Protein AF-0000000068838327 (afdb_homodimer)

pLDDT: mean 74.8, std 19.79, range [16.09, 97.12]

Radius of gyration: 32.47 Å; Cα contacts (8 Å, |Δi|>4): 2222; chains: 2; bounding box: 82×101×79 Å

Sequence (1040 aa):
MAGDKCTFDATAGEPFEFGATFDVSASNKQTWVAQAVILKQYNEALNDDGEVIGWQENVVYADPEMKIVFYPTTGTAEEPFEAVHDCGAGVIEQDRETCQDVAEGSTITIPPTTGAGATQPLCYNIKFATTKLTSVFHLVTTNVDSVAIFAEHDPTEFERGGIGGIHYLMDVDTSAMGDDAALVALGAASPIEPVFQDGVDNAPEKEKPWGLAIGTSFLVNACTLIGVIFLAPAIKKVADKNPTTMFALANAFAAGALLAAAFYLMLYEATHLITDPVDTAKSETDADGEKTWSVESKEAGRSAWWGTMILLGFISANILETLVQAAVSKTSMGSKTPDEEDVKPEVAPTTASLTTKVRVLCGILLGDFMHNLVDGIFIGAAFVGCNETVGWTIVAATIYHELAQEVSDYLVLTDPMQGNLKPFTALGLNFISGLSVVLGAIIVVGADPGDNANGRLLAFGGGVYVQIAATECFGRVNNTVKTMEMRVGTILAFAFGATAIGLVLLDHEHCVPDGGGHAHMAGDKCTFDATAGEPFEFGATFDVSASNKQTWVAQAVILKQYNEALNDDGEVIGWQENVVYADPEMKIVFYPTTGTAEEPFEAVHDCGAGVIEQDRETCQDVAEGSTITIPPTTGAGATQPLCYNIKFATTKLTSVFHLVTTNVDSVAIFAEHDPTEFERGGIGGIHYLMDVDTSAMGDDAALVALGAASPIEPVFQDGVDNAPEKEKPWGLAIGTSFLVNACTLIGVIFLAPAIKKVADKNPTTMFALANAFAAGALLAAAFYLMLYEATHLITDPVDTAKSETDADGEKTWSVESKEAGRSAWWGTMILLGFISANILETLVQAAVSKTSMGSKTPDEEDVKPEVAPTTASLTTKVRVLCGILLGDFMHNLVDGIFIGAAFVGCNETVGWTIVAATIYHELAQEVSDYLVLTDPMQGNLKPFTALGLNFISGLSVVLGAIIVVGADPGDNANGRLLAFGGGVYVQIAATECFGRVNNTVKTMEMRVGTILAFAFGATAIGLVLLDHEHCVPDGGGHAH

Structure (mmCIF, N/CA/C/O backbone):
data_AF-0000000068838327-model_v1
#
loop_
_entity.id
_entity.type
_entity.pdbx_description
1 polymer 'Uncharacterized protein'
#
loop_
_atom_site.group_PDB
_atom_site.id
_atom_site.type_symbol
_atom_site.label_atom_id
_atom_site.label_alt_id
_atom_site.label_comp_id
_atom_site.label_asym_id
_atom_site.label_entity_id
_atom_site.label_seq_id
_atom_site.pdbx_PDB_ins_code
_atom_site.Cartn_x
_atom_site.Cartn_y
_atom_site.Cartn_z
_atom_site.occupancy
_atom_site.B_iso_or_equiv
_atom_site.auth_seq_id
_atom_site.auth_comp_id
_atom_site.auth_asym_id
_atom_site.auth_atom_id
_atom_site.pdbx_PDB_model_num
ATOM 1 N N . MET A 1 1 ? -24.812 -36.062 -27.688 1 35.66 1 MET A N 1
ATOM 2 C CA . MET A 1 1 ? -25.547 -34.812 -27.469 1 35.66 1 MET A CA 1
ATOM 3 C C . MET A 1 1 ? -26.562 -34.969 -26.344 1 35.66 1 MET A C 1
ATOM 5 O O . MET A 1 1 ? -27.094 -36.062 -26.125 1 35.66 1 MET A O 1
ATOM 9 N N . ALA A 1 2 ? -26.453 -34.094 -25.297 1 44.38 2 ALA A N 1
ATOM 10 C CA . ALA A 1 2 ? -27.312 -34.312 -24.125 1 44.38 2 ALA A CA 1
ATOM 11 C C . ALA A 1 2 ? -28.75 -34.594 -24.547 1 44.38 2 ALA A C 1
ATOM 13 O O . ALA A 1 2 ? -29.234 -34.062 -25.547 1 44.38 2 ALA A O 1
ATOM 14 N N . GLY A 1 3 ? -29.266 -35.562 -24.328 1 46.97 3 GLY A N 1
ATOM 15 C CA . GLY A 1 3 ? -30.703 -35.75 -24.438 1 46.97 3 GLY A CA 1
ATOM 16 C C . GLY A 1 3 ? -31.5 -34.562 -23.906 1 46.97 3 GLY A C 1
ATOM 17 O O . GLY A 1 3 ? -31.141 -33.969 -22.891 1 46.97 3 GLY A O 1
ATOM 18 N N . ASP A 1 4 ? -32.156 -33.656 -24.75 1 55.84 4 ASP A N 1
ATOM 19 C CA . ASP A 1 4 ? -32.938 -32.406 -24.688 1 55.84 4 ASP A CA 1
ATOM 20 C C . ASP A 1 4 ? -34.031 -32.5 -23.609 1 55.84 4 ASP A C 1
ATOM 22 O O . ASP A 1 4 ? -35.156 -32.906 -23.875 1 55.84 4 ASP A O 1
ATOM 26 N N . LYS A 1 5 ? -33.781 -32.906 -22.5 1 64.88 5 LYS A N 1
ATOM 27 C CA . LYS A 1 5 ? -34.906 -32.75 -21.594 1 64.88 5 LYS A CA 1
ATOM 28 C C . LYS A 1 5 ? -35.125 -31.297 -21.188 1 64.88 5 LYS A C 1
ATOM 30 O O . LYS A 1 5 ? -34.375 -30.766 -20.359 1 64.88 5 LYS A O 1
ATOM 35 N N . CYS A 1 6 ? -35.969 -30.547 -21.812 1 75.12 6 CYS A N 1
ATOM 36 C CA . CYS A 1 6 ? -36.281 -29.141 -21.562 1 75.12 6 CYS A CA 1
ATOM 37 C C . CYS A 1 6 ? -37.312 -29 -20.453 1 75.12 6 CYS A C 1
ATOM 39 O O . CYS A 1 6 ? -38.156 -28.094 -20.484 1 75.12 6 CYS A O 1
ATOM 41 N N . THR A 1 7 ? -37.469 -30.156 -19.609 1 78.69 7 THR A N 1
ATOM 42 C CA . THR A 1 7 ? -38.281 -30.047 -18.406 1 78.69 7 THR A CA 1
ATOM 43 C C . THR A 1 7 ? -37.5 -30.453 -17.172 1 78.69 7 THR A C 1
ATOM 45 O O . THR A 1 7 ? -36.5 -31.203 -17.266 1 78.69 7 THR A O 1
ATOM 48 N N . PHE A 1 8 ? -37.719 -29.812 -16.031 1 80.88 8 PHE A N 1
ATOM 49 C CA . PHE A 1 8 ? -37.062 -30.172 -14.766 1 80.88 8 PHE A CA 1
ATOM 50 C C . PHE A 1 8 ? -38.094 -30.281 -13.648 1 80.88 8 PHE A C 1
ATOM 52 O O . PHE A 1 8 ? -39.25 -29.875 -13.812 1 80.88 8 PHE A O 1
ATOM 59 N N . ASP A 1 9 ? -37.875 -31.125 -12.656 1 75.5 9 ASP A N 1
ATOM 60 C CA . ASP A 1 9 ? -38.719 -31.234 -11.492 1 75.5 9 ASP A CA 1
ATOM 61 C C . ASP A 1 9 ? -38.625 -29.984 -10.609 1 75.5 9 ASP A C 1
ATOM 63 O O . ASP A 1 9 ? -37.719 -29.875 -9.781 1 75.5 9 ASP A O 1
ATOM 67 N N . ALA A 1 10 ? -39.562 -29.141 -10.773 1 75.38 10 ALA A N 1
ATOM 68 C CA . ALA A 1 10 ? -39.562 -27.859 -10.07 1 75.38 10 ALA A CA 1
ATOM 69 C C . ALA A 1 10 ? -39.812 -28.047 -8.578 1 75.38 10 ALA A C 1
ATOM 71 O O . ALA A 1 10 ? -39.469 -27.172 -7.77 1 75.38 10 ALA A O 1
ATOM 72 N N . THR A 1 11 ? -40.438 -29.219 -8.156 1 70.5 11 THR A N 1
ATOM 73 C CA . THR A 1 11 ? -40.719 -29.469 -6.746 1 70.5 11 THR A CA 1
ATOM 74 C C . THR A 1 11 ? -39.438 -29.703 -5.957 1 70.5 11 THR A C 1
ATOM 76 O O . THR A 1 11 ? -39.406 -29.5 -4.742 1 70.5 11 THR A O 1
ATOM 79 N N . ALA A 1 12 ? -38.438 -30.141 -6.59 1 65.81 12 ALA A N 1
ATOM 80 C CA . ALA A 1 12 ? -37.188 -30.469 -5.918 1 65.81 12 ALA A CA 1
ATOM 81 C C . ALA A 1 12 ? -36.281 -29.25 -5.84 1 65.81 12 ALA A C 1
ATOM 83 O O . ALA A 1 12 ? -35.188 -29.312 -5.273 1 65.81 12 ALA A O 1
ATOM 84 N N . GLY A 1 13 ? -36.75 -28.156 -6.273 1 76 13 GLY A N 1
ATOM 85 C CA . GLY A 1 13 ? -35.906 -26.969 -6.289 1 76 13 GLY A CA 1
ATOM 86 C C . GLY A 1 13 ? -35.125 -26.797 -7.578 1 76 13 GLY A C 1
ATOM 87 O O . GLY A 1 13 ? -35.188 -27.672 -8.445 1 76 13 GLY A O 1
ATOM 88 N N . GLU A 1 14 ? -34.469 -25.703 -7.691 1 80.31 14 GLU A N 1
ATOM 89 C CA . GLU A 1 14 ? -33.656 -25.453 -8.867 1 80.31 14 GLU A CA 1
ATOM 90 C C . GLU A 1 14 ? -32.406 -26.328 -8.867 1 80.31 14 GLU A C 1
ATOM 92 O O . GLU A 1 14 ? -31.688 -26.406 -7.859 1 80.31 14 GLU A O 1
ATOM 97 N N . PRO A 1 15 ? -32.156 -27.016 -9.906 1 82.38 15 PRO A N 1
ATOM 98 C CA . PRO A 1 15 ? -31.031 -27.938 -9.922 1 82.38 15 PRO A CA 1
ATOM 99 C C . PRO A 1 15 ? -29.703 -27.234 -10.141 1 82.38 15 PRO A C 1
ATOM 101 O O . PRO A 1 15 ? -28.641 -27.875 -10.141 1 82.38 15 PRO A O 1
ATOM 104 N N . PHE A 1 16 ? -29.734 -25.906 -10.391 1 87 16 PHE A N 1
ATOM 105 C CA . PHE A 1 16 ? -28.484 -25.156 -10.586 1 87 16 PHE A CA 1
ATOM 106 C C . PHE A 1 16 ? -28.344 -24.062 -9.531 1 87 16 PHE A C 1
ATOM 108 O O . PHE A 1 16 ? -29.344 -23.609 -8.961 1 87 16 PHE A O 1
ATOM 115 N N . GLU A 1 17 ? -27.031 -23.766 -9.266 1 80.69 17 GLU A N 1
ATOM 116 C CA . GLU A 1 17 ? -26.75 -22.703 -8.289 1 80.69 17 GLU A CA 1
ATOM 117 C C . GLU A 1 17 ? -26.578 -21.359 -8.977 1 80.69 17 GLU A C 1
ATOM 119 O O . GLU A 1 17 ? -26.641 -20.312 -8.328 1 80.69 17 GLU A O 1
ATOM 124 N N . PHE A 1 18 ? -26.375 -21.422 -10.273 1 86.5 18 PHE A N 1
ATOM 125 C CA . PHE A 1 18 ? -26.109 -20.188 -11 1 86.5 18 PHE A CA 1
ATOM 126 C C . PHE A 1 18 ? -26.781 -20.203 -12.375 1 86.5 18 PHE A C 1
ATOM 128 O O . PHE A 1 18 ? -26.625 -21.188 -13.117 1 86.5 18 PHE A O 1
ATOM 135 N N . GLY A 1 19 ? -27.594 -19.281 -12.664 1 87.69 19 GLY A N 1
ATOM 136 C CA . GLY A 1 19 ? -28.203 -19.047 -13.969 1 87.69 19 GLY A CA 1
ATOM 137 C C . GLY A 1 19 ? -28.172 -17.578 -14.383 1 87.69 19 GLY A C 1
ATOM 138 O O . GLY A 1 19 ? -28.688 -16.719 -13.664 1 87.69 19 GLY A O 1
ATOM 139 N N . ALA A 1 20 ? -27.484 -17.297 -15.453 1 87.75 20 ALA A N 1
ATOM 140 C CA . ALA A 1 20 ? -27.359 -15.914 -15.883 1 87.75 2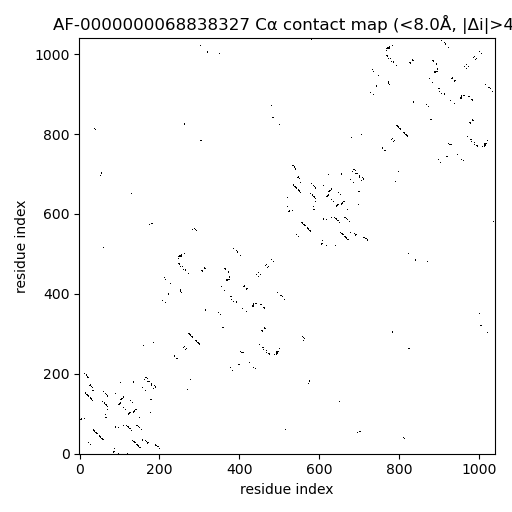0 ALA A CA 1
ATOM 141 C C . ALA A 1 20 ? -27.188 -15.82 -17.406 1 87.75 20 ALA A C 1
ATOM 143 O O . ALA A 1 20 ? -26.812 -16.797 -18.047 1 87.75 20 ALA A O 1
ATOM 144 N N . THR A 1 21 ? -27.578 -14.656 -17.891 1 88.19 21 THR A N 1
ATOM 145 C CA . THR A 1 21 ? -27.344 -14.367 -19.297 1 88.19 21 THR A CA 1
ATOM 146 C C . THR A 1 21 ? -26.219 -13.352 -19.469 1 88.19 21 THR A C 1
ATOM 148 O O . THR A 1 21 ? -26.156 -12.375 -18.719 1 88.19 21 THR A O 1
ATOM 151 N N . PHE A 1 22 ? -25.375 -13.617 -20.391 1 87.44 22 PHE A N 1
ATOM 152 C CA . PHE A 1 22 ? -24.219 -12.758 -20.656 1 87.44 22 PHE A CA 1
ATOM 153 C C . PHE A 1 22 ? -24.266 -12.211 -22.078 1 87.44 22 PHE A C 1
ATOM 155 O O . PHE A 1 22 ? -24.609 -12.938 -23.016 1 87.44 22 PHE A O 1
ATOM 162 N N . ASP A 1 23 ? -24.016 -10.914 -22.172 1 84.31 23 ASP A N 1
ATOM 163 C CA . ASP A 1 23 ? -23.797 -10.312 -23.469 1 84.31 23 ASP A CA 1
ATOM 164 C C . ASP A 1 23 ? -22.391 -10.617 -24 1 84.31 23 ASP A C 1
ATOM 166 O O . ASP A 1 23 ? -21.406 -10.164 -23.422 1 84.31 23 ASP A O 1
ATOM 170 N N . VAL A 1 24 ? -22.328 -11.406 -25.031 1 85.44 24 VAL A N 1
ATOM 171 C CA . VAL A 1 24 ? -21.016 -11.781 -25.547 1 85.44 24 VAL A CA 1
ATOM 172 C C . VAL A 1 24 ? -20.828 -11.219 -26.953 1 85.44 24 VAL A C 1
ATOM 174 O O . VAL A 1 24 ? -20.016 -11.719 -27.734 1 85.44 24 VAL A O 1
ATOM 177 N N . SER A 1 25 ? -21.578 -10.203 -27.266 1 78.94 25 SER A N 1
ATOM 178 C CA . SER A 1 25 ? -21.562 -9.656 -28.609 1 78.94 25 SER A CA 1
ATOM 179 C C . SER A 1 25 ? -20.328 -8.797 -28.859 1 78.94 25 SER A C 1
ATOM 181 O O . SER A 1 25 ? -19.953 -8.539 -30.016 1 78.94 25 SER A O 1
ATOM 183 N N . ALA A 1 26 ? -19.812 -8.32 -27.766 1 73.88 26 ALA A N 1
ATOM 184 C CA . ALA A 1 26 ? -18.703 -7.383 -27.891 1 73.88 26 ALA A CA 1
ATOM 185 C C . ALA A 1 26 ? -17.484 -8.062 -28.516 1 73.88 26 ALA A C 1
ATOM 187 O O . ALA A 1 26 ? -16.703 -7.422 -29.219 1 73.88 26 ALA A O 1
ATOM 188 N N . SER A 1 27 ? -17.375 -9.328 -28.297 1 73.75 27 SER A N 1
ATOM 189 C CA . SER A 1 27 ? -16.266 -10.109 -28.859 1 73.75 27 SER A CA 1
ATOM 190 C C . SER A 1 27 ? -16.734 -11.508 -29.266 1 73.75 27 SER A C 1
ATOM 192 O O . SER A 1 27 ? -17.859 -11.898 -28.969 1 73.75 27 SER A O 1
ATOM 194 N N . ASN A 1 28 ? -15.922 -12.117 -30.094 1 77.06 28 ASN A N 1
ATOM 195 C CA . ASN A 1 28 ? -16.281 -13.469 -30.516 1 77.06 28 ASN A CA 1
ATOM 196 C C . ASN A 1 28 ? -15.555 -14.531 -29.703 1 77.06 28 ASN A C 1
ATOM 198 O O . ASN A 1 28 ? -15.609 -15.719 -30.031 1 77.06 28 ASN A O 1
ATOM 202 N N . LYS A 1 29 ? -14.922 -14.117 -28.656 1 78.88 29 LYS A N 1
ATOM 203 C CA . LYS A 1 29 ? -14.156 -15.047 -27.828 1 78.88 29 LYS A CA 1
ATOM 204 C C . LYS A 1 29 ? -14.188 -14.633 -26.359 1 78.88 29 LYS A C 1
ATOM 206 O O . LYS A 1 29 ? -14.008 -13.453 -26.031 1 78.88 29 LYS A O 1
ATOM 211 N N . GLN A 1 30 ? -14.617 -15.57 -25.516 1 81.25 30 GLN A N 1
ATOM 212 C CA . GLN A 1 30 ? -14.586 -15.398 -24.062 1 81.25 30 GLN A CA 1
ATOM 213 C C . GLN A 1 30 ? -13.828 -16.547 -23.391 1 81.25 30 GLN A C 1
ATOM 215 O O . GLN A 1 30 ? -13.484 -17.531 -24.047 1 81.25 30 GLN A O 1
ATOM 220 N N . THR A 1 31 ? -13.453 -16.328 -22.141 1 79.69 31 THR A N 1
ATOM 221 C CA . THR A 1 31 ? -12.797 -17.359 -21.344 1 79.69 31 THR A CA 1
ATOM 222 C C . THR A 1 31 ? -13.516 -17.547 -20.016 1 79.69 31 THR A C 1
ATOM 224 O O . THR A 1 31 ? -13.789 -16.562 -19.312 1 79.69 31 THR A O 1
ATOM 227 N N . TRP A 1 32 ? -13.953 -18.75 -19.797 1 84.5 32 TRP A N 1
ATOM 228 C CA . TRP A 1 32 ? -14.422 -19.109 -18.469 1 84.5 32 TRP A CA 1
ATOM 229 C C . TRP A 1 32 ? -13.258 -19.469 -17.547 1 84.5 32 TRP A C 1
ATOM 231 O O . TRP A 1 32 ? -12.383 -20.25 -17.922 1 84.5 32 TRP A O 1
ATOM 241 N N . VAL A 1 33 ? -13.305 -18.828 -16.469 1 78.31 33 VAL A N 1
ATOM 242 C CA . VAL A 1 33 ? -12.156 -18.953 -15.586 1 78.31 33 VAL A CA 1
ATOM 243 C C . VAL A 1 33 ? -12.609 -19.5 -14.227 1 78.31 33 VAL A C 1
ATOM 245 O O . VAL A 1 33 ? -13.672 -19.109 -13.727 1 78.31 33 VAL A O 1
ATOM 248 N N . ALA A 1 34 ? -11.875 -20.453 -13.766 1 77.06 34 ALA A N 1
ATOM 249 C CA . ALA A 1 34 ? -12.023 -20.906 -12.391 1 77.06 34 ALA A CA 1
ATOM 250 C C . ALA A 1 34 ? -10.695 -20.859 -11.648 1 77.06 34 ALA A C 1
ATOM 252 O O . ALA A 1 34 ? -9.664 -21.281 -12.18 1 77.06 34 ALA A O 1
ATOM 253 N N . GLN A 1 35 ? -10.812 -20.25 -10.633 1 64.88 35 GLN A N 1
ATOM 254 C CA . GLN A 1 35 ? -9.594 -20.156 -9.828 1 64.88 35 GLN A CA 1
ATOM 255 C C . GLN A 1 35 ? -9.688 -21.016 -8.578 1 64.88 35 GLN A C 1
ATOM 257 O O . GLN A 1 35 ? -10.766 -21.156 -7.988 1 64.88 35 GLN A O 1
ATOM 262 N N . ALA A 1 36 ? -8.641 -21.609 -8.461 1 60.22 36 ALA A N 1
ATOM 263 C CA . ALA A 1 36 ? -8.508 -22.422 -7.254 1 60.22 36 ALA A CA 1
ATOM 264 C C . ALA A 1 36 ? -7.957 -21.594 -6.094 1 60.22 36 ALA A C 1
ATOM 266 O O . ALA A 1 36 ? -7.504 -20.469 -6.285 1 60.22 36 ALA A O 1
ATOM 267 N N . VAL A 1 37 ? -8.508 -21.938 -5.094 1 48.97 37 VAL A N 1
ATOM 268 C CA . VAL A 1 37 ? -7.848 -21.391 -3.91 1 48.97 37 VAL A CA 1
ATOM 269 C C . VAL A 1 37 ? -6.758 -22.359 -3.441 1 48.97 37 VAL A C 1
ATOM 271 O O . VAL A 1 37 ? -6.871 -23.578 -3.627 1 48.97 37 VAL A O 1
ATOM 274 N N . ILE A 1 38 ? -5.785 -21.844 -3.344 1 41.28 38 ILE A N 1
ATOM 275 C CA . ILE A 1 38 ? -4.77 -22.703 -2.74 1 41.28 38 ILE A CA 1
ATOM 276 C C . ILE A 1 38 ? -5.113 -22.953 -1.274 1 41.28 38 ILE A C 1
ATOM 278 O O . ILE A 1 38 ? -5.18 -22.016 -0.474 1 41.28 38 ILE A O 1
ATOM 282 N N . LEU A 1 39 ? -5.969 -24.219 -1.2 1 39.66 39 LEU A N 1
ATOM 283 C CA . LEU A 1 39 ? -6.312 -24.609 0.165 1 39.66 39 LEU A CA 1
ATOM 284 C C . LEU A 1 39 ? -5.254 -25.531 0.753 1 39.66 39 LEU A C 1
ATOM 286 O O . LEU A 1 39 ? -4.766 -26.438 0.07 1 39.66 39 LEU A O 1
ATOM 290 N N . LYS A 1 40 ? -4.637 -25.281 1.668 1 38.25 40 LYS A N 1
ATOM 291 C CA . LYS A 1 40 ? -3.85 -26.25 2.43 1 38.25 40 LYS A CA 1
ATOM 292 C C . LYS A 1 40 ? -4.75 -27.266 3.125 1 38.25 40 LYS A C 1
ATOM 294 O O . LYS A 1 40 ? -5.578 -26.906 3.963 1 38.25 40 LYS A O 1
ATOM 299 N N . GLN A 1 41 ? -5.141 -28.516 2.473 1 36.5 41 GLN A N 1
ATOM 300 C CA . GLN A 1 41 ? -6.055 -29.531 2.988 1 36.5 41 GLN A CA 1
ATOM 301 C C . GLN A 1 41 ? -5.289 -30.719 3.551 1 36.5 41 GLN A C 1
ATOM 303 O O . GLN A 1 41 ? -4.289 -31.156 2.977 1 36.5 41 GLN A O 1
ATOM 308 N N . TYR A 1 42 ? -5.703 -31.156 4.766 1 39.25 42 TYR A N 1
ATOM 309 C CA . TYR A 1 42 ? -5.16 -32.375 5.344 1 39.25 42 TYR A CA 1
ATOM 310 C C . TYR A 1 42 ? -5.82 -33.625 4.734 1 39.25 42 TYR A C 1
ATOM 312 O O . TYR A 1 42 ? -7.047 -33.75 4.754 1 39.25 42 TYR A O 1
ATOM 320 N N . ASN A 1 43 ? -5.273 -34.469 3.984 1 39.72 43 ASN A N 1
ATOM 321 C CA . ASN A 1 43 ? -5.715 -35.719 3.373 1 39.72 43 ASN A CA 1
ATOM 322 C C . ASN A 1 43 ? -5.367 -36.906 4.246 1 39.72 43 ASN A C 1
ATOM 324 O O . ASN A 1 43 ? -4.195 -37.281 4.375 1 39.72 43 ASN A O 1
ATOM 328 N N . GLU A 1 44 ? -6.398 -37.406 4.816 1 42.75 44 GLU A N 1
ATOM 329 C CA . GLU A 1 44 ? -6.266 -38.594 5.668 1 42.75 44 GLU A CA 1
ATOM 330 C C . GLU A 1 44 ? -6.059 -39.844 4.836 1 42.75 44 GLU A C 1
ATOM 332 O O . GLU A 1 44 ? -5.832 -40.938 5.383 1 42.75 44 GLU A O 1
ATOM 337 N N . ALA A 1 45 ? -6.25 -39.844 3.693 1 49.12 45 ALA A N 1
ATOM 338 C CA . ALA A 1 45 ? -6.086 -41.062 2.883 1 49.12 45 ALA A CA 1
ATOM 339 C C . ALA A 1 45 ? -4.637 -41.531 2.902 1 49.12 45 ALA A C 1
ATOM 341 O O . ALA A 1 45 ? -3.721 -40.75 3.164 1 49.12 45 ALA A O 1
ATOM 342 N N . LEU A 1 46 ? -4.527 -42.812 2.854 1 46.22 46 LEU A N 1
ATOM 343 C CA . LEU A 1 46 ? -3.23 -43.469 2.91 1 46.22 46 LEU A CA 1
ATOM 344 C C . LEU A 1 46 ? -2.545 -43.438 1.547 1 46.22 46 LEU A C 1
ATOM 346 O O . LEU A 1 46 ? -3.197 -43.625 0.516 1 46.22 46 LEU A O 1
ATOM 350 N N . ASN A 1 47 ? -1.497 -42.844 1.562 1 44.28 47 ASN A N 1
ATOM 351 C CA . ASN A 1 47 ? -0.723 -43 0.335 1 44.28 47 ASN A CA 1
ATOM 352 C C . ASN A 1 47 ? -0.329 -44.438 0.095 1 44.28 47 ASN A C 1
ATOM 354 O O . ASN A 1 47 ? -0.725 -45.312 0.854 1 44.28 47 ASN A O 1
ATOM 358 N N . ASP A 1 48 ? 0.189 -44.719 -1.013 1 50.78 48 ASP A N 1
ATOM 359 C CA . ASP A 1 48 ? 0.487 -46.094 -1.354 1 50.78 48 ASP A CA 1
ATOM 360 C C . ASP A 1 48 ? 1.301 -46.781 -0.251 1 50.78 48 ASP A C 1
ATOM 362 O O . ASP A 1 48 ? 1.295 -48 -0.129 1 50.78 48 ASP A O 1
ATOM 366 N N . ASP A 1 49 ? 1.808 -45.969 0.576 1 53 49 ASP A N 1
ATOM 367 C CA . ASP A 1 49 ? 2.623 -46.531 1.646 1 53 49 ASP A CA 1
ATOM 368 C C . ASP A 1 49 ? 1.823 -46.656 2.943 1 53 49 ASP A C 1
ATOM 370 O O . ASP A 1 49 ? 2.361 -47.062 3.975 1 53 49 ASP A O 1
ATOM 374 N N . GLY A 1 50 ? 0.611 -46.375 2.916 1 48.81 50 GLY A N 1
ATOM 375 C CA . GLY A 1 50 ? -0.276 -46.562 4.055 1 48.81 50 GLY A CA 1
ATOM 376 C C . GLY A 1 50 ? -0.198 -45.406 5.055 1 48.81 50 GLY A C 1
ATOM 377 O O . GLY A 1 50 ? -0.666 -45.531 6.188 1 48.81 50 GLY A O 1
ATOM 378 N N . GLU A 1 51 ? 0.515 -44.5 4.812 1 50.03 51 GLU A N 1
ATOM 379 C CA . GLU A 1 51 ? 0.595 -43.344 5.719 1 50.03 51 GLU A CA 1
ATOM 380 C C . GLU A 1 51 ? -0.403 -42.25 5.328 1 50.03 51 GLU A C 1
ATOM 382 O O . GLU A 1 51 ? -0.735 -42.125 4.148 1 50.03 51 GLU A O 1
ATOM 387 N N . VAL A 1 52 ? -0.88 -41.656 6.254 1 46.16 52 VAL A N 1
ATOM 388 C CA . VAL A 1 52 ? -1.87 -40.594 6.027 1 46.16 52 VAL A CA 1
ATOM 389 C C . VAL A 1 52 ? -1.253 -39.469 5.195 1 46.16 52 VAL A C 1
ATOM 391 O O . VAL A 1 52 ? -0.157 -39 5.504 1 46.16 52 VAL A O 1
ATOM 394 N N . ILE A 1 53 ? -1.608 -39.031 4.031 1 50.16 53 ILE A N 1
ATOM 395 C CA . ILE A 1 53 ? -1.169 -38.031 3.037 1 50.16 53 ILE A CA 1
ATOM 396 C C . ILE A 1 53 ? -0.906 -36.688 3.715 1 50.16 53 ILE A C 1
ATOM 398 O O . ILE A 1 53 ? 0.077 -36.031 3.404 1 50.16 53 ILE A O 1
ATOM 402 N N . GLY A 1 54 ? -1.525 -36.375 4.777 1 41.78 54 GLY A N 1
ATOM 403 C CA . GLY A 1 54 ? -1.396 -35.219 5.641 1 41.78 54 GLY A CA 1
ATOM 404 C C . GLY A 1 54 ? -1.768 -33.938 4.949 1 41.78 54 GLY A C 1
ATOM 405 O O . GLY A 1 54 ? -2.584 -33.906 4.027 1 41.78 54 GLY A O 1
ATOM 406 N N . TRP A 1 55 ? -1.047 -32.719 5.441 1 38 55 TRP A N 1
ATOM 407 C CA . TRP A 1 55 ? -1.432 -31.391 4.965 1 38 55 TRP A CA 1
ATOM 408 C C . TRP A 1 55 ? -0.946 -31.156 3.539 1 38 55 TRP A C 1
ATOM 410 O O . TRP A 1 55 ? 0.233 -31.359 3.238 1 38 55 TRP A O 1
ATOM 420 N N . GLN A 1 56 ? -1.749 -31.078 2.582 1 39.38 56 GLN A N 1
ATOM 421 C CA . GLN A 1 56 ? -1.532 -30.875 1.152 1 39.38 56 GLN A CA 1
ATOM 422 C C . GLN A 1 56 ? -2.094 -29.547 0.686 1 39.38 56 GLN A C 1
ATOM 424 O O . GLN A 1 56 ? -3.146 -29.109 1.156 1 39.38 56 GLN A O 1
ATOM 429 N N . GLU A 1 57 ? -1.185 -28.578 0.182 1 38.84 57 GLU A N 1
ATOM 430 C CA . GLU A 1 57 ? -1.794 -27.453 -0.532 1 38.84 57 GLU A CA 1
ATOM 431 C C . GLU A 1 57 ? -2.465 -27.922 -1.821 1 38.84 57 GLU A C 1
ATOM 433 O O . GLU A 1 57 ? -1.819 -28.531 -2.674 1 38.84 57 GLU A O 1
ATOM 438 N N . ASN A 1 58 ? -3.586 -27.969 -1.707 1 42.28 58 ASN A N 1
ATOM 439 C CA . ASN A 1 58 ? -4.402 -28.438 -2.824 1 42.28 58 ASN A CA 1
ATOM 440 C C . ASN A 1 58 ? -5.07 -27.281 -3.555 1 42.28 58 ASN A C 1
ATOM 442 O O . ASN A 1 58 ? -5.535 -26.328 -2.924 1 42.28 58 ASN A O 1
ATOM 446 N N . VAL A 1 59 ? -4.512 -27.141 -4.723 1 46.56 59 VAL A N 1
ATOM 447 C CA . VAL A 1 59 ? -5.387 -26.328 -5.57 1 46.56 59 VAL A CA 1
ATOM 448 C C . VAL A 1 59 ? -6.809 -26.875 -5.512 1 46.56 59 VAL A C 1
ATOM 450 O O . VAL A 1 59 ? -7.066 -28 -5.938 1 46.56 59 VAL A O 1
ATOM 453 N N . VAL A 1 60 ? -7.383 -26.266 -4.664 1 53.19 60 VAL A N 1
ATOM 454 C CA . VAL A 1 60 ? -8.734 -26.781 -4.457 1 53.19 60 VAL A CA 1
ATOM 455 C C . VAL A 1 60 ? -9.75 -25.844 -5.09 1 53.19 60 VAL A C 1
ATOM 457 O O . VAL A 1 60 ? -9.773 -24.641 -4.793 1 53.19 60 VAL A O 1
ATOM 460 N N . TYR A 1 61 ? -10.148 -26.453 -5.988 1 63.91 61 TYR A N 1
ATOM 461 C CA . TYR A 1 61 ? -11.352 -25.812 -6.488 1 63.91 61 TYR A CA 1
ATOM 462 C C . TYR A 1 61 ? -12.547 -26.109 -5.59 1 63.91 61 TYR A C 1
ATOM 464 O O . TYR A 1 61 ? -12.562 -27.141 -4.898 1 63.91 61 TYR A O 1
ATOM 472 N N . ALA A 1 62 ? -13.391 -25.266 -5.359 1 63.19 62 ALA A N 1
ATOM 473 C CA . ALA A 1 62 ? -14.625 -25.547 -4.621 1 63.19 62 ALA A CA 1
ATOM 474 C C . ALA A 1 62 ? -15.188 -26.906 -4.98 1 63.19 62 ALA A C 1
ATOM 476 O O . ALA A 1 62 ? -15.734 -27.609 -4.125 1 63.19 62 ALA A O 1
ATOM 477 N N . ASP A 1 63 ? -15.016 -27.344 -6.117 1 71.62 63 ASP A N 1
ATOM 478 C CA . ASP A 1 63 ? -15.328 -28.641 -6.711 1 71.62 63 ASP A CA 1
ATOM 479 C C . ASP A 1 63 ? -14.406 -28.953 -7.891 1 71.62 63 ASP A C 1
ATOM 481 O O . ASP A 1 63 ? -14.07 -28.047 -8.672 1 71.62 63 ASP A O 1
ATOM 485 N N . PRO A 1 64 ? -13.977 -30.234 -7.902 1 75.56 64 PRO A N 1
ATOM 486 C CA . PRO A 1 64 ? -13.055 -30.547 -8.992 1 75.56 64 PRO A CA 1
ATOM 487 C C . PRO A 1 64 ? -13.688 -30.391 -10.367 1 75.56 64 PRO A C 1
ATOM 489 O O . PRO A 1 64 ? -12.977 -30.312 -11.375 1 75.56 64 PRO A O 1
ATOM 492 N N . GLU A 1 65 ? -14.875 -30.594 -10.398 1 83.75 65 GLU A N 1
ATOM 493 C CA . GLU A 1 65 ? -15.602 -30.422 -11.656 1 83.75 65 GLU A CA 1
ATOM 494 C C . GLU A 1 65 ? -16.906 -29.688 -11.445 1 83.75 65 GLU A C 1
ATOM 496 O O . GLU A 1 65 ? -17.391 -29.562 -10.312 1 83.75 65 GLU A O 1
ATOM 501 N N . MET A 1 66 ? -17.391 -29.094 -12.477 1 88.81 66 MET A N 1
ATOM 502 C CA . MET A 1 66 ? -18.672 -28.391 -12.438 1 88.81 66 MET A CA 1
ATOM 503 C C . MET A 1 66 ? -19.453 -28.625 -13.727 1 88.81 66 MET A C 1
ATOM 505 O O . MET A 1 66 ? -18.906 -28.5 -14.828 1 88.81 66 MET A O 1
ATOM 509 N N . LYS A 1 67 ? -20.719 -29.078 -13.477 1 90.69 67 LYS A N 1
ATOM 510 C CA . LYS A 1 67 ? -21.625 -29.141 -14.609 1 90.69 67 LYS A CA 1
ATOM 511 C C . LYS A 1 67 ? -22.047 -27.734 -15.039 1 90.69 67 LYS A C 1
ATOM 513 O O . LYS A 1 67 ? -22.406 -26.906 -14.203 1 90.69 67 LYS A O 1
ATOM 518 N N . ILE A 1 68 ? -21.875 -27.484 -16.359 1 93.5 68 ILE A N 1
ATOM 519 C CA . ILE A 1 68 ? -22.203 -26.172 -16.875 1 93.5 68 ILE A CA 1
ATOM 520 C C . ILE A 1 68 ? -22.938 -26.297 -18.203 1 93.5 68 ILE A C 1
ATOM 522 O O . ILE A 1 68 ? -22.609 -27.172 -19.016 1 93.5 68 ILE A O 1
ATOM 526 N N . VAL A 1 69 ? -23.969 -25.5 -18.391 1 92.69 69 VAL A N 1
ATOM 527 C CA . VAL A 1 69 ? -24.766 -25.484 -19.609 1 92.69 69 VAL A CA 1
ATOM 528 C C . VAL A 1 69 ? -24.688 -24.109 -20.281 1 92.69 69 VAL A C 1
ATOM 530 O O . VAL A 1 69 ? -24.875 -23.094 -19.609 1 92.69 69 VAL A O 1
ATOM 533 N N . PHE A 1 70 ? -24.328 -24.141 -21.547 1 91.81 70 PHE A N 1
ATOM 534 C CA . PHE A 1 70 ? -24.359 -22.922 -22.359 1 91.81 70 PHE A CA 1
ATOM 535 C C . PHE A 1 70 ? -25.531 -22.969 -23.328 1 91.81 70 PHE A C 1
ATOM 537 O O . PHE A 1 70 ? -25.703 -23.938 -24.062 1 91.81 70 PHE A O 1
ATOM 544 N N . TYR A 1 71 ? -26.312 -21.938 -23.281 1 89.94 71 TYR A N 1
ATOM 545 C CA . TYR A 1 71 ? -27.484 -21.844 -24.156 1 89.94 71 TYR A CA 1
ATOM 546 C C . TYR A 1 71 ? -27.5 -20.516 -24.906 1 89.94 71 TYR A C 1
ATOM 548 O O . TYR A 1 71 ? -27.719 -19.453 -24.297 1 89.94 71 TYR A O 1
ATOM 556 N N . PRO A 1 72 ? -27.25 -20.562 -26.234 1 88.62 72 PRO A N 1
ATOM 557 C CA . PRO A 1 72 ? -27.328 -19.312 -26.984 1 88.62 72 PRO A CA 1
ATOM 558 C C . PRO A 1 72 ? -28.719 -18.688 -26.969 1 88.62 72 PRO A C 1
ATOM 560 O O . PRO A 1 72 ? -29.719 -19.406 -27.062 1 88.62 72 PRO A O 1
ATOM 563 N N . THR A 1 73 ? -28.781 -17.438 -26.641 1 84.88 73 THR A N 1
ATOM 564 C CA . THR A 1 73 ? -30.062 -16.719 -26.594 1 84.88 73 THR A CA 1
ATOM 565 C C . THR A 1 73 ? -30 -15.469 -27.469 1 84.88 73 THR A C 1
ATOM 567 O O . THR A 1 73 ? -28.938 -15.078 -27.953 1 84.88 73 THR A O 1
ATOM 570 N N . THR A 1 74 ? -31.297 -15.062 -27.766 1 76.12 74 THR A N 1
ATOM 571 C CA . THR A 1 74 ? -31.406 -13.82 -28.516 1 76.12 74 THR A CA 1
ATOM 572 C C . THR A 1 74 ? -31.797 -12.672 -27.594 1 76.12 74 THR A C 1
ATOM 574 O O . THR A 1 74 ? -32.875 -12.695 -26.969 1 76.12 74 THR A O 1
ATOM 577 N N . GLY A 1 75 ? -30.844 -11.82 -27.141 1 69.88 75 GLY A N 1
ATOM 578 C CA . GLY A 1 75 ? -31.125 -10.625 -26.359 1 69.88 75 GLY A CA 1
ATOM 579 C C . GLY A 1 75 ? -30.578 -10.688 -24.953 1 69.88 75 GLY A C 1
ATOM 580 O O . GLY A 1 75 ? -30.094 -11.727 -24.516 1 69.88 75 GLY A O 1
ATOM 581 N N . THR A 1 76 ? -30.469 -9.633 -24.25 1 65.31 76 THR A N 1
ATOM 582 C CA . THR A 1 76 ? -29.812 -9.531 -22.953 1 65.31 76 THR A CA 1
ATOM 583 C C . THR A 1 76 ? -30.844 -9.258 -21.859 1 65.31 76 THR A C 1
ATOM 585 O O . THR A 1 76 ? -30.484 -9.023 -20.703 1 65.31 76 THR A O 1
ATOM 588 N N . ALA A 1 77 ? -32.156 -9.406 -22.203 1 63.03 77 ALA A N 1
ATOM 589 C CA . ALA A 1 77 ? -33.188 -9.109 -21.203 1 63.03 77 ALA A CA 1
ATOM 590 C C . ALA A 1 77 ? -33.594 -10.367 -20.453 1 63.03 77 ALA A C 1
ATOM 592 O O . ALA A 1 77 ? -33.062 -11.453 -20.703 1 63.03 77 ALA A O 1
ATOM 593 N N . GLU A 1 78 ? -34.438 -10.289 -19.469 1 74.62 78 GLU A N 1
ATOM 594 C CA . GLU A 1 78 ? -34.969 -11.367 -18.641 1 74.62 78 GLU A CA 1
ATOM 595 C C . GLU A 1 78 ? -35.719 -12.383 -19.484 1 74.62 78 GLU A C 1
ATOM 597 O O . GLU A 1 78 ? -35.656 -13.586 -19.234 1 74.62 78 GLU A O 1
ATOM 602 N N . GLU A 1 79 ? -36.344 -11.93 -20.531 1 78.5 79 GLU A N 1
ATOM 603 C CA . GLU A 1 79 ? -37.219 -12.766 -21.328 1 78.5 79 GLU A CA 1
ATOM 604 C C . GLU A 1 79 ? -36.469 -13.883 -22.031 1 78.5 79 GLU A C 1
ATOM 606 O O . GLU A 1 79 ? -36.875 -15.047 -21.984 1 78.5 79 GLU A O 1
ATOM 611 N N . PRO A 1 80 ? -35.344 -13.555 -22.625 1 79.81 80 PRO A N 1
ATOM 612 C CA . PRO A 1 80 ? -34.656 -14.648 -23.281 1 79.81 80 PRO A CA 1
ATOM 613 C C . PRO A 1 80 ? -34.156 -15.719 -22.312 1 79.81 80 PRO A C 1
ATOM 615 O O . PRO A 1 80 ? -34.125 -16.906 -22.641 1 79.81 80 PRO A O 1
ATOM 618 N N . PHE A 1 81 ? -33.844 -15.375 -21.125 1 85.75 81 PHE A N 1
ATOM 619 C CA . PHE A 1 81 ? -33.406 -16.344 -20.125 1 85.75 81 PHE A CA 1
ATOM 620 C C . PHE A 1 81 ? -34.562 -17.25 -19.719 1 85.75 81 PHE A C 1
ATOM 622 O O . PHE A 1 81 ? -34.406 -18.469 -19.609 1 85.75 81 PHE A O 1
ATOM 629 N N . GLU A 1 82 ? -35.75 -16.609 -19.453 1 84.44 82 GLU A N 1
ATOM 630 C CA . GLU A 1 82 ? -36.906 -17.375 -19.047 1 84.44 82 GLU A CA 1
ATOM 631 C C . GLU A 1 82 ? -37.312 -18.391 -20.125 1 84.44 82 GLU A C 1
ATOM 633 O O . GLU A 1 82 ? -37.75 -19.484 -19.797 1 84.44 82 GLU A O 1
ATOM 638 N N . ALA A 1 83 ? -37.062 -18.016 -21.344 1 83.69 83 ALA A N 1
ATOM 639 C CA . ALA A 1 83 ? -37.438 -18.891 -22.453 1 83.69 83 ALA A CA 1
ATOM 640 C C . ALA A 1 83 ? -36.594 -20.156 -22.453 1 83.69 83 ALA A C 1
ATOM 642 O O . ALA A 1 83 ? -37.062 -21.219 -22.906 1 83.69 83 ALA A O 1
ATOM 643 N N . VAL A 1 84 ? -35.406 -20.078 -21.906 1 87.31 84 VAL A N 1
ATOM 644 C CA . VAL A 1 84 ? -34.531 -21.25 -21.969 1 87.31 84 VAL A CA 1
ATOM 645 C C . VAL A 1 84 ? -34.344 -21.812 -20.562 1 87.31 84 VAL A C 1
ATOM 647 O O . VAL A 1 84 ? -33.594 -22.781 -20.375 1 87.31 84 VAL A O 1
ATOM 650 N N . HIS A 1 85 ? -34.938 -21.234 -19.609 1 87.38 85 HIS A N 1
ATOM 651 C CA . HIS A 1 85 ? -34.75 -21.578 -18.203 1 87.38 85 HIS A CA 1
ATOM 652 C C . HIS A 1 85 ? -35.062 -23.047 -17.969 1 87.38 85 HIS A C 1
ATOM 654 O O . HIS A 1 85 ? -34.219 -23.781 -17.391 1 87.38 85 HIS A O 1
ATOM 660 N N . ASP A 1 86 ? -36.219 -23.469 -18.344 1 85.25 86 ASP A N 1
ATOM 661 C CA . ASP A 1 86 ? -36.656 -24.828 -18.047 1 85.25 86 ASP A CA 1
ATOM 662 C C . ASP A 1 86 ? -35.75 -25.844 -18.734 1 85.25 86 ASP A C 1
ATOM 664 O O . ASP A 1 86 ? -35.438 -26.906 -18.172 1 85.25 86 ASP A O 1
ATOM 668 N N . CYS A 1 87 ? -35.375 -25.531 -19.922 1 86.38 87 CYS A N 1
ATOM 669 C CA . CYS A 1 87 ? -34.5 -26.422 -20.625 1 86.38 87 CYS A CA 1
ATOM 670 C C . CYS A 1 87 ? -33.125 -26.484 -19.969 1 86.38 87 CYS A C 1
ATOM 672 O O . CYS A 1 87 ? -32.531 -27.547 -19.797 1 86.38 87 CYS A O 1
ATOM 674 N N . GLY A 1 88 ? -32.594 -25.312 -19.656 1 88.88 88 GLY A N 1
ATOM 675 C CA . GLY A 1 88 ? -31.328 -25.281 -18.938 1 88.88 88 GLY A CA 1
ATOM 676 C C . GLY A 1 88 ? -31.359 -26.047 -17.625 1 88.88 88 GLY A C 1
ATOM 677 O O . GLY A 1 88 ? -30.469 -26.828 -17.344 1 88.88 88 GLY A O 1
ATOM 678 N N . ALA A 1 89 ? -32.375 -25.844 -16.859 1 87.81 89 ALA A N 1
ATOM 679 C CA . ALA A 1 89 ? -32.562 -26.531 -15.594 1 87.81 89 ALA A CA 1
ATOM 680 C C . ALA A 1 89 ? -32.688 -28.031 -15.805 1 87.81 89 ALA A C 1
ATOM 682 O O . ALA A 1 89 ? -32.094 -28.828 -15.047 1 87.81 89 ALA A O 1
ATOM 683 N N . GLY A 1 90 ? -33.5 -28.359 -16.75 1 87.44 90 GLY A N 1
ATOM 684 C CA . GLY A 1 90 ? -33.688 -29.766 -17.031 1 87.44 90 GLY A CA 1
ATOM 685 C C . GLY A 1 90 ? -32.375 -30.484 -17.359 1 87.44 90 GLY A C 1
ATOM 686 O O . GLY A 1 90 ? -32.156 -31.609 -16.891 1 87.44 90 GLY A O 1
ATOM 687 N N . VAL A 1 91 ? -31.516 -29.859 -18.125 1 88.88 91 VAL A N 1
ATOM 688 C CA . VAL A 1 91 ? -30.25 -30.469 -18.531 1 88.88 91 VAL A CA 1
ATOM 689 C C . VAL A 1 91 ? -29.328 -30.609 -17.312 1 88.88 91 VAL A C 1
ATOM 691 O O . VAL A 1 91 ? -28.688 -31.641 -17.141 1 88.88 91 VAL A O 1
ATOM 694 N N . ILE A 1 92 ? -29.312 -29.625 -16.453 1 89.31 92 ILE A N 1
ATOM 695 C CA . ILE A 1 92 ? -28.469 -29.672 -15.258 1 89.31 92 ILE A CA 1
ATOM 696 C C . ILE A 1 92 ? -28.969 -30.781 -14.336 1 89.31 92 ILE A C 1
ATOM 698 O O . ILE A 1 92 ? -28.172 -31.438 -13.656 1 89.31 92 ILE A O 1
ATOM 702 N N . GLU A 1 93 ? -30.266 -31.016 -14.281 1 87.31 93 GLU A N 1
ATOM 703 C CA . GLU A 1 93 ? -30.875 -32 -13.414 1 87.31 93 GLU A CA 1
ATOM 704 C C . GLU A 1 93 ? -30.516 -33.438 -13.859 1 87.31 93 GLU A C 1
ATOM 706 O O . GLU A 1 93 ? -30.5 -34.344 -13.039 1 87.31 93 GLU A O 1
ATOM 711 N N . GLN A 1 94 ? -30.234 -33.625 -15.055 1 86.06 94 GLN A N 1
ATOM 712 C CA . GLN A 1 94 ? -29.906 -34.938 -15.578 1 86.06 94 GLN A CA 1
ATOM 713 C C . GLN A 1 94 ? -28.578 -35.438 -15.039 1 86.06 94 GLN A C 1
ATOM 715 O O . GLN A 1 94 ? -27.812 -34.656 -14.43 1 86.06 94 GLN A O 1
ATOM 720 N N . ASP A 1 95 ? -28.391 -36.719 -15.219 1 84.06 95 ASP A N 1
ATOM 721 C CA . ASP A 1 95 ? -27.156 -37.344 -14.75 1 84.06 95 ASP A CA 1
ATOM 722 C C . ASP A 1 95 ? -25.938 -36.75 -15.445 1 84.06 95 ASP A C 1
ATOM 724 O O . ASP A 1 95 ? -26.016 -36.344 -16.609 1 84.06 95 ASP A O 1
ATOM 728 N N . ARG A 1 96 ? -24.797 -36.625 -14.781 1 86.94 96 ARG A N 1
ATOM 729 C CA . ARG A 1 96 ? -23.562 -36.031 -15.273 1 86.94 96 ARG A CA 1
ATOM 730 C C . ARG A 1 96 ? -23.078 -36.719 -16.547 1 86.94 96 ARG A C 1
ATOM 732 O O . ARG A 1 96 ? -22.438 -36.094 -17.391 1 86.94 96 ARG A O 1
ATOM 739 N N . GLU A 1 97 ? -23.5 -37.969 -16.688 1 85.06 97 GLU A N 1
ATOM 740 C CA . GLU A 1 97 ? -23.031 -38.75 -17.812 1 85.06 97 GLU A CA 1
ATOM 741 C C . GLU A 1 97 ? -23.641 -38.281 -19.125 1 85.06 97 GLU A C 1
ATOM 743 O O . GLU A 1 97 ? -23.125 -38.562 -20.203 1 85.06 97 GLU A O 1
ATOM 748 N N . THR A 1 98 ? -24.672 -37.5 -19.062 1 85.5 98 THR A N 1
ATOM 749 C CA . THR A 1 98 ? -25.328 -37 -20.266 1 85.5 98 THR A CA 1
ATOM 750 C C . THR A 1 98 ? -24.562 -35.812 -20.859 1 85.5 98 THR A C 1
ATOM 752 O O . THR A 1 98 ? -24.797 -35.438 -22 1 85.5 98 THR A O 1
ATOM 755 N N . CYS A 1 99 ? -23.672 -35.25 -20.094 1 89.5 99 CYS A N 1
ATOM 756 C CA . CYS A 1 99 ? -22.906 -34.094 -20.547 1 89.5 99 CYS A CA 1
ATOM 757 C C . CYS A 1 99 ? -21.516 -34.5 -21.016 1 89.5 99 CYS A C 1
ATOM 759 O O . CYS A 1 99 ? -21 -35.531 -20.594 1 89.5 99 CYS A O 1
ATOM 761 N N . GLN A 1 100 ? -20.922 -33.75 -21.875 1 91.19 100 GLN A N 1
ATOM 762 C CA . GLN A 1 100 ? -19.578 -34.031 -22.375 1 91.19 100 GLN A CA 1
ATOM 763 C C . GLN A 1 100 ? -18.516 -33.562 -21.375 1 91.19 100 GLN A C 1
ATOM 765 O O . GLN A 1 100 ? -18.625 -32.469 -20.828 1 91.19 100 GLN A O 1
ATOM 770 N N . ASP A 1 101 ? -17.594 -34.406 -21.141 1 91.69 101 ASP A N 1
ATOM 771 C CA . ASP A 1 101 ? -16.453 -34.031 -20.312 1 91.69 101 ASP A CA 1
ATOM 772 C C . ASP A 1 101 ? -15.492 -33.125 -21.078 1 91.69 101 ASP A C 1
ATOM 774 O O . ASP A 1 101 ? -15.125 -33.406 -22.219 1 91.69 101 ASP A O 1
ATOM 778 N N . VAL A 1 102 ? -15.203 -32 -20.5 1 89.5 102 VAL A N 1
ATOM 779 C CA . VAL A 1 102 ? -14.234 -31.078 -21.078 1 89.5 102 VAL A CA 1
ATOM 780 C C . VAL A 1 102 ? -13.117 -30.797 -20.078 1 89.5 102 VAL A C 1
ATOM 782 O O . VAL A 1 102 ? -13.383 -30.469 -18.922 1 89.5 102 VAL A O 1
ATOM 785 N N . ALA A 1 103 ? -11.914 -30.953 -20.531 1 84.81 103 ALA A N 1
ATOM 786 C CA . ALA A 1 103 ? -10.766 -30.719 -19.672 1 84.81 103 ALA A CA 1
ATOM 787 C C . ALA A 1 103 ? -10.305 -29.266 -19.75 1 84.81 103 ALA A C 1
ATOM 789 O O . ALA A 1 103 ? -10.664 -28.547 -20.688 1 84.81 103 ALA A O 1
ATOM 790 N N . GLU A 1 104 ? -9.664 -28.891 -18.797 1 80.06 104 GLU A N 1
ATOM 791 C CA . GLU A 1 104 ? -9.047 -27.578 -18.766 1 80.06 104 GLU A CA 1
ATOM 792 C C . GLU A 1 104 ? -8.305 -27.281 -20.062 1 80.06 104 GLU A C 1
ATOM 794 O O . GLU A 1 104 ? -7.645 -28.156 -20.625 1 80.06 104 GLU A O 1
ATOM 799 N N . GLY A 1 105 ? -8.43 -26.047 -20.531 1 73.69 105 GLY A N 1
ATOM 800 C CA . GLY A 1 105 ? -7.758 -25.625 -21.75 1 73.69 105 GLY A CA 1
ATOM 801 C C . GLY A 1 105 ? -8.578 -25.891 -23 1 73.69 105 GLY A C 1
ATOM 802 O O . GLY A 1 105 ? -8.211 -25.438 -24.094 1 73.69 105 GLY A O 1
ATOM 803 N N . SER A 1 106 ? -9.625 -26.562 -22.891 1 79.19 106 SER A N 1
ATOM 804 C CA . SER A 1 106 ? -10.438 -26.922 -24.047 1 79.19 106 SER A CA 1
ATOM 805 C C . SER A 1 106 ? -11.172 -25.703 -24.609 1 79.19 106 SER A C 1
ATOM 807 O O . SER A 1 106 ? -11.336 -24.703 -23.906 1 79.19 106 SER A O 1
ATOM 809 N N . THR A 1 107 ? -11.492 -25.844 -25.906 1 81.38 107 THR A N 1
ATOM 810 C CA . THR A 1 107 ? -12.297 -24.828 -26.578 1 81.38 107 THR A CA 1
ATOM 811 C C . THR A 1 107 ? -13.734 -25.297 -26.75 1 81.38 107 THR A C 1
ATOM 813 O O . THR A 1 107 ? -13.969 -26.406 -27.25 1 81.38 107 THR A O 1
ATOM 816 N N . ILE A 1 108 ? -14.594 -24.516 -26.234 1 84.69 108 ILE A N 1
ATOM 817 C CA . ILE A 1 108 ? -16.016 -24.766 -26.391 1 84.69 108 ILE A CA 1
ATOM 818 C C . ILE A 1 108 ? -16.609 -23.812 -27.422 1 84.69 108 ILE A C 1
ATOM 820 O O . ILE A 1 108 ? -16.516 -22.594 -27.266 1 84.69 108 ILE A O 1
ATOM 824 N N . THR A 1 109 ? -17.125 -24.344 -28.453 1 86.5 109 THR A N 1
ATOM 825 C CA . THR A 1 109 ? -17.75 -23.516 -29.484 1 86.5 109 THR A CA 1
ATOM 826 C C . THR A 1 109 ? -19.266 -23.406 -29.25 1 86.5 109 THR A C 1
ATOM 828 O O . THR A 1 109 ? -19.969 -24.422 -29.25 1 86.5 109 THR A O 1
ATOM 831 N N . ILE A 1 110 ? -19.719 -22.234 -29.062 1 87.69 110 ILE A N 1
ATOM 832 C CA . ILE A 1 110 ? -21.156 -21.969 -28.906 1 87.69 110 ILE A CA 1
ATOM 833 C C . ILE A 1 110 ? -21.766 -21.656 -30.266 1 87.69 110 ILE A C 1
ATOM 835 O O . ILE A 1 110 ? -21.281 -20.781 -31 1 87.69 110 ILE A O 1
ATOM 839 N N . PRO A 1 111 ? -22.75 -22.391 -30.656 1 85.56 111 PRO A N 1
ATOM 840 C CA . PRO A 1 111 ? -23.375 -22.141 -31.953 1 85.56 111 PRO A CA 1
ATOM 841 C C . PRO A 1 111 ? -24.031 -20.766 -32.031 1 85.56 111 PRO A C 1
ATOM 843 O O . PRO A 1 111 ? -24.453 -20.219 -31.031 1 85.56 111 PRO A O 1
ATOM 846 N N . PRO A 1 112 ? -24.141 -20.25 -33.312 1 83.44 112 PRO A N 1
ATOM 847 C CA . PRO A 1 112 ? -24.766 -18.953 -33.5 1 83.44 112 PRO A CA 1
ATOM 848 C C . PRO A 1 112 ? -26.234 -18.922 -33.062 1 83.44 112 PRO A C 1
ATOM 850 O O . PRO A 1 112 ? -26.906 -19.953 -33.156 1 83.44 112 PRO A O 1
ATOM 853 N N . THR A 1 113 ? -26.688 -17.734 -32.594 1 75.38 113 THR A N 1
ATOM 854 C CA . THR A 1 113 ? -28.031 -17.562 -32.094 1 75.38 113 THR A CA 1
ATOM 855 C C . THR A 1 113 ? -29.062 -17.734 -33.219 1 75.38 113 THR A C 1
ATOM 857 O O . THR A 1 113 ? -30.234 -18.016 -32.969 1 75.38 113 THR A O 1
ATOM 860 N N . THR A 1 114 ? -28.641 -17.406 -34.531 1 70.5 114 THR A N 1
ATOM 861 C CA . THR A 1 114 ? -29.562 -17.562 -35.656 1 70.5 114 THR A CA 1
ATOM 862 C C . THR A 1 114 ? -29.25 -18.844 -36.406 1 70.5 114 THR A C 1
ATOM 864 O O . THR A 1 114 ? -28.094 -19.25 -36.531 1 70.5 114 THR A O 1
ATOM 867 N N . GLY A 1 115 ? -30.328 -19.844 -36.656 1 58.44 115 GLY A N 1
ATOM 868 C CA . GLY A 1 115 ? -30.203 -21.047 -37.438 1 58.44 115 GLY A CA 1
ATOM 869 C C . GLY A 1 115 ? -30.531 -22.312 -36.656 1 58.44 115 GLY A C 1
ATOM 870 O O . GLY A 1 115 ? -31 -22.234 -35.5 1 58.44 115 GLY A O 1
ATOM 871 N N . ALA A 1 116 ? -30.188 -23.484 -37.25 1 51.59 116 ALA A N 1
ATOM 872 C CA . ALA A 1 116 ? -30.594 -24.781 -36.719 1 51.59 116 ALA A CA 1
ATOM 873 C C . ALA A 1 116 ? -29.984 -25.047 -35.344 1 51.59 116 ALA A C 1
ATOM 875 O O . ALA A 1 116 ? -30.609 -25.688 -34.5 1 51.59 116 ALA A O 1
ATOM 876 N N . GLY A 1 117 ? -28.844 -24.719 -35 1 51.22 117 GLY A N 1
ATOM 877 C CA . GLY A 1 117 ? -28.125 -25.047 -33.781 1 51.22 117 GLY A CA 1
ATOM 878 C C . GLY A 1 117 ? -28.406 -24.094 -32.656 1 51.22 117 GLY A C 1
ATOM 879 O O . GLY A 1 117 ? -27.969 -24.328 -31.516 1 51.22 117 GLY A O 1
ATOM 880 N N . ALA A 1 118 ? -29.141 -23.094 -32.844 1 56.06 118 ALA A N 1
ATOM 881 C CA . ALA A 1 118 ? -29.406 -22 -31.922 1 56.06 118 ALA A CA 1
ATOM 882 C C . ALA A 1 118 ? -30.203 -22.484 -30.719 1 56.06 118 ALA A C 1
ATOM 884 O O . ALA A 1 118 ? -30.141 -21.875 -29.641 1 56.06 118 ALA A O 1
ATOM 885 N N . THR A 1 119 ? -30.953 -23.609 -30.906 1 63.22 119 THR A N 1
ATOM 886 C CA . THR A 1 119 ? -31.969 -23.922 -29.906 1 63.22 119 THR A CA 1
ATOM 887 C C . THR A 1 119 ? -31.547 -25.109 -29.047 1 63.22 119 THR A C 1
ATOM 889 O O . THR A 1 119 ? -32.375 -25.781 -28.453 1 63.22 119 THR A O 1
ATOM 892 N N . GLN A 1 120 ? -30.188 -25.406 -29.047 1 74.12 120 GLN A N 1
ATOM 893 C CA . GLN A 1 120 ? -29.844 -26.547 -28.219 1 74.12 120 GLN A CA 1
ATOM 894 C C . GLN A 1 120 ? -28.859 -26.156 -27.109 1 74.12 120 GLN A C 1
ATOM 896 O O . GLN A 1 120 ? -27.891 -25.453 -27.359 1 74.12 120 GLN A O 1
ATOM 901 N N . PRO A 1 121 ? -29.25 -26.594 -25.859 1 85.19 121 PRO A N 1
ATOM 902 C CA . PRO A 1 121 ? -28.297 -26.391 -24.766 1 85.19 121 PRO A CA 1
ATOM 903 C C . PRO A 1 121 ? -27.047 -27.25 -24.906 1 85.19 121 PRO A C 1
ATOM 905 O O . PRO A 1 121 ? -27.109 -28.375 -25.375 1 85.19 121 PRO A O 1
ATOM 908 N N . LEU A 1 122 ? -25.891 -26.656 -24.734 1 89.12 122 LEU A N 1
ATOM 909 C CA . LEU A 1 122 ? -24.625 -27.375 -24.672 1 89.12 122 LEU A CA 1
ATOM 910 C C . LEU A 1 122 ? -24.25 -27.672 -23.219 1 89.12 122 LEU A C 1
ATOM 912 O O . LEU A 1 122 ? -24.078 -26.766 -22.406 1 89.12 122 LEU A O 1
ATOM 916 N N . CYS A 1 123 ? -24.219 -28.938 -22.922 1 91.38 123 CYS A N 1
ATOM 917 C CA . CYS A 1 123 ? -23.922 -29.359 -21.547 1 91.38 123 CYS A CA 1
ATOM 918 C C . CYS A 1 123 ? -22.516 -29.938 -21.453 1 91.38 123 CYS A C 1
ATOM 920 O O . CYS A 1 123 ? -22.141 -30.797 -22.25 1 91.38 123 CYS A O 1
ATOM 922 N N . TYR A 1 124 ? -21.75 -29.453 -20.516 1 93.25 124 TYR A N 1
ATOM 923 C CA . TYR A 1 124 ? -20.375 -29.906 -20.297 1 93.25 124 TYR A CA 1
ATOM 924 C C . TYR A 1 124 ? -20.125 -30.188 -18.828 1 93.25 124 TYR A C 1
ATOM 926 O O . TYR A 1 124 ? -20.672 -29.5 -17.953 1 93.25 124 TYR A O 1
ATOM 934 N N . ASN A 1 125 ? -19.391 -31.219 -18.547 1 92.5 125 ASN A N 1
ATOM 935 C CA . ASN A 1 125 ? -18.672 -31.359 -17.281 1 92.5 125 ASN A CA 1
ATOM 936 C C . ASN A 1 125 ? -17.266 -30.781 -17.359 1 92.5 125 ASN A C 1
ATOM 938 O O . ASN A 1 125 ? -16.344 -31.422 -17.875 1 92.5 125 ASN A O 1
ATOM 942 N N . ILE A 1 126 ? -17.172 -29.531 -16.891 1 90.38 126 ILE A N 1
ATOM 943 C CA . ILE A 1 126 ? -15.844 -28.922 -16.953 1 90.38 126 ILE A CA 1
ATOM 944 C C . ILE A 1 126 ? -14.992 -29.438 -15.797 1 90.38 126 ILE A C 1
ATOM 946 O O . ILE A 1 126 ? -15.383 -29.344 -14.633 1 90.38 126 ILE A O 1
ATOM 950 N N . LYS A 1 127 ? -13.922 -30 -16.219 1 86.19 127 LYS A N 1
ATOM 951 C CA . LYS A 1 127 ? -12.969 -30.547 -15.25 1 86.19 127 LYS A CA 1
ATOM 952 C C . LYS A 1 127 ? -11.805 -29.578 -15.031 1 86.19 127 LYS A C 1
ATOM 954 O O . LYS A 1 127 ? -11.078 -29.25 -15.969 1 86.19 127 LYS A O 1
ATOM 959 N N . PHE A 1 128 ? -11.805 -29.125 -13.844 1 80 128 PHE A N 1
ATOM 960 C CA . PHE A 1 128 ? -10.734 -28.188 -13.484 1 80 128 PHE A CA 1
ATOM 961 C C . PHE A 1 128 ? -9.414 -28.922 -13.312 1 80 128 PHE A C 1
ATOM 963 O O . PHE A 1 128 ? -9.391 -30.094 -12.906 1 80 128 PHE A O 1
ATOM 970 N N . ALA A 1 129 ? -8.445 -28.203 -13.812 1 69.19 129 ALA A N 1
ATOM 971 C CA . ALA A 1 129 ? -7.105 -28.75 -13.594 1 69.19 129 ALA A CA 1
ATOM 972 C C . ALA A 1 129 ? -6.656 -28.547 -12.148 1 69.19 129 ALA A C 1
ATOM 974 O O . ALA A 1 129 ? -6.242 -27.453 -11.773 1 69.19 129 ALA A O 1
ATOM 975 N N . THR A 1 130 ? -6.805 -29.578 -11.398 1 60.91 130 THR A N 1
ATOM 976 C CA . THR A 1 130 ? -6.504 -29.484 -9.977 1 60.91 130 THR A CA 1
ATOM 977 C C . THR A 1 130 ? -5.016 -29.234 -9.758 1 60.91 130 THR A C 1
ATOM 979 O O . THR A 1 130 ? -4.578 -29.016 -8.625 1 60.91 130 THR A O 1
ATOM 982 N N . THR A 1 131 ? -4.336 -29.188 -10.906 1 53 131 THR A N 1
ATOM 983 C CA . THR A 1 131 ? -2.908 -28.891 -10.812 1 53 131 THR A CA 1
ATOM 984 C C . THR A 1 131 ? -2.645 -27.422 -11.109 1 53 131 THR A C 1
ATOM 986 O O . THR A 1 131 ? -1.513 -26.938 -10.977 1 53 131 THR A O 1
ATOM 989 N N . LYS A 1 132 ? -3.67 -26.734 -11.578 1 59 132 LYS A N 1
ATOM 990 C CA . LYS A 1 132 ? -3.557 -25.312 -11.922 1 59 132 LYS A CA 1
ATOM 991 C C . LYS A 1 132 ? -4.379 -24.453 -10.977 1 59 132 LYS A C 1
ATOM 993 O O . LYS A 1 132 ? -5.465 -24.844 -10.547 1 59 132 LYS A O 1
ATOM 998 N N . LEU A 1 133 ? -3.783 -23.25 -10.695 1 57.25 133 LEU A N 1
ATOM 999 C CA . LEU A 1 133 ? -4.535 -22.297 -9.875 1 57.25 133 LEU A CA 1
ATOM 1000 C C . LEU A 1 133 ? -5.715 -21.734 -10.648 1 57.25 133 LEU A C 1
ATOM 1002 O O . LEU A 1 133 ? -6.691 -21.266 -10.047 1 57.25 133 LEU A O 1
ATOM 1006 N N . THR A 1 134 ? -5.398 -21.688 -11.852 1 64.31 134 THR A N 1
ATOM 1007 C CA . THR A 1 134 ? -6.438 -21.125 -12.719 1 64.31 134 THR A CA 1
ATOM 1008 C C . THR A 1 134 ? -6.73 -22.078 -13.875 1 64.31 134 THR A C 1
ATOM 1010 O O . THR A 1 134 ? -5.816 -22.5 -14.578 1 64.31 134 THR A O 1
ATOM 1013 N N . SER A 1 135 ? -7.93 -22.547 -13.891 1 73.38 135 SER A N 1
ATOM 1014 C CA . SER A 1 135 ? -8.406 -23.312 -15.039 1 73.38 135 SER A CA 1
ATOM 1015 C C . SER A 1 135 ? -9.148 -22.406 -16.031 1 73.38 135 SER A C 1
ATOM 1017 O O . SER A 1 135 ? -9.938 -21.547 -15.617 1 73.38 135 SER A O 1
ATOM 1019 N N . VAL A 1 136 ? -8.742 -22.594 -17.25 1 74.56 136 VAL A N 1
ATOM 1020 C CA . VAL A 1 136 ? -9.367 -21.75 -18.266 1 74.56 136 VAL A CA 1
ATOM 1021 C C . VAL A 1 136 ? -10.055 -22.625 -19.312 1 74.56 136 VAL A C 1
ATOM 1023 O O . VAL A 1 136 ? -9.562 -23.688 -19.656 1 74.56 136 VAL A O 1
ATOM 1026 N N . PHE A 1 137 ? -11.203 -22.25 -19.75 1 81.06 137 PHE A N 1
ATOM 1027 C CA . PHE A 1 137 ? -11.953 -22.828 -20.859 1 81.06 137 PHE A CA 1
ATOM 1028 C C . PHE A 1 137 ? -12.289 -21.75 -21.891 1 81.06 137 PHE A C 1
ATOM 1030 O O . PHE A 1 137 ? -12.914 -20.734 -21.562 1 81.06 137 PHE A O 1
ATOM 1037 N N . HIS A 1 138 ? -11.922 -22.047 -23.078 1 79 138 HIS A N 1
ATOM 1038 C CA . HIS A 1 138 ? -12.117 -21.062 -24.125 1 79 138 HIS A CA 1
ATOM 1039 C C . HIS A 1 138 ? -13.492 -21.203 -24.766 1 79 138 HIS A C 1
ATOM 1041 O O . HIS A 1 138 ? -13.906 -22.297 -25.125 1 79 138 HIS A O 1
ATOM 1047 N N . LEU A 1 139 ? -14.117 -20.031 -24.844 1 83.69 139 LEU A N 1
ATOM 1048 C CA . LEU A 1 139 ? -15.43 -20 -25.484 1 83.69 139 LEU A CA 1
ATOM 1049 C C . LEU A 1 139 ? -15.375 -19.25 -26.797 1 83.69 139 LEU A C 1
ATOM 1051 O O . LEU A 1 139 ? -14.93 -18.094 -26.859 1 83.69 139 LEU A O 1
ATOM 1055 N N . VAL A 1 140 ? -15.711 -19.906 -27.844 1 83.56 140 VAL A N 1
ATOM 1056 C CA . VAL A 1 140 ? -15.852 -19.266 -29.156 1 83.56 140 VAL A CA 1
ATOM 1057 C C . VAL A 1 140 ? -17.312 -18.906 -29.406 1 83.56 140 VAL A C 1
ATOM 1059 O O . VAL A 1 140 ? -18.172 -19.781 -29.469 1 83.56 140 VAL A O 1
ATOM 1062 N N . THR A 1 141 ? -17.594 -17.609 -29.516 1 86.12 141 THR A N 1
ATOM 1063 C CA . THR A 1 141 ? -18.953 -17.125 -29.625 1 86.12 141 THR A CA 1
ATOM 1064 C C . THR A 1 141 ? -19.156 -16.344 -30.922 1 86.12 141 THR A C 1
ATOM 1066 O O . THR A 1 141 ? -19.734 -15.258 -30.906 1 86.12 141 THR A O 1
ATOM 1069 N N . THR A 1 142 ? -18.719 -16.922 -32 1 82.88 142 THR A N 1
ATOM 1070 C CA . THR A 1 142 ? -18.906 -16.25 -33.281 1 82.88 142 THR A CA 1
ATOM 1071 C C . THR A 1 142 ? -20.375 -16.172 -33.656 1 82.88 142 THR A C 1
ATOM 1073 O O . THR A 1 142 ? -21.062 -17.188 -33.719 1 82.88 142 THR A O 1
ATOM 1076 N N . ASN A 1 143 ? -20.969 -15 -33.906 1 82.5 143 ASN A N 1
ATOM 1077 C CA . ASN A 1 143 ? -22.359 -14.703 -34.281 1 82.5 143 ASN A CA 1
ATOM 1078 C C . ASN A 1 143 ? -23.328 -15.086 -33.156 1 82.5 143 ASN A C 1
ATOM 1080 O O . ASN A 1 143 ? -24.406 -15.586 -33.438 1 82.5 143 ASN A O 1
ATOM 1084 N N . VAL A 1 144 ? -22.797 -15.016 -31.906 1 86.75 144 VAL A N 1
ATOM 1085 C CA . VAL A 1 144 ? -23.641 -15.219 -30.734 1 86.75 144 VAL A CA 1
ATOM 1086 C C . VAL A 1 144 ? -23.906 -13.883 -30.047 1 86.75 144 VAL A C 1
ATOM 1088 O O . VAL A 1 144 ? -22.969 -13.141 -29.734 1 86.75 144 VAL A O 1
ATOM 1091 N N . ASP A 1 145 ? -25.172 -13.508 -29.891 1 84 145 ASP A N 1
ATOM 1092 C CA . ASP A 1 145 ? -25.531 -12.242 -29.25 1 84 145 ASP A CA 1
ATOM 1093 C C . ASP A 1 145 ? -25.375 -12.344 -27.734 1 84 145 ASP A C 1
ATOM 1095 O O . ASP A 1 145 ? -24.719 -11.508 -27.109 1 84 145 ASP A O 1
ATOM 1099 N N . SER A 1 146 ? -26.078 -13.305 -27.219 1 87.94 146 SER A N 1
ATOM 1100 C CA . SER A 1 146 ? -26.047 -13.562 -25.781 1 87.94 146 SER A CA 1
ATOM 1101 C C . SER A 1 146 ? -26.078 -15.062 -25.484 1 87.94 146 SER A C 1
ATOM 1103 O O . SER A 1 146 ? -26.484 -15.859 -26.344 1 87.94 146 SER A O 1
ATOM 1105 N N . VAL A 1 147 ? -25.547 -15.398 -24.312 1 90.19 147 VAL A N 1
ATOM 1106 C CA . VAL A 1 147 ? -25.516 -16.781 -23.875 1 90.19 147 VAL A CA 1
ATOM 1107 C C . VAL A 1 147 ? -26.031 -16.891 -22.453 1 90.19 147 VAL A C 1
ATOM 1109 O O . VAL A 1 147 ? -25.641 -16.125 -21.578 1 90.19 147 VAL A O 1
ATOM 1112 N N . ALA A 1 148 ? -27.047 -17.719 -22.312 1 89.81 148 ALA A N 1
ATOM 1113 C CA . ALA A 1 148 ? -27.438 -18.094 -20.953 1 89.81 148 ALA A CA 1
ATOM 1114 C C . ALA A 1 148 ? -26.547 -19.203 -20.406 1 89.81 148 ALA A C 1
ATOM 1116 O O . ALA A 1 148 ? -26.281 -20.203 -21.094 1 89.81 148 ALA A O 1
ATOM 1117 N N . ILE A 1 149 ? -26.016 -19.016 -19.25 1 91.12 149 ILE A N 1
ATOM 1118 C CA . ILE A 1 149 ? -25.156 -19.984 -18.594 1 91.12 149 ILE A CA 1
ATOM 1119 C C . ILE A 1 149 ? -25.812 -20.5 -17.312 1 91.12 149 ILE A C 1
ATOM 1121 O O . ILE A 1 149 ? -26.281 -19.703 -16.484 1 91.12 149 ILE A O 1
ATOM 1125 N N . PHE A 1 150 ? -26 -21.828 -17.266 1 89.44 150 PHE A N 1
ATOM 1126 C CA . PHE A 1 150 ? -26.422 -22.516 -16.047 1 89.44 150 PHE A CA 1
ATOM 1127 C C . PHE A 1 150 ? -25.297 -23.344 -15.469 1 89.44 150 PHE A C 1
ATOM 1129 O O . PHE A 1 150 ? -24.672 -24.156 -16.172 1 89.44 150 PHE A O 1
ATOM 1136 N N . ALA A 1 151 ? -24.984 -23.094 -14.25 1 90.88 151 ALA A N 1
ATOM 1137 C CA . ALA A 1 151 ? -23.875 -23.812 -13.625 1 90.88 151 ALA A CA 1
ATOM 1138 C C . ALA A 1 151 ? -24.328 -24.5 -12.328 1 90.88 151 ALA A C 1
ATOM 1140 O O . ALA A 1 151 ? -25.141 -23.938 -11.586 1 90.88 151 ALA A O 1
ATOM 1141 N N . GLU A 1 152 ? -23.75 -25.703 -12.156 1 86.94 152 GLU A N 1
ATOM 1142 C CA . GLU A 1 152 ? -24.016 -26.484 -10.953 1 86.94 152 GLU A CA 1
ATOM 1143 C C . GLU A 1 152 ? -23.609 -25.719 -9.695 1 86.94 152 GLU A C 1
ATOM 1145 O O . GLU A 1 152 ? -24.297 -25.797 -8.68 1 86.94 152 GLU A O 1
ATOM 1150 N N . HIS A 1 153 ? -22.484 -25.016 -9.766 1 82.69 153 HIS A N 1
ATOM 1151 C CA . HIS A 1 153 ? -21.984 -24.203 -8.664 1 82.69 153 HIS A CA 1
ATOM 1152 C C . HIS A 1 153 ? -21.938 -22.734 -9.055 1 82.69 153 HIS A C 1
ATOM 1154 O O . HIS A 1 153 ? -21.812 -22.406 -10.242 1 82.69 153 HIS A O 1
ATOM 1160 N N . ASP A 1 154 ? -22.078 -21.906 -8.086 1 79.62 154 ASP A N 1
ATOM 1161 C CA . ASP A 1 154 ? -21.844 -20.484 -8.312 1 79.62 154 ASP A CA 1
ATOM 1162 C C . ASP A 1 154 ? -20.391 -20.234 -8.734 1 79.62 154 ASP A C 1
ATOM 1164 O O . ASP A 1 154 ? -19.453 -20.547 -7.992 1 79.62 154 ASP A O 1
ATOM 1168 N N . PRO A 1 155 ? -20.25 -19.641 -9.883 1 81.94 155 PRO A N 1
ATOM 1169 C CA . PRO A 1 155 ? -18.875 -19.453 -10.375 1 81.94 155 PRO A CA 1
ATOM 1170 C C . PRO A 1 155 ? -18.031 -18.578 -9.461 1 81.94 155 PRO A C 1
ATOM 1172 O O . PRO A 1 155 ? -16.797 -18.641 -9.492 1 81.94 155 PRO A O 1
ATOM 1175 N N . THR A 1 156 ? -18.641 -17.75 -8.672 1 71.69 156 THR A N 1
ATOM 1176 C CA . THR A 1 156 ? -17.875 -16.891 -7.785 1 71.69 156 THR A CA 1
ATOM 1177 C C . THR A 1 156 ? -17.141 -17.703 -6.727 1 71.69 156 THR A C 1
ATOM 1179 O O . THR A 1 156 ? -16.188 -17.219 -6.117 1 71.69 156 THR A O 1
ATOM 1182 N N . GLU A 1 157 ? -17.609 -18.938 -6.566 1 69.31 157 GLU A N 1
ATOM 1183 C CA . GLU A 1 157 ? -16.922 -19.828 -5.648 1 69.31 157 GLU A CA 1
ATOM 1184 C C . GLU A 1 157 ? -15.523 -20.172 -6.156 1 69.31 157 GLU A C 1
ATOM 1186 O O . GLU A 1 157 ? -14.672 -20.625 -5.387 1 69.31 157 GLU A O 1
ATOM 1191 N N . PHE A 1 158 ? -15.43 -20 -7.395 1 72.88 158 PHE A N 1
ATOM 1192 C CA . PHE A 1 158 ? -14.148 -20.344 -8.008 1 72.88 158 PHE A CA 1
ATOM 1193 C C . PHE A 1 158 ? -13.359 -19.078 -8.328 1 72.88 158 PHE A C 1
ATOM 1195 O O . PHE A 1 158 ? -12.531 -19.078 -9.242 1 72.88 158 PHE A O 1
ATOM 1202 N N . GLU A 1 159 ? -13.742 -18.047 -7.777 1 65.62 159 GLU A N 1
ATOM 1203 C CA . GLU A 1 159 ? -12.984 -16.797 -7.895 1 65.62 159 GLU A CA 1
ATOM 1204 C C . GLU A 1 159 ? -12.164 -16.531 -6.641 1 65.62 159 GLU A C 1
ATOM 1206 O O . GLU A 1 159 ? -12.656 -16.672 -5.523 1 65.62 159 GLU A O 1
ATOM 1211 N N . ARG A 1 160 ? -10.883 -16.359 -6.914 1 52.84 160 ARG A N 1
ATOM 1212 C CA . ARG A 1 160 ? -10.047 -15.961 -5.785 1 52.84 160 ARG A CA 1
ATOM 1213 C C . ARG A 1 160 ? -10.32 -14.523 -5.375 1 52.84 160 ARG A C 1
ATOM 1215 O O . ARG A 1 160 ? -10.578 -13.664 -6.223 1 52.84 160 ARG A O 1
ATOM 1222 N N . GLY A 1 161 ? -10.633 -14.422 -4.047 1 43.28 161 GLY A N 1
ATOM 1223 C CA . GLY A 1 161 ? -10.766 -13.062 -3.549 1 43.28 161 GLY A CA 1
ATOM 1224 C C . GLY A 1 161 ? -9.445 -12.32 -3.484 1 43.28 161 GLY A C 1
ATOM 1225 O O . GLY A 1 161 ? -8.383 -12.93 -3.543 1 43.28 161 GLY A O 1
ATOM 1226 N N . GLY A 1 162 ? -9.469 -10.992 -3.535 1 36 162 GLY A N 1
ATOM 1227 C CA . GLY A 1 162 ? -8.32 -10.125 -3.316 1 36 162 GLY A CA 1
ATOM 1228 C C . GLY A 1 162 ? -7.508 -9.883 -4.574 1 36 162 GLY A C 1
ATOM 1229 O O . GLY A 1 162 ? -8.039 -9.945 -5.684 1 36 162 GLY A O 1
ATOM 1230 N N . ILE A 1 163 ? -6.219 -9.695 -4.336 1 34.16 163 ILE A N 1
ATOM 1231 C CA . ILE A 1 163 ? -5.246 -9.422 -5.387 1 34.16 163 ILE A CA 1
ATOM 1232 C C . ILE A 1 163 ? -4.98 -10.695 -6.191 1 34.16 163 ILE A C 1
ATOM 1234 O O . ILE A 1 163 ? -4.629 -11.727 -5.625 1 34.16 163 ILE A O 1
ATOM 1238 N N . GLY A 1 164 ? -5.539 -10.727 -7.574 1 40.38 164 GLY A N 1
ATOM 1239 C CA . GLY A 1 164 ? -5.324 -11.852 -8.469 1 40.38 164 GLY A CA 1
ATOM 1240 C C . GLY A 1 164 ? -6.602 -12.602 -8.805 1 40.38 164 GLY A C 1
ATOM 1241 O O . GLY A 1 164 ? -6.566 -13.609 -9.508 1 40.38 164 GLY A O 1
ATOM 1242 N N . GLY A 1 165 ? -7.594 -12.133 -8.141 1 47.81 165 GLY A N 1
ATOM 1243 C CA . GLY A 1 165 ? -8.859 -12.75 -8.492 1 47.81 165 GLY A CA 1
ATOM 1244 C C . GLY A 1 165 ? -9.297 -12.445 -9.914 1 47.81 165 GLY A C 1
ATOM 1245 O O . GLY A 1 165 ? -9.125 -11.32 -10.398 1 47.81 165 GLY A O 1
ATOM 1246 N N . ILE A 1 166 ? -9.625 -13.5 -10.578 1 57.78 166 ILE A N 1
ATOM 1247 C CA . ILE A 1 166 ? -10.117 -13.367 -11.953 1 57.78 166 ILE A CA 1
ATOM 1248 C C . ILE A 1 166 ? -11.594 -13.758 -12.008 1 57.78 166 ILE A C 1
ATOM 1250 O O . ILE A 1 166 ? -12 -14.781 -11.461 1 57.78 166 ILE A O 1
ATOM 1254 N N . HIS A 1 167 ? -12.32 -12.844 -12.648 1 68.62 167 HIS A N 1
ATOM 1255 C CA . HIS A 1 167 ? -13.742 -13.109 -12.828 1 68.62 167 HIS A CA 1
ATOM 1256 C C . HIS A 1 167 ? -13.977 -14.352 -13.672 1 68.62 167 HIS A C 1
ATOM 1258 O O . HIS A 1 167 ? -13.148 -14.695 -14.523 1 68.62 167 HIS A O 1
ATOM 1264 N N . TYR A 1 168 ? -15.047 -15.016 -13.422 1 78.94 168 TYR A N 1
ATOM 1265 C CA . TYR A 1 168 ? -15.297 -16.328 -14 1 78.94 168 TYR A CA 1
ATOM 1266 C C . TYR A 1 168 ? -15.523 -16.234 -15.5 1 78.94 168 TYR A C 1
ATOM 1268 O O . TYR A 1 168 ? -15.375 -17.234 -16.219 1 78.94 168 TYR A O 1
ATOM 1276 N N . LEU A 1 169 ? -15.977 -15.133 -15.984 1 82.75 169 LEU A N 1
ATOM 1277 C CA . LEU A 1 169 ? -16.125 -14.945 -17.422 1 82.75 169 LEU A CA 1
ATOM 1278 C C . LEU A 1 169 ? -15.391 -13.695 -17.891 1 82.75 169 LEU A C 1
ATOM 1280 O O . LEU A 1 169 ? -15.695 -12.586 -17.438 1 82.75 169 LEU A O 1
ATOM 1284 N N . MET A 1 170 ? -14.477 -13.914 -18.734 1 73.38 170 MET A N 1
ATOM 1285 C CA . MET A 1 170 ? -13.625 -12.82 -19.203 1 73.38 170 MET A CA 1
ATOM 1286 C C . MET A 1 170 ? -13.719 -12.68 -20.719 1 73.38 170 MET A C 1
ATOM 1288 O O . MET A 1 170 ? -13.812 -13.672 -21.438 1 73.38 170 MET A O 1
ATOM 1292 N N . ASP A 1 171 ? -13.914 -11.406 -21.109 1 67.56 171 ASP A N 1
ATOM 1293 C CA . ASP A 1 171 ? -13.867 -11.109 -22.531 1 67.56 171 ASP A CA 1
ATOM 1294 C C . ASP A 1 171 ? -12.43 -11.062 -23.047 1 67.56 171 ASP A C 1
ATOM 1296 O O . ASP A 1 171 ? -11.719 -10.086 -22.812 1 67.56 171 ASP A O 1
ATOM 1300 N N . VAL A 1 172 ? -12.055 -12.203 -23.391 1 55.91 172 VAL A N 1
ATOM 1301 C CA . VAL A 1 172 ? -10.664 -12.281 -23.844 1 55.91 172 VAL A CA 1
ATOM 1302 C C . VAL A 1 172 ? -10.617 -12.664 -25.328 1 55.91 172 VAL A C 1
ATOM 1304 O O . VAL A 1 172 ? -11.391 -13.516 -25.781 1 55.91 172 VAL A O 1
ATOM 1307 N N . ASP A 1 173 ? -10.258 -11.961 -26.156 1 47.12 173 ASP A N 1
ATOM 1308 C CA . ASP A 1 173 ? -10.023 -12.43 -27.516 1 47.12 173 ASP A CA 1
ATOM 1309 C C . ASP A 1 173 ? -8.938 -13.508 -27.547 1 47.12 173 ASP A C 1
ATOM 1311 O O . ASP A 1 173 ? -7.746 -13.195 -27.406 1 47.12 173 ASP A O 1
ATOM 1315 N N . THR A 1 174 ? -9.398 -14.727 -27.297 1 44.03 174 THR A N 1
ATOM 1316 C CA . THR A 1 174 ? -8.477 -15.852 -27.188 1 44.03 174 THR A CA 1
ATOM 1317 C C . THR A 1 174 ? -8.305 -16.547 -28.547 1 44.03 174 THR A C 1
ATOM 1319 O O . THR A 1 174 ? -7.863 -17.688 -28.609 1 44.03 174 THR A O 1
ATOM 1322 N N . SER A 1 175 ? -8.984 -16.125 -29.562 1 42.59 175 SER A N 1
ATOM 1323 C CA . SER A 1 175 ? -9.039 -16.859 -30.828 1 42.59 175 SER A CA 1
ATOM 1324 C C . SER A 1 175 ? -7.75 -17.641 -31.078 1 42.59 175 SER A C 1
ATOM 1326 O O . SER A 1 175 ? -7.773 -18.719 -31.672 1 42.59 175 SER A O 1
ATOM 1328 N N . ALA A 1 176 ? -6.789 -17.062 -31.109 1 37.38 176 ALA A N 1
ATOM 1329 C CA . ALA A 1 176 ? -5.523 -17.656 -31.531 1 37.38 176 ALA A CA 1
ATOM 1330 C C . ALA A 1 176 ? -4.695 -18.109 -30.344 1 37.38 176 ALA A C 1
ATOM 1332 O O . ALA A 1 176 ? -3.529 -18.484 -30.484 1 37.38 176 ALA A O 1
ATOM 1333 N N . MET A 1 177 ? -5.445 -18.125 -29.141 1 39.5 177 MET A N 1
ATOM 1334 C CA . MET A 1 177 ? -4.539 -18.297 -28 1 39.5 177 MET A CA 1
ATOM 1335 C C . MET A 1 177 ? -4.621 -19.703 -27.453 1 39.5 177 MET A C 1
ATOM 1337 O O . MET A 1 177 ? -5.68 -20.344 -27.484 1 39.5 177 MET A O 1
ATOM 1341 N N . GLY A 1 178 ? -3.779 -20.484 -27.375 1 39.34 178 GLY A N 1
ATOM 1342 C CA . GLY A 1 178 ? -3.723 -21.766 -26.688 1 39.34 178 GLY A CA 1
ATOM 1343 C C . GLY A 1 178 ? -4.023 -21.656 -25.203 1 39.34 178 GLY A C 1
ATOM 1344 O O . GLY A 1 178 ? -4.191 -20.562 -24.672 1 39.34 178 GLY A O 1
ATOM 1345 N N . ASP A 1 179 ? -4.246 -22.703 -24.422 1 39.47 179 ASP A N 1
ATOM 1346 C CA . ASP A 1 179 ? -4.695 -22.891 -23.031 1 39.47 179 ASP A CA 1
ATOM 1347 C C . ASP A 1 179 ? -4.016 -21.891 -22.109 1 39.47 179 ASP A C 1
ATOM 1349 O O . ASP A 1 179 ? -4.664 -21.297 -21.234 1 39.47 179 ASP A O 1
ATOM 1353 N N . ASP A 1 180 ? -2.752 -21.844 -22.266 1 35.38 180 ASP A N 1
ATOM 1354 C CA . ASP A 1 180 ? -1.825 -21.141 -21.391 1 35.38 180 ASP A CA 1
ATOM 1355 C C . ASP A 1 180 ? -2.029 -19.625 -21.484 1 35.38 180 ASP A C 1
ATOM 1357 O O . ASP A 1 180 ? -2 -18.938 -20.469 1 35.38 180 ASP A O 1
ATOM 1361 N N . ALA A 1 181 ? -2.418 -19.188 -22.672 1 38.28 181 ALA A N 1
ATOM 1362 C CA . ALA A 1 181 ? -2.641 -17.797 -23.031 1 38.28 181 ALA A CA 1
ATOM 1363 C C . ALA A 1 181 ? -3.924 -17.266 -22.391 1 38.28 181 ALA A C 1
ATOM 1365 O O . ALA A 1 181 ? -4 -16.094 -22.016 1 38.28 181 ALA A O 1
ATOM 1366 N N . ALA A 1 182 ? -4.793 -18.016 -22.219 1 40.69 182 ALA A N 1
ATOM 1367 C CA . ALA A 1 182 ? -6.086 -17.594 -21.688 1 40.69 182 ALA A CA 1
ATOM 1368 C C . ALA A 1 182 ? -5.953 -17.094 -20.25 1 40.69 182 ALA A C 1
ATOM 1370 O O . ALA A 1 182 ? -6.574 -16.109 -19.859 1 40.69 182 ALA A O 1
ATOM 1371 N N . LEU A 1 183 ? -5.09 -17.766 -19.484 1 42.25 183 LEU A N 1
ATOM 1372 C CA . LEU A 1 183 ? -4.965 -17.438 -18.062 1 42.25 183 LEU A CA 1
ATOM 1373 C C . LEU A 1 183 ? -4.336 -16.062 -17.875 1 42.25 183 LEU A C 1
ATOM 1375 O O . LEU A 1 183 ? -4.77 -15.297 -17.016 1 42.25 183 LEU A O 1
ATOM 1379 N N . VAL A 1 184 ? -3.285 -15.812 -18.656 1 38.56 184 VAL A N 1
ATOM 1380 C CA . VAL A 1 184 ? -2.664 -14.492 -18.703 1 38.56 184 VAL A CA 1
ATOM 1381 C C . VAL A 1 184 ? -3.703 -13.445 -19.094 1 38.56 184 VAL A C 1
ATOM 1383 O O . VAL A 1 184 ? -3.752 -12.359 -18.516 1 38.56 184 VAL A O 1
ATOM 1386 N N . ALA A 1 185 ? -4.492 -13.875 -20.109 1 40.16 185 ALA A N 1
ATOM 1387 C CA . ALA A 1 185 ? -5.52 -12.992 -20.656 1 40.16 185 ALA A CA 1
ATOM 1388 C C . ALA A 1 185 ? -6.574 -12.664 -19.609 1 40.16 185 ALA A C 1
ATOM 1390 O O . ALA A 1 185 ? -7.238 -11.625 -19.688 1 40.16 185 ALA A O 1
ATOM 1391 N N . LEU A 1 186 ? -6.43 -13.492 -18.781 1 46.09 186 LEU A N 1
ATOM 1392 C CA . LEU A 1 186 ? -7.469 -13.281 -17.781 1 46.09 186 LEU A CA 1
ATOM 1393 C C . LEU A 1 186 ? -7.176 -12.039 -16.938 1 46.09 186 LEU A C 1
ATOM 1395 O O . LEU A 1 186 ? -8.102 -11.367 -16.484 1 46.09 186 LEU A O 1
ATOM 1399 N N . GLY A 1 187 ? -5.828 -11.758 -16.828 1 42.12 187 GLY A N 1
ATOM 1400 C CA . GLY A 1 187 ? -5.523 -10.516 -16.141 1 42.12 187 GLY A CA 1
ATOM 1401 C C . GLY A 1 187 ? -5.918 -9.281 -16.938 1 42.12 187 GLY A C 1
ATOM 1402 O O . GLY A 1 187 ? -6.164 -8.219 -16.375 1 42.12 187 GLY A O 1
ATOM 1403 N N . ALA A 1 188 ? -5.871 -9.398 -18.312 1 39.59 188 ALA A N 1
ATOM 1404 C CA . ALA A 1 188 ? -6.188 -8.289 -19.203 1 39.59 188 ALA A CA 1
ATOM 1405 C C . ALA A 1 188 ? -7.645 -8.344 -19.656 1 39.59 188 ALA A C 1
ATOM 1407 O O . ALA A 1 188 ? -8.117 -7.461 -20.375 1 39.59 188 ALA A O 1
ATOM 1408 N N . ALA A 1 189 ? -8.281 -9.242 -19.312 1 49.41 189 ALA A N 1
ATOM 1409 C CA . ALA A 1 189 ? -9.656 -9.445 -19.781 1 49.41 189 ALA A CA 1
ATOM 1410 C C . ALA A 1 189 ? -10.641 -8.664 -18.922 1 49.41 189 ALA A C 1
ATOM 1412 O O . ALA A 1 189 ? -10.344 -8.328 -17.766 1 49.41 189 ALA A O 1
ATOM 1413 N N . SER A 1 190 ? -11.43 -8.062 -19.719 1 57.84 190 SER A N 1
ATOM 1414 C CA . SER A 1 190 ? -12.508 -7.398 -18.984 1 57.84 190 SER A CA 1
ATOM 1415 C C . SER A 1 190 ? -13.547 -8.406 -18.5 1 57.84 190 SER A C 1
ATOM 1417 O O . SER A 1 190 ? -13.953 -9.297 -19.25 1 57.84 190 SER A O 1
ATOM 1419 N N . PRO A 1 191 ? -13.68 -8.258 -17.266 1 64.75 191 PRO A N 1
ATOM 1420 C CA . PRO A 1 191 ? -14.734 -9.148 -16.781 1 64.75 191 PRO A CA 1
ATOM 1421 C C . PRO A 1 191 ? -16.078 -8.883 -17.438 1 64.75 191 PRO A C 1
ATOM 1423 O O . PRO A 1 191 ? -16.406 -7.73 -17.75 1 64.75 191 PRO A O 1
ATOM 1426 N N . ILE A 1 192 ? -16.75 -9.906 -17.859 1 76.69 192 ILE A N 1
ATOM 1427 C CA . ILE A 1 192 ? -18.125 -9.789 -18.359 1 76.69 192 ILE A CA 1
ATOM 1428 C C . ILE A 1 192 ? -19.109 -10.047 -17.219 1 76.69 192 ILE A C 1
ATOM 1430 O O . ILE A 1 192 ? -19.125 -11.133 -16.641 1 76.69 192 ILE A O 1
ATOM 1434 N N . GLU A 1 193 ? -19.812 -8.984 -16.984 1 75.12 193 GLU A N 1
ATOM 1435 C CA . GLU A 1 193 ? -20.875 -9.133 -15.992 1 75.12 193 GLU A CA 1
ATOM 1436 C C . GLU A 1 193 ? -22.156 -9.664 -16.625 1 75.12 193 GLU A C 1
ATOM 1438 O O . GLU A 1 193 ? -22.453 -9.375 -17.781 1 75.12 193 GLU A O 1
ATOM 1443 N N . PRO A 1 194 ? -22.906 -10.484 -15.844 1 78.75 194 PRO A N 1
ATOM 1444 C CA . PRO A 1 194 ? -24.188 -10.93 -16.406 1 78.75 194 PRO A CA 1
ATOM 1445 C C . PRO A 1 194 ? -25.172 -9.781 -16.625 1 78.75 194 PRO A C 1
ATOM 1447 O O . PRO A 1 194 ? -25.219 -8.836 -15.836 1 78.75 194 PRO A O 1
ATOM 1450 N N . VAL A 1 195 ? -25.875 -9.859 -17.766 1 76.69 195 VAL A N 1
ATOM 1451 C CA . VAL A 1 195 ? -26.906 -8.875 -18.062 1 76.69 195 VAL A CA 1
ATOM 1452 C C . VAL A 1 195 ? -28.188 -9.211 -17.281 1 76.69 195 VAL A C 1
ATOM 1454 O O . VAL A 1 195 ? -28.984 -8.328 -16.984 1 76.69 195 VAL A O 1
ATOM 1457 N N . PHE A 1 196 ? -28.438 -10.547 -17.109 1 75.25 196 PHE A N 1
ATOM 1458 C CA . PHE A 1 196 ? -29.5 -11.078 -16.266 1 75.25 196 PHE A CA 1
ATOM 1459 C C . PHE A 1 196 ? -29.016 -12.273 -15.461 1 75.25 196 PHE A C 1
ATOM 1461 O O . PHE A 1 196 ? -28.281 -13.117 -15.977 1 75.25 196 PHE A O 1
ATOM 1468 N N . GLN A 1 197 ? -29.141 -12.367 -14.258 1 74.75 197 GLN A N 1
ATOM 1469 C CA . GLN A 1 197 ? -28.812 -13.516 -13.422 1 74.75 197 GLN A CA 1
ATOM 1470 C C . GLN A 1 197 ? -30.047 -14.039 -12.695 1 74.75 197 GLN A C 1
ATOM 1472 O O . GLN A 1 197 ? -30.797 -13.258 -12.109 1 74.75 197 GLN A O 1
ATOM 1477 N N . ASP A 1 198 ? -30.453 -15.422 -13.141 1 62.78 198 ASP A N 1
ATOM 1478 C CA . ASP A 1 198 ? -31.578 -16.047 -12.469 1 62.78 198 ASP A CA 1
ATOM 1479 C C . ASP A 1 198 ? -31.312 -16.188 -10.969 1 62.78 198 ASP A C 1
ATOM 1481 O O . ASP A 1 198 ? -30.219 -16.578 -10.562 1 62.78 198 ASP A O 1
ATOM 1485 N N . GLY A 1 199 ? -31.656 -15.57 -10.242 1 49.28 199 GLY A N 1
ATOM 1486 C CA . GLY A 1 199 ? -31.578 -15.711 -8.797 1 49.28 199 GLY A CA 1
ATOM 1487 C C . GLY A 1 199 ? -31.656 -17.156 -8.328 1 49.28 199 GLY A C 1
ATOM 1488 O O . GLY A 1 199 ? -32.625 -17.844 -8.625 1 49.28 199 GLY A O 1
ATOM 1489 N N . VAL A 1 200 ? -30.766 -18.188 -8.828 1 38.91 200 VAL A N 1
ATOM 1490 C CA . VAL A 1 200 ? -31.062 -19.406 -8.094 1 38.91 200 VAL A CA 1
ATOM 1491 C C . VAL A 1 200 ? -31.953 -19.094 -6.891 1 38.91 200 VAL A C 1
ATOM 1493 O O . VAL A 1 200 ? -31.531 -18.375 -5.977 1 38.91 200 VAL A O 1
ATOM 1496 N N . ASP A 1 201 ? -33.062 -19.188 -6.977 1 31.58 201 ASP A N 1
ATOM 1497 C CA . ASP A 1 201 ? -34.156 -19.219 -5.996 1 31.58 201 ASP A CA 1
ATOM 1498 C C . ASP A 1 201 ? -33.812 -20.156 -4.844 1 31.58 201 ASP A C 1
ATOM 1500 O O . ASP A 1 201 ? -34.219 -19.922 -3.707 1 31.58 201 ASP A O 1
ATOM 1504 N N . ASN A 1 202 ? -33.688 -21.609 -5.172 1 31.03 202 ASN A N 1
ATOM 1505 C CA . ASN A 1 202 ? -33.844 -22.516 -4.035 1 31.03 202 ASN A CA 1
ATOM 1506 C C . ASN A 1 202 ? -32.719 -22.391 -3.041 1 31.03 202 ASN A C 1
ATOM 1508 O O . ASN A 1 202 ? -32.562 -23.219 -2.146 1 31.03 202 ASN A O 1
ATOM 1512 N N . ALA A 1 203 ? -31.438 -22.375 -3.418 1 31.64 203 ALA A N 1
ATOM 1513 C CA . ALA A 1 203 ? -30.953 -22.078 -2.076 1 31.64 203 ALA A CA 1
ATOM 1514 C C . ALA A 1 203 ? -31.688 -20.875 -1.485 1 31.64 203 ALA A C 1
ATOM 1516 O O . ALA A 1 203 ? -32 -19.906 -2.195 1 31.64 203 ALA A O 1
ATOM 1517 N N . PRO A 1 204 ? -32.562 -20.938 -0.608 1 30.2 204 PRO A N 1
ATOM 1518 C CA . PRO A 1 204 ? -33.344 -19.812 -0.1 1 30.2 204 PRO A CA 1
ATOM 1519 C C . PRO A 1 204 ? -32.688 -18.453 -0.414 1 30.2 204 PRO A C 1
ATOM 1521 O O . PRO A 1 204 ? -31.469 -18.344 -0.434 1 30.2 204 PRO A O 1
ATOM 1524 N N . GLU A 1 205 ? -33.062 -17.625 -1.59 1 34.97 205 GLU A N 1
ATOM 1525 C CA . GLU A 1 205 ? -32.75 -16.203 -1.622 1 34.97 205 GLU A CA 1
ATOM 1526 C C . GLU A 1 205 ? -32.031 -15.766 -0.339 1 34.97 205 GLU A C 1
ATOM 1528 O O . GLU A 1 205 ? -32.688 -15.641 0.709 1 34.97 205 GLU A O 1
ATOM 1533 N N . LYS A 1 206 ? -31.125 -16.344 -0.108 1 39.66 206 LYS A N 1
ATOM 1534 C CA . LYS A 1 206 ? -30.672 -15.828 1.179 1 39.66 206 LYS A CA 1
ATOM 1535 C C . LYS A 1 206 ? -30.984 -14.344 1.309 1 39.66 206 LYS A C 1
ATOM 1537 O O . LYS A 1 206 ? -30.625 -13.547 0.437 1 39.66 206 LYS A O 1
ATOM 1542 N N . GLU A 1 207 ? -32.281 -13.938 1.531 1 57.5 207 GLU A N 1
ATOM 1543 C CA . GLU A 1 207 ? -32.688 -12.57 1.844 1 57.5 207 GLU A CA 1
ATOM 1544 C C . GLU A 1 207 ? -31.484 -11.688 2.146 1 57.5 207 GLU A C 1
ATOM 1546 O O . GLU A 1 207 ? -30.656 -12.016 2.996 1 57.5 207 GLU A O 1
ATOM 1551 N N . LYS A 1 208 ? -31.125 -10.898 0.845 1 73.38 208 LYS A N 1
ATOM 1552 C CA . LYS A 1 208 ? -30.094 -9.938 1.207 1 73.38 208 LYS A CA 1
ATOM 1553 C C . LYS A 1 208 ? -30.25 -9.469 2.65 1 73.38 208 LYS A C 1
ATOM 1555 O O . LYS A 1 208 ? -31.375 -9.219 3.104 1 73.38 208 LYS A O 1
ATOM 1560 N N . PRO A 1 209 ? -29.156 -9.688 3.08 1 84.38 209 PRO A N 1
ATOM 1561 C CA . PRO A 1 209 ? -29.25 -9.336 4.5 1 84.38 209 PRO A CA 1
ATOM 1562 C C . PRO A 1 209 ? -29.438 -7.832 4.727 1 84.38 209 PRO A C 1
ATOM 1564 O O . PRO A 1 209 ? -28.656 -7.223 5.465 1 84.38 209 PRO A O 1
ATOM 1567 N N . TRP A 1 210 ? -30.438 -7.285 4.027 1 90 210 TRP A N 1
ATOM 1568 C CA . TRP A 1 210 ? -30.703 -5.855 4.152 1 90 210 TRP A CA 1
ATOM 1569 C C . TRP A 1 210 ? -30.828 -5.453 5.617 1 90 210 TRP A C 1
ATOM 1571 O O . TRP A 1 210 ? -30.188 -4.496 6.062 1 90 210 TRP A O 1
ATOM 1581 N N . GLY A 1 211 ? -31.641 -6.176 6.234 1 91.81 211 GLY A N 1
ATOM 1582 C CA . GLY A 1 211 ? -31.875 -5.852 7.633 1 91.81 211 GLY A CA 1
ATOM 1583 C C . GLY A 1 211 ? -30.625 -5.934 8.484 1 91.81 211 GLY A C 1
ATOM 1584 O O . GLY A 1 211 ? -30.359 -5.035 9.289 1 91.81 211 GLY A O 1
ATOM 1585 N N . LEU A 1 212 ? -29.938 -6.977 8.289 1 91.75 212 LEU A N 1
ATOM 1586 C CA . LEU A 1 212 ? -28.734 -7.168 9.086 1 91.75 212 LEU A CA 1
ATOM 1587 C C . LEU A 1 212 ? -27.672 -6.121 8.727 1 91.75 212 LEU A C 1
ATOM 1589 O O . LEU A 1 212 ? -27.062 -5.527 9.617 1 91.75 212 LEU A O 1
ATOM 1593 N N . ALA A 1 213 ? -27.5 -5.902 7.496 1 92.25 213 ALA A N 1
ATOM 1594 C CA . ALA A 1 213 ? -26.484 -4.949 7.047 1 92.25 213 ALA A CA 1
ATOM 1595 C C . ALA A 1 213 ? -26.828 -3.533 7.504 1 92.25 213 ALA A C 1
ATOM 1597 O O . ALA A 1 213 ? -25.984 -2.832 8.062 1 92.25 213 ALA A O 1
ATOM 1598 N N . ILE A 1 214 ? -28.016 -3.15 7.309 1 94.69 214 ILE A N 1
ATOM 1599 C CA . ILE A 1 214 ? -28.453 -1.81 7.68 1 94.69 214 ILE A CA 1
ATOM 1600 C C . ILE A 1 214 ? -28.5 -1.683 9.195 1 94.69 214 ILE A C 1
ATOM 1602 O O . ILE A 1 214 ? -28.016 -0.703 9.766 1 94.69 214 ILE A O 1
ATOM 1606 N N . GLY A 1 215 ? -29.047 -2.67 9.773 1 95.88 215 GLY A N 1
ATOM 1607 C CA . GLY A 1 215 ? -29.188 -2.645 11.219 1 95.88 215 GLY A CA 1
ATOM 1608 C C . GLY A 1 215 ? -27.859 -2.582 11.953 1 95.88 215 GLY A C 1
ATOM 1609 O O . GLY A 1 215 ? -27.703 -1.802 12.891 1 95.88 215 GLY A O 1
ATOM 1610 N N . THR A 1 216 ? -26.969 -3.342 11.547 1 95.25 216 THR A N 1
ATOM 1611 C CA . THR A 1 216 ? -25.672 -3.367 12.227 1 95.25 216 THR A CA 1
ATOM 1612 C C . THR A 1 216 ? -24.875 -2.109 11.914 1 95.25 216 THR A C 1
ATOM 1614 O O . THR A 1 216 ? -24.125 -1.622 12.758 1 95.25 216 THR A O 1
ATOM 1617 N N . SER A 1 217 ? -25 -1.605 10.742 1 95.44 217 SER A N 1
ATOM 1618 C CA . SER A 1 217 ? -24.344 -0.339 10.422 1 95.44 217 SER A CA 1
ATOM 1619 C C . SER A 1 217 ? -24.891 0.794 11.289 1 95.44 217 SER A C 1
ATOM 1621 O O . SER A 1 217 ? -24.125 1.645 11.758 1 95.44 217 SER A O 1
ATOM 1623 N N . PHE A 1 218 ? -26.141 0.735 11.422 1 95.88 218 PHE A N 1
ATOM 1624 C CA . PHE A 1 218 ? -26.734 1.725 12.305 1 95.88 218 PHE A CA 1
ATOM 1625 C C . PHE A 1 218 ? -26.266 1.518 13.742 1 95.88 218 PHE A C 1
ATOM 1627 O O . PHE A 1 218 ? -26.031 2.486 14.477 1 95.88 218 PHE A O 1
ATOM 1634 N N . LEU A 1 219 ? -26.156 0.292 14.141 1 95.19 219 LEU A N 1
ATOM 1635 C CA . LEU A 1 219 ? -25.656 -0.041 15.469 1 95.19 219 LEU A CA 1
ATOM 1636 C C . LEU A 1 219 ? -24.25 0.53 15.672 1 95.19 219 LEU A C 1
ATOM 1638 O O . LEU A 1 219 ? -23.953 1.064 16.734 1 95.19 219 LEU A O 1
ATOM 1642 N N . VAL A 1 220 ? -23.469 0.401 14.719 1 94.06 220 VAL A N 1
ATOM 1643 C CA . VAL A 1 220 ? -22.109 0.929 14.797 1 94.06 220 VAL A CA 1
ATOM 1644 C C . VAL A 1 220 ? -22.141 2.434 15.047 1 94.06 220 VAL A C 1
ATOM 1646 O O . VAL A 1 220 ? -21.469 2.939 15.953 1 94.06 220 VAL A O 1
ATOM 1649 N N . ASN A 1 221 ? -22.906 3.123 14.25 1 94.75 221 ASN A N 1
ATOM 1650 C CA . ASN A 1 221 ? -23.016 4.57 14.383 1 94.75 221 ASN A CA 1
ATOM 1651 C C . ASN A 1 221 ? -23.609 4.977 15.727 1 94.75 221 ASN A C 1
ATOM 1653 O O . ASN A 1 221 ? -23.141 5.918 16.359 1 94.75 221 ASN A O 1
ATOM 1657 N N . ALA A 1 222 ? -24.594 4.238 16.141 1 94.06 222 ALA A N 1
ATOM 1658 C CA . ALA A 1 222 ? -25.266 4.531 17.391 1 94.06 222 ALA A CA 1
ATOM 1659 C C . ALA A 1 222 ? -24.344 4.273 18.594 1 94.06 222 ALA A C 1
ATOM 1661 O O . ALA A 1 222 ? -24.281 5.082 19.516 1 94.06 222 ALA A O 1
ATOM 1662 N N . CYS A 1 223 ? -23.672 3.199 18.578 1 90.06 223 CYS A N 1
ATOM 1663 C CA . CYS A 1 223 ? -22.781 2.846 19.672 1 90.06 223 CYS A CA 1
ATOM 1664 C C . CYS A 1 223 ? -21.656 3.873 19.812 1 90.06 223 CYS A C 1
ATOM 1666 O O . CYS A 1 223 ? -21.281 4.234 20.938 1 90.06 223 CYS A O 1
ATOM 1668 N N . THR A 1 224 ? -21.219 4.293 18.734 1 89.31 224 THR A N 1
ATOM 1669 C CA . THR A 1 224 ? -20.109 5.242 18.766 1 89.31 224 THR A CA 1
ATOM 1670 C C . THR A 1 224 ? -20.594 6.613 19.25 1 89.31 224 THR A C 1
ATOM 1672 O O . THR A 1 224 ? -19.891 7.297 20 1 89.31 224 THR A O 1
ATOM 1675 N N . LEU A 1 225 ? -21.781 6.941 18.797 1 90.12 225 LEU A N 1
ATOM 1676 C CA . LEU A 1 225 ? -22.375 8.172 19.297 1 90.12 225 LEU A CA 1
ATOM 1677 C C . LEU A 1 225 ? -22.547 8.109 20.812 1 90.12 225 LEU A C 1
ATOM 1679 O O . LEU A 1 225 ? -22.172 9.047 21.516 1 90.12 225 LEU A O 1
ATOM 1683 N N . ILE A 1 226 ? -23.031 7.047 21.297 1 89.56 226 ILE A N 1
ATOM 1684 C CA . ILE A 1 226 ? -23.266 6.859 22.719 1 89.56 226 ILE A CA 1
ATOM 1685 C C . ILE A 1 226 ? -21.938 6.914 23.469 1 89.56 226 ILE A C 1
ATOM 1687 O O . ILE A 1 226 ? -21.844 7.527 24.547 1 89.56 226 ILE A O 1
ATOM 1691 N N . GLY A 1 227 ? -20.969 6.297 22.969 1 87.56 227 GLY A N 1
ATOM 1692 C CA . GLY A 1 227 ? -19.641 6.332 23.578 1 87.56 227 GLY A CA 1
ATOM 1693 C C . GLY A 1 227 ? -19.094 7.738 23.719 1 87.56 227 GLY A C 1
ATOM 1694 O O . GLY A 1 227 ? -18.578 8.102 24.781 1 87.56 227 GLY A O 1
ATOM 1695 N N . VAL A 1 228 ? -19.281 8.516 22.703 1 89.81 228 VAL A N 1
ATOM 1696 C CA . VAL A 1 228 ? -18.766 9.875 22.734 1 89.81 228 VAL A CA 1
ATOM 1697 C C . VAL A 1 228 ? -19.578 10.719 23.703 1 89.81 228 VAL A C 1
ATOM 1699 O O . VAL A 1 228 ? -19.031 11.555 24.422 1 89.81 228 VAL A O 1
ATOM 1702 N N . ILE A 1 229 ? -20.938 10.438 23.766 1 90.31 229 ILE A N 1
ATOM 1703 C CA . ILE A 1 229 ? -21.812 11.156 24.688 1 90.31 229 ILE A CA 1
ATOM 1704 C C . ILE A 1 229 ? -21.375 10.875 26.125 1 90.31 229 ILE A C 1
ATOM 1706 O O . ILE A 1 229 ? -21.375 11.773 26.969 1 90.31 229 ILE A O 1
ATOM 1710 N N . PHE A 1 230 ? -20.969 9.711 26.359 1 89.31 230 PHE A N 1
ATOM 1711 C CA . PHE A 1 230 ? -20.578 9.312 27.703 1 89.31 230 PHE A CA 1
ATOM 1712 C C . PHE A 1 230 ? -19.234 9.945 28.078 1 89.31 230 PHE A C 1
ATOM 1714 O O . PHE A 1 230 ? -19 10.258 29.25 1 89.31 230 PHE A O 1
ATOM 1721 N N . LEU A 1 231 ? -18.406 10.164 27.156 1 88.25 231 LEU A N 1
ATOM 1722 C CA . LEU A 1 231 ? -17.062 10.664 27.438 1 88.25 231 LEU A CA 1
ATOM 1723 C C . LEU A 1 231 ? -17.031 12.195 27.422 1 88.25 231 LEU A C 1
ATOM 1725 O O . LEU A 1 231 ? -16.141 12.805 28.016 1 88.25 231 LEU A O 1
ATOM 1729 N N . ALA A 1 232 ? -18 12.812 26.797 1 87.5 232 ALA A N 1
ATOM 1730 C CA . ALA A 1 232 ? -18.016 14.25 26.547 1 87.5 232 ALA A CA 1
ATOM 1731 C C . ALA A 1 232 ? -18 15.039 27.844 1 87.5 232 ALA A C 1
ATOM 1733 O O . ALA A 1 232 ? -17.234 16 27.984 1 87.5 232 ALA A O 1
ATOM 1734 N N . PRO A 1 233 ? -18.766 14.586 28.891 1 85.06 233 PRO A N 1
ATOM 1735 C CA . PRO A 1 233 ? -18.734 15.352 30.141 1 85.06 233 PRO A CA 1
ATOM 1736 C C . PRO A 1 233 ? -17.359 15.289 30.812 1 85.06 233 PRO A C 1
ATOM 1738 O O . PRO A 1 233 ? -16.906 16.297 31.375 1 85.06 233 PRO A O 1
ATOM 1741 N N . ALA A 1 234 ? -16.75 14.18 30.75 1 83.88 234 ALA A N 1
ATOM 1742 C CA . ALA A 1 234 ? -15.422 14.039 31.328 1 83.88 234 ALA A CA 1
ATOM 1743 C C . ALA A 1 234 ? -14.398 14.898 30.594 1 83.88 234 ALA A C 1
ATOM 1745 O O . ALA A 1 234 ? -13.539 15.516 31.203 1 83.88 234 ALA A O 1
ATOM 1746 N N . ILE A 1 235 ? -14.469 14.945 29.328 1 85.38 235 ILE A N 1
ATOM 1747 C CA . ILE A 1 235 ? -13.578 15.742 28.5 1 85.38 235 ILE A CA 1
ATOM 1748 C C . ILE A 1 235 ? -13.781 17.219 28.797 1 85.38 235 ILE A C 1
ATOM 1750 O O . ILE A 1 235 ? -12.812 17.969 28.938 1 85.38 235 ILE A O 1
ATOM 1754 N N . LYS A 1 236 ? -15.016 17.609 28.969 1 82.75 236 LYS A N 1
ATOM 1755 C CA . LYS A 1 236 ? -15.336 19 29.266 1 82.75 236 LYS A CA 1
ATOM 1756 C C . LYS A 1 236 ? -14.789 19.391 30.625 1 82.75 236 LYS A C 1
ATOM 1758 O O . LYS A 1 236 ? -14.258 20.5 30.797 1 82.75 236 LYS A O 1
ATOM 1763 N N . LYS A 1 237 ? -14.906 18.547 31.562 1 85.62 237 LYS A N 1
ATOM 1764 C CA . LYS A 1 237 ? -14.414 18.828 32.906 1 85.62 237 LYS A CA 1
ATOM 1765 C C . LYS A 1 237 ? -12.906 19.062 32.906 1 85.62 237 LYS A C 1
ATOM 1767 O O . LYS A 1 237 ? -12.422 19.984 33.594 1 85.62 237 LYS A O 1
ATOM 1772 N N . VAL A 1 238 ? -12.195 18.266 32.188 1 84.56 238 VAL A N 1
ATOM 1773 C CA . VAL A 1 238 ? -10.742 18.391 32.125 1 84.56 238 VAL A CA 1
ATOM 1774 C C . VAL A 1 238 ? -10.367 19.625 31.328 1 84.56 238 VAL A C 1
ATOM 1776 O O . VAL A 1 238 ? -9.422 20.344 31.672 1 84.56 238 VAL A O 1
ATOM 1779 N N . ALA A 1 239 ? -11.07 19.906 30.297 1 85.25 239 ALA A N 1
ATOM 1780 C CA . ALA A 1 239 ? -10.828 21.062 29.422 1 85.25 239 ALA A CA 1
ATOM 1781 C C . ALA A 1 239 ? -11.047 22.375 30.172 1 85.25 239 ALA A C 1
ATOM 1783 O O . ALA A 1 239 ? -10.352 23.359 29.922 1 85.25 239 ALA A O 1
ATOM 1784 N N . ASP A 1 240 ? -12.023 22.422 31.094 1 84.81 240 ASP A N 1
ATOM 1785 C CA . ASP A 1 240 ? -12.328 23.625 31.859 1 84.81 240 ASP A CA 1
ATOM 1786 C C . ASP A 1 240 ? -11.203 23.953 32.844 1 84.81 240 ASP A C 1
ATOM 1788 O O . ASP A 1 240 ? -10.922 25.109 33.094 1 84.81 240 ASP A O 1
ATOM 1792 N N . LYS A 1 241 ? -10.523 23 33.281 1 86.06 241 LYS A N 1
ATOM 1793 C CA . LYS A 1 241 ? -9.477 23.203 34.281 1 86.06 241 LYS A CA 1
ATOM 1794 C C . LYS A 1 241 ? -8.164 23.625 33.625 1 86.06 241 LYS A C 1
ATOM 1796 O O . LYS A 1 241 ? -7.477 24.516 34.125 1 86.06 241 LYS A O 1
ATOM 1801 N N . ASN A 1 242 ? -7.805 22.984 32.594 1 88.06 242 ASN A N 1
ATOM 1802 C CA . ASN A 1 242 ? -6.574 23.281 31.859 1 88.06 242 ASN A CA 1
ATOM 1803 C C . ASN A 1 242 ? -6.781 23.188 30.344 1 88.06 242 ASN A C 1
ATOM 1805 O O . ASN A 1 242 ? -6.316 22.25 29.703 1 88.06 242 ASN A O 1
ATOM 1809 N N . PRO A 1 243 ? -7.383 24.234 29.812 1 85.81 243 PRO A N 1
ATOM 1810 C CA . PRO A 1 243 ? -7.801 24.172 28.406 1 85.81 243 PRO A CA 1
ATOM 1811 C C . PRO A 1 243 ? -6.621 24.016 27.453 1 85.81 243 PRO A C 1
ATOM 1813 O O . PRO A 1 243 ? -6.684 23.203 26.531 1 85.81 243 PRO A O 1
ATOM 1816 N N . THR A 1 244 ? -5.527 24.734 27.703 1 85.25 244 THR A N 1
ATOM 1817 C CA . THR A 1 244 ? -4.398 24.703 26.766 1 85.25 244 THR A CA 1
ATOM 1818 C C . THR A 1 244 ? -3.768 23.312 26.734 1 85.25 244 THR A C 1
ATOM 1820 O O . THR A 1 244 ? -3.525 22.75 25.672 1 85.25 244 THR A O 1
ATOM 1823 N N . THR A 1 245 ? -3.578 22.781 27.938 1 87.69 245 THR A N 1
ATOM 1824 C CA . THR A 1 245 ? -2.975 21.453 28.031 1 87.69 245 THR A CA 1
ATOM 1825 C C . THR A 1 245 ? -3.918 20.391 27.484 1 87.69 245 THR A C 1
ATOM 1827 O O . THR A 1 245 ? -3.486 19.469 26.766 1 87.69 245 THR A O 1
ATOM 1830 N N . MET A 1 246 ? -5.133 20.531 27.797 1 88.56 246 MET A N 1
ATOM 1831 C CA . MET A 1 246 ? -6.121 19.547 27.375 1 88.56 246 MET A CA 1
ATOM 1832 C C . MET A 1 246 ? -6.238 19.516 25.859 1 88.56 246 MET A C 1
ATOM 1834 O O . MET A 1 246 ? -6.246 18.438 25.25 1 88.56 246 MET A O 1
ATOM 1838 N N . PHE A 1 247 ? -6.25 20.641 25.266 1 88.12 247 PHE A N 1
ATOM 1839 C CA . PHE A 1 247 ? -6.457 20.672 23.828 1 88.12 247 PHE A CA 1
ATOM 1840 C C . PHE A 1 247 ? -5.184 20.281 23.094 1 88.12 247 PHE A C 1
ATOM 1842 O O . PHE A 1 247 ? -5.242 19.688 22.016 1 88.12 247 PHE A O 1
ATOM 1849 N N . ALA A 1 248 ? -4.055 20.547 23.672 1 90.5 248 ALA A N 1
ATOM 1850 C CA . ALA A 1 248 ? -2.811 20.047 23.078 1 90.5 248 ALA A CA 1
ATOM 1851 C C . ALA A 1 248 ? -2.77 18.531 23.094 1 90.5 248 ALA A C 1
ATOM 1853 O O . ALA A 1 248 ? -2.422 17.906 22.078 1 90.5 248 ALA A O 1
ATOM 1854 N N . LEU A 1 249 ? -3.164 17.969 24.203 1 92.38 249 LEU A N 1
ATOM 1855 C CA . LEU A 1 249 ? -3.182 16.516 24.328 1 92.38 249 LEU A CA 1
ATOM 1856 C C . LEU A 1 249 ? -4.262 15.906 23.453 1 92.38 249 LEU A C 1
ATOM 1858 O O . LEU A 1 249 ? -4.047 14.859 22.844 1 92.38 249 LEU A O 1
ATOM 1862 N N . ALA A 1 250 ? -5.348 16.594 23.438 1 90.38 250 ALA A N 1
ATOM 1863 C CA . ALA A 1 250 ? -6.461 16.125 22.625 1 90.38 250 ALA A CA 1
ATOM 1864 C C . ALA A 1 250 ? -6.078 16.094 21.141 1 90.38 250 ALA A C 1
ATOM 1866 O O . ALA A 1 250 ? -6.371 15.133 20.438 1 90.38 250 ALA A O 1
ATOM 1867 N N . ASN A 1 251 ? -5.465 17.141 20.719 1 91.94 251 ASN A N 1
ATOM 1868 C CA . ASN A 1 251 ? -5.043 17.219 19.312 1 91.94 251 ASN A CA 1
ATOM 1869 C C . ASN A 1 251 ? -3.961 16.203 19 1 91.94 251 ASN A C 1
ATOM 1871 O O . ASN A 1 251 ? -3.922 15.648 17.891 1 91.94 251 ASN A O 1
ATOM 1875 N N . ALA A 1 252 ? -3.109 15.953 19.922 1 95.38 252 ALA A N 1
ATOM 1876 C CA . ALA A 1 252 ? -2.08 14.93 19.734 1 95.38 252 ALA A CA 1
ATOM 1877 C C . ALA A 1 252 ? -2.697 13.539 19.641 1 95.38 252 ALA A C 1
ATOM 1879 O O . ALA A 1 252 ? -2.316 12.742 18.781 1 95.38 252 ALA A O 1
ATOM 1880 N N . PHE A 1 253 ? -3.578 13.305 20.547 1 94.69 253 PHE A N 1
ATOM 1881 C CA . PHE A 1 253 ? -4.301 12.039 20.516 1 94.69 253 PHE A CA 1
ATOM 1882 C C . PHE A 1 253 ? -5.035 11.875 19.188 1 94.69 253 PHE A C 1
ATOM 1884 O O . PHE A 1 253 ? -4.977 10.812 18.562 1 94.69 253 PHE A O 1
ATOM 1891 N N . ALA A 1 254 ? -5.746 12.906 18.797 1 91.5 254 ALA A N 1
ATOM 1892 C CA . ALA A 1 254 ? -6.504 12.883 17.562 1 91.5 254 ALA A CA 1
ATOM 1893 C C . ALA A 1 254 ? -5.582 12.641 16.359 1 91.5 254 ALA A C 1
ATOM 1895 O O . ALA A 1 254 ? -5.91 11.867 15.461 1 91.5 254 ALA A O 1
ATOM 1896 N N . ALA A 1 255 ? -4.484 13.312 16.312 1 95 255 ALA A N 1
ATOM 1897 C CA . ALA A 1 255 ? -3.525 13.141 15.234 1 95 255 ALA A CA 1
ATOM 1898 C C . ALA A 1 255 ? -3.051 11.688 15.148 1 95 255 ALA A C 1
ATOM 1900 O O . ALA A 1 255 ? -3.002 11.109 14.062 1 95 255 ALA A O 1
ATOM 1901 N N . GLY A 1 256 ? -2.707 11.133 16.297 1 96.06 256 GLY A N 1
ATOM 1902 C CA . GLY A 1 256 ? -2.283 9.742 16.328 1 96.06 256 GLY A CA 1
ATOM 1903 C C . GLY A 1 256 ? -3.352 8.781 15.852 1 96.06 256 GLY A C 1
ATOM 1904 O O . GLY A 1 256 ? -3.076 7.898 15.039 1 96.06 256 GLY A O 1
ATOM 1905 N N . ALA A 1 257 ? -4.504 9.008 16.328 1 92.44 257 ALA A N 1
ATOM 1906 C CA . ALA A 1 257 ? -5.613 8.117 15.992 1 92.44 257 ALA A CA 1
ATOM 1907 C C . ALA A 1 257 ? -5.969 8.234 14.516 1 92.44 257 ALA A C 1
ATOM 1909 O O . ALA A 1 257 ? -6.156 7.223 13.828 1 92.44 257 ALA A O 1
ATOM 1910 N N . LEU A 1 258 ? -6.047 9.43 14.031 1 90.69 258 LEU A N 1
ATOM 1911 C CA . LEU A 1 258 ? -6.465 9.656 12.648 1 90.69 258 LEU A CA 1
ATOM 1912 C C . LEU A 1 258 ? -5.395 9.18 11.68 1 90.69 258 LEU A C 1
ATOM 1914 O O . LEU A 1 258 ? -5.715 8.625 10.625 1 90.69 258 LEU A O 1
ATOM 1918 N N . LEU A 1 259 ? -4.152 9.438 11.992 1 95.94 259 LEU A N 1
ATOM 1919 C CA . LEU A 1 259 ? -3.086 8.922 11.133 1 95.94 259 LEU A CA 1
ATOM 1920 C C . LEU A 1 259 ? -3.066 7.398 11.141 1 95.94 259 LEU A C 1
ATOM 1922 O O . LEU A 1 259 ? -2.826 6.773 10.102 1 95.94 259 LEU A O 1
ATOM 1926 N N . ALA A 1 260 ? -3.26 6.867 12.312 1 94.69 260 ALA A N 1
ATOM 1927 C CA . ALA A 1 260 ? -3.33 5.41 12.391 1 94.69 260 ALA A CA 1
ATOM 1928 C C . ALA A 1 260 ? -4.484 4.871 11.555 1 94.69 260 ALA A C 1
ATOM 1930 O O . ALA A 1 260 ? -4.336 3.867 10.852 1 94.69 260 ALA A O 1
ATOM 1931 N N . ALA A 1 261 ? -5.594 5.484 11.648 1 89.12 261 ALA A N 1
ATOM 1932 C CA . ALA A 1 261 ? -6.727 5.082 10.82 1 89.12 261 ALA A CA 1
ATOM 1933 C C . ALA A 1 261 ? -6.387 5.184 9.336 1 89.12 261 ALA A C 1
ATOM 1935 O O . ALA A 1 261 ? -6.727 4.297 8.555 1 89.12 261 ALA A O 1
ATOM 1936 N N . ALA A 1 262 ? -5.73 6.234 8.977 1 93.19 262 ALA A N 1
ATOM 1937 C CA . ALA A 1 262 ? -5.355 6.449 7.586 1 93.19 262 ALA A CA 1
ATOM 1938 C C . ALA A 1 262 ? -4.395 5.363 7.105 1 93.19 262 ALA A C 1
ATOM 1940 O O . ALA A 1 262 ? -4.605 4.758 6.051 1 93.19 262 ALA A O 1
ATOM 1941 N N . PHE A 1 263 ? -3.406 5.066 7.895 1 95 263 PHE A N 1
ATOM 1942 C CA . PHE A 1 263 ? -2.324 4.227 7.395 1 95 263 PHE A CA 1
ATOM 1943 C C . PHE A 1 263 ? -2.609 2.754 7.668 1 95 263 PHE A C 1
ATOM 1945 O O . PHE A 1 263 ? -2.281 1.891 6.852 1 95 263 PHE A O 1
ATOM 1952 N N . TYR A 1 264 ? -3.215 2.436 8.828 1 91.06 264 TYR A N 1
ATOM 1953 C CA . TYR A 1 264 ? -3.463 1.035 9.156 1 91.06 264 TYR A CA 1
ATOM 1954 C C . TYR A 1 264 ? -4.695 0.514 8.422 1 91.06 264 TYR A C 1
ATOM 1956 O O . TYR A 1 264 ? -4.711 -0.628 7.957 1 91.06 264 TYR A O 1
ATOM 1964 N N . LEU A 1 265 ? -5.645 1.339 8.312 1 86 265 LEU A N 1
ATOM 1965 C CA . LEU A 1 265 ? -6.949 0.797 7.945 1 86 265 LEU A CA 1
ATOM 1966 C C . LEU A 1 265 ? -7.348 1.242 6.543 1 86 265 LEU A C 1
ATOM 1968 O O . LEU A 1 265 ? -8.008 0.497 5.816 1 86 265 LEU A O 1
ATOM 1972 N N . MET A 1 266 ? -6.926 2.416 6.125 1 90.31 266 MET A N 1
ATOM 1973 C CA . MET A 1 266 ? -7.465 2.945 4.875 1 90.31 266 MET A CA 1
ATOM 1974 C C . MET A 1 266 ? -6.461 2.791 3.738 1 90.31 266 MET A C 1
ATOM 1976 O O . MET A 1 266 ? -6.711 2.066 2.773 1 90.31 266 MET A O 1
ATOM 1980 N N . LEU A 1 267 ? -5.305 3.338 3.918 1 93.5 267 LEU A N 1
ATOM 1981 C CA . LEU A 1 267 ? -4.375 3.459 2.801 1 93.5 267 LEU A CA 1
ATOM 1982 C C . LEU A 1 267 ? -3.742 2.111 2.473 1 93.5 267 LEU A C 1
ATOM 1984 O O . LEU A 1 267 ? -3.504 1.8 1.304 1 93.5 267 LEU A O 1
ATOM 1988 N N . TYR A 1 268 ? -3.418 1.355 3.465 1 91.12 268 TYR A N 1
ATOM 1989 C CA . TYR A 1 268 ? -2.887 0.023 3.199 1 91.12 268 TYR A CA 1
ATOM 1990 C C . TYR A 1 268 ? -3.896 -0.825 2.436 1 91.12 268 TYR A C 1
ATOM 1992 O O . TYR A 1 268 ? -3.551 -1.464 1.438 1 91.12 268 TYR A O 1
ATOM 2000 N N . GLU A 1 269 ? -5.105 -0.819 2.891 1 84.69 269 GLU A N 1
ATOM 2001 C CA . GLU A 1 269 ? -6.172 -1.571 2.232 1 84.69 269 GLU A CA 1
ATOM 2002 C C . GLU A 1 269 ? -6.402 -1.07 0.811 1 84.69 269 GLU A C 1
ATOM 2004 O O . GLU A 1 269 ? -6.676 -1.861 -0.095 1 84.69 269 GLU A O 1
ATOM 2009 N N . ALA A 1 270 ? -6.309 0.173 0.613 1 89.5 270 ALA A N 1
ATOM 2010 C CA . ALA A 1 270 ? -6.527 0.774 -0.7 1 89.5 270 ALA A CA 1
ATOM 2011 C C . ALA A 1 270 ? -5.531 0.231 -1.723 1 89.5 270 ALA A C 1
ATOM 2013 O O . ALA A 1 270 ? -5.863 0.083 -2.9 1 89.5 270 ALA A O 1
ATOM 2014 N N . THR A 1 271 ? -4.293 -0.04 -1.285 1 87.94 271 THR A N 1
ATOM 2015 C CA . THR A 1 271 ? -3.299 -0.568 -2.211 1 87.94 271 THR A CA 1
ATOM 2016 C C . THR A 1 271 ? -3.73 -1.929 -2.75 1 87.94 271 THR A C 1
ATOM 2018 O O . THR A 1 271 ? -3.381 -2.297 -3.873 1 87.94 271 THR A O 1
ATOM 2021 N N . HIS A 1 272 ? -4.473 -2.615 -1.997 1 77.62 272 HIS A N 1
ATOM 2022 C CA . HIS A 1 272 ? -4.898 -3.955 -2.383 1 77.62 272 HIS A CA 1
ATOM 2023 C C . HIS A 1 272 ? -6.172 -3.91 -3.221 1 77.62 272 HIS A C 1
ATOM 2025 O O . HIS A 1 272 ? -6.434 -4.816 -4.016 1 77.62 272 HIS A O 1
ATOM 2031 N N . LEU A 1 273 ? -6.93 -2.883 -2.986 1 75.94 273 LEU A N 1
ATOM 2032 C CA . LEU A 1 273 ? -8.203 -2.781 -3.686 1 75.94 273 LEU A CA 1
ATOM 2033 C C . LEU A 1 273 ? -8.023 -2.174 -5.07 1 75.94 273 LEU A C 1
ATOM 2035 O O . LEU A 1 273 ? -8.742 -2.518 -6.008 1 75.94 273 LEU A O 1
ATOM 2039 N N . ILE A 1 274 ? -7.02 -1.31 -5.215 1 80.06 274 ILE A N 1
ATOM 2040 C CA . ILE A 1 274 ? -6.75 -0.701 -6.516 1 80.06 274 ILE A CA 1
ATOM 2041 C C . ILE A 1 274 ? -5.906 -1.648 -7.363 1 80.06 274 ILE A C 1
ATOM 2043 O O . ILE A 1 274 ? -4.691 -1.752 -7.164 1 80.06 274 ILE A O 1
ATOM 2047 N N . THR A 1 275 ? -6.578 -2.221 -8.273 1 64.31 275 THR A N 1
ATOM 2048 C CA . THR A 1 275 ? -5.895 -3.244 -9.055 1 64.31 275 THR A CA 1
ATOM 2049 C C . THR A 1 275 ? -5.816 -2.842 -10.531 1 64.31 275 THR A C 1
ATOM 2051 O O . THR A 1 275 ? -5.188 -3.531 -11.336 1 64.31 275 THR A O 1
ATOM 2054 N N . ASP A 1 276 ? -6.488 -1.738 -10.906 1 61 276 ASP A N 1
ATOM 2055 C CA . ASP A 1 276 ? -6.426 -1.242 -12.281 1 61 276 ASP A CA 1
ATOM 2056 C C . ASP A 1 276 ? -5.441 -0.083 -12.398 1 61 276 ASP A C 1
ATOM 2058 O O . ASP A 1 276 ? -5.352 0.759 -11.5 1 61 276 ASP A O 1
ATOM 2062 N N . PRO A 1 277 ? -4.621 0.07 -13.469 1 58.94 277 PRO A N 1
ATOM 2063 C CA . PRO A 1 277 ? -4.605 -0.832 -14.625 1 58.94 277 PRO A CA 1
ATOM 2064 C C . PRO A 1 277 ? -3.926 -2.166 -14.328 1 58.94 277 PRO A C 1
ATOM 2066 O O . PRO A 1 277 ? -3.07 -2.24 -13.438 1 58.94 277 PRO A O 1
ATOM 2069 N N . VAL A 1 278 ? -4.34 -3.027 -15.016 1 46.28 278 VAL A N 1
ATOM 2070 C CA . VAL A 1 278 ? -3.82 -4.379 -14.82 1 46.28 278 VAL A CA 1
ATOM 2071 C C . VAL A 1 278 ? -2.588 -4.59 -15.695 1 46.28 278 VAL A C 1
ATOM 2073 O O . VAL A 1 278 ? -2.447 -3.955 -16.75 1 46.28 278 VAL A O 1
ATOM 2076 N N . ASP A 1 279 ? -1.598 -5.238 -15.141 1 44.94 279 ASP A N 1
ATOM 2077 C CA . ASP A 1 279 ? -0.403 -5.562 -15.922 1 44.94 279 ASP A CA 1
ATOM 2078 C C . ASP A 1 279 ? -0.773 -6.16 -17.266 1 44.94 279 ASP A C 1
ATOM 2080 O O . ASP A 1 279 ? -1.783 -6.855 -17.391 1 44.94 279 ASP A O 1
ATOM 2084 N N . THR A 1 280 ? -0.034 -5.594 -18.344 1 41.78 280 THR A N 1
ATOM 2085 C CA . THR A 1 280 ? -0.346 -6.035 -19.703 1 41.78 280 THR A CA 1
ATOM 2086 C C . THR A 1 280 ? 0.794 -6.875 -20.266 1 41.78 280 THR A C 1
ATOM 2088 O O . THR A 1 280 ? 1.961 -6.648 -19.938 1 41.78 280 THR A O 1
ATOM 2091 N N . ALA A 1 281 ? 0.561 -7.82 -21.031 1 38.47 281 ALA A N 1
ATOM 2092 C CA . ALA A 1 281 ? 1.556 -8.609 -21.75 1 38.47 281 ALA A CA 1
ATOM 2093 C C . ALA A 1 281 ? 1.977 -7.906 -23.047 1 38.47 281 ALA A C 1
ATOM 2095 O O . ALA A 1 281 ? 1.145 -7.32 -23.734 1 38.47 281 ALA A O 1
ATOM 2096 N N . LYS A 1 282 ? 3.324 -7.586 -23.234 1 45.69 282 LYS A N 1
ATOM 2097 C CA . LYS A 1 282 ? 3.881 -6.996 -24.453 1 45.69 282 LYS A CA 1
ATOM 2098 C C . LYS A 1 282 ? 4.684 -8.023 -25.25 1 45.69 282 LYS A C 1
ATOM 2100 O O . LYS A 1 282 ? 5.414 -8.828 -24.672 1 45.69 282 LYS A O 1
ATOM 2105 N N . SER A 1 283 ? 4.438 -8.242 -26.531 1 45.28 283 SER A N 1
ATOM 2106 C CA . SER A 1 283 ? 5.203 -9.141 -27.391 1 45.28 283 SER A CA 1
ATOM 2107 C C . SER A 1 283 ? 6.09 -8.352 -28.344 1 45.28 283 SER A C 1
ATOM 2109 O O . SER A 1 283 ? 5.699 -7.289 -28.828 1 45.28 283 SER A O 1
ATOM 2111 N N . GLU A 1 284 ? 7.387 -8.562 -28.312 1 50.09 284 GLU A N 1
ATOM 2112 C CA . GLU A 1 284 ? 8.305 -8 -29.297 1 50.09 284 GLU A CA 1
ATOM 2113 C C . GLU A 1 284 ? 8.828 -9.078 -30.25 1 50.09 284 GLU A C 1
ATOM 2115 O O . GLU A 1 284 ? 9.086 -10.211 -29.828 1 50.09 284 GLU A O 1
ATOM 2120 N N . THR A 1 285 ? 8.625 -8.961 -31.438 1 50.25 285 THR A N 1
ATOM 2121 C CA . THR A 1 285 ? 9.117 -9.883 -32.438 1 50.25 285 THR A CA 1
ATOM 2122 C C . THR A 1 285 ? 10.484 -9.453 -32.969 1 50.25 285 THR A C 1
ATOM 2124 O O . THR A 1 285 ? 10.672 -8.297 -33.344 1 50.25 285 THR A O 1
ATOM 2127 N N . ASP A 1 286 ? 11.469 -10.227 -32.688 1 46.91 286 ASP A N 1
ATOM 2128 C CA . ASP A 1 286 ? 12.789 -9.875 -33.219 1 46.91 286 ASP A CA 1
ATOM 2129 C C . ASP A 1 286 ? 12.875 -10.086 -34.719 1 46.91 286 ASP A C 1
ATOM 2131 O O . ASP A 1 286 ? 11.875 -10.422 -35.344 1 46.91 286 ASP A O 1
ATOM 2135 N N . ALA A 1 287 ? 14.039 -9.633 -35.375 1 58.78 287 ALA A N 1
ATOM 2136 C CA . ALA A 1 287 ? 14.273 -9.672 -36.812 1 58.78 287 ALA A CA 1
ATOM 2137 C C . ALA A 1 287 ? 14.062 -11.078 -37.375 1 58.78 287 ALA A C 1
ATOM 2139 O O . ALA A 1 287 ? 13.664 -11.234 -38.531 1 58.78 287 ALA A O 1
ATOM 2140 N N . ASP A 1 288 ? 14.312 -12.055 -36.594 1 54.12 288 ASP A N 1
ATOM 2141 C CA . ASP A 1 288 ? 14.234 -13.445 -37.031 1 54.12 288 ASP A CA 1
ATOM 2142 C C . ASP A 1 288 ? 12.836 -14.016 -36.844 1 54.12 288 ASP A C 1
ATOM 2144 O O . ASP A 1 288 ? 12.586 -15.188 -37.125 1 54.12 288 ASP A O 1
ATOM 2148 N N . GLY A 1 289 ? 11.898 -13.133 -36.406 1 46.62 289 GLY A N 1
ATOM 2149 C CA . GLY A 1 289 ? 10.492 -13.5 -36.25 1 46.62 289 GLY A CA 1
ATOM 2150 C C . GLY A 1 289 ? 10.172 -14.133 -34.938 1 46.62 289 GLY A C 1
ATOM 2151 O O . GLY A 1 289 ? 9.062 -14.633 -34.719 1 46.62 289 GLY A O 1
ATOM 2152 N N . GLU A 1 290 ? 11.258 -14.336 -34.094 1 44.91 290 GLU A N 1
ATOM 2153 C CA . GLU A 1 290 ? 11.031 -14.938 -32.781 1 44.91 290 GLU A CA 1
ATOM 2154 C C . GLU A 1 290 ? 10.344 -13.953 -31.828 1 44.91 290 GLU A C 1
ATOM 2156 O O . GLU A 1 290 ? 10.758 -12.797 -31.719 1 44.91 290 GLU A O 1
ATOM 2161 N N . LYS A 1 291 ? 9.141 -14.211 -31.391 1 39.28 291 LYS A N 1
ATOM 2162 C CA . LYS A 1 291 ? 8.375 -13.352 -30.5 1 39.28 291 LYS A CA 1
ATOM 2163 C C . LYS A 1 291 ? 8.797 -13.562 -29.047 1 39.28 291 LYS A C 1
ATOM 2165 O O . LYS A 1 291 ? 8.914 -14.703 -28.594 1 39.28 291 LYS A O 1
ATOM 2170 N N . THR A 1 292 ? 9.328 -12.617 -28.344 1 43.91 292 THR A N 1
ATOM 2171 C CA . THR A 1 292 ? 9.625 -12.594 -26.922 1 43.91 292 THR A CA 1
ATOM 2172 C C . THR A 1 292 ? 8.547 -11.836 -26.156 1 43.91 292 THR A C 1
ATOM 2174 O O . THR A 1 292 ? 8.008 -10.844 -26.641 1 43.91 292 THR A O 1
ATOM 2177 N N . TRP A 1 293 ? 7.859 -12.508 -25.25 1 35.16 293 TRP A N 1
ATOM 2178 C CA . TRP A 1 293 ? 6.797 -11.906 -24.438 1 35.16 293 TRP A CA 1
ATOM 2179 C C . TRP A 1 293 ? 7.348 -11.352 -23.141 1 35.16 293 TRP A C 1
ATOM 2181 O O . TRP A 1 293 ? 8.266 -11.93 -22.547 1 35.16 293 TRP A O 1
ATOM 2191 N N . SER A 1 294 ? 7.051 -10.102 -22.891 1 43.16 294 SER A N 1
ATOM 2192 C CA . SER A 1 294 ? 7.391 -9.492 -21.609 1 43.16 294 SER A CA 1
ATOM 2193 C C . SER A 1 294 ? 6.16 -8.898 -20.938 1 43.16 294 SER A C 1
ATOM 2195 O O . SER A 1 294 ? 5.137 -8.672 -21.578 1 43.16 294 SER A O 1
ATOM 2197 N N . VAL A 1 295 ? 6 -9.078 -19.594 1 36.94 295 VAL A N 1
ATOM 2198 C CA . VAL A 1 295 ? 4.945 -8.422 -18.812 1 36.94 295 VAL A CA 1
ATOM 2199 C C . VAL A 1 295 ? 5.312 -6.957 -18.578 1 36.94 295 VAL A C 1
ATOM 2201 O O . VAL A 1 295 ? 6.402 -6.652 -18.094 1 36.94 295 VAL A O 1
ATOM 2204 N N . GLU A 1 296 ? 4.438 -6.207 -19.172 1 48.84 296 GLU A N 1
ATOM 2205 C CA . GLU A 1 296 ? 4.578 -4.797 -18.828 1 48.84 296 GLU A CA 1
ATOM 2206 C C . GLU A 1 296 ? 3.818 -4.457 -17.547 1 48.84 296 GLU A C 1
ATOM 2208 O O . GLU A 1 296 ? 2.584 -4.469 -17.531 1 48.84 296 GLU A O 1
ATOM 2213 N N . SER A 1 297 ? 4.562 -4.465 -16.5 1 52.31 297 SER A N 1
ATOM 2214 C CA . SER A 1 297 ? 3.947 -4.102 -15.219 1 52.31 297 SER A CA 1
ATOM 2215 C C . SER A 1 297 ? 3.336 -2.705 -15.281 1 52.31 297 SER A C 1
ATOM 2217 O O . SER A 1 297 ? 3.955 -1.772 -15.789 1 52.31 297 SER A O 1
ATOM 2219 N N . LYS A 1 298 ? 1.989 -2.777 -14.875 1 60.53 298 LYS A N 1
ATOM 2220 C CA . LYS A 1 298 ? 1.327 -1.479 -14.797 1 60.53 298 LYS A CA 1
ATOM 2221 C C . LYS A 1 298 ? 1.248 -0.989 -13.352 1 60.53 298 LYS A C 1
ATOM 2223 O O . LYS A 1 298 ? 0.289 -0.314 -12.977 1 60.53 298 LYS A O 1
ATOM 2228 N N . GLU A 1 299 ? 2.182 -1.514 -12.57 1 68.56 299 GLU A N 1
ATOM 2229 C CA . GLU A 1 299 ? 2.268 -1.101 -11.172 1 68.56 299 GLU A CA 1
ATOM 2230 C C . GLU A 1 299 ? 2.34 0.418 -11.047 1 68.56 299 GLU A C 1
ATOM 2232 O O . GLU A 1 299 ? 1.782 0.998 -10.109 1 68.56 299 GLU A O 1
ATOM 2237 N N . ALA A 1 300 ? 3.012 0.976 -12.039 1 75.25 300 ALA A N 1
ATOM 2238 C CA . ALA A 1 300 ? 3.133 2.432 -12.031 1 75.25 300 ALA A CA 1
ATOM 2239 C C . ALA A 1 300 ? 1.761 3.096 -12.117 1 75.25 300 ALA A C 1
ATOM 2241 O O . ALA A 1 300 ? 1.52 4.125 -11.477 1 75.25 300 ALA A O 1
ATOM 2242 N N . GLY A 1 301 ? 0.874 2.48 -12.906 1 80.94 301 GLY A N 1
ATOM 2243 C CA . GLY A 1 301 ? -0.479 3.002 -13.016 1 80.94 301 GLY A CA 1
ATOM 2244 C C . GLY A 1 301 ? -1.273 2.873 -11.727 1 80.94 301 GLY A C 1
ATOM 2245 O O . GLY A 1 301 ? -2.004 3.791 -11.352 1 80.94 301 GLY A O 1
ATOM 2246 N N . ARG A 1 302 ? -1.139 1.814 -11.07 1 81.25 302 ARG A N 1
ATOM 2247 C CA . ARG A 1 302 ? -1.827 1.579 -9.805 1 81.25 302 ARG A CA 1
ATOM 2248 C C . ARG A 1 302 ? -1.306 2.512 -8.719 1 81.25 302 ARG A C 1
ATOM 2250 O O . ARG A 1 302 ? -2.09 3.086 -7.957 1 81.25 302 ARG A O 1
ATOM 2257 N N . SER A 1 303 ? 0.008 2.617 -8.711 1 86.44 303 SER A N 1
ATOM 2258 C CA . SER A 1 303 ? 0.609 3.553 -7.762 1 86.44 303 SER A CA 1
ATOM 2259 C C . SER A 1 303 ? 0.157 4.984 -8.039 1 86.44 303 SER A C 1
ATOM 2261 O O . SER A 1 303 ? -0.041 5.766 -7.105 1 86.44 303 SER A O 1
ATOM 2263 N N . ALA A 1 304 ? 0.003 5.289 -9.305 1 89.25 304 ALA A N 1
ATOM 2264 C CA . ALA A 1 304 ? -0.45 6.625 -9.688 1 89.25 304 ALA A CA 1
ATOM 2265 C C . ALA A 1 304 ? -1.869 6.887 -9.188 1 89.25 304 ALA A C 1
ATOM 2267 O O . ALA A 1 304 ? -2.158 7.961 -8.656 1 89.25 304 ALA A O 1
ATOM 2268 N N . TRP A 1 305 ? -2.723 5.91 -9.422 1 90.44 305 TRP A N 1
ATOM 2269 C CA . TRP A 1 305 ? -4.094 6.059 -8.938 1 90.44 305 TRP A CA 1
ATOM 2270 C C . TRP A 1 305 ? -4.121 6.207 -7.422 1 90.44 305 TRP A C 1
ATOM 2272 O O . TRP A 1 305 ? -4.805 7.09 -6.895 1 90.44 305 TRP A O 1
ATOM 2282 N N . TRP A 1 306 ? -3.43 5.34 -6.75 1 93.31 306 TRP A N 1
ATOM 2283 C CA . TRP A 1 306 ? -3.375 5.328 -5.293 1 93.31 306 TRP A CA 1
ATOM 2284 C C . TRP A 1 306 ? -2.871 6.66 -4.754 1 93.31 306 TRP A C 1
ATOM 2286 O O . TRP A 1 306 ? -3.545 7.305 -3.947 1 93.31 306 TRP A O 1
ATOM 2296 N N . GLY A 1 307 ? -1.718 7.102 -5.262 1 95.06 307 GLY A N 1
ATOM 2297 C CA . GLY A 1 307 ? -1.108 8.336 -4.793 1 95.06 307 GLY A CA 1
ATOM 2298 C C . GLY A 1 307 ? -1.904 9.57 -5.168 1 95.06 307 GLY A C 1
ATOM 2299 O O . GLY A 1 307 ? -2.043 10.492 -4.363 1 95.06 307 GLY A O 1
ATOM 2300 N N . THR A 1 308 ? -2.441 9.609 -6.355 1 95.44 308 THR A N 1
ATOM 2301 C CA . THR A 1 308 ? -3.189 10.773 -6.82 1 95.44 308 THR A CA 1
ATOM 2302 C C . THR A 1 308 ? -4.449 10.977 -5.984 1 95.44 308 THR A C 1
ATOM 2304 O O . THR A 1 308 ? -4.797 12.102 -5.637 1 95.44 308 THR A O 1
ATOM 2307 N N . MET A 1 309 ? -5.133 9.898 -5.688 1 94.75 309 MET A N 1
ATOM 2308 C CA . MET A 1 309 ? -6.34 10.008 -4.875 1 94.75 309 MET A CA 1
ATOM 2309 C C . MET A 1 309 ? -6.008 10.516 -3.475 1 94.75 309 MET A C 1
ATOM 2311 O O . MET A 1 309 ? -6.77 11.289 -2.895 1 94.75 309 MET A O 1
ATOM 2315 N N . ILE A 1 310 ? -4.895 10.086 -2.92 1 96.25 310 ILE A N 1
ATOM 2316 C CA . ILE A 1 310 ? -4.453 10.547 -1.608 1 96.25 310 ILE A CA 1
ATOM 2317 C C . ILE A 1 310 ? -4.168 12.047 -1.66 1 96.25 310 ILE A C 1
ATOM 2319 O O . ILE A 1 310 ? -4.617 12.797 -0.793 1 96.25 310 ILE A O 1
ATOM 2323 N N . LEU A 1 311 ? -3.436 12.453 -2.697 1 97.12 311 LEU A N 1
ATOM 2324 C CA . LEU A 1 311 ? -3.066 13.859 -2.83 1 97.12 311 LEU A CA 1
ATOM 2325 C C . LEU A 1 311 ? -4.301 14.727 -3.074 1 97.12 311 LEU A C 1
ATOM 2327 O O . LEU A 1 311 ? -4.387 15.844 -2.57 1 97.12 311 LEU A O 1
ATOM 2331 N N . LEU A 1 312 ? -5.207 14.188 -3.842 1 96.12 312 LEU A N 1
ATOM 2332 C CA . LEU A 1 312 ? -6.465 14.898 -4.051 1 96.12 312 LEU A CA 1
ATOM 2333 C C . LEU A 1 312 ? -7.238 15.039 -2.74 1 96.12 312 LEU A C 1
ATOM 2335 O O . LEU A 1 312 ? -7.828 16.078 -2.469 1 96.12 312 LEU A O 1
ATOM 2339 N N . GLY A 1 313 ? -7.332 13.977 -1.968 1 94.44 313 GLY A N 1
ATOM 2340 C CA . GLY A 1 313 ? -7.941 14.055 -0.649 1 94.44 313 GLY A CA 1
ATOM 2341 C C . GLY A 1 313 ? -7.266 15.055 0.267 1 94.44 313 GLY A C 1
ATOM 2342 O O . GLY A 1 313 ? -7.938 15.836 0.946 1 94.44 313 GLY A O 1
ATOM 2343 N N . PHE A 1 314 ? -6.012 15.086 0.234 1 95.56 314 PHE A N 1
ATOM 2344 C CA . PHE A 1 314 ? -5.223 15.969 1.086 1 95.56 314 PHE A CA 1
ATOM 2345 C C . PHE A 1 314 ? -5.539 17.422 0.792 1 95.56 314 PHE A C 1
ATOM 2347 O O . PHE A 1 314 ? -5.695 18.234 1.714 1 95.56 314 PHE A O 1
ATOM 2354 N N . ILE A 1 315 ? -5.605 17.766 -0.454 1 95.12 315 ILE A N 1
ATOM 2355 C CA . ILE A 1 315 ? -5.719 19.172 -0.819 1 95.12 315 ILE A CA 1
ATOM 2356 C C . ILE A 1 315 ? -7.195 19.562 -0.908 1 95.12 315 ILE A C 1
ATOM 2358 O O . ILE A 1 315 ? -7.52 20.75 -1.059 1 95.12 315 ILE A O 1
ATOM 2362 N N . SER A 1 316 ? -8.133 18.688 -0.765 1 92.56 316 SER A N 1
ATOM 2363 C CA . SER A 1 316 ? -9.555 18.922 -0.966 1 92.56 316 SER A CA 1
ATOM 2364 C C . SER A 1 316 ? -10.086 19.969 0.022 1 92.56 316 SER A C 1
ATOM 2366 O O . SER A 1 316 ? -10.945 20.781 -0.325 1 92.56 316 SER A O 1
ATOM 2368 N N . ALA A 1 317 ? -9.641 19.875 1.263 1 83.62 317 ALA A N 1
ATOM 2369 C CA . ALA A 1 317 ? -10.094 20.844 2.252 1 83.62 317 ALA A CA 1
ATOM 2370 C C . ALA A 1 317 ? -9.734 22.266 1.823 1 83.62 317 ALA A C 1
ATOM 2372 O O . ALA A 1 317 ? -10.523 23.203 2 1 83.62 317 ALA A O 1
ATOM 2373 N N . ASN A 1 318 ? -8.57 22.422 1.292 1 88.19 318 ASN A N 1
ATOM 2374 C CA . ASN A 1 318 ? -8.141 23.734 0.827 1 88.19 318 ASN A CA 1
ATOM 2375 C C . ASN A 1 318 ? -8.922 24.172 -0.41 1 88.19 318 ASN A C 1
ATOM 2377 O O . ASN A 1 318 ? -9.172 25.375 -0.597 1 88.19 318 ASN A O 1
ATOM 2381 N N . ILE A 1 319 ? -9.195 23.281 -1.238 1 90.75 319 ILE A N 1
ATOM 2382 C CA . ILE A 1 319 ? -10.008 23.578 -2.41 1 90.75 319 ILE A CA 1
ATOM 2383 C C . ILE A 1 319 ? -11.398 24.031 -1.967 1 90.75 319 ILE A C 1
ATOM 2385 O O . ILE A 1 319 ? -11.922 25.016 -2.475 1 90.75 319 ILE A O 1
ATOM 2389 N N . LEU A 1 320 ? -11.977 23.391 -1.02 1 84.06 320 LEU A N 1
ATOM 2390 C CA . LEU A 1 320 ? -13.297 23.734 -0.51 1 84.06 320 LEU A CA 1
ATOM 2391 C C . LEU A 1 320 ? -13.273 25.109 0.157 1 84.06 320 LEU A C 1
ATOM 2393 O O . LEU A 1 320 ? -14.203 25.891 -0.002 1 84.06 320 LEU A O 1
ATOM 2397 N N . GLU A 1 321 ? -12.242 25.297 0.942 1 83.56 321 GLU A N 1
ATOM 2398 C CA . GLU A 1 321 ? -12.062 26.625 1.549 1 83.56 321 GLU A CA 1
ATOM 2399 C C . GLU A 1 321 ? -12.031 27.719 0.489 1 83.56 321 GLU A C 1
ATOM 2401 O O . GLU A 1 321 ? -12.641 28.766 0.667 1 83.56 321 GLU A O 1
ATOM 2406 N N . THR A 1 322 ? -11.352 27.469 -0.539 1 86.56 322 THR A N 1
ATOM 2407 C CA . THR A 1 322 ? -11.234 28.422 -1.627 1 86.56 322 THR A CA 1
ATOM 2408 C C . THR A 1 322 ? -12.578 28.641 -2.309 1 86.56 322 THR A C 1
ATOM 2410 O O . THR A 1 322 ? -12.938 29.781 -2.639 1 86.56 322 THR A O 1
ATOM 2413 N N . LEU A 1 323 ? -13.312 27.672 -2.473 1 85.5 323 LEU A N 1
ATOM 2414 C CA . LEU A 1 323 ? -14.625 27.766 -3.107 1 85.5 323 LEU A CA 1
ATOM 2415 C C . LEU A 1 323 ? -15.609 28.531 -2.221 1 85.5 323 LEU A C 1
ATOM 2417 O O . LEU A 1 323 ? -16.406 29.328 -2.711 1 85.5 323 LEU A O 1
ATOM 2421 N N . VAL A 1 324 ? -15.578 28.266 -0.956 1 80.75 324 VAL A N 1
ATOM 2422 C CA . VAL A 1 324 ? -16.453 28.953 -0.009 1 80.75 324 VAL A CA 1
ATOM 2423 C C . VAL A 1 324 ? -16.109 30.438 0.051 1 80.75 324 VAL A C 1
ATOM 2425 O O . VAL A 1 324 ? -17 31.281 0.089 1 80.75 324 VAL A O 1
ATOM 2428 N N . GLN A 1 325 ? -14.828 30.656 0.084 1 80.25 325 GLN A N 1
ATOM 2429 C CA . GLN A 1 325 ? -14.398 32.062 0.1 1 80.25 325 GLN A CA 1
ATOM 2430 C C . GLN A 1 325 ? -14.836 32.781 -1.167 1 80.25 325 GLN A C 1
ATOM 2432 O O . GLN A 1 325 ? -15.227 33.938 -1.114 1 80.25 325 GLN A O 1
ATOM 2437 N N . ALA A 1 326 ? -14.742 32.125 -2.254 1 82.69 326 ALA A N 1
ATOM 2438 C CA . ALA A 1 326 ? -15.172 32.719 -3.521 1 82.69 326 ALA A CA 1
ATOM 2439 C C . ALA A 1 326 ? -16.672 32.969 -3.521 1 82.69 326 ALA A C 1
ATOM 2441 O O . ALA A 1 326 ? -17.141 33.969 -4.082 1 82.69 326 ALA A O 1
ATOM 2442 N N . ALA A 1 327 ? -17.391 32.188 -2.924 1 79.44 327 ALA A N 1
ATOM 2443 C CA . ALA A 1 327 ? -18.844 32.281 -2.881 1 79.44 327 ALA A CA 1
ATOM 2444 C C . ALA A 1 327 ? -19.281 33.406 -1.921 1 79.44 327 ALA A C 1
ATOM 2446 O O . ALA A 1 327 ? -20.25 34.125 -2.189 1 79.44 327 ALA A O 1
ATOM 2447 N N . VAL A 1 328 ? -18.594 33.438 -0.771 1 73.12 328 VAL A N 1
ATOM 2448 C CA . VAL A 1 328 ? -18.938 34.469 0.231 1 73.12 328 VAL A CA 1
ATOM 2449 C C . VAL A 1 328 ? -18.531 35.844 -0.268 1 73.12 328 VAL A C 1
ATOM 2451 O O . VAL A 1 328 ? -19.25 36.812 -0.034 1 73.12 328 VAL A O 1
ATOM 2454 N N . SER A 1 329 ? -17.328 35.875 -0.79 1 67.12 329 SER A N 1
ATOM 2455 C CA . SER A 1 329 ? -16.875 37.156 -1.314 1 67.12 329 SER A CA 1
ATOM 2456 C C . SER A 1 329 ? -17.828 37.688 -2.395 1 67.12 329 SER A C 1
ATOM 2458 O O . SER A 1 329 ? -18.047 38.875 -2.51 1 67.12 329 SER A O 1
ATOM 2460 N N . LYS A 1 330 ? -18.344 36.875 -3.172 1 61.09 330 LYS A N 1
ATOM 2461 C CA . LYS A 1 330 ? -19.297 37.281 -4.211 1 61.09 330 LYS A CA 1
ATOM 2462 C C . LYS A 1 330 ? -20.578 37.812 -3.6 1 61.09 330 LYS A C 1
ATOM 2464 O O . LYS A 1 330 ? -21.188 38.75 -4.129 1 61.09 330 LYS A O 1
ATOM 2469 N N . THR A 1 331 ? -20.875 37.219 -2.559 1 56.66 331 THR A N 1
ATOM 2470 C CA . THR A 1 331 ? -22.125 37.688 -1.938 1 56.66 331 THR A CA 1
ATOM 2471 C C . THR A 1 331 ? -21.922 39 -1.222 1 56.66 331 THR A C 1
ATOM 2473 O O . THR A 1 331 ? -22.812 39.844 -1.191 1 56.66 331 THR A O 1
ATOM 2476 N N . SER A 1 332 ? -20.734 39.125 -0.584 1 52.41 332 SER A N 1
ATOM 2477 C CA . SER A 1 332 ? -20.484 40.406 0.111 1 52.41 332 SER A CA 1
ATOM 2478 C C . SER A 1 332 ? -20.312 41.562 -0.874 1 52.41 332 SER A C 1
ATOM 2480 O O . SER A 1 332 ? -20.719 42.688 -0.589 1 52.41 332 SER A O 1
ATOM 2482 N N . MET A 1 333 ? -19.719 41.344 -1.966 1 48.91 333 MET A N 1
ATOM 2483 C CA . MET A 1 333 ? -19.578 42.438 -2.939 1 48.91 333 MET A CA 1
ATOM 2484 C C . MET A 1 333 ? -20.938 42.844 -3.484 1 48.91 333 MET A C 1
ATOM 2486 O O . MET A 1 333 ? -21.109 44 -3.893 1 48.91 333 MET A O 1
ATOM 2490 N N . GLY A 1 334 ? -21.891 41.938 -3.506 1 46.47 334 GLY A N 1
ATOM 2491 C CA . GLY A 1 334 ? -23.172 42.344 -4.047 1 46.47 334 GLY A CA 1
ATOM 2492 C C . GLY A 1 334 ? -23.953 43.25 -3.105 1 46.47 334 GLY A C 1
ATOM 2493 O O . GLY A 1 334 ? -24.922 43.906 -3.512 1 46.47 334 GLY A O 1
ATOM 2494 N N . SER A 1 335 ? -23.812 43.031 -1.831 1 42.91 335 SER A N 1
ATOM 2495 C CA . SER A 1 335 ? -24.719 43.812 -0.996 1 42.91 335 SER A CA 1
ATOM 2496 C C . SER A 1 335 ? -24.094 45.156 -0.63 1 42.91 335 SER A C 1
ATOM 2498 O O . SER A 1 335 ? -23.719 45.375 0.523 1 42.91 335 SER A O 1
ATOM 2500 N N . LYS A 1 336 ? -23.297 45.781 -1.408 1 42.59 336 LYS A N 1
ATOM 2501 C CA . LYS A 1 336 ? -22.938 47.156 -1.087 1 42.59 336 LYS A CA 1
ATOM 2502 C C . LYS A 1 336 ? -24.172 48.062 -1.148 1 42.59 336 LYS A C 1
ATOM 2504 O O . LYS A 1 336 ? -24.547 48.531 -2.225 1 42.59 336 LYS A O 1
ATOM 2509 N N . THR A 1 337 ? -25.219 47.781 -0.396 1 39.06 337 THR A N 1
ATOM 2510 C CA . THR A 1 337 ? -26.047 49 -0.294 1 39.06 337 THR A CA 1
ATOM 2511 C C . THR A 1 337 ? -25.266 50.125 0.359 1 39.06 337 THR A C 1
ATOM 2513 O O . THR A 1 337 ? -24.562 49.906 1.344 1 39.06 337 THR A O 1
ATOM 2516 N N . PRO A 1 338 ? -25.141 51.406 -0.243 1 39.34 338 PRO A N 1
ATOM 2517 C CA . PRO A 1 338 ? -24.406 52.625 0.084 1 39.34 338 PRO A CA 1
ATOM 2518 C C . PRO A 1 338 ? -24.578 53.031 1.541 1 39.34 338 PRO A C 1
ATOM 2520 O O . PRO A 1 338 ? -23.781 53.812 2.064 1 39.34 338 PRO A O 1
ATOM 2523 N N . ASP A 1 339 ? -25.859 53.062 2.059 1 36.28 339 ASP A N 1
ATOM 2524 C CA . ASP A 1 339 ? -26.172 54.125 3.031 1 36.28 339 ASP A CA 1
ATOM 2525 C C . ASP A 1 339 ? -25.484 53.844 4.363 1 36.28 339 ASP A C 1
ATOM 2527 O O . ASP A 1 339 ? -25.391 54.75 5.215 1 36.28 339 ASP A O 1
ATOM 2531 N N . GLU A 1 340 ? -25.844 52.75 5.105 1 35.59 340 GLU A N 1
ATOM 2532 C CA . GLU A 1 340 ? -25.906 52.875 6.559 1 35.59 340 GLU A CA 1
ATOM 2533 C C . GLU A 1 340 ? -24.516 53 7.176 1 35.59 340 GLU A C 1
ATOM 2535 O O . GLU A 1 340 ? -23.578 52.375 6.699 1 35.59 340 GLU A O 1
ATOM 2540 N N . GLU A 1 341 ? -24.266 53.969 8.203 1 35.31 341 GLU A N 1
ATOM 2541 C CA . GLU A 1 341 ? -23.297 54.656 9.078 1 35.31 341 GLU A CA 1
ATOM 2542 C C . GLU A 1 341 ? -22.312 53.656 9.68 1 35.31 341 GLU A C 1
ATOM 2544 O O . GLU A 1 341 ? -22.562 52.438 9.672 1 35.31 341 GLU A O 1
ATOM 2549 N N . ASP A 1 342 ? -21.578 54.156 10.82 1 35.38 342 ASP A N 1
ATOM 2550 C CA . ASP A 1 342 ? -20.375 54.094 11.641 1 35.38 342 ASP A CA 1
ATOM 2551 C C . ASP A 1 342 ? -20.391 52.812 12.508 1 35.38 342 ASP A C 1
ATOM 2553 O O . ASP A 1 342 ? -19.812 52.812 13.602 1 35.38 342 ASP A O 1
ATOM 2557 N N . VAL A 1 343 ? -21.516 52.062 12.57 1 35.78 343 VAL A N 1
ATOM 2558 C CA . VAL A 1 343 ? -21.406 51.188 13.734 1 35.78 343 VAL A CA 1
ATOM 2559 C C . VAL A 1 343 ? -20.078 50.438 13.695 1 35.78 343 VAL A C 1
ATOM 2561 O O . VAL A 1 343 ? -19.625 50.031 12.625 1 35.78 343 VAL A O 1
ATOM 2564 N N . LYS A 1 344 ? -19.344 50.594 14.789 1 40 344 LYS A N 1
ATOM 2565 C CA . LYS A 1 344 ? -18.078 49.969 15.188 1 40 344 LYS A CA 1
ATOM 2566 C C . LYS A 1 344 ? -18 48.531 14.742 1 40 344 LYS A C 1
ATOM 2568 O O . LYS A 1 344 ? -18.906 47.75 15.031 1 40 344 LYS A O 1
ATOM 2573 N N . PRO A 1 345 ? -17.344 48.281 13.688 1 35.38 345 PRO A N 1
ATOM 2574 C CA . PRO A 1 345 ? -17.219 46.906 13.188 1 35.38 345 PRO A CA 1
ATOM 2575 C C . PRO A 1 345 ? -17.031 45.875 14.297 1 35.38 345 PRO A C 1
ATOM 2577 O O . PRO A 1 345 ? -16.062 45.969 15.055 1 35.38 345 PRO A O 1
ATOM 2580 N N . GLU A 1 346 ? -18.047 45.656 15.156 1 34.09 346 GLU A N 1
ATOM 2581 C CA . GLU A 1 346 ? -17.891 44.469 16 1 34.09 346 GLU A CA 1
ATOM 2582 C C . GLU A 1 346 ? -16.938 43.469 15.359 1 34.09 346 GLU A C 1
ATOM 2584 O O . GLU A 1 346 ? -16.922 43.312 14.141 1 34.09 346 GLU A O 1
ATOM 2589 N N . VAL A 1 347 ? -15.875 43.094 16.125 1 36.09 347 VAL A N 1
ATOM 2590 C CA . VAL A 1 347 ? -14.812 42.125 15.781 1 36.09 347 VAL A CA 1
ATOM 2591 C C . VAL A 1 347 ? -15.391 40.969 14.977 1 36.09 347 VAL A C 1
ATOM 2593 O O . VAL A 1 347 ? -16.078 40.125 15.523 1 36.09 347 VAL A O 1
ATOM 2596 N N . ALA A 1 348 ? -16.078 41.094 13.961 1 37.31 348 ALA A N 1
ATOM 2597 C CA . ALA A 1 348 ? -16.469 40.062 13.016 1 37.31 348 ALA A CA 1
ATOM 2598 C C . ALA A 1 348 ? -15.422 38.938 12.984 1 37.31 348 ALA A C 1
ATOM 2600 O O . ALA A 1 348 ? -14.219 39.219 12.977 1 37.31 348 ALA A O 1
ATOM 2601 N N . PRO A 1 349 ? -15.711 37.781 13.617 1 44.22 349 PRO A N 1
ATOM 2602 C CA . PRO A 1 349 ? -14.719 36.719 13.414 1 44.22 349 PRO A CA 1
ATOM 2603 C C . PRO A 1 349 ? -13.977 36.844 12.086 1 44.22 349 PRO A C 1
ATOM 2605 O O . PRO A 1 349 ? -14.602 37.062 11.047 1 44.22 349 PRO A O 1
ATOM 2608 N N . THR A 1 350 ? -12.812 37.438 12.07 1 48.44 350 THR A N 1
ATOM 2609 C CA . THR A 1 350 ? -11.992 37.719 10.891 1 48.44 350 THR A CA 1
ATOM 2610 C C . THR A 1 350 ? -12.164 36.625 9.852 1 48.44 350 THR A C 1
ATOM 2612 O O . THR A 1 350 ? -12.375 35.438 10.203 1 48.44 350 THR A O 1
ATOM 2615 N N . THR A 1 351 ? -12.625 36.969 8.617 1 50.44 351 THR A N 1
ATOM 2616 C CA . THR A 1 351 ? -12.742 36.156 7.426 1 50.44 351 THR A CA 1
ATOM 2617 C C . THR A 1 351 ? -11.758 34.969 7.469 1 50.44 351 THR A C 1
ATOM 2619 O O . THR A 1 351 ? -12.07 33.875 7.031 1 50.44 351 THR A O 1
ATOM 2622 N N . ALA A 1 352 ? -10.555 35.25 8.094 1 53.97 352 ALA A N 1
ATOM 2623 C CA . ALA A 1 352 ? -9.523 34.219 8.148 1 53.97 352 ALA A CA 1
ATOM 2624 C C . ALA A 1 352 ? -9.914 33.125 9.117 1 53.97 352 ALA A C 1
ATOM 2626 O O . ALA A 1 352 ? -9.703 31.938 8.828 1 53.97 352 ALA A O 1
ATOM 2627 N N . SER A 1 353 ? -10.594 33.594 10.211 1 61.88 353 SER A N 1
ATOM 2628 C CA . SER A 1 353 ? -11 32.625 11.219 1 61.88 353 SER A CA 1
ATOM 2629 C C . SER A 1 353 ? -12.133 31.75 10.703 1 61.88 353 SER A C 1
ATOM 2631 O O . SER A 1 353 ? -12.125 30.531 10.922 1 61.88 353 SER A O 1
ATOM 2633 N N . LEU A 1 354 ? -12.977 32.344 9.883 1 68.25 354 LEU A N 1
ATOM 2634 C CA . LEU A 1 354 ? -14.102 31.594 9.336 1 68.25 354 LEU A CA 1
ATOM 2635 C C . LEU A 1 354 ? -13.625 30.562 8.312 1 68.25 354 LEU A C 1
ATOM 2637 O O . LEU A 1 354 ? -14.109 29.438 8.289 1 68.25 354 LEU A O 1
ATOM 2641 N N . THR A 1 355 ? -12.672 31 7.621 1 70.5 355 THR A N 1
ATOM 2642 C CA . THR A 1 355 ? -12.195 30.141 6.551 1 70.5 355 THR A CA 1
ATOM 2643 C C . THR A 1 355 ? -11.445 28.938 7.125 1 70.5 355 THR A C 1
ATOM 2645 O O . THR A 1 355 ? -11.578 27.812 6.625 1 70.5 355 THR A O 1
ATOM 2648 N N . THR A 1 356 ? -10.688 29.172 8.18 1 74.25 356 THR A N 1
ATOM 2649 C CA . THR A 1 356 ? -10 28.078 8.836 1 74.25 356 THR A CA 1
ATOM 2650 C C . THR A 1 356 ? -11 27.078 9.438 1 74.25 356 THR A C 1
ATOM 2652 O O . THR A 1 356 ? -10.812 25.875 9.336 1 74.25 356 THR A O 1
ATOM 2655 N N . LYS A 1 357 ? -12.062 27.688 9.969 1 82.12 357 LYS A N 1
ATOM 2656 C CA . LYS A 1 357 ? -13.102 26.859 10.578 1 82.12 357 LYS A CA 1
ATOM 2657 C C . LYS A 1 357 ? -13.773 25.969 9.539 1 82.12 357 LYS A C 1
ATOM 2659 O O . LYS A 1 357 ? -13.992 24.781 9.781 1 82.12 357 LYS A O 1
ATOM 2664 N N . VAL A 1 358 ? -14.047 26.516 8.438 1 81.88 358 VAL A N 1
ATOM 2665 C CA . VAL A 1 358 ? -14.703 25.766 7.367 1 81.88 358 VAL A CA 1
ATOM 2666 C C . VAL A 1 358 ? -13.789 24.656 6.863 1 81.88 358 VAL A C 1
ATOM 2668 O O . VAL A 1 358 ? -14.25 23.547 6.59 1 81.88 358 VAL A O 1
ATOM 2671 N N . ARG A 1 359 ? -12.523 24.938 6.738 1 81.75 359 ARG A N 1
ATOM 2672 C CA . ARG A 1 359 ? -11.555 23.969 6.262 1 81.75 359 ARG A CA 1
ATOM 2673 C C . ARG A 1 359 ? -11.492 22.766 7.195 1 81.75 359 ARG A C 1
ATOM 2675 O O . ARG A 1 359 ? -11.547 21.609 6.742 1 81.75 359 ARG A O 1
ATOM 2682 N N . VAL A 1 360 ? -11.414 23.078 8.438 1 84.31 360 VAL A N 1
ATOM 2683 C CA . VAL A 1 360 ? -11.289 22.016 9.43 1 84.31 360 VAL A CA 1
ATOM 2684 C C . VAL A 1 360 ? -12.586 21.219 9.508 1 84.31 360 VAL A C 1
ATOM 2686 O O . VAL A 1 360 ? -12.57 19.984 9.516 1 84.31 360 VAL A O 1
ATOM 2689 N N . LEU A 1 361 ? -13.719 21.922 9.578 1 88 361 LEU A N 1
ATOM 2690 C CA . LEU A 1 361 ? -15.023 21.266 9.695 1 88 361 LEU A CA 1
ATOM 2691 C C . LEU A 1 361 ? -15.305 20.391 8.477 1 88 361 LEU A C 1
ATOM 2693 O O . LEU A 1 361 ? -15.648 19.219 8.617 1 88 361 LEU A O 1
ATOM 2697 N N . CYS A 1 362 ? -15.102 20.938 7.328 1 84.88 362 CYS A N 1
ATOM 2698 C CA . CYS A 1 362 ? -15.359 20.188 6.109 1 84.88 362 CYS A CA 1
ATOM 2699 C C . CYS A 1 362 ? -14.391 19.016 5.969 1 84.88 362 CYS A C 1
ATOM 2701 O O . CYS A 1 362 ? -14.773 17.938 5.535 1 84.88 362 CYS A O 1
ATOM 2703 N N . GLY A 1 363 ? -13.172 19.312 6.32 1 84.19 363 GLY A N 1
ATOM 2704 C CA . GLY A 1 363 ? -12.18 18.25 6.23 1 84.19 363 GLY A CA 1
ATOM 2705 C C . GLY A 1 363 ? -12.508 17.047 7.09 1 84.19 363 GLY A C 1
ATOM 2706 O O . GLY A 1 363 ? -12.539 15.922 6.602 1 84.19 363 GLY A O 1
ATOM 2707 N N . ILE A 1 364 ? -12.805 17.328 8.336 1 87.38 364 ILE A N 1
ATOM 2708 C CA . ILE A 1 364 ? -13.078 16.266 9.281 1 87.38 364 ILE A CA 1
ATOM 2709 C C . ILE A 1 364 ? -14.336 15.5 8.859 1 87.38 364 ILE A C 1
ATOM 2711 O O . ILE A 1 364 ? -14.359 14.273 8.859 1 87.38 364 ILE A O 1
ATOM 2715 N N . LEU A 1 365 ? -15.344 16.266 8.492 1 89.56 365 LEU A N 1
ATOM 2716 C CA . LEU A 1 365 ? -16.625 15.648 8.164 1 89.56 365 LEU A CA 1
ATOM 2717 C C . LEU A 1 365 ? -16.531 14.875 6.855 1 89.56 365 LEU A C 1
ATOM 2719 O O . LEU A 1 365 ? -17.125 13.805 6.719 1 89.56 365 LEU A O 1
ATOM 2723 N N . LEU A 1 366 ? -15.805 15.406 5.926 1 87.56 366 LEU A N 1
ATOM 2724 C CA . LEU A 1 366 ? -15.609 14.719 4.656 1 87.56 366 LEU A CA 1
ATOM 2725 C C . LEU A 1 366 ? -14.797 13.438 4.852 1 87.56 366 LEU A C 1
ATOM 2727 O O . LEU A 1 366 ? -15.148 12.391 4.312 1 87.56 366 LEU A O 1
ATOM 2731 N N . GLY A 1 367 ? -13.656 13.594 5.531 1 84.56 367 GLY A N 1
ATOM 2732 C CA . GLY A 1 367 ? -12.859 12.414 5.824 1 84.56 367 GLY A CA 1
ATOM 2733 C C . GLY A 1 367 ? -13.641 11.328 6.547 1 84.56 367 GLY A C 1
ATOM 2734 O O . GLY A 1 367 ? -13.57 10.156 6.184 1 84.56 367 GLY A O 1
ATOM 2735 N N . ASP A 1 368 ? -14.383 11.758 7.531 1 89.25 368 ASP A N 1
ATOM 2736 C CA . ASP A 1 368 ? -15.203 10.844 8.312 1 89.25 368 ASP A CA 1
ATOM 2737 C C . ASP A 1 368 ? -16.281 10.188 7.449 1 89.25 368 ASP A C 1
ATOM 2739 O O . ASP A 1 368 ? -16.547 8.992 7.578 1 89.25 368 ASP A O 1
ATOM 2743 N N . PHE A 1 369 ? -16.938 10.977 6.621 1 90.44 369 PHE A N 1
ATOM 2744 C CA . PHE A 1 369 ? -17.953 10.461 5.719 1 90.44 369 PHE A CA 1
ATOM 2745 C C . PHE A 1 369 ? -17.391 9.352 4.84 1 90.44 369 PHE A C 1
ATOM 2747 O O . PHE A 1 369 ? -18 8.289 4.711 1 90.44 369 PHE A O 1
ATOM 2754 N N . MET A 1 370 ? -16.312 9.602 4.223 1 85.88 370 MET A N 1
ATOM 2755 C CA . MET A 1 370 ? -15.719 8.625 3.307 1 85.88 370 MET A CA 1
ATOM 2756 C C . MET A 1 370 ? -15.32 7.355 4.043 1 85.88 370 MET A C 1
ATOM 2758 O O . MET A 1 370 ? -15.562 6.25 3.555 1 85.88 370 MET A O 1
ATOM 2762 N N . HIS A 1 371 ? -14.727 7.523 5.164 1 86.19 371 HIS A N 1
ATOM 2763 C CA . HIS A 1 371 ? -14.281 6.387 5.961 1 86.19 371 HIS A CA 1
ATOM 2764 C C . HIS A 1 371 ? -15.453 5.504 6.375 1 86.19 371 HIS A C 1
ATOM 2766 O O . HIS A 1 371 ? -15.406 4.285 6.195 1 86.19 371 HIS A O 1
ATOM 2772 N N . ASN A 1 372 ? -16.469 6.172 6.902 1 91.56 372 ASN A N 1
ATOM 2773 C CA . ASN A 1 372 ? -17.641 5.434 7.355 1 91.56 372 ASN A CA 1
ATOM 2774 C C . ASN A 1 372 ? -18.391 4.805 6.184 1 91.56 372 ASN A C 1
ATOM 2776 O O . ASN A 1 372 ? -18.969 3.727 6.32 1 91.56 372 ASN A O 1
ATOM 2780 N N . LEU A 1 373 ? -18.406 5.473 5.082 1 91.12 373 LEU A N 1
ATOM 2781 C CA . LEU A 1 373 ? -19.031 4.918 3.889 1 91.12 373 LEU A CA 1
ATOM 2782 C C . LEU A 1 373 ? -18.406 3.57 3.525 1 91.12 373 LEU A C 1
ATOM 2784 O O . LEU A 1 373 ? -19.125 2.598 3.289 1 91.12 373 LEU A O 1
ATOM 2788 N N . VAL A 1 374 ? -17.125 3.525 3.514 1 86 374 VAL A N 1
ATOM 2789 C CA . VAL A 1 374 ? -16.422 2.312 3.107 1 86 374 VAL A CA 1
ATOM 2790 C C . VAL A 1 374 ? -16.547 1.25 4.195 1 86 374 VAL A C 1
ATOM 2792 O O . VAL A 1 374 ? -16.656 0.057 3.898 1 86 374 VAL A O 1
ATOM 2795 N N . ASP A 1 375 ? -16.547 1.682 5.492 1 90.31 375 ASP A N 1
ATOM 2796 C CA . ASP A 1 375 ? -16.828 0.734 6.566 1 90.31 375 ASP A CA 1
ATOM 2797 C C . ASP A 1 375 ? -18.156 0.033 6.336 1 90.31 375 ASP A C 1
ATOM 2799 O O . ASP A 1 375 ? -18.281 -1.18 6.527 1 90.31 375 ASP A O 1
ATOM 2803 N N . GLY A 1 376 ? -19.156 0.792 5.953 1 92.06 376 GLY A N 1
ATOM 2804 C CA . GLY A 1 376 ? -20.469 0.223 5.652 1 92.06 376 GLY A CA 1
ATOM 2805 C C . GLY A 1 376 ? -20.438 -0.784 4.52 1 92.06 376 GLY A C 1
ATOM 2806 O O . GLY A 1 376 ? -21.109 -1.815 4.578 1 92.06 376 GLY A O 1
ATOM 2807 N N . ILE A 1 377 ? -19.734 -0.44 3.539 1 86.81 377 ILE A N 1
ATOM 2808 C CA . ILE A 1 377 ? -19.578 -1.344 2.404 1 86.81 377 ILE A CA 1
ATOM 2809 C C . ILE A 1 377 ? -18.953 -2.654 2.875 1 86.81 377 ILE A C 1
ATOM 2811 O O . ILE A 1 377 ? -19.422 -3.738 2.518 1 86.81 377 ILE A O 1
ATOM 2815 N N . PHE A 1 378 ? -17.969 -2.625 3.76 1 84.69 378 PHE A N 1
ATOM 2816 C CA . PHE A 1 378 ? -17.297 -3.82 4.246 1 84.69 378 PHE A CA 1
ATOM 2817 C C . PHE A 1 378 ? -18.219 -4.648 5.133 1 84.69 378 PHE A C 1
ATOM 2819 O O . PHE A 1 378 ? -18.188 -5.879 5.082 1 84.69 378 PHE A O 1
ATOM 2826 N N . ILE A 1 379 ? -18.938 -3.955 5.961 1 87.56 379 ILE A N 1
ATOM 2827 C CA . ILE A 1 379 ? -19.906 -4.645 6.809 1 87.56 379 ILE A CA 1
ATOM 2828 C C . ILE A 1 379 ? -20.938 -5.363 5.938 1 87.56 379 ILE A C 1
ATOM 2830 O O . ILE A 1 379 ? -21.172 -6.559 6.117 1 87.56 379 ILE A O 1
ATOM 2834 N N . GLY A 1 380 ? -21.516 -4.66 5.027 1 87.81 380 GLY A N 1
ATOM 2835 C CA . GLY A 1 380 ? -22.469 -5.266 4.117 1 87.81 380 GLY A CA 1
ATOM 2836 C C . GLY A 1 380 ? -21.891 -6.41 3.309 1 87.81 380 GLY A C 1
ATOM 2837 O O . GLY A 1 380 ? -22.516 -7.453 3.152 1 87.81 380 GLY A O 1
ATOM 2838 N N . ALA A 1 381 ? -20.719 -6.195 2.824 1 79.94 381 ALA A N 1
ATOM 2839 C CA . ALA A 1 381 ? -20.047 -7.219 2.029 1 79.94 381 ALA A CA 1
ATOM 2840 C C . ALA A 1 381 ? -19.812 -8.484 2.848 1 79.94 381 ALA A C 1
ATOM 2842 O O . ALA A 1 381 ? -19.906 -9.594 2.324 1 79.94 381 ALA A O 1
ATOM 2843 N N . ALA A 1 382 ? -19.438 -8.258 4.078 1 79.12 382 ALA A N 1
ATOM 2844 C CA . ALA A 1 382 ? -19.203 -9.398 4.957 1 79.12 382 ALA A CA 1
ATOM 2845 C C . ALA A 1 382 ? -20.469 -10.219 5.145 1 79.12 382 ALA A C 1
ATOM 2847 O O . ALA A 1 382 ? -20.438 -11.453 5.113 1 79.12 382 ALA A O 1
ATOM 2848 N N . PHE A 1 383 ? -21.625 -9.586 5.289 1 81 383 PHE A N 1
ATOM 2849 C CA . PHE A 1 383 ? -22.891 -10.289 5.492 1 81 383 PHE A CA 1
ATOM 2850 C C . PHE A 1 383 ? -23.375 -10.914 4.191 1 81 383 PHE A C 1
ATOM 2852 O O . PHE A 1 383 ? -24.031 -11.961 4.207 1 81 383 PHE A O 1
ATOM 2859 N N . VAL A 1 384 ? -23.047 -10.266 3.174 1 74.06 384 VAL A N 1
ATOM 2860 C CA . VAL A 1 384 ? -23.484 -10.766 1.874 1 74.06 384 VAL A CA 1
ATOM 2861 C C . VAL A 1 384 ? -22.578 -11.93 1.451 1 74.06 384 VAL A C 1
ATOM 2863 O O . VAL A 1 384 ? -23.078 -12.945 0.95 1 74.06 384 VAL A O 1
ATOM 2866 N N . GLY A 1 385 ? -21.328 -11.719 1.626 1 63.28 385 GLY A N 1
ATOM 2867 C CA . GLY A 1 385 ? -20.391 -12.609 0.969 1 63.28 385 GLY A CA 1
ATOM 2868 C C . GLY A 1 385 ? -19.734 -13.594 1.92 1 63.28 385 GLY A C 1
ATOM 2869 O O . GLY A 1 385 ? -19.156 -14.594 1.486 1 63.28 385 GLY A O 1
ATOM 2870 N N . CYS A 1 386 ? -19.672 -13.375 3.107 1 66.94 386 CYS A N 1
ATOM 2871 C CA . CYS A 1 386 ? -19.016 -14.266 4.062 1 66.94 386 CYS A CA 1
ATOM 2872 C C . CYS A 1 386 ? -20.047 -15 4.918 1 66.94 386 CYS A C 1
ATOM 2874 O O . CYS A 1 386 ? -20.812 -15.82 4.41 1 66.94 386 CYS A O 1
ATOM 2876 N N . ASN A 1 387 ? -20.141 -14.898 6.094 1 64.75 387 ASN A N 1
ATOM 2877 C CA . ASN A 1 387 ? -21.141 -15.43 7.012 1 64.75 387 ASN A CA 1
ATOM 2878 C C . ASN A 1 387 ? -21.438 -14.453 8.156 1 64.75 387 ASN A C 1
ATOM 2880 O O . ASN A 1 387 ? -20.781 -13.414 8.266 1 64.75 387 ASN A O 1
ATOM 2884 N N . GLU A 1 388 ? -22.422 -14.742 8.828 1 79.44 388 GLU A N 1
ATOM 2885 C CA . GLU A 1 388 ? -22.875 -13.828 9.875 1 79.44 388 GLU A CA 1
ATOM 2886 C C . GLU A 1 388 ? -21.812 -13.656 10.953 1 79.44 388 GLU A C 1
ATOM 2888 O O . GLU A 1 388 ? -21.672 -12.57 11.531 1 79.44 388 GLU A O 1
ATOM 2893 N N . THR A 1 389 ? -21.078 -14.703 11.188 1 76.62 389 THR A N 1
ATOM 2894 C CA . THR A 1 389 ? -20.047 -14.625 12.203 1 76.62 389 THR A CA 1
ATOM 2895 C C . THR A 1 389 ? -18.969 -13.609 11.805 1 76.62 389 THR A C 1
ATOM 2897 O O . THR A 1 389 ? -18.562 -12.781 12.617 1 76.62 389 THR A O 1
ATOM 2900 N N . VAL A 1 390 ? -18.609 -13.703 10.531 1 73.88 390 VAL A N 1
ATOM 2901 C CA . VAL A 1 390 ? -17.625 -12.758 10.023 1 73.88 390 VAL A CA 1
ATOM 2902 C C . VAL A 1 390 ? -18.203 -11.344 10.031 1 73.88 390 VAL A C 1
ATOM 2904 O O . VAL A 1 390 ? -17.516 -10.391 10.406 1 73.88 390 VAL A O 1
ATOM 2907 N N . GLY A 1 391 ? -19.422 -11.227 9.656 1 82.75 391 GLY A N 1
ATOM 2908 C CA . GLY A 1 391 ? -20.094 -9.945 9.703 1 82.75 391 GLY A CA 1
ATOM 2909 C C . GLY A 1 391 ? -20.062 -9.305 11.07 1 82.75 391 GLY A C 1
ATOM 2910 O O . GLY A 1 391 ? -19.672 -8.141 11.211 1 82.75 391 GLY A O 1
ATOM 2911 N N . TRP A 1 392 ? -20.375 -10.078 12.062 1 87.94 392 TRP A N 1
ATOM 2912 C CA . TRP A 1 392 ? -20.422 -9.555 13.422 1 87.94 392 TRP A CA 1
ATOM 2913 C C . TRP A 1 392 ? -19.016 -9.242 13.922 1 87.94 392 TRP A C 1
ATOM 2915 O O . TRP A 1 392 ? -18.812 -8.305 14.695 1 87.94 392 TRP A O 1
ATOM 2925 N N . THR A 1 393 ? -18.078 -10.016 13.508 1 81.81 393 THR A N 1
ATOM 2926 C CA . THR A 1 393 ? -16.703 -9.727 13.891 1 81.81 393 THR A CA 1
ATOM 2927 C C . THR A 1 393 ? -16.25 -8.383 13.312 1 81.81 393 THR A C 1
ATOM 2929 O O . THR A 1 393 ? -15.594 -7.598 14 1 81.81 393 THR A O 1
ATOM 2932 N N . ILE A 1 394 ? -16.656 -8.164 12.102 1 84.75 394 ILE A N 1
ATOM 2933 C CA . ILE A 1 394 ? -16.328 -6.898 11.461 1 84.75 394 ILE A CA 1
ATOM 2934 C C . ILE A 1 394 ? -17.062 -5.754 12.148 1 84.75 394 ILE A C 1
ATOM 2936 O O . ILE A 1 394 ? -16.5 -4.68 12.352 1 84.75 394 ILE A O 1
ATOM 2940 N N . VAL A 1 395 ? -18.266 -5.984 12.516 1 90.88 395 VAL A N 1
ATOM 2941 C CA . VAL A 1 395 ? -19.047 -4.984 13.227 1 90.88 395 VAL A CA 1
ATOM 2942 C C . VAL A 1 395 ? -18.359 -4.629 14.547 1 90.88 395 VAL A C 1
ATOM 2944 O O . VAL A 1 395 ? -18.203 -3.449 14.867 1 90.88 395 VAL A O 1
ATOM 2947 N N . ALA A 1 396 ? -17.906 -5.598 15.242 1 88.75 396 ALA A N 1
ATOM 2948 C CA . ALA A 1 396 ? -17.25 -5.371 16.531 1 88.75 396 ALA A CA 1
ATOM 2949 C C . ALA A 1 396 ? -15.945 -4.594 16.344 1 88.75 396 ALA A C 1
ATOM 2951 O O . ALA A 1 396 ? -15.664 -3.66 17.094 1 88.75 396 ALA A O 1
ATOM 2952 N N . ALA A 1 397 ? -15.211 -5.035 15.414 1 86.19 397 ALA A N 1
ATOM 2953 C CA . ALA A 1 397 ? -13.961 -4.344 15.125 1 86.19 397 ALA A CA 1
ATOM 2954 C C . ALA A 1 397 ? -14.219 -2.898 14.711 1 86.19 397 ALA A C 1
ATOM 2956 O O . ALA A 1 397 ? -13.469 -1.994 15.086 1 86.19 397 ALA A O 1
ATOM 2957 N N . THR A 1 398 ? -15.258 -2.666 13.945 1 89.81 398 THR A N 1
ATOM 2958 C CA . THR A 1 398 ? -15.609 -1.335 13.461 1 89.81 398 THR A CA 1
ATOM 2959 C C . THR A 1 398 ? -16.062 -0.44 14.617 1 89.81 398 THR A C 1
ATOM 2961 O O . THR A 1 398 ? -15.672 0.729 14.688 1 89.81 398 THR A O 1
ATOM 2964 N N . ILE A 1 399 ? -16.875 -1.038 15.477 1 91.31 399 ILE A N 1
ATOM 2965 C CA . ILE A 1 399 ? -17.297 -0.263 16.641 1 91.31 399 ILE A CA 1
ATOM 2966 C C . ILE A 1 399 ? -16.078 0.192 17.422 1 91.31 399 ILE A C 1
ATOM 2968 O O . ILE A 1 399 ? -16 1.343 17.859 1 91.31 399 ILE A O 1
ATOM 2972 N N . TYR A 1 400 ? -15.172 -0.64 17.531 1 88.88 400 TYR A N 1
ATOM 2973 C CA . TYR A 1 400 ? -13.984 -0.357 18.328 1 88.88 400 TYR A CA 1
ATOM 2974 C C . TYR A 1 400 ? -13.195 0.805 17.734 1 88.88 400 TYR A C 1
ATOM 2976 O O . TYR A 1 400 ? -12.938 1.8 18.422 1 88.88 400 TYR A O 1
ATOM 2984 N N . HIS A 1 401 ? -12.82 0.749 16.484 1 86.44 401 HIS A N 1
ATOM 2985 C CA . HIS A 1 401 ? -11.961 1.8 15.953 1 86.44 401 HIS A CA 1
ATOM 2986 C C . HIS A 1 401 ? -12.758 3.068 15.664 1 86.44 401 HIS A C 1
ATOM 2988 O O . HIS A 1 401 ? -12.211 4.172 15.688 1 86.44 401 HIS A O 1
ATOM 2994 N N . GLU A 1 402 ? -14.008 2.916 15.461 1 90.19 402 GLU A N 1
ATOM 2995 C CA . GLU A 1 402 ? -14.852 4.09 15.25 1 90.19 402 GLU A CA 1
ATOM 2996 C C . GLU A 1 402 ? -14.992 4.91 16.531 1 90.19 402 GLU A C 1
ATOM 2998 O O . GLU A 1 402 ? -15.102 6.137 16.469 1 90.19 402 GLU A O 1
ATOM 3003 N N . LEU A 1 403 ? -15.07 4.23 17.625 1 89.62 403 LEU A N 1
ATOM 3004 C CA . LEU A 1 403 ? -15.141 4.965 18.875 1 89.62 403 LEU A CA 1
ATOM 3005 C C . LEU A 1 403 ? -13.945 5.898 19.031 1 89.62 403 LEU A C 1
ATOM 3007 O O . LEU A 1 403 ? -14.102 7.078 19.344 1 89.62 403 LEU A O 1
ATOM 3011 N N . ALA A 1 404 ? -12.766 5.336 18.844 1 86.19 404 ALA A N 1
ATOM 3012 C CA . ALA A 1 404 ? -11.547 6.137 18.953 1 86.19 404 ALA A CA 1
ATOM 3013 C C . ALA A 1 404 ? -11.539 7.266 17.938 1 86.19 404 ALA A C 1
ATOM 3015 O O . ALA A 1 404 ? -11.156 8.398 18.25 1 86.19 404 ALA A O 1
ATOM 3016 N N . GLN A 1 405 ? -11.969 7.016 16.766 1 89.31 405 GLN A N 1
ATOM 3017 C CA . GLN A 1 405 ? -12 7.996 15.688 1 89.31 405 GLN A CA 1
ATOM 3018 C C . GLN A 1 405 ? -13.016 9.094 15.969 1 89.31 405 GLN A C 1
ATOM 3020 O O . GLN A 1 405 ? -12.727 10.281 15.805 1 89.31 405 GLN A O 1
ATOM 3025 N N . GLU A 1 406 ? -14.18 8.727 16.406 1 91.19 406 GLU A N 1
ATOM 3026 C CA . GLU A 1 406 ? -15.234 9.711 16.641 1 91.19 406 GLU A CA 1
ATOM 3027 C C . GLU A 1 406 ? -14.898 10.586 17.844 1 91.19 406 GLU A C 1
ATOM 3029 O O . GLU A 1 406 ? -15.266 11.758 17.891 1 91.19 406 GLU A O 1
ATOM 3034 N N . VAL A 1 407 ? -14.273 9.977 18.797 1 89.88 407 VAL A N 1
ATOM 3035 C CA . VAL A 1 407 ? -13.781 10.789 19.906 1 89.88 407 VAL A CA 1
ATOM 3036 C C . VAL A 1 407 ? -12.797 11.836 19.375 1 89.88 407 VAL A C 1
ATOM 3038 O O . VAL A 1 407 ? -12.859 13 19.766 1 89.88 407 VAL A O 1
ATOM 3041 N N . SER A 1 408 ? -11.922 11.391 18.547 1 90.12 408 SER A N 1
ATOM 3042 C CA . SER A 1 408 ? -10.945 12.297 17.953 1 90.12 408 SER A CA 1
ATOM 3043 C C . SER A 1 408 ? -11.641 13.414 17.172 1 90.12 408 SER A C 1
ATOM 3045 O O . SER A 1 408 ? -11.273 14.578 17.297 1 90.12 408 SER A O 1
ATOM 3047 N N . ASP A 1 409 ? -12.617 13.055 16.375 1 91.44 409 ASP A N 1
ATOM 3048 C CA . ASP A 1 409 ? -13.383 14.047 15.617 1 91.44 409 ASP A CA 1
ATOM 3049 C C . ASP A 1 409 ? -14.062 15.047 16.547 1 91.44 409 ASP A C 1
ATOM 3051 O O . ASP A 1 409 ? -14.023 16.25 16.297 1 91.44 409 ASP A O 1
ATOM 3055 N N . TYR A 1 410 ? -14.641 14.539 17.594 1 90.88 410 TYR A N 1
ATOM 3056 C CA . TYR A 1 410 ? -15.344 15.383 18.562 1 90.88 410 TYR A CA 1
ATOM 3057 C C . TYR A 1 410 ? -14.398 16.391 19.188 1 90.88 410 TYR A C 1
ATOM 3059 O O . TYR A 1 410 ? -14.758 17.562 19.359 1 90.88 410 TYR A O 1
ATOM 3067 N N . LEU A 1 411 ? -13.25 15.875 19.547 1 89.44 411 LEU A N 1
ATOM 3068 C CA . LEU A 1 411 ? -12.258 16.734 20.172 1 89.44 411 LEU A CA 1
ATOM 3069 C C . LEU A 1 411 ? -11.844 17.859 19.234 1 89.44 411 LEU A C 1
ATOM 3071 O O . LEU A 1 411 ? -11.703 19.016 19.672 1 89.44 411 LEU A O 1
ATOM 3075 N N . VAL A 1 412 ? -11.688 17.578 17.969 1 88.94 412 VAL A N 1
ATOM 3076 C CA . VAL A 1 412 ? -11.258 18.578 16.984 1 88.94 412 VAL A CA 1
ATOM 3077 C C . VAL A 1 412 ? -12.406 19.531 16.672 1 88.94 412 VAL A C 1
ATOM 3079 O O . VAL A 1 412 ? -12.203 20.734 16.562 1 88.94 412 VAL A O 1
ATOM 3082 N N . LEU A 1 413 ? -13.609 19 16.594 1 91.12 413 LEU A N 1
ATOM 3083 C CA . LEU A 1 413 ? -14.789 19.797 16.266 1 91.12 413 LEU A CA 1
ATOM 3084 C C . LEU A 1 413 ? -15.117 20.781 17.375 1 91.12 413 LEU A C 1
ATOM 3086 O O . LEU A 1 413 ? -15.625 21.875 17.109 1 91.12 413 LEU A O 1
ATOM 3090 N N . THR A 1 414 ? -14.789 20.453 18.641 1 90.38 414 THR A N 1
ATOM 3091 C CA . THR A 1 414 ? -15.172 21.297 19.766 1 90.38 414 THR A CA 1
ATOM 3092 C C . THR A 1 414 ? -14.008 22.188 20.188 1 90.38 414 THR A C 1
ATOM 3094 O O . THR A 1 414 ? -14.172 23.078 21.047 1 90.38 414 THR A O 1
ATOM 3097 N N . ASP A 1 415 ? -12.82 21.922 19.656 1 88.62 415 ASP A N 1
ATOM 3098 C CA . ASP A 1 415 ? -11.664 22.766 19.984 1 88.62 415 ASP A CA 1
ATOM 3099 C C . ASP A 1 415 ? -11.914 24.203 19.562 1 88.62 415 ASP A C 1
ATOM 3101 O O . ASP A 1 415 ? -12.148 24.484 18.391 1 88.62 415 ASP A O 1
ATOM 3105 N N . PRO A 1 416 ? -11.797 25.125 20.5 1 84.69 416 PRO A N 1
ATOM 3106 C CA . PRO A 1 416 ? -12.086 26.531 20.219 1 84.69 416 PRO A CA 1
ATOM 3107 C C . PRO A 1 416 ? -11.156 27.125 19.156 1 84.69 416 PRO A C 1
ATOM 3109 O O . PRO A 1 416 ? -11.516 28.094 18.484 1 84.69 416 PRO A O 1
ATOM 3112 N N . MET A 1 417 ? -10.039 26.547 18.953 1 80.62 417 MET A N 1
ATOM 3113 C CA . MET A 1 417 ? -9.07 27.078 17.984 1 80.62 417 MET A CA 1
ATOM 3114 C C . MET A 1 417 ? -9.195 26.359 16.641 1 80.62 417 MET A C 1
ATOM 3116 O O . MET A 1 417 ? -8.484 26.703 15.695 1 80.62 417 MET A O 1
ATOM 3120 N N . GLN A 1 418 ? -10.094 25.422 16.5 1 87.19 418 GLN A N 1
ATOM 3121 C CA . GLN A 1 418 ? -10.312 24.672 15.273 1 87.19 418 GLN A CA 1
ATOM 3122 C C . GLN A 1 418 ? -11.773 24.734 14.836 1 87.19 418 GLN A C 1
ATOM 3124 O O . GLN A 1 418 ? -12.242 25.781 14.383 1 87.19 418 GLN A O 1
ATOM 3129 N N . GLY A 1 419 ? -12.555 23.75 15.172 1 85.88 419 GLY A N 1
ATOM 3130 C CA . GLY A 1 419 ? -13.953 23.766 14.766 1 85.88 419 GLY A CA 1
ATOM 3131 C C . GLY A 1 419 ? -14.805 24.719 15.586 1 85.88 419 GLY A C 1
ATOM 3132 O O . GLY A 1 419 ? -15.734 25.344 15.062 1 85.88 419 GLY A O 1
ATOM 3133 N N . ASN A 1 420 ? -14.555 24.781 16.891 1 88.81 420 ASN A N 1
ATOM 3134 C CA . ASN A 1 420 ? -15.219 25.672 17.844 1 88.81 420 ASN A CA 1
ATOM 3135 C C . ASN A 1 420 ? -16.734 25.453 17.844 1 88.81 420 ASN A C 1
ATOM 3137 O O . ASN A 1 420 ? -17.5 26.422 17.875 1 88.81 420 ASN A O 1
ATOM 3141 N N . LEU A 1 421 ? -17.219 24.25 17.734 1 91.06 421 LEU A N 1
ATOM 3142 C CA . LEU A 1 421 ? -18.625 23.922 17.781 1 91.06 421 LEU A CA 1
ATOM 3143 C C . LEU A 1 421 ? -19.078 23.609 19.219 1 91.06 421 LEU A C 1
ATOM 3145 O O . LEU A 1 421 ? -18.281 23.141 20.031 1 91.06 421 LEU A O 1
ATOM 3149 N N . LYS A 1 422 ? -20.312 23.922 19.422 1 91.56 422 LYS A N 1
ATOM 3150 C CA . LYS A 1 422 ? -20.922 23.453 20.656 1 91.56 422 LYS A CA 1
ATOM 3151 C C . LYS A 1 422 ? -21 21.938 20.688 1 91.56 422 LYS A C 1
ATOM 3153 O O . LYS A 1 422 ? -21.125 21.297 19.656 1 91.56 422 LYS A O 1
ATOM 3158 N N . PRO A 1 423 ? -20.891 21.344 21.875 1 90.94 423 PRO A N 1
ATOM 3159 C CA . PRO A 1 423 ? -20.859 19.891 22.016 1 90.94 423 PRO A CA 1
ATOM 3160 C C . PRO A 1 423 ? -22.016 19.203 21.297 1 90.94 423 PRO A C 1
ATOM 3162 O O . PRO A 1 423 ? -21.812 18.219 20.578 1 90.94 423 PRO A O 1
ATOM 3165 N N . PHE A 1 424 ? -23.25 19.75 21.391 1 92.12 424 PHE A N 1
ATOM 3166 C CA . PHE A 1 424 ? -24.406 19.109 20.781 1 92.12 424 PHE A CA 1
ATOM 3167 C C . PHE A 1 424 ? -24.344 19.172 19.266 1 92.12 424 PHE A C 1
ATOM 3169 O O . PHE A 1 424 ? -24.734 18.234 18.578 1 92.12 424 PHE A O 1
ATOM 3176 N N . THR A 1 425 ? -23.906 20.234 18.781 1 93.06 425 THR A N 1
ATOM 3177 C CA . THR A 1 425 ? -23.781 20.391 17.344 1 93.06 425 THR A CA 1
ATOM 3178 C C . THR A 1 425 ? -22.688 19.484 16.797 1 93.06 425 THR A C 1
ATOM 3180 O O . THR A 1 425 ? -22.844 18.875 15.727 1 93.06 425 THR A O 1
ATOM 3183 N N . ALA A 1 426 ? -21.562 19.438 17.531 1 93.25 426 ALA A N 1
ATOM 3184 C CA . ALA A 1 426 ? -20.469 18.578 17.141 1 93.25 426 ALA A CA 1
ATOM 3185 C C . ALA A 1 426 ? -20.906 17.109 17.078 1 93.25 426 ALA A C 1
ATOM 3187 O O . ALA A 1 426 ? -20.594 16.391 16.125 1 93.25 426 ALA A O 1
ATOM 3188 N N . LEU A 1 427 ? -21.656 16.734 18.078 1 92.81 427 LEU A N 1
ATOM 3189 C CA . LEU A 1 427 ? -22.156 15.367 18.156 1 92.81 427 LEU A CA 1
ATOM 3190 C C . LEU A 1 427 ? -23.125 15.086 17.016 1 92.81 427 LEU A C 1
ATOM 3192 O O . LEU A 1 427 ? -23.078 14.008 16.406 1 92.81 427 LEU A O 1
ATOM 3196 N N . GLY A 1 428 ? -24.016 16 16.781 1 93.31 428 GLY A N 1
ATOM 3197 C CA . GLY A 1 428 ? -24.969 15.828 15.703 1 93.31 428 GLY A CA 1
ATOM 3198 C C . GLY A 1 428 ? -24.328 15.703 14.336 1 93.31 428 GLY A C 1
ATOM 3199 O O . GLY A 1 428 ? -24.688 14.82 13.547 1 93.31 428 GLY A O 1
ATOM 3200 N N . LEU A 1 429 ? -23.406 16.578 13.992 1 92.69 429 LEU A N 1
ATOM 3201 C CA . LEU A 1 429 ? -22.719 16.547 12.703 1 92.69 429 LEU A CA 1
ATOM 3202 C C . LEU A 1 429 ? -21.891 15.281 12.555 1 92.69 429 LEU A C 1
ATOM 3204 O O . LEU A 1 429 ? -21.828 14.695 11.469 1 92.69 429 LEU A O 1
ATOM 3208 N N . ASN A 1 430 ? -21.203 14.984 13.641 1 92.19 430 ASN A N 1
ATOM 3209 C CA . ASN A 1 430 ? -20.438 13.742 13.648 1 92.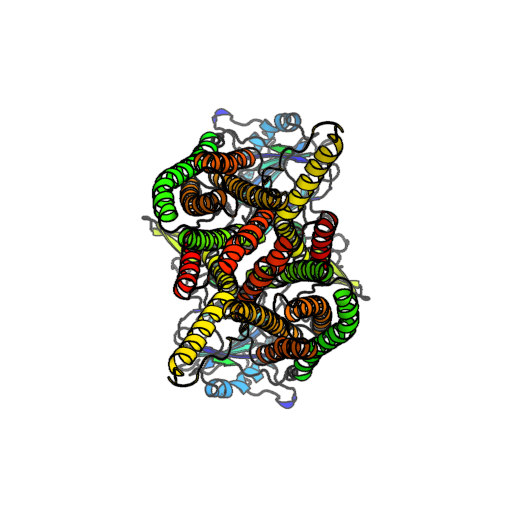19 430 ASN A CA 1
ATOM 3210 C C . ASN A 1 430 ? -21.344 12.539 13.383 1 92.19 430 ASN A C 1
ATOM 3212 O O . ASN A 1 430 ? -20.953 11.609 12.672 1 92.19 430 ASN A O 1
ATOM 3216 N N . PHE A 1 431 ? -22.516 12.586 14.047 1 92.75 431 PHE A N 1
ATOM 3217 C CA . PHE A 1 431 ? -23.484 11.508 13.852 1 92.75 431 PHE A CA 1
ATOM 3218 C C . PHE A 1 431 ? -23.953 11.461 12.398 1 92.75 431 PHE A C 1
ATOM 3220 O O . PHE A 1 431 ? -24.078 10.383 11.812 1 92.75 431 PHE A O 1
ATOM 3227 N N . ILE A 1 432 ? -24.234 12.555 11.805 1 93.44 432 ILE A N 1
ATOM 3228 C CA . ILE A 1 432 ? -24.719 12.641 10.43 1 93.44 432 ILE A CA 1
ATOM 3229 C C . ILE A 1 432 ? -23.641 12.141 9.469 1 93.44 432 ILE A C 1
ATOM 3231 O O . ILE A 1 432 ? -23.922 11.391 8.539 1 93.44 432 ILE A O 1
ATOM 3235 N N . SER A 1 433 ? -22.438 12.633 9.664 1 92.94 433 SER A N 1
ATOM 3236 C CA . SER A 1 433 ? -21.344 12.148 8.82 1 92.94 433 SER A CA 1
ATOM 3237 C C . SER A 1 433 ? -21.172 10.641 8.961 1 92.94 433 SER A C 1
ATOM 3239 O O . SER A 1 433 ? -20.906 9.945 7.973 1 92.94 433 SER A O 1
ATOM 3241 N N . GLY A 1 434 ? -21.312 10.148 10.203 1 94 434 GLY A N 1
ATOM 3242 C CA . GLY A 1 434 ? -21.172 8.727 10.492 1 94 434 GLY A CA 1
ATOM 3243 C C . GLY A 1 434 ? -22.266 7.879 9.883 1 94 434 GLY A C 1
ATOM 3244 O O . GLY A 1 434 ? -22.109 6.672 9.703 1 94 434 GLY A O 1
ATOM 3245 N N . LEU A 1 435 ? -23.359 8.508 9.484 1 94.69 435 LEU A N 1
ATOM 3246 C CA . LEU A 1 435 ? -24.484 7.785 8.898 1 94.69 435 LEU A CA 1
ATOM 3247 C C . LEU A 1 435 ? -24.109 7.25 7.516 1 94.69 435 LEU A C 1
ATOM 3249 O O . LEU A 1 435 ? -24.812 6.402 6.969 1 94.69 435 LEU A O 1
ATOM 3253 N N . SER A 1 436 ? -23.047 7.707 7.047 1 94.69 436 SER A N 1
ATOM 3254 C CA . SER A 1 436 ? -22.609 7.207 5.746 1 94.69 436 SER A CA 1
ATOM 3255 C C . SER A 1 436 ? -22.312 5.715 5.805 1 94.69 436 SER A C 1
ATOM 3257 O O . SER A 1 436 ? -22.281 5.039 4.77 1 94.69 436 SER A O 1
ATOM 3259 N N . VAL A 1 437 ? -22.047 5.195 7.004 1 94.88 437 VAL A N 1
ATOM 3260 C CA . VAL A 1 437 ? -21.828 3.764 7.18 1 94.88 437 VAL A CA 1
ATOM 3261 C C . VAL A 1 437 ? -23.062 2.99 6.723 1 94.88 437 VAL A C 1
ATOM 3263 O O . VAL A 1 437 ? -22.953 1.926 6.109 1 94.88 437 VAL A O 1
ATOM 3266 N N . VAL A 1 438 ? -24.234 3.547 6.996 1 95.94 438 VAL A N 1
ATOM 3267 C CA . VAL A 1 438 ? -25.484 2.93 6.566 1 95.94 438 VAL A CA 1
ATOM 3268 C C . VAL A 1 438 ? -25.609 3.021 5.047 1 95.94 438 VAL A C 1
ATOM 3270 O O . VAL A 1 438 ? -26 2.057 4.391 1 95.94 438 VAL A O 1
ATOM 3273 N N . LEU A 1 439 ? -25.312 4.16 4.535 1 94.38 439 LEU A N 1
ATOM 3274 C CA . LEU A 1 439 ? -25.328 4.355 3.088 1 94.38 439 LEU A CA 1
ATOM 3275 C C . LEU A 1 439 ? -24.422 3.35 2.387 1 94.38 439 LEU A C 1
ATOM 3277 O O . LEU A 1 439 ? -24.797 2.779 1.359 1 94.38 439 LEU A O 1
ATOM 3281 N N . GLY A 1 440 ? -23.25 3.182 2.904 1 93.06 440 GLY A N 1
ATOM 3282 C CA . GLY A 1 440 ? -22.328 2.207 2.34 1 93.06 440 GLY A CA 1
ATOM 3283 C C . GLY A 1 440 ? -22.891 0.797 2.328 1 93.06 440 GLY A C 1
ATOM 3284 O O . GLY A 1 440 ? -22.766 0.078 1.336 1 93.06 440 GLY A O 1
ATOM 3285 N N . ALA A 1 441 ? -23.484 0.42 3.447 1 93.25 441 ALA A N 1
ATOM 3286 C CA . ALA A 1 441 ? -24.094 -0.897 3.541 1 93.25 441 ALA A CA 1
ATOM 3287 C C . ALA A 1 441 ? -25.203 -1.061 2.494 1 93.25 441 ALA A C 1
ATOM 3289 O O . ALA A 1 441 ? -25.297 -2.107 1.849 1 93.25 441 ALA A O 1
ATOM 3290 N N . ILE A 1 442 ? -25.969 -0.036 2.33 1 93.12 442 ILE A N 1
ATOM 3291 C CA . ILE A 1 442 ? -27.047 -0.056 1.352 1 93.12 442 ILE A CA 1
ATOM 3292 C C . ILE A 1 442 ? -26.469 -0.225 -0.052 1 93.12 442 ILE A C 1
ATOM 3294 O O . ILE A 1 442 ? -26.969 -1.021 -0.847 1 93.12 442 ILE A O 1
ATOM 3298 N N . ILE A 1 443 ? -25.484 0.469 -0.325 1 89.62 443 ILE A N 1
ATOM 3299 C CA . ILE A 1 443 ? -24.875 0.472 -1.653 1 89.62 443 ILE A CA 1
ATOM 3300 C C . ILE A 1 443 ? -24.359 -0.924 -1.986 1 89.62 443 ILE A C 1
ATOM 3302 O O . ILE A 1 443 ? -24.656 -1.471 -3.049 1 89.62 443 ILE A O 1
ATOM 3306 N N . VAL A 1 444 ? -23.641 -1.502 -1.071 1 84.56 444 VAL A N 1
ATOM 3307 C CA . VAL A 1 444 ? -22.953 -2.756 -1.39 1 84.56 444 VAL A CA 1
ATOM 3308 C C . VAL A 1 444 ? -23.984 -3.893 -1.44 1 84.56 444 VAL A C 1
ATOM 3310 O O . VAL A 1 444 ? -23.828 -4.836 -2.219 1 84.56 444 VAL A O 1
ATOM 3313 N N . VAL A 1 445 ? -24.953 -3.838 -0.572 1 84.5 445 VAL A N 1
ATOM 3314 C CA . VAL A 1 445 ? -26 -4.863 -0.6 1 84.5 445 VAL A CA 1
ATOM 3315 C C . VAL A 1 445 ? -26.812 -4.738 -1.887 1 84.5 445 VAL A C 1
ATOM 3317 O O . VAL A 1 445 ? -27.234 -5.746 -2.457 1 84.5 445 VAL A O 1
ATOM 3320 N N . GLY A 1 446 ? -27 -3.467 -2.242 1 84.69 446 GLY A N 1
ATOM 3321 C CA . GLY A 1 446 ? -27.688 -3.244 -3.506 1 84.69 446 GLY A CA 1
ATOM 3322 C C . GLY A 1 446 ? -26.844 -3.619 -4.711 1 84.69 446 GLY A C 1
ATOM 3323 O O . GLY A 1 446 ? -27.281 -4.391 -5.566 1 84.69 446 GLY A O 1
ATOM 3324 N N . ALA A 1 447 ? -25.688 -2.855 -4.91 1 76.94 447 ALA A N 1
ATOM 3325 C CA . ALA A 1 447 ? -24.734 -3.104 -5.996 1 76.94 447 ALA A CA 1
ATOM 3326 C C . ALA A 1 447 ? -23.312 -2.816 -5.559 1 76.94 447 ALA A C 1
ATOM 3328 O O . ALA A 1 447 ? -22.969 -1.678 -5.23 1 76.94 447 ALA A O 1
ATOM 3329 N N . ASP A 1 448 ? -22.469 -3.748 -5.617 1 68.56 448 ASP A N 1
ATOM 3330 C CA . ASP A 1 448 ? -21.078 -3.588 -5.195 1 68.56 448 ASP A CA 1
ATOM 3331 C C . ASP A 1 448 ? -20.312 -2.695 -6.168 1 68.56 448 ASP A C 1
ATOM 3333 O O . ASP A 1 448 ? -20.141 -3.051 -7.332 1 68.56 448 ASP A O 1
ATOM 3337 N N . PRO A 1 449 ? -19.953 -1.498 -5.766 1 71.06 449 PRO A N 1
ATOM 3338 C CA . PRO A 1 449 ? -19.219 -0.583 -6.641 1 71.06 449 PRO A CA 1
ATOM 3339 C C . PRO A 1 449 ? -17.906 -1.179 -7.152 1 71.06 449 PRO A C 1
ATOM 3341 O O . PRO A 1 449 ? -17.312 -0.656 -8.102 1 71.06 449 PRO A O 1
ATOM 3344 N N . GLY A 1 450 ? -17.453 -2.215 -6.566 1 73.25 450 GLY A N 1
ATOM 3345 C CA . GLY A 1 450 ? -16.203 -2.85 -6.984 1 73.25 450 GLY A CA 1
ATOM 3346 C C . GLY A 1 450 ? -15.016 -2.424 -6.152 1 73.25 450 GLY A C 1
ATOM 3347 O O . GLY A 1 450 ? -15.031 -1.362 -5.523 1 73.25 450 GLY A O 1
ATOM 3348 N N . ASP A 1 451 ? -14.016 -3.16 -6.195 1 72.19 451 ASP A N 1
ATOM 3349 C CA . ASP A 1 451 ? -12.828 -2.98 -5.367 1 72.19 451 ASP A CA 1
ATOM 3350 C C . ASP A 1 451 ? -12.086 -1.7 -5.742 1 72.19 451 ASP A C 1
ATOM 3352 O O . ASP A 1 451 ? -11.641 -0.958 -4.863 1 72.19 451 ASP A O 1
ATOM 3356 N N . ASN A 1 452 ? -12.016 -1.418 -7.039 1 79.56 452 ASN A N 1
ATOM 3357 C CA . ASN A 1 452 ? -11.289 -0.234 -7.48 1 79.56 452 ASN A CA 1
ATOM 3358 C C . ASN A 1 452 ? -11.93 1.048 -6.957 1 79.56 452 ASN A C 1
ATOM 3360 O O . ASN A 1 452 ? -11.234 1.929 -6.445 1 79.56 452 ASN A O 1
ATOM 3364 N N . ALA A 1 453 ? -13.219 1.074 -7.066 1 85 453 ALA A N 1
ATOM 3365 C CA . ALA A 1 453 ? -13.93 2.252 -6.578 1 85 453 ALA A CA 1
ATOM 3366 C C . ALA A 1 453 ? -13.773 2.402 -5.066 1 85 453 ALA A C 1
ATOM 3368 O O . ALA A 1 453 ? -13.516 3.5 -4.57 1 85 453 ALA A O 1
ATOM 3369 N N . ASN A 1 454 ? -13.898 1.296 -4.359 1 82.56 454 ASN A N 1
ATOM 3370 C CA . ASN A 1 454 ? -13.742 1.312 -2.91 1 82.56 454 ASN A CA 1
ATOM 3371 C C . ASN A 1 454 ? -12.336 1.729 -2.498 1 82.56 454 ASN A C 1
ATOM 3373 O O . ASN A 1 454 ? -12.164 2.498 -1.552 1 82.56 454 ASN A O 1
ATOM 3377 N N . GLY A 1 455 ? -11.352 1.161 -3.264 1 88.75 455 GLY A N 1
ATOM 3378 C CA . GLY A 1 455 ? -9.969 1.521 -2.998 1 88.75 455 GLY A CA 1
ATOM 3379 C C . GLY A 1 455 ? -9.688 2.994 -3.219 1 88.75 455 GLY A C 1
ATOM 3380 O O . GLY A 1 455 ? -9 3.627 -2.412 1 88.75 455 GLY A O 1
ATOM 3381 N N . ARG A 1 456 ? -10.242 3.572 -4.238 1 90.62 456 ARG A N 1
ATOM 3382 C CA . ARG A 1 456 ? -10.039 4.984 -4.555 1 90.62 456 ARG A CA 1
ATOM 3383 C C . ARG A 1 456 ? -10.695 5.875 -3.51 1 90.62 456 ARG A C 1
ATOM 3385 O O . ARG A 1 456 ? -10.148 6.918 -3.143 1 90.62 456 ARG A O 1
ATOM 3392 N N . LEU A 1 457 ? -11.859 5.438 -3.035 1 88 457 LEU A N 1
ATOM 3393 C CA . LEU A 1 457 ? -12.547 6.191 -1.993 1 88 457 LEU A CA 1
ATOM 3394 C C . LEU A 1 457 ? -11.758 6.164 -0.689 1 88 457 LEU A C 1
ATOM 3396 O O . LEU A 1 457 ? -11.656 7.176 0.003 1 88 457 LEU A O 1
ATOM 3400 N N . LEU A 1 458 ? -11.203 4.98 -0.368 1 89.25 458 LEU A N 1
ATOM 3401 C CA . LEU A 1 458 ? -10.375 4.844 0.825 1 89.25 458 LEU A CA 1
ATOM 3402 C C . LEU A 1 458 ? -9.117 5.711 0.717 1 89.25 458 LEU A C 1
ATOM 3404 O O . LEU A 1 458 ? -8.742 6.383 1.677 1 89.25 458 LEU A O 1
ATOM 3408 N N . ALA A 1 459 ? -8.508 5.656 -0.496 1 94 459 ALA A N 1
ATOM 3409 C CA . ALA A 1 459 ? -7.305 6.461 -0.715 1 94 459 ALA A CA 1
ATOM 3410 C C . ALA A 1 459 ? -7.609 7.949 -0.571 1 94 459 ALA A C 1
ATOM 3412 O O . ALA A 1 459 ? -6.875 8.672 0.106 1 94 459 ALA A O 1
ATOM 3413 N N . PHE A 1 460 ? -8.711 8.398 -1.13 1 93.31 460 PHE A N 1
ATOM 3414 C CA . PHE A 1 460 ? -9.133 9.797 -1.018 1 93.31 460 PHE A CA 1
ATOM 3415 C C . PHE A 1 460 ? -9.391 10.164 0.437 1 93.31 460 PHE A C 1
ATOM 3417 O O . PHE A 1 460 ? -8.875 11.172 0.928 1 93.31 460 PHE A O 1
ATOM 3424 N N . GLY A 1 461 ? -10.18 9.32 1.088 1 89.75 461 GLY A N 1
ATOM 3425 C CA . GLY A 1 461 ? -10.469 9.562 2.492 1 89.75 461 GLY A CA 1
ATOM 3426 C C . GLY A 1 461 ? -9.219 9.578 3.361 1 89.75 461 GLY A C 1
ATOM 3427 O O . GLY A 1 461 ? -9.109 10.391 4.281 1 89.75 461 GLY A O 1
ATOM 3428 N N . GLY A 1 462 ? -8.281 8.609 3.123 1 93.19 462 GLY A N 1
ATOM 3429 C CA . GLY A 1 462 ? -7.016 8.594 3.834 1 93.19 462 GLY A CA 1
ATOM 3430 C C . GLY A 1 462 ? -6.223 9.875 3.672 1 93.19 462 GLY A C 1
ATOM 3431 O O . GLY A 1 462 ? -5.602 10.352 4.621 1 93.19 462 GLY A O 1
ATOM 3432 N N . GLY A 1 463 ? -6.234 10.461 2.453 1 95.31 463 GLY A N 1
ATOM 3433 C CA . GLY A 1 463 ? -5.586 11.734 2.211 1 95.31 463 GLY A CA 1
ATOM 3434 C C . GLY A 1 463 ? -6.18 12.867 3.029 1 95.31 463 GLY A C 1
ATOM 3435 O O . GLY A 1 463 ? -5.449 13.727 3.531 1 95.31 463 GLY A O 1
ATOM 3436 N N . VAL A 1 464 ? -7.473 12.875 3.17 1 90.94 464 VAL A N 1
ATOM 3437 C CA . VAL A 1 464 ? -8.156 13.883 3.977 1 90.94 464 VAL A CA 1
ATOM 3438 C C . VAL A 1 464 ? -7.711 13.766 5.434 1 90.94 464 VAL A C 1
ATOM 3440 O O . VAL A 1 464 ? -7.406 14.773 6.078 1 90.94 464 VAL A O 1
ATOM 3443 N N . TYR A 1 465 ? -7.664 12.531 5.91 1 90.69 465 TYR A N 1
ATOM 3444 C CA . TYR A 1 465 ? -7.27 12.305 7.293 1 90.69 465 TYR A CA 1
ATOM 3445 C C . TYR A 1 465 ? -5.82 12.719 7.523 1 90.69 465 TYR A C 1
ATOM 3447 O O . TYR A 1 465 ? -5.477 13.227 8.594 1 90.69 465 TYR A O 1
ATOM 3455 N N . VAL A 1 466 ? -4.992 12.484 6.527 1 95.06 466 VAL A N 1
ATOM 3456 C CA . VAL A 1 466 ? -3.604 12.914 6.652 1 95.06 466 VAL A CA 1
ATOM 3457 C C . VAL A 1 466 ? -3.539 14.43 6.785 1 95.06 466 VAL A C 1
ATOM 3459 O O . VAL A 1 466 ? -2.795 14.961 7.617 1 95.06 466 VAL A O 1
ATOM 3462 N N . GLN A 1 467 ? -4.316 15.094 5.973 1 93.44 467 GLN A N 1
ATOM 3463 C CA . GLN A 1 467 ? -4.34 16.547 6.023 1 93.44 467 GLN A CA 1
ATOM 3464 C C . GLN A 1 467 ? -4.809 17.047 7.387 1 93.44 467 GLN A C 1
ATOM 3466 O O . GLN A 1 467 ? -4.188 17.922 7.98 1 93.44 467 GLN A O 1
ATOM 3471 N N . ILE A 1 468 ? -5.863 16.531 7.871 1 87.62 468 ILE A N 1
ATOM 3472 C CA . ILE A 1 468 ? -6.445 16.984 9.125 1 87.62 468 ILE A CA 1
ATOM 3473 C C . ILE A 1 468 ? -5.516 16.641 10.289 1 87.62 468 ILE A C 1
ATOM 3475 O O . ILE A 1 468 ? -5.254 17.469 11.156 1 87.62 468 ILE A O 1
ATOM 3479 N N . ALA A 1 469 ? -5.055 15.422 10.32 1 93.44 469 ALA A N 1
ATOM 3480 C CA . ALA A 1 469 ? -4.238 14.938 11.43 1 93.44 469 ALA A CA 1
ATOM 3481 C C . ALA A 1 469 ? -2.877 15.625 11.453 1 93.44 469 ALA A C 1
ATOM 3483 O O . ALA A 1 469 ? -2.43 16.094 12.508 1 93.44 469 ALA A O 1
ATOM 3484 N N . ALA A 1 470 ? -2.232 15.68 10.305 1 94.81 470 ALA A N 1
ATOM 3485 C CA . ALA A 1 470 ? -0.857 16.172 10.25 1 94.81 470 ALA A CA 1
ATOM 3486 C C . ALA A 1 470 ? -0.815 17.688 10.219 1 94.81 470 ALA A C 1
ATOM 3488 O O . ALA A 1 470 ? -0.009 18.312 10.906 1 94.81 470 ALA A O 1
ATOM 3489 N N . THR A 1 471 ? -1.654 18.297 9.398 1 92.12 471 THR A N 1
ATOM 3490 C CA . THR A 1 471 ? -1.565 19.734 9.195 1 92.12 471 THR A CA 1
ATOM 3491 C C . THR A 1 471 ? -2.338 20.484 10.273 1 92.12 471 THR A C 1
ATOM 3493 O O . THR A 1 471 ? -1.807 21.406 10.906 1 92.12 471 THR A O 1
ATOM 3496 N N . GLU A 1 472 ? -3.523 20.094 10.5 1 87.38 472 GLU A N 1
ATOM 3497 C CA . GLU A 1 472 ? -4.375 20.875 11.398 1 87.38 472 GLU A CA 1
ATOM 3498 C C . GLU A 1 472 ? -4.129 20.5 12.852 1 87.38 472 GLU A C 1
ATOM 3500 O O . GLU A 1 472 ? -3.822 21.359 13.68 1 87.38 472 GLU A O 1
ATOM 3505 N N . CYS A 1 473 ? -4.246 19.172 13.172 1 90.06 473 CYS A N 1
ATOM 3506 C CA . CYS A 1 473 ? -4.121 18.734 14.562 1 90.06 473 CYS A CA 1
ATOM 3507 C C . CYS A 1 473 ? -2.678 18.859 15.039 1 90.06 473 CYS A C 1
ATOM 3509 O O . CYS A 1 473 ? -2.404 19.547 16.031 1 90.06 473 CYS A O 1
ATOM 3511 N N . PHE A 1 474 ? -1.812 18.25 14.305 1 92 474 PHE A N 1
ATOM 3512 C CA . PHE A 1 474 ? -0.442 18.203 14.797 1 92 474 PHE A CA 1
ATOM 3513 C C . PHE A 1 474 ? 0.232 19.562 14.633 1 92 474 PHE A C 1
ATOM 3515 O O . PHE A 1 474 ? 1.143 19.906 15.391 1 92 474 PHE A O 1
ATOM 3522 N N . GLY A 1 475 ? -0.137 20.359 13.609 1 88.19 475 GLY A N 1
ATOM 3523 C CA . GLY A 1 475 ? 0.307 21.75 13.531 1 88.19 475 GLY A CA 1
ATOM 3524 C C . GLY A 1 475 ? -0.007 22.547 14.781 1 88.19 475 GLY A C 1
ATOM 3525 O O . GLY A 1 475 ? 0.827 23.328 15.258 1 88.19 475 GLY A O 1
ATOM 3526 N N . ARG A 1 476 ? -1.147 22.328 15.297 1 85.56 476 ARG A N 1
ATOM 3527 C CA . ARG A 1 476 ? -1.562 23 16.516 1 85.56 476 ARG A CA 1
ATOM 3528 C C . ARG A 1 476 ? -0.723 22.547 17.719 1 85.56 476 ARG A C 1
ATOM 3530 O O . ARG A 1 476 ? -0.377 23.359 18.578 1 85.56 476 ARG A O 1
ATOM 3537 N N . VAL A 1 477 ? -0.489 21.266 17.75 1 90.69 477 VAL A N 1
ATOM 3538 C CA . VAL A 1 477 ? 0.355 20.734 18.812 1 90.69 477 VAL A CA 1
ATOM 3539 C C . VAL A 1 477 ? 1.715 21.422 18.797 1 90.69 477 VAL A C 1
ATOM 3541 O O . VAL A 1 477 ? 2.191 21.906 19.828 1 90.69 477 VAL A O 1
ATOM 3544 N N . ASN A 1 478 ? 2.293 21.562 17.625 1 87.38 478 ASN A N 1
ATOM 3545 C CA . ASN A 1 478 ? 3.621 22.156 17.484 1 87.38 478 ASN A CA 1
ATOM 3546 C C . ASN A 1 478 ? 3.625 23.625 17.875 1 87.38 478 ASN A C 1
ATOM 3548 O O . ASN A 1 478 ? 4.621 24.141 18.391 1 87.38 478 ASN A O 1
ATOM 3552 N N . ASN A 1 479 ? 2.539 24.281 17.688 1 83.38 479 ASN A N 1
ATOM 3553 C CA . ASN A 1 479 ? 2.445 25.703 17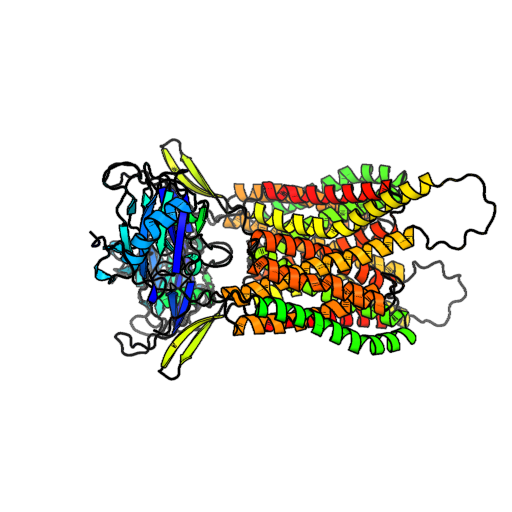.984 1 83.38 479 ASN A CA 1
ATOM 3554 C C . ASN A 1 479 ? 2.125 25.953 19.453 1 83.38 479 ASN A C 1
ATOM 3556 O O . ASN A 1 479 ? 2.391 27.047 19.969 1 83.38 479 ASN A O 1
ATOM 3560 N N . THR A 1 480 ? 1.562 24.969 20.125 1 83.12 480 THR A N 1
ATOM 3561 C CA . THR A 1 480 ? 1.07 25.172 21.484 1 83.12 480 THR A CA 1
ATOM 3562 C C . THR A 1 480 ? 2.076 24.641 22.5 1 83.12 480 THR A C 1
ATOM 3564 O O . THR A 1 480 ? 2.182 25.188 23.609 1 83.12 480 THR A O 1
ATOM 3567 N N . VAL A 1 481 ? 2.746 23.609 22.188 1 85.06 481 VAL A N 1
ATOM 3568 C CA . VAL A 1 481 ? 3.625 22.922 23.125 1 85.06 481 VAL A CA 1
ATOM 3569 C C . VAL A 1 481 ? 4.906 23.734 23.312 1 85.06 481 VAL A C 1
ATOM 3571 O O . VAL A 1 481 ? 5.664 23.938 22.375 1 85.06 481 VAL A O 1
ATOM 3574 N N . LYS A 1 482 ? 5.098 24.172 24.609 1 78.62 482 LYS A N 1
ATOM 3575 C CA . LYS A 1 482 ? 6.258 25.016 24.906 1 78.62 482 LYS A CA 1
ATOM 3576 C C . LYS A 1 482 ? 7.109 24.406 26.016 1 78.62 482 LYS A C 1
ATOM 3578 O O . LYS A 1 482 ? 8.281 24.766 26.172 1 78.62 482 LYS A O 1
ATOM 3583 N N . THR A 1 483 ? 6.539 23.516 26.766 1 84.69 483 THR A N 1
ATOM 3584 C CA . THR A 1 483 ? 7.266 22.938 27.891 1 84.69 483 THR A CA 1
ATOM 3585 C C . THR A 1 483 ? 7.641 21.484 27.594 1 84.69 483 THR A C 1
ATOM 3587 O O . THR A 1 483 ? 7.027 20.844 26.75 1 84.69 483 THR A O 1
ATOM 3590 N N . MET A 1 484 ? 8.656 21.047 28.266 1 86.88 484 MET A N 1
ATOM 3591 C CA . MET A 1 484 ? 9.125 19.672 28.109 1 86.88 484 MET A CA 1
ATOM 3592 C C . MET A 1 484 ? 8.047 18.672 28.516 1 86.88 484 MET A C 1
ATOM 3594 O O . MET A 1 484 ? 7.875 17.641 27.859 1 86.88 484 MET A O 1
ATOM 3598 N N . GLU A 1 485 ? 7.371 18.969 29.578 1 89.25 485 GLU A N 1
ATOM 3599 C CA . GLU A 1 485 ? 6.312 18.078 30.062 1 89.25 485 GLU A CA 1
ATOM 3600 C C . GLU A 1 485 ? 5.207 17.922 29.016 1 89.25 485 GLU A C 1
ATOM 3602 O O . GLU A 1 485 ? 4.723 16.828 28.781 1 89.25 485 GLU A O 1
ATOM 3607 N N . MET A 1 486 ? 4.879 19.031 28.406 1 90.31 486 MET A N 1
ATOM 3608 C CA . MET A 1 486 ? 3.838 19 27.391 1 90.31 486 MET A CA 1
ATOM 3609 C C . MET A 1 486 ? 4.316 18.25 26.156 1 90.31 486 MET A C 1
ATOM 3611 O O . MET A 1 486 ? 3.525 17.578 25.484 1 90.31 486 MET A O 1
ATOM 3615 N N . ARG A 1 487 ? 5.586 18.438 25.906 1 91 487 ARG A N 1
ATOM 3616 C CA . ARG A 1 487 ? 6.148 17.75 24.75 1 91 487 ARG A CA 1
ATOM 3617 C C . ARG A 1 487 ? 6.07 16.234 24.922 1 91 487 ARG A C 1
ATOM 3619 O O . ARG A 1 487 ? 5.625 15.516 24.016 1 91 487 ARG A O 1
ATOM 3626 N N . VAL A 1 488 ? 6.512 15.766 25.984 1 93.62 488 VAL A N 1
ATOM 3627 C CA . VAL A 1 488 ? 6.473 14.336 26.266 1 93.62 488 VAL A CA 1
ATOM 3628 C C . VAL A 1 488 ? 5.023 13.859 26.328 1 93.62 488 VAL A C 1
ATOM 3630 O O . VAL A 1 488 ? 4.695 12.789 25.812 1 93.62 488 VAL A O 1
ATOM 3633 N N . GLY A 1 489 ? 4.191 14.688 26.984 1 94.5 489 GLY A N 1
ATOM 3634 C CA . GLY A 1 489 ? 2.781 14.352 27.078 1 94.5 489 GLY A CA 1
ATOM 3635 C C . GLY A 1 489 ? 2.127 14.195 25.719 1 94.5 489 GLY A C 1
ATOM 3636 O O . GLY A 1 489 ? 1.328 13.281 25.5 1 94.5 489 GLY A O 1
ATOM 3637 N N . THR A 1 490 ? 2.43 15.086 24.797 1 94.62 490 THR A N 1
ATOM 3638 C CA . THR A 1 490 ? 1.803 15.047 23.484 1 94.62 490 THR A CA 1
ATOM 3639 C C . THR A 1 490 ? 2.332 13.867 22.672 1 94.62 490 THR A C 1
ATOM 3641 O O . THR A 1 490 ? 1.599 13.289 21.859 1 94.62 490 THR A O 1
ATOM 3644 N N . ILE A 1 491 ? 3.596 13.516 22.812 1 95.31 491 ILE A N 1
ATOM 3645 C CA . ILE A 1 491 ? 4.145 12.344 22.141 1 95.31 491 ILE A CA 1
ATOM 3646 C C . ILE A 1 491 ? 3.438 11.086 22.641 1 95.31 491 ILE A C 1
ATOM 3648 O O . ILE A 1 491 ? 3.062 10.219 21.844 1 95.31 491 ILE A O 1
ATOM 3652 N N . LEU A 1 492 ? 3.246 10.977 23.906 1 96.19 492 LEU A N 1
ATOM 3653 C CA . LEU A 1 492 ? 2.564 9.836 24.5 1 96.19 492 LEU A CA 1
ATOM 3654 C C . LEU A 1 492 ? 1.1 9.797 24.078 1 96.19 492 LEU A C 1
ATOM 3656 O O . LEU A 1 492 ? 0.548 8.727 23.828 1 96.19 492 LEU A O 1
ATOM 3660 N N . ALA A 1 493 ? 0.436 10.977 24.094 1 95.19 493 ALA A N 1
ATOM 3661 C CA . ALA A 1 493 ? -0.952 11.055 23.641 1 95.19 493 ALA A CA 1
ATOM 3662 C C . ALA A 1 493 ? -1.083 10.602 22.203 1 95.19 493 ALA A C 1
ATOM 3664 O O . ALA A 1 493 ? -2.041 9.914 21.844 1 95.19 493 ALA A O 1
ATOM 3665 N N . PHE A 1 494 ? -0.141 11.031 21.375 1 96.56 494 PHE A N 1
ATOM 3666 C CA . PHE A 1 494 ? -0.09 10.594 19.984 1 96.56 494 PHE A CA 1
ATOM 3667 C C . PHE A 1 494 ? 0.015 9.078 19.906 1 96.56 494 PHE A C 1
ATOM 3669 O O . PHE A 1 494 ? -0.729 8.438 19.156 1 96.56 494 PHE A O 1
ATOM 3676 N N . ALA A 1 495 ? 0.922 8.555 20.641 1 96.62 495 ALA A N 1
ATOM 3677 C CA . ALA A 1 495 ? 1.13 7.109 20.656 1 96.62 495 ALA A CA 1
ATOM 3678 C C . ALA A 1 495 ? -0.119 6.383 21.141 1 96.62 495 ALA A C 1
ATOM 3680 O O . ALA A 1 495 ? -0.467 5.316 20.625 1 96.62 495 ALA A O 1
ATOM 3681 N N . PHE A 1 496 ? -0.727 6.922 22.125 1 95.75 496 PHE A N 1
ATOM 3682 C CA . PHE A 1 496 ? -1.94 6.316 22.656 1 95.75 496 PHE A CA 1
ATOM 3683 C C . PHE A 1 496 ? -3.049 6.305 21.609 1 95.75 496 PHE A C 1
ATOM 3685 O O . PHE A 1 496 ? -3.752 5.305 21.453 1 95.75 496 PHE A O 1
ATOM 3692 N N . GLY A 1 497 ? -3.279 7.402 20.938 1 94.25 497 GLY A N 1
ATOM 3693 C CA . GLY A 1 497 ? -4.254 7.449 19.859 1 94.25 497 GLY A CA 1
ATOM 3694 C C . GLY A 1 497 ? -3.965 6.453 18.75 1 94.25 497 GLY A C 1
ATOM 3695 O O . GLY A 1 497 ? -4.863 5.746 18.297 1 94.25 497 GLY A O 1
ATOM 3696 N N . ALA A 1 498 ? -2.705 6.406 18.375 1 95.69 498 ALA A N 1
ATOM 3697 C CA . ALA A 1 498 ? -2.291 5.484 17.328 1 95.69 498 ALA A CA 1
ATOM 3698 C C . ALA A 1 498 ? -2.51 4.035 17.734 1 95.69 498 ALA A C 1
ATOM 3700 O O . ALA A 1 498 ? -2.99 3.219 16.953 1 95.69 498 ALA A O 1
ATOM 3701 N N . THR A 1 499 ? -2.172 3.719 18.953 1 93.56 499 THR A N 1
ATOM 3702 C CA . THR A 1 499 ? -2.283 2.357 19.469 1 93.56 499 THR A CA 1
ATOM 3703 C C . THR A 1 499 ? -3.746 1.939 19.578 1 93.56 499 THR A C 1
ATOM 3705 O O . THR A 1 499 ? -4.09 0.784 19.328 1 93.56 499 THR A O 1
ATOM 3708 N N . ALA A 1 500 ? -4.586 2.871 19.969 1 90.81 500 ALA A N 1
ATOM 3709 C CA . ALA A 1 500 ? -6.012 2.586 20.094 1 90.81 500 ALA A CA 1
ATOM 3710 C C . ALA A 1 500 ? -6.602 2.098 18.781 1 90.81 500 ALA A C 1
ATOM 3712 O O . ALA A 1 500 ? -7.445 1.196 18.766 1 90.81 500 ALA A O 1
ATOM 3713 N N . ILE A 1 501 ? -6.168 2.668 17.734 1 90 501 ILE A N 1
ATOM 3714 C CA . ILE A 1 501 ? -6.656 2.262 16.422 1 90 501 ILE A CA 1
ATOM 3715 C C . ILE A 1 501 ? -5.918 1.006 15.953 1 90 501 ILE A C 1
ATOM 3717 O O . ILE A 1 501 ? -6.531 0.084 15.406 1 90 501 ILE A O 1
ATOM 3721 N N . GLY A 1 502 ? -4.621 0.975 16.219 1 89.25 502 GLY A N 1
ATOM 3722 C CA . GLY A 1 502 ? -3.785 -0.119 15.75 1 89.25 502 GLY A CA 1
ATOM 3723 C C . GLY A 1 502 ? -4.188 -1.465 16.328 1 89.25 502 GLY A C 1
ATOM 3724 O O . GLY A 1 502 ? -3.975 -2.502 15.695 1 89.25 502 GLY A O 1
ATOM 3725 N N . LEU A 1 503 ? -4.777 -1.538 17.391 1 85.75 503 LEU A N 1
ATOM 3726 C CA . LEU A 1 503 ? -5.148 -2.777 18.062 1 85.75 503 LEU A CA 1
ATOM 3727 C C . LEU A 1 503 ? -6.234 -3.514 17.281 1 85.75 503 LEU A C 1
ATOM 3729 O O . LEU A 1 503 ? -6.43 -4.719 17.469 1 85.75 503 LEU A O 1
ATOM 3733 N N . VAL A 1 504 ? -6.879 -2.816 16.469 1 82.38 504 VAL A N 1
ATOM 3734 C CA . VAL A 1 504 ? -7.914 -3.443 15.656 1 82.38 504 VAL A CA 1
ATOM 3735 C C . VAL A 1 504 ? -7.277 -4.445 14.695 1 82.38 504 VAL A C 1
ATOM 3737 O O . VAL A 1 504 ? -7.926 -5.406 14.266 1 82.38 504 VAL A O 1
ATOM 3740 N N . LEU A 1 505 ? -6.074 -4.199 14.328 1 73.88 505 LEU A N 1
ATOM 3741 C CA . LEU A 1 505 ? -5.375 -5.07 13.383 1 73.88 505 LEU A CA 1
ATOM 3742 C C . LEU A 1 505 ? -5.191 -6.465 13.969 1 73.88 505 LEU A C 1
ATOM 3744 O O . LEU A 1 505 ? -4.992 -7.43 13.227 1 73.88 505 LEU A O 1
ATOM 3748 N N . LEU A 1 506 ? -5.211 -6.641 15.25 1 66.56 506 LEU A N 1
ATOM 3749 C CA . LEU A 1 506 ? -5.023 -7.93 15.906 1 66.56 506 LEU A CA 1
ATOM 3750 C C . LEU A 1 506 ? -6.18 -8.875 15.594 1 66.56 506 LEU A C 1
ATOM 3752 O O . LEU A 1 506 ? -5.988 -10.086 15.516 1 66.56 506 LEU A O 1
ATOM 3756 N N . ASP A 1 507 ? -7.312 -8.383 15.367 1 59.91 507 ASP A N 1
ATOM 3757 C CA . ASP A 1 507 ? -8.492 -9.219 15.172 1 59.91 507 ASP A CA 1
ATOM 3758 C C . ASP A 1 507 ? -9.039 -9.078 13.75 1 59.91 507 ASP A C 1
ATOM 3760 O O . ASP A 1 507 ? -10.211 -9.352 13.5 1 59.91 507 ASP A O 1
ATOM 3764 N N . HIS A 1 508 ? -8.156 -8.602 12.938 1 56.06 508 HIS A N 1
ATOM 3765 C CA . HIS A 1 508 ? -8.703 -8.312 11.609 1 56.06 508 HIS A CA 1
ATOM 3766 C C . HIS A 1 508 ? -8.828 -9.594 10.781 1 56.06 508 HIS A C 1
ATOM 3768 O O . HIS A 1 508 ? -7.832 -10.281 10.539 1 56.06 508 HIS A O 1
ATOM 3774 N N . GLU A 1 509 ? -10.125 -10.172 10.812 1 49.06 509 GLU A N 1
ATOM 3775 C CA . GLU A 1 509 ? -10.445 -11.336 9.992 1 49.06 509 GLU A CA 1
ATOM 3776 C C . GLU A 1 509 ? -10.914 -10.922 8.602 1 49.06 509 GLU A C 1
ATOM 3778 O O . GLU A 1 509 ? -11.594 -9.906 8.453 1 49.06 509 GLU A O 1
ATOM 3783 N N . HIS A 1 510 ? -10.117 -11.195 7.656 1 47.47 510 HIS A N 1
ATOM 3784 C CA . HIS A 1 510 ? -10.609 -10.953 6.309 1 47.47 510 HIS A CA 1
ATOM 3785 C C . HIS A 1 510 ? -11.609 -12.023 5.883 1 47.47 510 HIS A C 1
ATOM 3787 O O . HIS A 1 510 ? -11.508 -13.172 6.312 1 47.47 510 HIS A O 1
ATOM 3793 N N . CYS A 1 511 ? -12.789 -11.5 5.457 1 44.66 511 CYS A N 1
ATOM 3794 C CA . CYS A 1 511 ? -13.695 -12.406 4.766 1 44.66 511 CYS A CA 1
ATOM 3795 C C . CYS A 1 511 ? -12.945 -13.211 3.703 1 44.66 511 CYS A C 1
ATOM 3797 O O . CYS A 1 511 ? -12.391 -12.641 2.764 1 44.66 511 CYS A O 1
ATOM 3799 N N . VAL A 1 512 ? -12.281 -14.258 4.078 1 36.66 512 VAL A N 1
ATOM 3800 C CA . VAL A 1 512 ? -11.945 -15.172 2.988 1 36.66 512 VAL A CA 1
ATOM 3801 C C . VAL A 1 512 ? -13.219 -15.805 2.434 1 36.66 512 VAL A C 1
ATOM 3803 O O . VAL A 1 512 ? -14.07 -16.266 3.195 1 36.66 512 VAL A O 1
ATOM 3806 N N . PRO A 1 513 ? -13.688 -15.383 1.425 1 30.44 513 PRO A N 1
ATOM 3807 C CA . PRO A 1 513 ? -14.859 -16.141 0.985 1 30.44 513 PRO A CA 1
ATOM 3808 C C . PRO A 1 513 ? -14.82 -17.609 1.425 1 30.44 513 PRO A C 1
ATOM 3810 O O . PRO A 1 513 ? -13.758 -18.234 1.388 1 30.44 513 PRO A O 1
ATOM 3813 N N . ASP A 1 514 ? -15.586 -17.984 2.354 1 29.47 514 ASP A N 1
ATOM 3814 C CA . ASP A 1 514 ? -15.844 -19.375 2.701 1 29.47 514 ASP A CA 1
ATOM 3815 C C . ASP A 1 514 ? -15.789 -20.281 1.466 1 29.47 514 ASP A C 1
ATOM 3817 O O . ASP A 1 514 ? -16.516 -20.047 0.497 1 29.47 514 ASP A O 1
ATOM 3821 N N . GLY A 1 515 ? -14.82 -20.781 0.971 1 27.66 515 GLY A N 1
ATOM 3822 C CA . GLY A 1 515 ? -15.07 -22.109 0.414 1 27.66 515 GLY A CA 1
ATOM 3823 C C . GLY A 1 515 ? -16.062 -22.922 1.229 1 27.66 515 GLY A C 1
ATOM 3824 O O . GLY A 1 515 ? -15.844 -23.156 2.42 1 27.66 515 GLY A O 1
ATOM 3825 N N . GLY A 1 516 ? -17.297 -22.688 1.129 1 26.39 516 GLY A N 1
ATOM 3826 C CA . GLY A 1 516 ? -18.219 -23.75 1.512 1 26.39 516 GLY A CA 1
ATOM 3827 C C . GLY A 1 516 ? -17.641 -25.141 1.295 1 26.39 516 GLY A C 1
ATOM 3828 O O . GLY A 1 516 ? -17.469 -25.578 0.154 1 26.39 516 GLY A O 1
ATOM 3829 N N . GLY A 1 517 ? -16.656 -25.656 1.883 1 23.91 517 GLY A N 1
ATOM 3830 C CA . GLY A 1 517 ? -16.844 -27.078 2.098 1 23.91 517 GLY A CA 1
ATOM 3831 C C . GLY A 1 517 ? -18.266 -27.453 2.459 1 23.91 517 GLY A C 1
ATOM 3832 O O . GLY A 1 517 ? -18.844 -26.875 3.383 1 23.91 517 GLY A O 1
ATOM 3833 N N . HIS A 1 518 ? -19.062 -27.609 1.456 1 21.75 518 HIS A N 1
ATOM 3834 C CA . HIS A 1 518 ? -20.266 -28.438 1.545 1 21.75 518 HIS A CA 1
ATOM 3835 C C . HIS A 1 518 ? -20.062 -29.609 2.496 1 21.75 518 HIS A C 1
ATOM 3837 O O . HIS A 1 518 ? -19.125 -30.391 2.338 1 21.75 518 HIS A O 1
ATOM 3843 N N . ALA A 1 519 ? -20.234 -29.516 3.738 1 19.91 519 ALA A N 1
ATOM 3844 C CA . ALA A 1 519 ? -20.781 -30.75 4.27 1 19.91 519 ALA A CA 1
ATOM 3845 C C . ALA A 1 519 ? -21.797 -31.359 3.318 1 19.91 519 ALA A C 1
ATOM 3847 O O . ALA A 1 519 ? -22.75 -30.672 2.902 1 19.91 519 ALA A O 1
ATOM 3848 N N . HIS A 1 520 ? -21.453 -32.281 2.475 1 16.22 520 HIS A N 1
ATOM 3849 C CA . HIS A 1 520 ? -22.484 -33.281 2.176 1 16.22 520 HIS A CA 1
ATOM 3850 C C . HIS A 1 520 ? -23.188 -33.75 3.447 1 16.22 520 HIS A C 1
ATOM 3852 O O . HIS A 1 520 ? -22.531 -33.969 4.473 1 16.22 520 HIS A O 1
ATOM 3858 N N . MET B 1 1 ? 24.469 -44.344 -11.906 1 35.78 1 MET B N 1
ATOM 3859 C CA . MET B 1 1 ? 25.172 -43.5 -10.93 1 35.78 1 MET B CA 1
ATOM 3860 C C . MET B 1 1 ? 26.219 -42.625 -11.617 1 35.78 1 MET B C 1
ATOM 3862 O O . MET B 1 1 ? 26.766 -43 -12.656 1 35.78 1 MET B O 1
ATOM 3866 N N . ALA B 1 2 ? 26.109 -41.25 -11.43 1 44.94 2 ALA B N 1
ATOM 3867 C CA . ALA B 1 2 ? 27.016 -40.375 -12.18 1 44.94 2 ALA B CA 1
ATOM 3868 C C . ALA B 1 2 ? 28.453 -40.906 -12.133 1 44.94 2 ALA B C 1
ATOM 3870 O O . ALA B 1 2 ? 28.875 -41.469 -11.125 1 44.94 2 ALA B O 1
ATOM 3871 N N . GLY B 1 3 ? 29 -41.219 -13.039 1 47.12 3 GLY B N 1
ATOM 3872 C CA . GLY B 1 3 ? 30.438 -41.438 -13.055 1 47.12 3 GLY B CA 1
ATOM 3873 C C . GLY B 1 3 ? 31.219 -40.406 -12.273 1 47.12 3 GLY B C 1
ATOM 3874 O O . GLY B 1 3 ? 30.875 -39.219 -12.312 1 47.12 3 GLY B O 1
ATOM 3875 N N . ASP B 1 4 ? 31.812 -40.656 -11.023 1 56.59 4 ASP B N 1
ATOM 3876 C CA . ASP B 1 4 ? 32.562 -39.969 -9.977 1 56.59 4 ASP B CA 1
ATOM 3877 C C . ASP B 1 4 ? 33.688 -39.125 -10.578 1 56.59 4 ASP B C 1
ATOM 3879 O O . ASP B 1 4 ? 34.844 -39.625 -10.719 1 56.59 4 ASP B O 1
ATOM 3883 N N . LYS B 1 5 ? 33.531 -38.375 -11.516 1 65.19 5 LYS B N 1
ATOM 3884 C CA . LYS B 1 5 ? 34.719 -37.562 -11.82 1 65.19 5 LYS B CA 1
ATOM 3885 C C . LYS B 1 5 ? 34.875 -36.438 -10.789 1 65.19 5 LYS B C 1
ATOM 3887 O O . LYS B 1 5 ? 34.188 -35.438 -10.844 1 65.19 5 LYS B O 1
ATOM 3892 N N . CYS B 1 6 ? 35.688 -36.594 -9.789 1 75.62 6 CYS B N 1
ATOM 3893 C CA . CYS B 1 6 ? 35.969 -35.625 -8.727 1 75.62 6 CYS B CA 1
ATOM 3894 C C . CYS B 1 6 ? 37.062 -34.656 -9.148 1 75.62 6 CYS B C 1
ATOM 3896 O O . CYS B 1 6 ? 37.844 -34.188 -8.312 1 75.62 6 CYS B O 1
ATOM 3898 N N . THR B 1 7 ? 37.281 -34.562 -10.562 1 78.44 7 THR B N 1
ATOM 3899 C CA . THR B 1 7 ? 38.156 -33.5 -11.07 1 78.44 7 THR B CA 1
ATOM 3900 C C . THR B 1 7 ? 37.438 -32.688 -12.141 1 78.44 7 THR B C 1
ATOM 3902 O O . THR B 1 7 ? 36.5 -33.156 -12.773 1 78.44 7 THR B O 1
ATOM 3905 N N . PHE B 1 8 ? 37.688 -31.375 -12.195 1 80.81 8 PHE B N 1
ATOM 3906 C CA . PHE B 1 8 ? 37.125 -30.516 -13.234 1 80.81 8 PHE B CA 1
ATOM 3907 C C . PHE B 1 8 ? 38.219 -29.656 -13.859 1 80.81 8 PHE B C 1
ATOM 3909 O O . PHE B 1 8 ? 39.344 -29.594 -13.344 1 80.81 8 PHE B O 1
ATOM 3916 N N . ASP B 1 9 ? 38.062 -29.281 -15.125 1 75.38 9 ASP B N 1
ATOM 3917 C CA . ASP B 1 9 ? 39 -28.391 -15.797 1 75.38 9 ASP B CA 1
ATOM 3918 C C . ASP B 1 9 ? 38.906 -26.984 -15.242 1 75.38 9 ASP B C 1
ATOM 3920 O O . ASP B 1 9 ? 38.062 -26.203 -15.656 1 75.38 9 ASP B O 1
ATOM 3924 N N . ALA B 1 10 ? 39.781 -26.688 -14.359 1 75.5 10 ALA B N 1
ATOM 3925 C CA . ALA B 1 10 ? 39.781 -25.391 -13.672 1 75.5 10 ALA B CA 1
ATOM 3926 C C . ALA B 1 10 ? 40.125 -24.25 -14.633 1 75.5 10 ALA B C 1
ATOM 3928 O O . ALA B 1 10 ? 39.812 -23.094 -14.359 1 75.5 10 ALA B O 1
ATOM 3929 N N . THR B 1 11 ? 40.812 -24.547 -15.82 1 70.19 11 THR B N 1
ATOM 3930 C CA . THR B 1 11 ? 41.188 -23.516 -16.766 1 70.19 11 THR B CA 1
ATOM 3931 C C . THR B 1 11 ? 39.969 -22.953 -17.484 1 70.19 11 THR B C 1
ATOM 3933 O O . THR B 1 11 ? 40 -21.828 -17.984 1 70.19 11 THR B O 1
ATOM 3936 N N . ALA B 1 12 ? 38.938 -23.703 -17.547 1 65.69 12 ALA B N 1
ATOM 3937 C CA . ALA B 1 12 ? 37.75 -23.297 -18.281 1 65.69 12 ALA B CA 1
ATOM 3938 C C . ALA B 1 12 ? 36.781 -22.531 -17.359 1 65.69 12 ALA B C 1
ATOM 3940 O O . ALA B 1 12 ? 35.719 -22.078 -17.797 1 65.69 12 ALA B O 1
ATOM 3941 N N . GLY B 1 13 ? 37.219 -22.328 -16.188 1 75.62 13 GLY B N 1
ATOM 3942 C CA . GLY B 1 13 ? 36.312 -21.672 -15.234 1 75.62 13 GLY B CA 1
ATOM 3943 C C . GLY B 1 13 ? 35.469 -22.641 -14.445 1 75.62 13 GLY B C 1
ATOM 3944 O O . GLY B 1 13 ? 35.469 -23.844 -14.711 1 75.62 13 GLY B O 1
ATOM 3945 N N . GLU B 1 14 ? 34.75 -22.109 -13.516 1 80.06 14 GLU B N 1
ATOM 3946 C CA . GLU B 1 14 ? 33.844 -22.922 -12.711 1 80.06 14 GLU B CA 1
ATOM 3947 C C . GLU B 1 14 ? 32.625 -23.375 -13.523 1 80.06 14 GLU B C 1
ATOM 3949 O O . GLU B 1 14 ? 31.969 -22.547 -14.18 1 80.06 14 GLU B O 1
ATOM 3954 N N . PRO B 1 15 ? 32.344 -24.609 -13.562 1 81.94 15 PRO B N 1
ATOM 3955 C CA . PRO B 1 15 ? 31.266 -25.094 -14.398 1 81.94 15 PRO B CA 1
ATOM 3956 C C . PRO B 1 15 ? 29.891 -24.859 -13.781 1 81.94 15 PRO B C 1
ATOM 3958 O O . PRO B 1 15 ? 28.875 -25.188 -14.391 1 81.94 15 PRO B O 1
ATOM 3961 N N . PHE B 1 16 ? 29.859 -24.344 -12.531 1 86.88 16 PHE B N 1
ATOM 3962 C CA . PHE B 1 16 ? 28.578 -24.078 -11.883 1 86.88 16 PHE B CA 1
ATOM 3963 C C . PHE B 1 16 ? 28.438 -22.594 -11.562 1 86.88 16 PHE B C 1
ATOM 3965 O O . PHE B 1 16 ? 29.438 -21.891 -11.422 1 86.88 16 PHE B O 1
ATOM 3972 N N . GLU B 1 17 ? 27.125 -22.172 -11.531 1 80.88 17 GLU B N 1
ATOM 3973 C CA . GLU B 1 17 ? 26.859 -20.781 -11.195 1 80.88 17 GLU B CA 1
ATOM 3974 C C . GLU B 1 17 ? 26.594 -20.594 -9.703 1 80.88 17 GLU B C 1
ATOM 3976 O O . GLU B 1 17 ? 26.656 -19.484 -9.188 1 80.88 17 GLU B O 1
ATOM 3981 N N . PHE B 1 18 ? 26.312 -21.688 -9.055 1 86.56 18 PHE B N 1
ATOM 3982 C CA . PHE B 1 18 ? 25.969 -21.609 -7.645 1 86.56 18 PHE B CA 1
ATOM 3983 C C . PHE B 1 18 ? 26.562 -22.781 -6.875 1 86.56 18 PHE B C 1
ATOM 3985 O O . PHE B 1 18 ? 26.422 -23.938 -7.281 1 86.56 18 PHE B O 1
ATOM 3992 N N . GLY B 1 19 ? 27.328 -22.531 -5.879 1 87.81 19 GLY B N 1
ATOM 3993 C CA . GLY B 1 19 ? 27.859 -23.5 -4.93 1 87.81 19 GLY B CA 1
ATOM 3994 C C . GLY B 1 19 ? 27.734 -23.047 -3.486 1 87.81 19 GLY B C 1
ATOM 3995 O O . GLY B 1 19 ? 28.25 -21.984 -3.121 1 87.81 19 GLY B O 1
ATOM 3996 N N . ALA B 1 20 ? 26.969 -23.766 -2.715 1 87.81 20 ALA B N 1
ATOM 3997 C CA . ALA B 1 20 ? 26.766 -23.359 -1.325 1 87.81 20 ALA B CA 1
ATOM 3998 C C . ALA B 1 20 ? 26.516 -24.578 -0.436 1 87.81 20 ALA B C 1
ATOM 4000 O O . ALA B 1 20 ? 26.141 -25.656 -0.925 1 87.81 20 ALA B O 1
ATOM 4001 N N . THR B 1 21 ? 26.828 -24.344 0.828 1 88.38 21 THR B N 1
ATOM 4002 C CA . THR B 1 21 ? 26.516 -25.359 1.824 1 88.38 21 THR B CA 1
ATOM 4003 C C . THR B 1 21 ? 25.328 -24.922 2.688 1 88.38 21 THR B C 1
ATOM 4005 O O . THR B 1 21 ? 25.25 -23.766 3.094 1 88.38 21 THR B O 1
ATOM 4008 N N . PHE B 1 22 ? 24.453 -25.828 2.91 1 87.56 22 PHE B N 1
ATOM 4009 C CA . PHE B 1 22 ? 23.25 -25.547 3.695 1 87.56 22 PHE B CA 1
ATOM 4010 C C . PHE B 1 22 ? 23.203 -26.438 4.93 1 87.56 22 PHE B C 1
ATOM 4012 O O . PHE B 1 22 ? 23.516 -27.625 4.863 1 87.56 22 PHE B O 1
ATOM 4019 N N . ASP B 1 23 ? 22.891 -25.797 6.031 1 84.56 23 ASP B N 1
ATOM 4020 C CA . ASP B 1 23 ? 22.578 -26.562 7.238 1 84.56 23 ASP B CA 1
ATOM 4021 C C . ASP B 1 23 ? 21.172 -27.141 7.164 1 84.56 23 ASP B C 1
ATOM 4023 O O . ASP B 1 23 ? 20.188 -26.391 7.164 1 84.56 23 ASP B O 1
ATOM 4027 N N . VAL B 1 24 ? 21.094 -28.453 7.074 1 85.88 24 VAL B N 1
ATOM 4028 C CA . VAL B 1 24 ? 19.766 -29.062 6.953 1 85.88 24 VAL B CA 1
ATOM 4029 C C . VAL B 1 24 ? 19.5 -29.938 8.18 1 85.88 24 VAL B C 1
ATOM 4031 O O . VAL B 1 24 ? 18.656 -30.844 8.125 1 85.88 24 VAL B O 1
ATOM 4034 N N . SER B 1 25 ? 20.172 -29.641 9.234 1 79.19 25 SER B N 1
ATOM 4035 C CA . SER B 1 25 ? 20.078 -30.469 10.422 1 79.19 25 SER B CA 1
ATOM 4036 C C . SER B 1 25 ? 18.781 -30.188 11.195 1 79.19 25 SER B C 1
ATOM 4038 O O . SER B 1 25 ? 18.359 -31 12.008 1 79.19 25 SER B O 1
ATOM 4040 N N . ALA B 1 26 ? 18.328 -29 10.969 1 73.81 26 ALA B N 1
ATOM 4041 C CA . ALA B 1 26 ? 17.172 -28.578 11.758 1 73.81 26 ALA B CA 1
ATOM 4042 C C . ALA B 1 26 ? 15.953 -29.453 11.445 1 73.81 26 ALA B C 1
ATOM 4044 O O . ALA B 1 26 ? 15.102 -29.688 12.305 1 73.81 26 ALA B O 1
ATOM 4045 N N . SER B 1 27 ? 15.914 -29.953 10.242 1 73.75 27 SER B N 1
ATOM 4046 C CA . SER B 1 27 ? 14.828 -30.828 9.82 1 73.75 27 SER B CA 1
ATOM 4047 C C . SER B 1 27 ? 15.328 -31.938 8.906 1 73.75 27 SER B C 1
ATOM 4049 O O . SER B 1 27 ? 16.484 -31.922 8.477 1 73.75 27 SER B O 1
ATOM 4051 N N . ASN B 1 28 ? 14.523 -32.938 8.805 1 77.19 28 ASN B N 1
ATOM 4052 C CA . ASN B 1 28 ? 14.93 -34.031 7.934 1 77.19 28 ASN B CA 1
ATOM 4053 C C . ASN B 1 28 ? 14.289 -33.938 6.555 1 77.19 28 ASN B C 1
ATOM 4055 O O . ASN B 1 28 ? 14.398 -34.844 5.738 1 77.19 28 ASN B O 1
ATOM 4059 N N . LYS B 1 29 ? 13.672 -32.812 6.281 1 79.44 29 LYS B N 1
ATOM 4060 C CA . LYS B 1 29 ? 13.008 -32.625 5 1 79.44 29 LYS B CA 1
ATOM 4061 C C . LYS B 1 29 ? 13.094 -31.172 4.543 1 79.44 29 LYS B C 1
ATOM 4063 O O . LYS B 1 29 ? 12.875 -30.266 5.336 1 79.44 29 LYS B O 1
ATOM 4068 N N . GLN B 1 30 ? 13.586 -31 3.324 1 82 30 GLN B N 1
ATOM 4069 C CA . GLN B 1 30 ? 13.625 -29.703 2.672 1 82 30 GLN B CA 1
ATOM 4070 C C 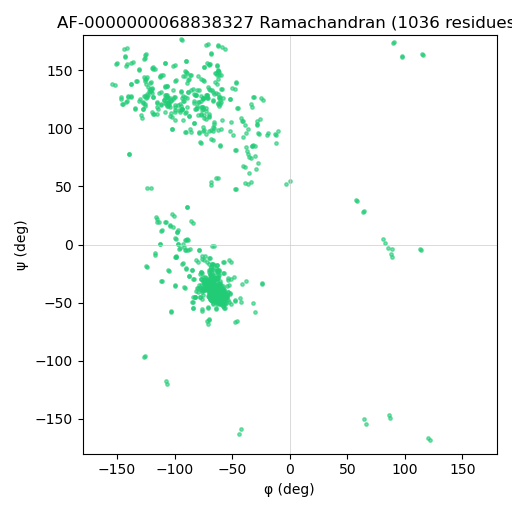. GLN B 1 30 ? 12.953 -29.75 1.302 1 82 30 GLN B C 1
ATOM 4072 O O . GLN B 1 30 ? 12.625 -30.828 0.807 1 82 30 GLN B O 1
ATOM 4077 N N . THR B 1 31 ? 12.633 -28.594 0.777 1 80.31 31 THR B N 1
ATOM 4078 C CA . THR B 1 31 ? 12.07 -28.469 -0.563 1 80.31 31 THR B CA 1
ATOM 4079 C C . THR B 1 31 ? 12.859 -27.469 -1.402 1 80.31 31 THR B C 1
ATOM 4081 O O . THR B 1 31 ? 13.125 -26.359 -0.958 1 80.31 31 THR B O 1
ATOM 4084 N N . TRP B 1 32 ? 13.336 -27.953 -2.5 1 84.75 32 TRP B N 1
ATOM 4085 C CA . TRP B 1 32 ? 13.883 -27.047 -3.498 1 84.75 32 TRP B CA 1
ATOM 4086 C C . TRP B 1 32 ? 12.781 -26.469 -4.371 1 84.75 32 TRP B C 1
ATOM 4088 O O . TRP B 1 32 ? 11.922 -27.203 -4.867 1 84.75 32 TRP B O 1
ATOM 4098 N N . VAL B 1 33 ? 12.852 -25.219 -4.449 1 78.5 33 VAL B N 1
ATOM 4099 C CA . VAL B 1 33 ? 11.758 -24.531 -5.109 1 78.5 33 VAL B CA 1
ATOM 4100 C C . VAL B 1 33 ? 12.297 -23.703 -6.273 1 78.5 33 VAL B C 1
ATOM 4102 O O . VAL B 1 33 ? 13.359 -23.094 -6.168 1 78.5 33 VAL B O 1
ATOM 4105 N N . ALA B 1 34 ? 11.586 -23.812 -7.367 1 77.81 34 ALA B N 1
ATOM 4106 C CA . ALA B 1 34 ? 11.812 -22.922 -8.5 1 77.81 34 ALA B CA 1
ATOM 4107 C C . ALA B 1 34 ? 10.516 -22.25 -8.945 1 77.81 34 ALA B C 1
ATOM 4109 O O . ALA B 1 34 ? 9.477 -22.906 -9.055 1 77.81 34 ALA B O 1
ATOM 4110 N N . GLN B 1 35 ? 10.633 -21.062 -9.008 1 65.5 35 GLN B N 1
ATOM 4111 C CA . GLN B 1 35 ? 9.445 -20.328 -9.438 1 65.5 35 GLN B CA 1
ATOM 4112 C C . GLN B 1 35 ? 9.625 -19.766 -10.844 1 65.5 35 GLN B C 1
ATOM 4114 O O . GLN B 1 35 ? 10.727 -19.359 -11.219 1 65.5 35 GLN B O 1
ATOM 4119 N N . ALA B 1 36 ? 8.547 -19.984 -11.469 1 60.41 36 ALA B N 1
ATOM 4120 C CA . ALA B 1 36 ? 8.5 -19.438 -12.82 1 60.41 36 ALA B CA 1
ATOM 4121 C C . ALA B 1 36 ? 7.961 -18 -12.805 1 60.41 36 ALA B C 1
ATOM 4123 O O . ALA B 1 36 ? 7.453 -17.531 -11.789 1 60.41 36 ALA B O 1
ATOM 4124 N N . VAL B 1 37 ? 8.461 -17.375 -13.656 1 49.31 37 VAL B N 1
ATOM 4125 C CA . VAL B 1 37 ? 7.816 -16.094 -13.891 1 49.31 37 VAL B CA 1
ATOM 4126 C C . VAL B 1 37 ? 6.773 -16.234 -15 1 49.31 37 VAL B C 1
ATOM 4128 O O . VAL B 1 37 ? 6.926 -17.062 -15.898 1 49.31 37 VAL B O 1
ATOM 4131 N N . ILE B 1 38 ? 5.699 -15.867 -14.703 1 41.12 38 ILE B N 1
ATOM 4132 C CA . ILE B 1 38 ? 4.715 -15.844 -15.781 1 41.12 38 ILE B CA 1
ATOM 4133 C C . ILE B 1 38 ? 5.102 -14.781 -16.812 1 41.12 38 ILE B C 1
ATOM 4135 O O . ILE B 1 38 ? 5.18 -13.594 -16.484 1 41.12 38 ILE B O 1
ATOM 4139 N N . LEU B 1 39 ? 5.824 -15.461 -17.938 1 38.5 39 LEU B N 1
ATOM 4140 C CA . LEU B 1 39 ? 6.184 -14.547 -19.016 1 38.5 39 LEU B CA 1
ATOM 4141 C C . LEU B 1 39 ? 5.137 -14.57 -20.125 1 38.5 39 LEU B C 1
ATOM 4143 O O . LEU B 1 39 ? 4.66 -15.641 -20.516 1 38.5 39 LEU B O 1
ATOM 4147 N N . LYS B 1 40 ? 4.414 -13.711 -20.469 1 37.75 40 LYS B N 1
ATOM 4148 C CA . LYS B 1 40 ? 3.6 -13.625 -21.672 1 37.75 40 LYS B CA 1
ATOM 4149 C C . LYS B 1 40 ? 4.473 -13.617 -22.922 1 37.75 40 LYS B C 1
ATOM 4151 O O . LYS B 1 40 ? 5.301 -12.727 -23.109 1 37.75 40 LYS B O 1
ATOM 4156 N N . GLN B 1 41 ? 4.68 -14.867 -23.672 1 35.97 41 GLN B N 1
ATOM 4157 C CA . GLN B 1 41 ? 5.551 -15.016 -24.844 1 35.97 41 GLN B CA 1
ATOM 4158 C C . GLN B 1 41 ? 4.738 -15.195 -26.125 1 35.97 41 GLN B C 1
ATOM 4160 O O . GLN B 1 41 ? 3.727 -15.898 -26.125 1 35.97 41 GLN B O 1
ATOM 4165 N N . TYR B 1 42 ? 5.02 -14.406 -27.156 1 38.75 42 TYR B N 1
ATOM 4166 C CA . TYR B 1 42 ? 4.418 -14.594 -28.469 1 38.75 42 TYR B CA 1
ATOM 4167 C C . TYR B 1 42 ? 5.039 -15.781 -29.188 1 38.75 42 TYR B C 1
ATOM 4169 O O . TYR B 1 42 ? 6.258 -15.852 -29.359 1 38.75 42 TYR B O 1
ATOM 4177 N N . ASN B 1 43 ? 4.363 -16.844 -29.516 1 39.53 43 ASN B N 1
ATOM 4178 C CA . ASN B 1 43 ? 4.754 -18.062 -30.219 1 39.53 43 ASN B CA 1
ATOM 4179 C C . ASN B 1 43 ? 4.332 -18 -31.688 1 39.53 43 ASN B C 1
ATOM 4181 O O . ASN B 1 43 ? 3.145 -18.078 -32 1 39.53 43 ASN B O 1
ATOM 4185 N N . GLU B 1 44 ? 5.25 -17.828 -32.5 1 42.12 44 GLU B N 1
ATOM 4186 C CA . GLU B 1 44 ? 5.027 -17.781 -33.938 1 42.12 44 GLU B CA 1
ATOM 4187 C C . GLU B 1 44 ? 4.793 -19.172 -34.5 1 42.12 44 GLU B C 1
ATOM 4189 O O . GLU B 1 44 ? 4.504 -19.328 -35.688 1 42.12 44 GLU B O 1
ATOM 4194 N N . ALA B 1 45 ? 5.008 -20.109 -33.875 1 48.25 45 ALA B N 1
ATOM 4195 C CA . ALA B 1 45 ? 4.793 -21.453 -34.406 1 48.25 45 ALA B CA 1
ATOM 4196 C C . ALA B 1 45 ? 3.326 -21.672 -34.75 1 48.25 45 ALA B C 1
ATOM 4198 O O . ALA B 1 45 ? 2.443 -21 -34.219 1 48.25 45 ALA B O 1
ATOM 4199 N N . LEU B 1 46 ? 3.168 -22.375 -35.812 1 45.22 46 LEU B N 1
ATOM 4200 C CA . LEU B 1 46 ? 1.838 -22.672 -36.344 1 45.22 46 LEU B CA 1
ATOM 4201 C C . LEU B 1 46 ? 1.168 -23.781 -35.531 1 45.22 46 LEU B C 1
ATOM 4203 O O . LEU B 1 46 ? 1.819 -24.75 -35.156 1 45.22 46 LEU B O 1
ATOM 4207 N N . ASN B 1 47 ? 0.141 -23.406 -35 1 43.75 47 ASN B N 1
ATOM 4208 C CA . ASN B 1 47 ? -0.628 -24.5 -34.406 1 43.75 47 ASN B CA 1
ATOM 4209 C C . ASN B 1 47 ? -1.076 -25.5 -35.469 1 43.75 47 ASN B C 1
ATOM 4211 O O . ASN B 1 47 ? -0.73 -25.344 -36.656 1 43.75 47 ASN B O 1
ATOM 4215 N N . ASP B 1 48 ? -1.604 -26.562 -35.062 1 51.03 48 ASP B N 1
ATOM 4216 C CA . ASP B 1 48 ? -1.955 -27.609 -36.031 1 51.03 48 ASP B CA 1
ATOM 4217 C C . ASP B 1 48 ? -2.811 -27.047 -37.156 1 51.03 48 ASP B C 1
ATOM 4219 O O . ASP B 1 48 ? -2.846 -27.609 -38.25 1 51.03 48 ASP B O 1
ATOM 4223 N N . ASP B 1 49 ? -3.285 -25.906 -36.938 1 52.12 49 ASP B N 1
ATOM 4224 C CA . ASP B 1 49 ? -4.137 -25.328 -37.969 1 52.12 49 ASP B CA 1
ATOM 4225 C C . ASP B 1 49 ? -3.359 -24.328 -38.844 1 52.12 49 ASP B C 1
ATOM 4227 O O . ASP B 1 49 ? -3.928 -23.688 -39.719 1 52.12 49 ASP B O 1
ATOM 4231 N N . GLY B 1 50 ? -2.154 -24.219 -38.656 1 48.69 50 GLY B N 1
ATOM 4232 C CA . GLY B 1 50 ? -1.297 -23.391 -39.469 1 48.69 50 GLY B CA 1
ATOM 4233 C C . GLY B 1 50 ? -1.327 -21.922 -39.094 1 48.69 50 GLY B C 1
ATOM 4234 O O . GLY B 1 50 ? -0.887 -21.062 -39.844 1 48.69 50 GLY B O 1
ATOM 4235 N N . GLU B 1 51 ? -1.955 -21.609 -38.156 1 49.66 51 GLU B N 1
ATOM 4236 C CA . GLU B 1 51 ? -1.998 -20.219 -37.688 1 49.66 51 GLU B CA 1
ATOM 4237 C C . GLU B 1 51 ? -0.946 -19.953 -36.625 1 49.66 51 GLU B C 1
ATOM 4239 O O . GLU B 1 51 ? -0.593 -20.844 -35.844 1 49.66 51 GLU B O 1
ATOM 4244 N N . VAL B 1 52 ? -0.437 -18.844 -36.625 1 45.69 52 VAL B N 1
ATOM 4245 C CA . VAL B 1 52 ? 0.613 -18.469 -35.688 1 45.69 52 VAL B CA 1
ATOM 4246 C C . VAL B 1 52 ? 0.075 -18.531 -34.25 1 45.69 52 VAL B C 1
ATOM 4248 O O . VAL B 1 52 ? -1.002 -18 -33.969 1 45.69 52 VAL B O 1
ATOM 4251 N N . ILE B 1 53 ? 0.537 -19.266 -33.281 1 49.22 53 ILE B N 1
ATOM 4252 C CA . ILE B 1 53 ? 0.163 -19.562 -31.891 1 49.22 53 ILE B CA 1
ATOM 4253 C C . ILE B 1 53 ? -0.047 -18.25 -31.125 1 49.22 53 ILE B C 1
ATOM 4255 O O . ILE B 1 53 ? -0.987 -18.125 -30.344 1 49.22 53 ILE B O 1
ATOM 4259 N N . GLY B 1 54 ? 0.614 -17.203 -31.469 1 41 54 GLY B N 1
ATOM 4260 C CA . GLY B 1 54 ? 0.517 -15.836 -30.969 1 41 54 GLY B CA 1
ATOM 4261 C C . GLY B 1 54 ? 0.952 -15.695 -29.516 1 41 54 GLY B C 1
ATOM 4262 O O . GLY B 1 54 ? 1.77 -16.469 -29.031 1 41 54 GLY B O 1
ATOM 4263 N N . TRP B 1 55 ? 0.398 -14.586 -28.719 1 37.81 55 TRP B N 1
ATOM 4264 C CA . TRP B 1 55 ? 0.835 -14.25 -27.359 1 37.81 55 TRP B CA 1
ATOM 4265 C C . TRP B 1 55 ? 0.385 -15.312 -26.359 1 37.81 55 TRP B C 1
ATOM 4267 O O . TRP B 1 55 ? -0.797 -15.656 -26.312 1 37.81 55 TRP B O 1
ATOM 4277 N N . GLN B 1 56 ? 1.346 -16.062 -25.781 1 38.94 56 GLN B N 1
ATOM 4278 C CA . GLN B 1 56 ? 1.148 -17.141 -24.828 1 38.94 56 GLN B CA 1
ATOM 4279 C C . GLN B 1 56 ? 1.749 -16.781 -23.469 1 38.94 56 GLN B C 1
ATOM 4281 O O . GLN B 1 56 ? 2.807 -16.156 -23.391 1 38.94 56 GLN B O 1
ATOM 4286 N N . GLU B 1 57 ? 1.009 -16.672 -22.344 1 38.75 57 GLU B N 1
ATOM 4287 C CA . GLU B 1 57 ? 1.631 -16.641 -21.016 1 38.75 57 GLU B CA 1
ATOM 4288 C C . GLU B 1 57 ? 2.311 -17.969 -20.688 1 38.75 57 GLU B C 1
ATOM 4290 O O . GLU B 1 57 ? 1.669 -19.016 -20.703 1 38.75 57 GLU B O 1
ATOM 4295 N N . ASN B 1 58 ? 3.543 -17.906 -20.766 1 42.53 58 ASN B N 1
ATOM 4296 C CA . ASN B 1 58 ? 4.348 -19.094 -20.516 1 42.53 58 ASN B CA 1
ATOM 4297 C C . ASN B 1 58 ? 4.996 -19.062 -19.141 1 42.53 58 ASN B C 1
ATOM 4299 O O . ASN B 1 58 ? 5.457 -18 -18.688 1 42.53 58 ASN B O 1
ATOM 4303 N N . VAL B 1 59 ? 4.555 -19.938 -18.359 1 46.78 59 VAL B N 1
ATOM 4304 C CA . VAL B 1 59 ? 5.379 -20.188 -17.188 1 46.78 59 VAL B CA 1
ATOM 4305 C C . VAL B 1 59 ? 6.82 -20.453 -17.609 1 46.78 59 VAL B C 1
ATOM 4307 O O . VAL B 1 59 ? 7.102 -21.438 -18.297 1 46.78 59 VAL B O 1
ATOM 4310 N N . VAL B 1 60 ? 7.504 -19.406 -17.5 1 53.09 60 VAL B N 1
ATOM 4311 C CA . VAL B 1 60 ? 8.875 -19.547 -17.984 1 53.09 60 VAL B CA 1
ATOM 4312 C C . VAL B 1 60 ? 9.836 -19.562 -16.797 1 53.09 60 VAL B C 1
ATOM 4314 O O . VAL B 1 60 ? 9.828 -18.656 -15.969 1 53.09 60 VAL B O 1
ATOM 4317 N N . TYR B 1 61 ? 10.312 -20.625 -16.766 1 64.31 61 TYR B N 1
ATOM 4318 C CA . TYR B 1 61 ? 11.477 -20.703 -15.891 1 64.31 61 TYR B CA 1
ATOM 4319 C C . TYR B 1 61 ? 12.719 -20.141 -16.578 1 64.31 61 TYR B C 1
ATOM 4321 O O . TYR B 1 61 ? 12.805 -20.141 -17.797 1 64.31 61 TYR B O 1
ATOM 4329 N N . ALA B 1 62 ? 13.602 -19.516 -15.906 1 63.06 62 ALA B N 1
ATOM 4330 C CA . ALA B 1 62 ? 14.875 -19.062 -16.469 1 63.06 62 ALA B CA 1
ATOM 4331 C C . ALA B 1 62 ? 15.477 -20.125 -17.391 1 63.06 62 ALA B C 1
ATOM 4333 O O . ALA B 1 62 ? 16.094 -19.797 -18.406 1 63.06 62 ALA B O 1
ATOM 4334 N N . ASP B 1 63 ? 15.312 -21.297 -17.125 1 71.06 63 ASP B N 1
ATOM 4335 C CA . ASP B 1 63 ? 15.656 -22.516 -17.859 1 71.06 63 ASP B CA 1
ATOM 4336 C C . ASP B 1 63 ? 14.695 -23.641 -17.516 1 71.06 63 ASP B C 1
ATOM 4338 O O . ASP B 1 63 ? 14.305 -23.812 -16.359 1 71.06 63 ASP B O 1
ATOM 4342 N N . PRO B 1 64 ? 14.32 -24.344 -18.609 1 75.69 64 PRO B N 1
ATOM 4343 C CA . PRO B 1 64 ? 13.367 -25.406 -18.344 1 75.69 64 PRO B CA 1
ATOM 4344 C C . PRO B 1 64 ? 13.93 -26.484 -17.422 1 75.69 64 PRO B C 1
ATOM 4346 O O . PRO B 1 64 ? 13.18 -27.266 -16.844 1 75.69 64 PRO B O 1
ATOM 4349 N N . GLU B 1 65 ? 15.164 -26.625 -17.484 1 84 65 GLU B N 1
ATOM 4350 C CA . GLU B 1 65 ? 15.828 -27.609 -16.625 1 84 65 GLU B CA 1
ATOM 4351 C C . GLU B 1 65 ? 17.125 -27.047 -16.047 1 84 65 GLU B C 1
ATOM 4353 O O . GLU B 1 65 ? 17.641 -26.047 -16.547 1 84 65 GLU B O 1
ATOM 4358 N N . MET B 1 66 ? 17.531 -27.609 -14.938 1 88.81 66 MET B N 1
ATOM 4359 C CA . MET B 1 66 ? 18.781 -27.203 -14.289 1 88.81 66 MET B CA 1
ATOM 4360 C C . MET B 1 66 ? 19.516 -28.422 -13.727 1 88.81 66 MET B C 1
ATOM 4362 O O . MET B 1 66 ? 18.906 -29.266 -13.055 1 88.81 66 MET B O 1
ATOM 4366 N N . LYS B 1 67 ? 20.828 -28.484 -14.148 1 90.88 67 LYS B N 1
ATOM 4367 C CA . LYS B 1 67 ? 21.672 -29.484 -13.508 1 90.88 67 LYS B CA 1
ATOM 4368 C C . LYS B 1 67 ? 22.016 -29.078 -12.078 1 90.88 67 LYS B C 1
ATOM 4370 O O . LYS B 1 67 ? 22.391 -27.938 -11.82 1 90.88 67 LYS B O 1
ATOM 4375 N N . ILE B 1 68 ? 21.766 -30.047 -11.164 1 93.56 68 ILE B N 1
ATOM 4376 C CA . ILE B 1 68 ? 22.016 -29.75 -9.758 1 93.56 68 ILE B CA 1
ATOM 4377 C C . ILE B 1 68 ? 22.688 -30.938 -9.094 1 93.56 68 ILE B C 1
ATOM 4379 O O . ILE B 1 68 ? 22.359 -32.094 -9.391 1 93.56 68 ILE B O 1
ATOM 4383 N N . VAL B 1 69 ? 23.688 -30.672 -8.25 1 92.75 69 VAL B N 1
ATOM 4384 C CA . VAL B 1 69 ? 24.422 -31.703 -7.52 1 92.75 69 VAL B CA 1
ATOM 4385 C C . VAL B 1 69 ? 24.25 -31.5 -6.016 1 92.75 69 VAL B C 1
ATOM 4387 O O . VAL B 1 69 ? 24.422 -30.391 -5.512 1 92.75 69 VAL B O 1
ATOM 4390 N N . PHE B 1 70 ? 23.828 -32.562 -5.355 1 91.88 70 PHE B N 1
ATOM 4391 C CA . PHE B 1 70 ? 23.766 -32.594 -3.896 1 91.88 70 PHE B CA 1
ATOM 4392 C C . PHE B 1 70 ? 24.891 -33.438 -3.322 1 91.88 70 PHE B C 1
ATOM 4394 O O . PHE B 1 70 ? 25.078 -34.594 -3.723 1 91.88 70 PHE B O 1
ATOM 4401 N N . TYR B 1 71 ? 25.625 -32.844 -2.436 1 90.06 71 TYR B N 1
ATOM 4402 C CA . TYR B 1 71 ? 26.734 -33.562 -1.802 1 90.06 71 TYR B CA 1
ATOM 4403 C C . TYR B 1 71 ? 26.641 -33.438 -0.284 1 90.06 71 TYR B C 1
ATOM 4405 O O . TYR B 1 71 ? 26.859 -32.375 0.284 1 90.06 71 TYR B O 1
ATOM 4413 N N . PRO B 1 72 ? 26.344 -34.594 0.398 1 88.69 72 PRO B N 1
ATOM 4414 C CA . PRO B 1 72 ? 26.312 -34.531 1.861 1 88.69 72 PRO B CA 1
ATOM 4415 C C . PRO B 1 72 ? 27.688 -34.188 2.461 1 88.69 72 PRO B C 1
ATOM 4417 O O . PRO B 1 72 ? 28.703 -34.688 1.981 1 88.69 72 PRO B O 1
ATOM 4420 N N . THR B 1 73 ? 27.703 -33.219 3.354 1 85.06 73 THR B N 1
ATOM 4421 C CA . THR B 1 73 ? 28.938 -32.812 4.012 1 85.06 73 THR B CA 1
ATOM 4422 C C . THR B 1 73 ? 28.781 -32.844 5.527 1 85.06 73 THR B C 1
ATOM 4424 O O . THR B 1 73 ? 27.672 -33 6.039 1 85.06 73 THR B O 1
ATOM 4427 N N . THR B 1 74 ? 30.031 -32.906 6.098 1 76.19 74 THR B N 1
ATOM 4428 C CA . THR B 1 74 ? 30.047 -32.875 7.559 1 76.19 74 THR B CA 1
ATOM 4429 C C . THR B 1 74 ? 30.438 -31.469 8.047 1 76.19 74 THR B C 1
ATOM 4431 O O . THR B 1 74 ? 31.547 -31 7.781 1 76.19 74 THR B O 1
ATOM 4434 N N . GLY B 1 75 ? 29.438 -30.625 8.453 1 69.88 75 GLY B N 1
ATOM 4435 C CA . GLY B 1 75 ? 29.719 -29.328 9.055 1 69.88 75 GLY B CA 1
ATOM 4436 C C . GLY B 1 75 ? 29.234 -28.172 8.211 1 69.88 75 GLY B C 1
ATOM 4437 O O . GLY B 1 75 ? 28.812 -28.359 7.066 1 69.88 75 GLY B O 1
ATOM 4438 N N . THR B 1 76 ? 29.109 -27 8.719 1 65.5 76 THR B N 1
ATOM 4439 C 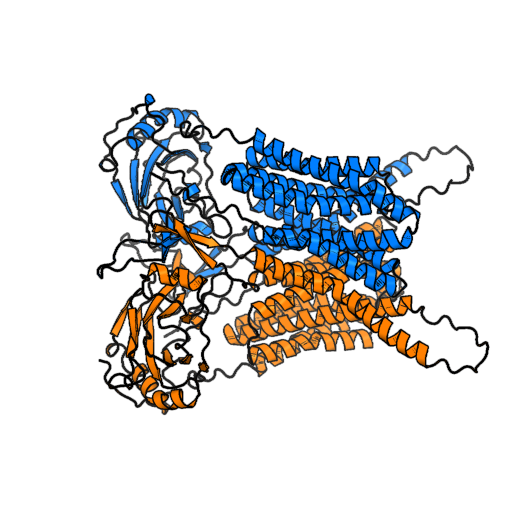CA . THR B 1 76 ? 28.516 -25.844 8.062 1 65.5 76 THR B CA 1
ATOM 4440 C C . THR B 1 76 ? 29.578 -24.797 7.762 1 65.5 76 THR B C 1
ATOM 4442 O O . THR B 1 76 ? 29.266 -23.688 7.324 1 65.5 76 THR B O 1
ATOM 4445 N N . ALA B 1 77 ? 30.875 -25.203 7.898 1 63.19 77 ALA B N 1
ATOM 4446 C CA . ALA B 1 77 ? 31.938 -24.219 7.684 1 63.19 77 ALA B CA 1
ATOM 4447 C C . ALA B 1 77 ? 32.438 -24.281 6.246 1 63.19 77 ALA B C 1
ATOM 4449 O O . ALA B 1 77 ? 31.953 -25.062 5.438 1 63.19 77 ALA B O 1
ATOM 4450 N N . GLU B 1 78 ? 33.344 -23.438 5.832 1 74.81 78 GLU B N 1
ATOM 4451 C CA . GLU B 1 78 ? 33.969 -23.328 4.52 1 74.81 78 GLU B CA 1
ATOM 4452 C C . GLU B 1 78 ? 34.719 -24.609 4.184 1 74.81 78 GLU B C 1
ATOM 4454 O O . GLU B 1 78 ? 34.719 -25.062 3.033 1 74.81 78 GLU B O 1
ATOM 4459 N N . GLU B 1 79 ? 35.281 -25.234 5.172 1 78.25 79 GLU B N 1
ATOM 4460 C CA . GLU B 1 79 ? 36.156 -26.375 4.957 1 78.25 79 GLU B CA 1
ATOM 4461 C C . GLU B 1 79 ? 35.406 -27.562 4.363 1 78.25 79 GLU B C 1
ATOM 4463 O O . GLU B 1 79 ? 35.875 -28.172 3.391 1 78.25 79 GLU B O 1
ATOM 4468 N N . PRO B 1 80 ? 34.25 -27.859 4.879 1 79.69 80 PRO B N 1
ATOM 4469 C CA . PRO B 1 80 ? 33.562 -29 4.277 1 79.69 80 PRO B CA 1
ATOM 4470 C C . PRO B 1 80 ? 33.188 -28.766 2.82 1 79.69 80 PRO B C 1
ATOM 4472 O O . PRO B 1 80 ? 33.188 -29.703 2.014 1 79.69 80 PRO B O 1
ATOM 4475 N N . PHE B 1 81 ? 32.938 -27.594 2.428 1 85.94 81 PHE B N 1
ATOM 4476 C CA . PHE B 1 81 ? 32.594 -27.266 1.043 1 85.94 81 PHE B CA 1
ATOM 4477 C C . PHE B 1 81 ? 33.812 -27.453 0.143 1 85.94 81 PHE B C 1
ATOM 4479 O O . PHE B 1 81 ? 33.719 -28.031 -0.944 1 85.94 81 PHE B O 1
ATOM 4486 N N . GLU B 1 82 ? 34.969 -26.906 0.607 1 84.75 82 GLU B N 1
ATOM 4487 C CA . GLU B 1 82 ? 36.188 -27.016 -0.176 1 84.75 82 GLU B CA 1
ATOM 4488 C C . GLU B 1 82 ? 36.562 -28.484 -0.416 1 84.75 82 GLU B C 1
ATOM 4490 O O . GLU B 1 82 ? 37.094 -28.828 -1.475 1 84.75 82 GLU B O 1
ATOM 4495 N N . ALA B 1 83 ? 36.281 -29.297 0.553 1 83.62 83 ALA B N 1
ATOM 4496 C CA . ALA B 1 83 ? 36.594 -30.719 0.456 1 83.62 83 ALA B CA 1
ATOM 4497 C C . ALA B 1 83 ? 35.844 -31.391 -0.674 1 83.62 83 ALA B C 1
ATOM 4499 O O . ALA B 1 83 ? 36.312 -32.344 -1.271 1 83.62 83 ALA B O 1
ATOM 4500 N N . VAL B 1 84 ? 34.688 -30.875 -0.994 1 87.19 84 VAL B N 1
ATOM 4501 C CA . VAL B 1 84 ? 33.844 -31.547 -1.995 1 87.19 84 VAL B CA 1
ATOM 4502 C C . VAL B 1 84 ? 33.75 -30.672 -3.244 1 87.19 84 VAL B C 1
ATOM 4504 O O . VAL B 1 84 ? 33.062 -31.047 -4.211 1 87.19 84 VAL B O 1
ATOM 4507 N N . HIS B 1 85 ? 34.375 -29.578 -3.24 1 87.31 85 HIS B N 1
ATOM 4508 C CA . HIS B 1 85 ? 34.281 -28.609 -4.312 1 87.31 85 HIS B CA 1
ATOM 4509 C C . HIS B 1 85 ? 34.656 -29.203 -5.656 1 87.31 85 HIS B C 1
ATOM 4511 O O . HIS B 1 85 ? 33.906 -29.109 -6.629 1 87.31 85 HIS B O 1
ATOM 4517 N N . ASP B 1 86 ? 35.844 -29.781 -5.723 1 85.25 86 ASP B N 1
ATOM 4518 C CA . ASP B 1 86 ? 36.344 -30.297 -6.992 1 85.25 86 ASP B CA 1
ATOM 4519 C C . ASP B 1 86 ? 35.438 -31.406 -7.531 1 85.25 86 ASP B C 1
ATOM 4521 O O . ASP B 1 86 ? 35.219 -31.5 -8.742 1 85.25 86 ASP B O 1
ATOM 4525 N N . CYS B 1 87 ? 35 -32.219 -6.652 1 86.31 87 CYS B N 1
ATOM 4526 C CA . CYS B 1 87 ? 34.094 -33.281 -7.074 1 86.31 87 CYS B CA 1
ATOM 4527 C C . CYS B 1 87 ? 32.781 -32.719 -7.574 1 86.31 87 CYS B C 1
ATOM 4529 O O . CYS B 1 87 ? 32.25 -33.156 -8.602 1 86.31 87 CYS B O 1
ATOM 4531 N N . GLY B 1 88 ? 32.188 -31.828 -6.824 1 88.88 88 GLY B N 1
ATOM 4532 C CA . GLY B 1 88 ? 30.969 -31.188 -7.27 1 88.88 88 GLY B CA 1
ATOM 4533 C C . GLY B 1 88 ? 31.109 -30.5 -8.617 1 88.88 88 GLY B C 1
ATOM 4534 O O . GLY B 1 88 ? 30.266 -30.672 -9.492 1 88.88 88 GLY B O 1
ATOM 4535 N N . ALA B 1 89 ? 32.188 -29.766 -8.797 1 87.81 89 ALA B N 1
ATOM 4536 C CA . ALA B 1 89 ? 32.469 -29.078 -10.062 1 87.81 89 ALA B CA 1
ATOM 4537 C C . ALA B 1 89 ? 32.625 -30.094 -11.203 1 87.81 89 ALA B C 1
ATOM 4539 O O . ALA B 1 89 ? 32.125 -29.875 -12.305 1 87.81 89 ALA B O 1
ATOM 4540 N N . GLY B 1 90 ? 33.406 -31.078 -10.898 1 87.5 90 GLY B N 1
ATOM 4541 C CA . GLY B 1 90 ? 33.625 -32.094 -11.914 1 87.5 90 GLY B CA 1
ATOM 4542 C C . GLY B 1 90 ? 32.344 -32.719 -12.422 1 87.5 90 GLY B C 1
ATOM 4543 O O . GLY B 1 90 ? 32.188 -32.938 -13.625 1 87.5 90 GLY B O 1
ATOM 4544 N N . VAL B 1 91 ? 31.406 -33 -11.539 1 88.75 91 VAL B N 1
ATOM 4545 C CA . VAL B 1 91 ? 30.141 -33.656 -11.906 1 88.75 91 VAL B CA 1
ATOM 4546 C C . VAL B 1 91 ? 29.297 -32.688 -12.75 1 88.75 91 VAL B C 1
ATOM 4548 O O . VAL B 1 91 ? 28.703 -33.094 -13.758 1 88.75 91 VAL B O 1
ATOM 4551 N N . ILE B 1 92 ? 29.266 -31.453 -12.398 1 89.25 92 ILE B N 1
ATOM 4552 C CA . ILE B 1 92 ? 28.516 -30.453 -13.148 1 89.25 92 ILE B CA 1
ATOM 4553 C C . ILE B 1 92 ? 29.094 -30.297 -14.547 1 89.25 92 ILE B C 1
ATOM 4555 O O . ILE B 1 92 ? 28.375 -30.078 -15.516 1 89.25 92 ILE B O 1
ATOM 4559 N N . GLU B 1 93 ? 30.406 -30.406 -14.703 1 87.25 93 GLU B N 1
ATOM 4560 C CA . GLU B 1 93 ? 31.109 -30.25 -15.977 1 87.25 93 GLU B CA 1
ATOM 4561 C C . GLU B 1 93 ? 30.781 -31.391 -16.938 1 87.25 93 GLU B C 1
ATOM 4563 O O . GLU B 1 93 ? 30.828 -31.203 -18.156 1 87.25 93 GLU B O 1
ATOM 4568 N N . GLN B 1 94 ? 30.438 -32.5 -16.484 1 85.94 94 GLN B N 1
ATOM 4569 C CA . GLN B 1 94 ? 30.141 -33.656 -17.312 1 85.94 94 GLN B CA 1
ATOM 4570 C C . GLN B 1 94 ? 28.859 -33.438 -18.109 1 85.94 94 GLN B C 1
ATOM 4572 O O . GLN B 1 94 ? 28.094 -32.5 -17.828 1 85.94 94 GLN B O 1
ATOM 4577 N N . ASP B 1 95 ? 28.719 -34.281 -19.109 1 84.44 95 ASP B N 1
ATOM 4578 C CA . ASP B 1 95 ? 27.531 -34.219 -19.969 1 84.44 95 ASP B CA 1
ATOM 4579 C C . ASP B 1 95 ? 26.25 -34.438 -19.156 1 84.44 95 ASP B C 1
ATOM 4581 O O . ASP B 1 95 ? 26.266 -35.219 -18.188 1 84.44 95 ASP B O 1
ATOM 4585 N N . ARG B 1 96 ? 25.156 -33.781 -19.516 1 86.88 96 ARG B N 1
ATOM 4586 C CA . ARG B 1 96 ? 23.875 -33.844 -18.812 1 86.88 96 ARG B CA 1
ATOM 4587 C C . ARG B 1 96 ? 23.344 -35.281 -18.719 1 86.88 96 ARG B C 1
ATOM 4589 O O . ARG B 1 96 ? 22.641 -35.625 -17.781 1 86.88 96 ARG B O 1
ATOM 4596 N N . GLU B 1 97 ? 23.812 -36.062 -19.672 1 85.31 97 GLU B N 1
ATOM 4597 C CA . GLU B 1 97 ? 23.328 -37.438 -19.766 1 85.31 97 GLU B CA 1
ATOM 4598 C C . GLU B 1 97 ? 23.844 -38.281 -18.594 1 85.31 97 GLU B C 1
ATOM 4600 O O . GLU B 1 97 ? 23.281 -39.344 -18.297 1 85.31 97 GLU B O 1
ATOM 4605 N N . THR B 1 98 ? 24.828 -37.844 -17.906 1 85.5 98 THR B N 1
ATOM 4606 C CA . THR B 1 98 ? 25.406 -38.594 -16.797 1 85.5 98 THR B CA 1
ATOM 4607 C C . THR B 1 98 ? 24.578 -38.406 -15.531 1 85.5 98 THR B C 1
ATOM 4609 O O . THR B 1 98 ? 24.719 -39.156 -14.578 1 85.5 98 THR B O 1
ATOM 4612 N N . CYS B 1 99 ? 23.688 -37.438 -15.516 1 89.56 99 CYS B N 1
ATOM 4613 C CA . CYS B 1 99 ? 22.859 -37.188 -14.352 1 89.56 99 CYS B CA 1
ATOM 4614 C C . CYS B 1 99 ? 21.453 -37.75 -14.531 1 89.56 99 CYS B C 1
ATOM 4616 O O . CYS B 1 99 ? 21.016 -37.969 -15.656 1 89.56 99 CYS B O 1
ATOM 4618 N N . GLN B 1 100 ? 20.812 -38.062 -13.484 1 91.12 100 GLN B N 1
ATOM 4619 C CA . GLN B 1 100 ? 19.453 -38.594 -13.516 1 91.12 100 GLN B CA 1
ATOM 4620 C C . GLN B 1 100 ? 18.422 -37.469 -13.734 1 91.12 100 GLN B C 1
ATOM 4622 O O . GLN B 1 100 ? 18.5 -36.438 -13.109 1 91.12 100 GLN B O 1
ATOM 4627 N N . ASP B 1 101 ? 17.531 -37.75 -14.641 1 91.94 101 ASP B N 1
ATOM 4628 C CA . ASP B 1 101 ? 16.438 -36.812 -14.836 1 91.94 101 ASP B CA 1
ATOM 4629 C C . ASP B 1 101 ? 15.391 -36.938 -13.727 1 91.94 101 ASP B C 1
ATOM 4631 O O . ASP B 1 101 ? 14.984 -38.062 -13.375 1 91.94 101 ASP B O 1
ATOM 4635 N N . VAL B 1 102 ? 15.086 -35.844 -13.133 1 89.88 102 VAL B N 1
ATOM 4636 C CA . VAL B 1 102 ? 14.047 -35.812 -12.109 1 89.88 102 VAL B CA 1
ATOM 4637 C C . VAL B 1 102 ? 12.969 -34.781 -12.492 1 89.88 102 VAL B C 1
ATOM 4639 O O . VAL B 1 102 ? 13.273 -33.656 -12.844 1 89.88 102 VAL B O 1
ATOM 4642 N N . ALA B 1 103 ? 11.766 -35.219 -12.445 1 85.19 103 ALA B N 1
ATOM 4643 C CA . ALA B 1 103 ? 10.641 -34.375 -12.797 1 85.19 103 ALA B CA 1
ATOM 4644 C C . ALA B 1 103 ? 10.117 -33.625 -11.57 1 85.19 103 ALA B C 1
ATOM 4646 O O . ALA B 1 103 ? 10.406 -34 -10.43 1 85.19 103 ALA B O 1
ATOM 4647 N N . GLU B 1 104 ? 9.5 -32.625 -11.797 1 80.31 104 GLU B N 1
ATOM 4648 C CA . GLU B 1 104 ? 8.828 -31.875 -10.75 1 80.31 104 GLU B CA 1
ATOM 4649 C C . GLU B 1 104 ? 8.016 -32.781 -9.836 1 80.31 104 GLU B C 1
ATOM 4651 O O . GLU B 1 104 ? 7.371 -33.719 -10.305 1 80.31 104 GLU B O 1
ATOM 4656 N N . GLY B 1 105 ? 8.078 -32.469 -8.562 1 74.44 105 GLY B N 1
ATOM 4657 C CA . GLY B 1 105 ? 7.336 -33.25 -7.582 1 74.44 105 GLY B CA 1
ATOM 4658 C C . GLY B 1 105 ? 8.109 -34.438 -7.055 1 74.44 105 GLY B C 1
ATOM 4659 O O . GLY B 1 105 ? 7.672 -35.094 -6.105 1 74.44 105 GLY B O 1
ATOM 4660 N N . SER B 1 106 ? 9.195 -34.781 -7.617 1 79.81 106 SER B N 1
ATOM 4661 C CA . SER B 1 106 ? 9.969 -35.938 -7.23 1 79.81 106 SER B CA 1
ATOM 4662 C C . SER B 1 106 ? 10.617 -35.75 -5.863 1 79.8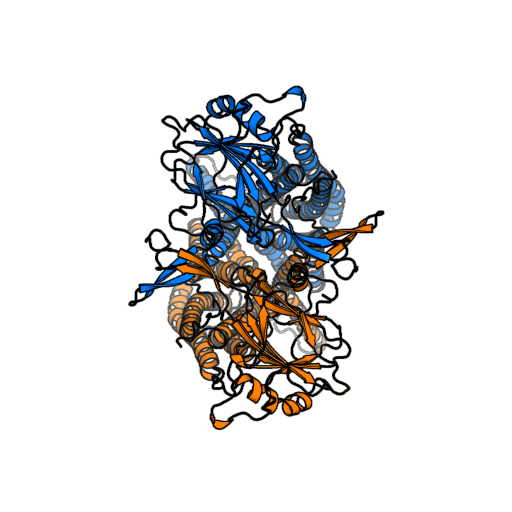1 106 SER B C 1
ATOM 4664 O O . SER B 1 106 ? 10.766 -34.625 -5.395 1 79.81 106 SER B O 1
ATOM 4666 N N . THR B 1 107 ? 10.891 -36.906 -5.242 1 81.75 107 THR B N 1
ATOM 4667 C CA . THR B 1 107 ? 11.617 -36.906 -3.979 1 81.75 107 THR B CA 1
ATOM 4668 C C . THR B 1 107 ? 13.062 -37.344 -4.195 1 81.75 107 THR B C 1
ATOM 4670 O O . THR B 1 107 ? 13.32 -38.375 -4.832 1 81.75 107 THR B O 1
ATOM 4673 N N . ILE B 1 108 ? 13.906 -36.531 -3.754 1 85.06 108 ILE B N 1
ATOM 4674 C CA . ILE B 1 108 ? 15.336 -36.812 -3.789 1 85.06 108 ILE B CA 1
ATOM 4675 C C . ILE B 1 108 ? 15.828 -37.156 -2.385 1 85.06 108 ILE B C 1
ATOM 4677 O O . ILE B 1 108 ? 15.695 -36.344 -1.461 1 85.06 108 ILE B O 1
ATOM 4681 N N . THR B 1 109 ? 16.328 -38.312 -2.225 1 86.5 109 THR B N 1
ATOM 4682 C CA . THR B 1 109 ? 16.875 -38.719 -0.932 1 86.5 109 THR B CA 1
ATOM 4683 C C . THR B 1 109 ? 18.375 -38.5 -0.875 1 86.5 109 THR B C 1
ATOM 4685 O O . THR B 1 109 ? 19.125 -39.062 -1.67 1 86.5 109 THR B O 1
ATOM 4688 N N . ILE B 1 110 ? 18.797 -37.719 0.037 1 87.88 110 ILE B N 1
ATOM 4689 C CA . ILE B 1 110 ? 20.219 -37.469 0.263 1 87.88 110 ILE B CA 1
ATOM 4690 C C . ILE B 1 110 ? 20.734 -38.438 1.311 1 87.88 110 ILE B C 1
ATOM 4692 O O . ILE B 1 110 ? 20.172 -38.562 2.402 1 87.88 110 ILE B O 1
ATOM 4696 N N . PRO B 1 111 ? 21.75 -39.188 0.968 1 85.75 111 PRO B N 1
ATOM 4697 C CA . PRO B 1 111 ? 22.297 -40.156 1.93 1 85.75 111 PRO B CA 1
ATOM 4698 C C . PRO B 1 111 ? 22.875 -39.469 3.17 1 85.75 111 PRO B C 1
ATOM 4700 O O . PRO B 1 111 ? 23.328 -38.344 3.102 1 85.75 111 PRO B O 1
ATOM 4703 N N . PRO B 1 112 ? 22.875 -40.25 4.301 1 83.88 112 PRO B N 1
ATOM 4704 C CA . PRO B 1 112 ? 23.438 -39.719 5.547 1 83.88 112 PRO B CA 1
ATOM 4705 C C . PRO B 1 112 ? 24.922 -39.375 5.43 1 83.88 112 PRO B C 1
ATOM 4707 O O . PRO B 1 112 ? 25.641 -40 4.652 1 83.88 112 PRO B O 1
ATOM 4710 N N . THR B 1 113 ? 25.328 -38.344 6.203 1 75.75 113 THR B N 1
ATOM 4711 C CA . THR B 1 113 ? 26.703 -37.844 6.16 1 75.75 113 THR B CA 1
ATOM 4712 C C . THR B 1 113 ? 27.672 -38.906 6.688 1 75.75 113 THR B C 1
ATOM 4714 O O . THR B 1 113 ? 28.875 -38.875 6.391 1 75.75 113 THR B O 1
ATOM 4717 N N . THR B 1 114 ? 27.188 -39.812 7.633 1 70.81 114 THR B N 1
ATOM 4718 C CA . THR B 1 114 ? 28.047 -40.875 8.172 1 70.81 114 THR B CA 1
ATOM 4719 C C . THR B 1 114 ? 27.766 -42.188 7.488 1 70.81 114 THR B C 1
ATOM 4721 O O . THR B 1 114 ? 26.625 -42.5 7.133 1 70.81 114 THR B O 1
ATOM 4724 N N . GLY B 1 115 ? 28.875 -42.969 6.875 1 58.75 115 GLY B N 1
ATOM 4725 C CA . GLY B 1 115 ? 28.781 -44.281 6.277 1 58.75 115 GLY B CA 1
ATOM 4726 C C . GLY B 1 115 ? 29.188 -44.312 4.816 1 58.75 115 GLY B C 1
ATOM 4727 O O . GLY B 1 115 ? 29.719 -43.312 4.293 1 58.75 115 GLY B O 1
ATOM 4728 N N . ALA B 1 116 ? 28.859 -45.438 4.117 1 51.75 116 ALA B N 1
ATOM 4729 C CA . ALA B 1 116 ? 29.344 -45.719 2.771 1 51.75 116 ALA B CA 1
ATOM 4730 C C . ALA B 1 116 ? 28.797 -44.719 1.769 1 51.75 116 ALA B C 1
ATOM 4732 O O . ALA B 1 116 ? 29.484 -44.344 0.804 1 51.75 116 ALA B O 1
ATOM 4733 N N . GLY B 1 117 ? 27.672 -44.188 1.803 1 52 117 GLY B N 1
ATOM 4734 C CA . GLY B 1 117 ? 27.016 -43.344 0.829 1 52 117 GLY B CA 1
ATOM 4735 C C . GLY B 1 117 ? 27.328 -41.875 1.023 1 52 117 GLY B C 1
ATOM 4736 O O . GLY B 1 117 ? 26.953 -41.031 0.195 1 52 117 GLY B O 1
ATOM 4737 N N . ALA B 1 118 ? 28.016 -41.531 2.012 1 56.72 118 ALA B N 1
ATOM 4738 C CA . ALA B 1 118 ? 28.281 -40.156 2.443 1 56.72 118 ALA B CA 1
ATOM 4739 C C . ALA B 1 118 ? 29.188 -39.438 1.438 1 56.72 118 ALA B C 1
ATOM 4741 O O . ALA B 1 118 ? 29.172 -38.219 1.352 1 56.72 118 ALA B O 1
ATOM 4742 N N . THR B 1 119 ? 29.953 -40.219 0.635 1 63.25 119 THR B N 1
ATOM 4743 C CA . THR B 1 119 ? 31.031 -39.594 -0.108 1 63.25 119 THR B CA 1
ATOM 4744 C C . THR B 1 119 ? 30.703 -39.531 -1.597 1 63.25 119 THR B C 1
ATOM 4746 O O . THR B 1 119 ? 31.594 -39.406 -2.434 1 63.25 119 THR B O 1
ATOM 4749 N N . GLN B 1 120 ? 29.359 -39.656 -1.934 1 74.5 120 GLN B N 1
ATOM 4750 C CA . GLN B 1 120 ? 29.109 -39.562 -3.369 1 74.5 120 GLN B CA 1
ATOM 4751 C C . GLN B 1 120 ? 28.172 -38.406 -3.707 1 74.5 120 GLN B C 1
ATOM 4753 O O . GLN B 1 120 ? 27.156 -38.219 -3.041 1 74.5 120 GLN B O 1
ATOM 4758 N N . PRO B 1 121 ? 28.641 -37.625 -4.75 1 85.75 121 PRO B N 1
ATOM 4759 C CA . PRO B 1 121 ? 27.734 -36.562 -5.23 1 85.75 121 PRO B CA 1
ATOM 4760 C C . PRO B 1 121 ? 26.516 -37.125 -5.953 1 85.75 121 PRO B C 1
ATOM 4762 O O . PRO B 1 121 ? 26.609 -38.156 -6.641 1 85.75 121 PRO B O 1
ATOM 4765 N N . LEU B 1 122 ? 25.344 -36.656 -5.645 1 89.25 122 LEU B N 1
ATOM 4766 C CA . LEU B 1 122 ? 24.109 -36.969 -6.363 1 89.25 122 LEU B CA 1
ATOM 4767 C C . LEU B 1 122 ? 23.828 -35.906 -7.43 1 89.25 122 LEU B C 1
ATOM 4769 O O . LEU B 1 122 ? 23.656 -34.719 -7.121 1 89.25 122 LEU B O 1
ATOM 4773 N N . CYS B 1 123 ? 23.844 -36.344 -8.672 1 91.5 123 CYS B N 1
ATOM 4774 C CA . CYS B 1 123 ? 23.641 -35.438 -9.781 1 91.5 123 CYS B CA 1
ATOM 4775 C C . CYS B 1 123 ? 22.266 -35.656 -10.414 1 91.5 123 CYS B C 1
ATOM 4777 O O . CYS B 1 123 ? 21.891 -36.781 -10.742 1 91.5 123 CYS B O 1
ATOM 4779 N N . TYR B 1 124 ? 21.516 -34.594 -10.578 1 93.25 124 TYR B N 1
ATOM 4780 C CA . TYR B 1 124 ? 20.188 -34.625 -11.156 1 93.25 124 TYR B CA 1
ATOM 4781 C C . TYR B 1 124 ? 20 -33.531 -12.211 1 93.25 124 TYR B C 1
ATOM 4783 O O . TYR B 1 124 ? 20.562 -32.438 -12.078 1 93.25 124 TYR B O 1
ATOM 4791 N N . ASN B 1 125 ? 19.328 -33.875 -13.266 1 92.56 125 ASN B N 1
ATOM 4792 C CA . ASN B 1 125 ? 18.688 -32.875 -14.125 1 92.56 125 ASN B CA 1
ATOM 4793 C C . ASN B 1 125 ? 17.25 -32.594 -13.688 1 92.56 125 ASN B C 1
ATOM 4795 O O . ASN B 1 125 ? 16.344 -33.344 -14.008 1 92.56 125 ASN B O 1
ATOM 4799 N N . ILE B 1 126 ? 17.109 -31.5 -12.906 1 90.5 126 ILE B N 1
ATOM 4800 C CA . ILE B 1 126 ? 15.758 -31.203 -12.453 1 90.5 126 ILE B CA 1
ATOM 4801 C C . ILE B 1 126 ? 14.984 -30.5 -13.57 1 90.5 126 ILE B C 1
ATOM 4803 O O . ILE B 1 126 ? 15.43 -29.484 -14.102 1 90.5 126 ILE B O 1
ATOM 4807 N N . LYS B 1 127 ? 13.914 -31.141 -13.891 1 86.38 127 LYS B N 1
ATOM 4808 C CA . LYS B 1 127 ? 13.031 -30.609 -14.93 1 86.38 127 LYS B CA 1
ATOM 4809 C C . LYS B 1 127 ? 11.836 -29.875 -14.32 1 86.38 127 LYS B C 1
ATOM 4811 O O . LYS B 1 127 ? 11.055 -30.469 -13.578 1 86.38 127 LYS B O 1
ATOM 4816 N N . PHE B 1 128 ? 11.844 -28.656 -14.594 1 80.19 128 PHE B N 1
ATOM 4817 C CA . PHE B 1 128 ? 10.758 -27.828 -14.07 1 80.19 128 PHE B CA 1
ATOM 4818 C C . PHE B 1 128 ? 9.477 -28.062 -14.859 1 80.19 128 PHE B C 1
ATOM 4820 O O . PHE B 1 128 ? 9.523 -28.359 -16.047 1 80.19 128 PHE B O 1
ATOM 4827 N N . ALA B 1 129 ? 8.453 -28.047 -14.062 1 69.38 129 ALA B N 1
ATOM 4828 C CA . ALA B 1 129 ? 7.148 -28.141 -14.711 1 69.38 129 ALA B CA 1
ATOM 4829 C C . ALA B 1 129 ? 6.758 -26.828 -15.367 1 69.38 129 ALA B C 1
ATOM 4831 O O . ALA B 1 129 ? 6.32 -25.891 -14.68 1 69.38 129 ALA B O 1
ATOM 4832 N N . THR B 1 130 ? 6.938 -26.781 -16.641 1 60.41 130 THR B N 1
ATOM 4833 C CA . THR B 1 130 ? 6.691 -25.531 -17.359 1 60.41 130 THR B CA 1
ATOM 4834 C C . THR B 1 130 ? 5.207 -25.188 -17.344 1 60.41 130 THR B C 1
ATOM 4836 O O . THR B 1 130 ? 4.809 -24.109 -17.812 1 60.41 130 THR B O 1
ATOM 4839 N N . THR B 1 131 ? 4.496 -26.094 -16.719 1 52.88 131 THR B N 1
ATOM 4840 C CA . THR B 1 131 ? 3.064 -25.844 -16.594 1 52.88 131 THR B CA 1
ATOM 4841 C C . THR B 1 131 ? 2.73 -25.266 -15.219 1 52.88 131 THR B C 1
ATOM 4843 O O . THR B 1 131 ? 1.587 -24.891 -14.961 1 52.88 131 THR B O 1
ATOM 4846 N N . LYS B 1 132 ? 3.725 -25.297 -14.32 1 59 132 LYS B N 1
ATOM 4847 C CA . LYS B 1 132 ? 3.543 -24.797 -12.961 1 59 132 LYS B CA 1
ATOM 4848 C C . LYS B 1 132 ? 4.375 -23.547 -12.719 1 59 132 LYS B C 1
ATOM 4850 O O . LYS B 1 132 ? 5.492 -23.422 -13.234 1 59 132 LYS B O 1
ATOM 4855 N N . LEU B 1 133 ? 3.766 -22.656 -11.891 1 57.31 133 LEU B N 1
ATOM 4856 C CA . LEU B 1 133 ? 4.516 -21.453 -11.523 1 57.31 133 LEU B CA 1
ATOM 4857 C C . LEU B 1 133 ? 5.637 -21.797 -10.547 1 57.31 133 LEU B C 1
ATOM 4859 O O . LEU B 1 133 ? 6.617 -21.062 -10.438 1 57.31 133 LEU B O 1
ATOM 4863 N N . THR B 1 134 ? 5.277 -22.781 -9.852 1 64.75 134 THR B N 1
ATOM 4864 C CA . THR B 1 134 ? 6.25 -23.219 -8.852 1 64.75 134 THR B CA 1
ATOM 4865 C C . THR B 1 134 ? 6.535 -24.703 -8.984 1 64.75 134 THR B C 1
ATOM 4867 O O . THR B 1 134 ? 5.609 -25.516 -9.008 1 64.75 134 THR B O 1
ATOM 4870 N N . SER B 1 135 ? 7.75 -25 -9.289 1 73.88 135 SER B N 1
ATOM 4871 C CA . SER B 1 135 ? 8.211 -26.391 -9.273 1 73.88 135 SER B CA 1
ATOM 4872 C C . SER B 1 135 ? 8.859 -26.734 -7.934 1 73.88 135 SER B C 1
ATOM 4874 O O . SER B 1 135 ? 9.625 -25.938 -7.387 1 73.88 135 SER B O 1
ATOM 4876 N N . VAL B 1 136 ? 8.422 -27.828 -7.434 1 75.19 136 VAL B N 1
ATOM 4877 C CA . VAL B 1 136 ? 8.961 -28.234 -6.137 1 75.19 136 VAL B CA 1
ATOM 4878 C C . VAL B 1 136 ? 9.641 -29.594 -6.254 1 75.19 136 VAL B C 1
ATOM 4880 O O . VAL B 1 136 ? 9.172 -30.469 -6.984 1 75.19 136 VAL B O 1
ATOM 4883 N N . PHE B 1 137 ? 10.734 -29.781 -5.625 1 81.5 137 PHE B N 1
ATOM 4884 C CA . PHE B 1 137 ? 11.461 -31.031 -5.453 1 81.5 137 PHE B CA 1
ATOM 4885 C C . PHE B 1 137 ? 11.703 -31.328 -3.977 1 81.5 137 PHE B C 1
ATOM 4887 O O . PHE B 1 137 ? 12.289 -30.5 -3.266 1 81.5 137 PHE B O 1
ATOM 4894 N N . HIS B 1 138 ? 11.305 -32.469 -3.588 1 79.62 138 HIS B N 1
ATOM 4895 C CA . HIS B 1 138 ? 11.414 -32.812 -2.174 1 79.62 138 HIS B CA 1
ATOM 4896 C C . HIS B 1 138 ? 12.766 -33.438 -1.86 1 79.62 138 HIS B C 1
ATOM 4898 O O . HIS B 1 138 ? 13.211 -34.344 -2.562 1 79.62 138 HIS B O 1
ATOM 4904 N N . LEU B 1 139 ? 13.32 -32.875 -0.8 1 84.12 139 LEU B N 1
ATOM 4905 C CA . LEU B 1 139 ? 14.594 -33.406 -0.34 1 84.12 139 LEU B CA 1
ATOM 4906 C C . LEU B 1 139 ? 14.445 -34.094 1.012 1 84.12 139 LEU B C 1
ATOM 4908 O O . LEU B 1 139 ? 13.945 -33.5 1.967 1 84.12 139 LEU B O 1
ATOM 4912 N N . VAL B 1 140 ? 14.773 -35.344 1.057 1 83.81 140 VAL B N 1
ATOM 4913 C CA . VAL B 1 140 ? 14.82 -36.062 2.318 1 83.81 140 VAL B CA 1
ATOM 4914 C C . VAL B 1 140 ? 16.25 -36.094 2.844 1 83.81 140 VAL B C 1
ATOM 4916 O O . VAL B 1 140 ? 17.141 -36.688 2.203 1 83.81 140 VAL B O 1
ATOM 4919 N N . THR B 1 141 ? 16.438 -35.531 4.016 1 86.44 141 THR B N 1
ATOM 4920 C CA . THR B 1 141 ? 17.781 -35.375 4.57 1 86.44 141 THR B CA 1
ATOM 4921 C C . THR B 1 141 ? 17.875 -36.031 5.949 1 86.44 141 THR B C 1
ATOM 4923 O O . THR B 1 141 ? 18.406 -35.438 6.887 1 86.44 141 THR B O 1
ATOM 4926 N N . THR B 1 142 ? 17.422 -37.219 6.02 1 83.44 142 THR B N 1
ATOM 4927 C CA . THR B 1 142 ? 17.5 -37.938 7.293 1 83.44 142 THR B CA 1
ATOM 4928 C C . THR B 1 142 ? 18.953 -38.219 7.66 1 83.44 142 THR B C 1
ATOM 4930 O O . THR B 1 142 ? 19.672 -38.875 6.895 1 83.44 142 THR B O 1
ATOM 4933 N N . ASN B 1 143 ? 19.469 -37.812 8.828 1 82.94 143 ASN B N 1
ATOM 4934 C CA . ASN B 1 143 ? 20.828 -38 9.359 1 82.94 143 ASN B CA 1
ATOM 4935 C C . ASN B 1 143 ? 21.859 -37.281 8.492 1 82.94 143 ASN B C 1
ATOM 4937 O O . ASN B 1 143 ? 22.953 -37.812 8.289 1 82.94 143 ASN B O 1
ATOM 4941 N N . VAL B 1 144 ? 21.375 -36.188 7.832 1 87.12 144 VAL B N 1
ATOM 4942 C CA . VAL B 1 144 ? 22.281 -35.344 7.086 1 87.12 144 VAL B CA 1
ATOM 4943 C C . VAL B 1 144 ? 22.516 -34.031 7.84 1 87.12 144 VAL B C 1
ATOM 4945 O O . VAL B 1 144 ? 21.547 -33.344 8.219 1 87.12 144 VAL B O 1
ATOM 4948 N N . ASP B 1 145 ? 23.766 -33.719 8.156 1 84.19 145 ASP B N 1
ATOM 4949 C CA . ASP B 1 145 ? 24.094 -32.469 8.883 1 84.19 145 ASP B CA 1
ATOM 4950 C C . ASP B 1 145 ? 24.031 -31.266 7.957 1 84.19 145 ASP B C 1
ATOM 4952 O O . ASP B 1 145 ? 23.359 -30.281 8.266 1 84.19 145 ASP B O 1
ATOM 4956 N N . SER B 1 146 ? 24.781 -31.391 6.926 1 88.12 146 SER B N 1
ATOM 4957 C CA . SER B 1 146 ? 24.859 -30.344 5.926 1 88.12 146 SER B CA 1
ATOM 4958 C C . SER B 1 146 ? 24.969 -30.906 4.52 1 88.12 146 SER B C 1
ATOM 4960 O O . SER B 1 146 ? 25.359 -32.062 4.344 1 88.12 146 SER B O 1
ATOM 4962 N N . VAL B 1 147 ? 24.5 -30.094 3.557 1 90.31 147 VAL B N 1
ATOM 4963 C CA . VAL B 1 147 ? 24.562 -30.5 2.156 1 90.31 147 VAL B CA 1
ATOM 4964 C C . VAL B 1 147 ? 25.172 -29.375 1.32 1 90.31 147 VAL B C 1
ATOM 4966 O O . VAL B 1 147 ? 24.766 -28.203 1.462 1 90.31 147 VAL B O 1
ATOM 4969 N N . ALA B 1 148 ? 26.203 -29.734 0.612 1 90 148 ALA B N 1
ATOM 4970 C CA . ALA B 1 148 ? 26.688 -28.812 -0.414 1 90 148 ALA B CA 1
ATOM 4971 C C . ALA B 1 148 ? 25.875 -28.938 -1.697 1 90 148 ALA B C 1
ATOM 4973 O O . ALA B 1 148 ? 25.625 -30.047 -2.172 1 90 148 ALA B O 1
ATOM 4974 N N . ILE B 1 149 ? 25.391 -27.859 -2.201 1 91.25 149 ILE B N 1
ATOM 4975 C CA . ILE B 1 149 ? 24.609 -27.844 -3.43 1 91.25 149 ILE B CA 1
ATOM 4976 C C . ILE B 1 149 ? 25.359 -27.062 -4.508 1 91.25 149 ILE B C 1
ATOM 4978 O O . ILE B 1 149 ? 25.828 -25.938 -4.266 1 91.25 149 ILE B O 1
ATOM 4982 N N . PHE B 1 150 ? 25.609 -27.75 -5.652 1 89.56 150 PHE B N 1
ATOM 4983 C CA . PHE B 1 150 ? 26.125 -27.125 -6.859 1 89.56 150 PHE B CA 1
ATOM 4984 C C . PHE B 1 150 ? 25.062 -27.078 -7.949 1 89.56 150 PHE B C 1
ATOM 4986 O O . PHE B 1 150 ? 24.453 -28.094 -8.273 1 89.56 150 PHE B O 1
ATOM 4993 N N . ALA B 1 151 ? 24.797 -25.922 -8.43 1 90.81 151 ALA B N 1
ATOM 4994 C CA . ALA B 1 151 ? 23.75 -25.781 -9.438 1 90.81 151 ALA B CA 1
ATOM 4995 C C . ALA B 1 151 ? 24.297 -25.078 -10.688 1 90.81 151 ALA B C 1
ATOM 4997 O O . ALA B 1 151 ? 25.125 -24.156 -10.586 1 90.81 151 ALA B O 1
ATOM 4998 N N . GLU B 1 152 ? 23.781 -25.578 -11.82 1 87 152 GLU B N 1
ATOM 4999 C CA . GLU B 1 152 ? 24.141 -25.016 -13.109 1 87 152 GLU B CA 1
ATOM 5000 C C . GLU B 1 152 ? 23.766 -23.531 -13.195 1 87 152 GLU B C 1
ATOM 5002 O O . GLU B 1 152 ? 24.516 -22.734 -13.766 1 87 152 GLU B O 1
ATOM 5007 N N . HIS B 1 153 ? 22.609 -23.188 -12.625 1 82.69 153 HIS B N 1
ATOM 5008 C CA . HIS B 1 153 ? 22.141 -21.812 -12.578 1 82.69 153 HIS B CA 1
ATOM 5009 C C . HIS B 1 153 ? 21.984 -21.312 -11.141 1 82.69 153 HIS B C 1
ATOM 5011 O O . HIS B 1 153 ? 21.812 -22.125 -10.227 1 82.69 153 HIS B O 1
ATOM 5017 N N . ASP B 1 154 ? 22.156 -20.062 -10.977 1 79.75 154 ASP B N 1
ATOM 5018 C CA . ASP B 1 154 ? 21.844 -19.453 -9.68 1 79.75 154 ASP B CA 1
ATOM 5019 C C . ASP B 1 154 ? 20.359 -19.641 -9.328 1 79.75 154 ASP B C 1
ATOM 5021 O O . ASP B 1 154 ? 19.484 -19.188 -10.062 1 79.75 154 ASP B O 1
ATOM 5025 N N . PRO B 1 155 ? 20.125 -20.281 -8.219 1 81.94 155 PRO B N 1
ATOM 5026 C CA . PRO B 1 155 ? 18.734 -20.562 -7.879 1 81.94 155 PRO B CA 1
ATOM 5027 C C . PRO B 1 155 ? 17.891 -19.297 -7.707 1 81.94 155 PRO B C 1
ATOM 5029 O O . PRO B 1 155 ? 16.672 -19.344 -7.82 1 81.94 155 PRO B O 1
ATOM 5032 N N . THR B 1 156 ? 18.5 -18.188 -7.426 1 71.75 156 THR B N 1
ATOM 5033 C CA . THR B 1 156 ? 17.75 -16.953 -7.234 1 71.75 156 THR B CA 1
ATOM 5034 C C . THR B 1 156 ? 17.109 -16.516 -8.547 1 71.75 156 THR B C 1
ATOM 5036 O O . THR B 1 156 ? 16.156 -15.719 -8.539 1 71.75 156 THR B O 1
ATOM 5039 N N . GLU B 1 157 ? 17.609 -17.078 -9.648 1 69.38 157 GLU B N 1
ATOM 5040 C CA . GLU B 1 157 ? 17.016 -16.781 -10.945 1 69.38 157 GLU B CA 1
ATOM 5041 C C . GLU B 1 157 ? 15.609 -17.375 -11.047 1 69.38 157 GLU B C 1
ATOM 5043 O O . GLU B 1 157 ? 14.812 -16.969 -11.898 1 69.38 157 GLU B O 1
ATOM 5048 N N . PHE B 1 158 ? 15.453 -18.312 -10.227 1 72.81 158 PHE B N 1
ATOM 5049 C CA . PHE B 1 158 ? 14.164 -19 -10.25 1 72.81 158 PHE B CA 1
ATOM 5050 C C . PHE B 1 158 ? 13.297 -18.562 -9.07 1 72.81 158 PHE B C 1
ATOM 5052 O O . PHE B 1 158 ? 12.43 -19.312 -8.617 1 72.81 158 PHE B O 1
ATOM 5059 N N . GLU B 1 159 ? 13.648 -17.516 -8.5 1 66.25 159 GLU B N 1
ATOM 5060 C CA . GLU B 1 159 ? 12.828 -16.922 -7.445 1 66.25 159 GLU B CA 1
ATOM 5061 C C . GLU B 1 159 ? 12.055 -15.719 -7.961 1 66.25 159 GLU B C 1
ATOM 5063 O O . GLU B 1 159 ? 12.617 -14.859 -8.648 1 66.25 159 GLU B O 1
ATOM 5068 N N . ARG B 1 160 ? 10.766 -15.836 -7.758 1 53.38 160 ARG B N 1
ATOM 5069 C CA . ARG B 1 160 ? 9.969 -14.656 -8.102 1 53.38 160 ARG B CA 1
ATOM 5070 C C . ARG B 1 160 ? 10.211 -13.531 -7.105 1 53.38 160 ARG B C 1
ATOM 5072 O O . ARG B 1 160 ? 10.383 -13.773 -5.906 1 53.38 160 ARG B O 1
ATOM 5079 N N . GLY B 1 161 ? 10.578 -12.391 -7.742 1 43.34 161 GLY B N 1
ATOM 5080 C CA . GLY B 1 161 ? 10.68 -11.227 -6.879 1 43.34 161 GLY B CA 1
ATOM 5081 C C . GLY B 1 161 ? 9.336 -10.734 -6.375 1 43.34 161 GLY B C 1
ATOM 5082 O O . GLY B 1 161 ? 8.289 -11.102 -6.922 1 43.34 161 GLY B O 1
ATOM 5083 N N . GLY B 1 162 ? 9.305 -10.062 -5.254 1 36.16 162 GLY B N 1
ATOM 5084 C CA . GLY B 1 162 ? 8.133 -9.383 -4.727 1 36.16 162 GLY B CA 1
ATOM 5085 C C . GLY B 1 162 ? 7.238 -10.289 -3.902 1 36.16 162 GLY B C 1
ATOM 5086 O O . GLY B 1 162 ? 7.711 -11.258 -3.299 1 36.16 162 GLY B O 1
ATOM 5087 N N . ILE B 1 163 ? 5.938 -9.977 -4.012 1 34.28 163 ILE B N 1
ATOM 5088 C CA . ILE B 1 163 ? 4.902 -10.688 -3.271 1 34.28 163 ILE B CA 1
ATOM 5089 C C . ILE B 1 163 ? 4.676 -12.062 -3.898 1 34.28 163 ILE B C 1
ATOM 5091 O O . ILE B 1 163 ? 4.418 -12.164 -5.102 1 34.28 163 ILE B O 1
ATOM 5095 N N . GLY B 1 164 ? 5.156 -13.227 -3.094 1 40.69 164 GLY B N 1
ATOM 5096 C CA . GLY B 1 164 ? 4.957 -14.594 -3.549 1 40.69 164 GLY B CA 1
ATOM 5097 C C . GLY B 1 164 ? 6.25 -15.305 -3.9 1 40.69 164 GLY B C 1
ATOM 5098 O O . GLY B 1 164 ? 6.23 -16.438 -4.359 1 40.69 164 GLY B O 1
ATOM 5099 N N . GLY B 1 165 ? 7.246 -14.492 -3.787 1 48.25 165 GLY B N 1
ATOM 5100 C CA . GLY B 1 165 ? 8.523 -15.141 -4.02 1 48.25 165 GLY B CA 1
ATOM 5101 C C . GLY B 1 165 ? 8.875 -16.156 -2.959 1 48.25 165 GLY B C 1
ATOM 5102 O O . GLY B 1 165 ? 8.617 -15.953 -1.774 1 48.25 165 GLY B O 1
ATOM 5103 N N . ILE B 1 166 ? 9.258 -17.312 -3.439 1 58.34 166 ILE B N 1
ATOM 5104 C CA . ILE B 1 166 ? 9.68 -18.391 -2.551 1 58.34 166 ILE B CA 1
ATOM 5105 C C . ILE B 1 166 ? 11.164 -18.672 -2.746 1 58.34 166 ILE B C 1
ATOM 5107 O O . ILE B 1 166 ? 11.641 -18.781 -3.879 1 58.34 166 ILE B O 1
ATOM 5111 N N . HIS B 1 167 ? 11.812 -18.703 -1.565 1 68.69 167 HIS B N 1
ATOM 5112 C CA . HIS B 1 167 ? 13.234 -19.016 -1.595 1 68.69 167 HIS B CA 1
ATOM 5113 C C . HIS B 1 167 ? 13.484 -20.406 -2.156 1 68.69 167 HIS B C 1
ATOM 5115 O O . HIS B 1 167 ? 12.633 -21.297 -2.025 1 68.69 167 HIS B O 1
ATOM 5121 N N . TYR B 1 168 ? 14.578 -20.594 -2.775 1 79.44 168 TYR B N 1
ATOM 5122 C CA . TYR B 1 168 ? 14.859 -21.797 -3.547 1 79.44 168 TYR B CA 1
ATOM 5123 C C . TYR B 1 168 ? 15.008 -23 -2.631 1 79.44 168 TYR B C 1
ATOM 5125 O O . TYR B 1 168 ? 14.875 -24.156 -3.074 1 79.44 168 TYR B O 1
ATOM 5133 N N . LEU B 1 169 ? 15.398 -22.797 -1.414 1 82.94 169 LEU B N 1
ATOM 5134 C CA . LEU B 1 169 ? 15.461 -23.906 -0.465 1 82.94 169 LEU B CA 1
ATOM 5135 C C . LEU B 1 169 ? 14.656 -23.594 0.792 1 82.94 169 LEU B C 1
ATOM 5137 O O . LEU B 1 169 ? 14.938 -22.609 1.483 1 82.94 169 LEU B O 1
ATOM 5141 N N . MET B 1 170 ? 13.742 -24.406 1.008 1 73.75 170 MET B N 1
ATOM 5142 C CA . MET B 1 170 ? 12.828 -24.188 2.125 1 73.75 170 MET B CA 1
ATOM 5143 C C . MET B 1 170 ? 12.852 -25.375 3.082 1 73.75 170 MET B C 1
ATOM 5145 O O . MET B 1 170 ? 12.969 -26.531 2.648 1 73.75 170 MET B O 1
ATOM 5149 N N . ASP B 1 171 ? 12.977 -24.984 4.363 1 68.56 171 ASP B N 1
ATOM 5150 C CA . ASP B 1 171 ? 12.852 -26.016 5.391 1 68.56 171 ASP B CA 1
ATOM 5151 C C . ASP B 1 171 ? 11.391 -26.375 5.629 1 68.56 171 ASP B C 1
ATOM 5153 O O . ASP B 1 171 ? 10.664 -25.641 6.293 1 68.56 171 ASP B O 1
ATOM 5157 N N . VAL B 1 172 ? 11.055 -27.297 4.836 1 56.66 172 VAL B N 1
ATOM 5158 C CA . VAL B 1 172 ? 9.648 -27.672 4.961 1 56.66 172 VAL B CA 1
ATOM 5159 C C . VAL B 1 172 ? 9.555 -29.141 5.41 1 56.66 172 VAL B C 1
ATOM 5161 O O . VAL B 1 172 ? 10.367 -29.969 5.004 1 56.66 172 VAL B O 1
ATOM 5164 N N . ASP B 1 173 ? 9.164 -29.469 6.43 1 48.69 173 ASP B N 1
ATOM 5165 C CA . ASP B 1 173 ? 8.891 -30.875 6.746 1 48.69 173 ASP B CA 1
ATOM 5166 C C . ASP B 1 173 ? 7.828 -31.438 5.812 1 48.69 173 ASP B C 1
ATOM 5168 O O . ASP B 1 173 ? 6.633 -31.203 5.992 1 48.69 173 ASP B O 1
ATOM 5172 N N . THR B 1 174 ? 8.336 -31.891 4.664 1 46.06 174 THR B N 1
ATOM 5173 C CA . THR B 1 174 ? 7.426 -32.406 3.646 1 46.06 174 THR B CA 1
ATOM 5174 C C . THR B 1 174 ? 7.258 -33.906 3.785 1 46.06 174 THR B C 1
ATOM 5176 O O . THR B 1 174 ? 6.855 -34.594 2.834 1 46.06 174 THR B O 1
ATOM 5179 N N . SER B 1 175 ? 7.898 -34.562 4.742 1 45.19 175 SER B N 1
ATOM 5180 C CA . SER B 1 175 ? 7.969 -36.031 4.84 1 45.19 175 SER B CA 1
ATOM 5181 C C . SER B 1 175 ? 6.707 -36.688 4.285 1 45.19 175 SER B C 1
ATOM 5183 O O . SER B 1 175 ? 6.762 -37.781 3.74 1 45.19 175 SER B O 1
ATOM 5185 N N . ALA B 1 176 ? 5.703 -36.312 4.648 1 39.03 176 ALA B N 1
ATOM 5186 C CA . ALA B 1 176 ? 4.434 -36.938 4.297 1 39.03 176 ALA B CA 1
ATOM 5187 C C . ALA B 1 176 ? 3.715 -36.156 3.203 1 39.03 176 ALA B C 1
ATOM 5189 O O . ALA B 1 176 ? 2.553 -36.438 2.891 1 39.03 176 ALA B O 1
ATOM 5190 N N . MET B 1 177 ? 4.559 -35.25 2.578 1 40.94 177 MET B N 1
ATOM 5191 C CA . MET B 1 177 ? 3.734 -34.312 1.797 1 40.94 177 MET B CA 1
ATOM 5192 C C . MET B 1 177 ? 3.863 -34.625 0.305 1 40.94 177 MET B C 1
ATOM 5194 O O . MET B 1 177 ? 4.934 -35 -0.168 1 40.94 177 MET B O 1
ATOM 5198 N N . GLY B 1 178 ? 3.041 -34.938 -0.426 1 40.75 178 GLY B N 1
ATOM 5199 C CA . GLY B 1 178 ? 3.025 -35.031 -1.878 1 40.75 178 GLY B CA 1
ATOM 5200 C C . GLY B 1 178 ? 3.35 -33.688 -2.547 1 40.75 178 GLY B C 1
ATOM 5201 O O . GLY B 1 178 ? 3.543 -32.688 -1.869 1 40.75 178 GLY B O 1
ATOM 5202 N N . ASP B 1 179 ? 3.576 -33.562 -3.824 1 40.25 179 ASP B N 1
ATOM 5203 C CA . ASP B 1 179 ? 4.035 -32.469 -4.672 1 40.25 179 ASP B CA 1
ATOM 5204 C C . ASP B 1 179 ? 3.348 -31.156 -4.301 1 40.25 179 ASP B C 1
ATOM 5206 O O . ASP B 1 179 ? 3.988 -30.109 -4.238 1 40.25 179 ASP B O 1
ATOM 5210 N N . ASP B 1 180 ? 2.094 -31.297 -4.148 1 36.09 180 ASP B N 1
ATOM 5211 C CA . ASP B 1 180 ? 1.189 -30.172 -3.98 1 36.09 180 ASP B CA 1
ATOM 5212 C C . ASP B 1 180 ? 1.41 -29.484 -2.635 1 36.09 180 ASP B C 1
ATOM 5214 O O . ASP B 1 180 ? 1.412 -28.25 -2.551 1 36.09 180 ASP B O 1
ATOM 5218 N N . ALA B 1 181 ? 1.781 -30.266 -1.62 1 38.59 181 ALA B N 1
ATOM 5219 C CA . ALA B 1 181 ? 2.027 -29.844 -0.245 1 38.59 181 ALA B CA 1
ATOM 5220 C C . ALA B 1 181 ? 3.338 -29.078 -0.137 1 38.59 181 ALA B C 1
ATOM 5222 O O . ALA B 1 181 ? 3.447 -28.125 0.651 1 38.59 181 ALA B O 1
ATOM 5223 N N . ALA B 1 182 ? 4.18 -29.328 -0.902 1 41.47 182 ALA B N 1
ATOM 5224 C CA . ALA B 1 182 ? 5.484 -28.672 -0.821 1 41.47 182 ALA B CA 1
ATOM 5225 C C . ALA B 1 182 ? 5.387 -27.203 -1.208 1 41.47 182 ALA B C 1
ATOM 5227 O O . ALA B 1 182 ? 6.012 -26.344 -0.579 1 41.47 182 ALA B O 1
ATOM 5228 N N . LEU B 1 183 ? 4.516 -26.906 -2.211 1 43.25 183 LEU B N 1
ATOM 5229 C CA . LEU B 1 183 ? 4.414 -25.547 -2.709 1 43.25 183 LEU B CA 1
ATOM 5230 C C . LEU B 1 183 ? 3.764 -24.641 -1.672 1 43.25 183 LEU B C 1
ATOM 5232 O O . LEU B 1 183 ? 4.195 -23.5 -1.478 1 43.25 183 LEU B O 1
ATOM 5236 N N . VAL B 1 184 ? 2.686 -25.156 -1.051 1 38.97 184 VAL B N 1
ATOM 5237 C CA . VAL B 1 184 ? 2.061 -24.469 0.077 1 38.97 184 VAL B CA 1
ATOM 5238 C C . VAL B 1 184 ? 3.084 -24.266 1.189 1 38.97 184 VAL B C 1
ATOM 5240 O O . VAL B 1 184 ? 3.15 -23.188 1.791 1 38.97 184 VAL B O 1
ATOM 5243 N N . ALA B 1 185 ? 3.842 -25.344 1.374 1 40.84 185 ALA B N 1
ATOM 5244 C CA . ALA B 1 185 ? 4.855 -25.344 2.426 1 40.84 185 ALA B CA 1
ATOM 5245 C C . ALA B 1 185 ? 5.922 -24.297 2.154 1 40.84 185 ALA B C 1
ATOM 5247 O O . ALA B 1 185 ? 6.555 -23.781 3.084 1 40.84 185 ALA B O 1
ATOM 5248 N N . LEU B 1 186 ? 5.758 -24.062 0.963 1 47.03 186 LEU B N 1
ATOM 5249 C CA . LEU B 1 186 ? 6.816 -23.109 0.631 1 47.03 186 LEU B CA 1
ATOM 5250 C C . LEU B 1 186 ? 6.488 -21.719 1.159 1 47.03 186 LEU B C 1
ATOM 5252 O O . LEU B 1 186 ? 7.391 -20.953 1.5 1 47.03 186 LEU B O 1
ATOM 5256 N N . GLY B 1 187 ? 5.125 -21.484 1.26 1 42.53 187 GLY B N 1
ATOM 5257 C CA . GLY B 1 187 ? 4.777 -20.219 1.887 1 42.53 187 GLY B CA 1
ATOM 5258 C C . GLY B 1 187 ? 5.07 -20.188 3.375 1 42.53 187 GLY B C 1
ATOM 5259 O O . GLY B 1 187 ? 5.27 -19.109 3.953 1 42.53 187 GLY B O 1
ATOM 5260 N N . ALA B 1 188 ? 4.992 -21.391 4.02 1 40.16 188 ALA B N 1
ATOM 5261 C CA . ALA B 1 188 ? 5.223 -21.531 5.457 1 40.16 188 ALA B CA 1
ATOM 5262 C C . ALA B 1 188 ? 6.656 -21.953 5.746 1 40.16 188 ALA B C 1
ATOM 5264 O O . ALA B 1 188 ? 7.047 -22.109 6.906 1 40.16 188 ALA B O 1
ATOM 5265 N N . ALA B 1 189 ? 7.355 -22.172 4.852 1 49.69 189 ALA B N 1
ATOM 5266 C CA . ALA B 1 189 ? 8.719 -22.688 5.004 1 49.69 189 ALA B CA 1
ATOM 5267 C C . ALA B 1 189 ? 9.695 -21.547 5.277 1 49.69 189 ALA B C 1
ATOM 5269 O O . ALA B 1 189 ? 9.422 -20.391 4.949 1 49.69 189 ALA B O 1
ATOM 5270 N N . SER B 1 190 ? 10.398 -21.953 6.238 1 57.91 190 SER B N 1
ATOM 5271 C CA . SER B 1 190 ? 11.484 -21 6.477 1 57.91 190 SER B CA 1
ATOM 5272 C C . SER B 1 190 ? 12.594 -21.156 5.445 1 57.91 190 SER B C 1
ATOM 5274 O O . SER B 1 190 ? 13.016 -22.281 5.141 1 57.91 190 SER B O 1
ATOM 5276 N N . PRO B 1 191 ? 12.75 -20.047 4.895 1 64.88 191 PRO B N 1
ATOM 5277 C CA . PRO B 1 191 ? 13.867 -20.156 3.953 1 64.88 191 PRO B CA 1
ATOM 5278 C C . PRO B 1 191 ? 15.164 -20.578 4.629 1 64.88 191 PRO B C 1
ATOM 5280 O O . PRO B 1 191 ? 15.422 -20.219 5.777 1 64.88 191 PRO B O 1
ATOM 5283 N N . ILE B 1 192 ? 15.852 -21.5 4.055 1 76.75 192 ILE B N 1
ATOM 5284 C CA . ILE B 1 192 ? 17.188 -21.875 4.516 1 76.75 192 ILE B CA 1
ATOM 5285 C C . ILE B 1 192 ? 18.234 -21.094 3.74 1 76.75 192 ILE B C 1
ATOM 5287 O O . ILE B 1 192 ? 18.344 -21.203 2.516 1 76.75 192 ILE B O 1
ATOM 5291 N N . GLU B 1 193 ? 18.891 -20.328 4.562 1 76.25 193 GLU B N 1
ATOM 5292 C CA . GLU B 1 193 ? 20 -19.594 3.957 1 76.25 193 GLU B CA 1
ATOM 5293 C C . GLU B 1 193 ? 21.281 -20.422 3.945 1 76.25 193 GLU B C 1
ATOM 5295 O O . GLU B 1 193 ? 21.5 -21.25 4.836 1 76.25 193 GLU B O 1
ATOM 5300 N N . PRO B 1 194 ? 22.078 -20.234 2.889 1 79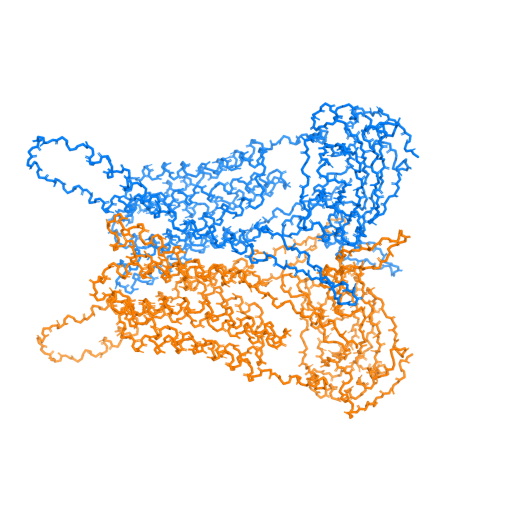.44 194 PRO B N 1
ATOM 5301 C CA . PRO B 1 194 ? 23.344 -20.969 2.906 1 79.44 194 PRO B CA 1
ATOM 5302 C C . PRO B 1 194 ? 24.25 -20.547 4.066 1 79.44 194 PRO B C 1
ATOM 5304 O O . PRO B 1 194 ? 24.281 -19.375 4.434 1 79.44 194 PRO B O 1
ATOM 5307 N N . VAL B 1 195 ? 24.875 -21.547 4.688 1 77.25 195 VAL B N 1
ATOM 5308 C CA . VAL B 1 195 ? 25.844 -21.281 5.746 1 77.25 195 VAL B CA 1
ATOM 5309 C C . VAL B 1 195 ? 27.172 -20.828 5.133 1 77.25 195 VAL B C 1
ATOM 5311 O O . VAL B 1 195 ? 27.938 -20.109 5.77 1 77.25 195 VAL B O 1
ATOM 5314 N N . PHE B 1 196 ? 27.484 -21.422 3.955 1 75.69 196 PHE B N 1
ATOM 5315 C CA . PHE B 1 196 ? 28.625 -21.016 3.137 1 75.69 196 PHE B CA 1
ATOM 5316 C C . PHE B 1 196 ? 28.25 -20.984 1.661 1 75.69 196 PHE B C 1
ATOM 5318 O O . PHE B 1 196 ? 27.531 -21.875 1.181 1 75.69 196 PHE B O 1
ATOM 5325 N N . GLN B 1 197 ? 28.422 -20.062 0.989 1 75.5 197 GLN B N 1
ATOM 5326 C CA . GLN B 1 197 ? 28.203 -19.984 -0.452 1 75.5 197 GLN B CA 1
ATOM 5327 C C . GLN B 1 197 ? 29.5 -19.672 -1.187 1 75.5 197 GLN B C 1
ATOM 5329 O O . GLN B 1 197 ? 30.25 -18.766 -0.791 1 75.5 197 GLN B O 1
ATOM 5334 N N . ASP B 1 198 ? 29.938 -20.828 -2.014 1 62.75 198 ASP B N 1
ATOM 5335 C CA . ASP B 1 198 ? 31.141 -20.609 -2.816 1 62.75 198 ASP B CA 1
ATOM 5336 C C . ASP B 1 198 ? 30.953 -19.438 -3.781 1 62.75 198 ASP B C 1
ATOM 5338 O O . ASP B 1 198 ? 29.953 -19.375 -4.496 1 62.75 198 ASP B O 1
ATOM 5342 N N . GLY B 1 199 ? 31.422 -18.547 -3.619 1 49.59 199 GLY B N 1
ATOM 5343 C CA . GLY B 1 199 ? 31.453 -17.406 -4.531 1 49.59 199 GLY B CA 1
ATOM 5344 C C . GLY B 1 199 ? 31.516 -17.812 -5.992 1 49.59 199 GLY B C 1
ATOM 5345 O O . GLY B 1 199 ? 32.344 -18.641 -6.375 1 49.59 199 GLY B O 1
ATOM 5346 N N . VAL B 1 200 ? 30.469 -18.594 -6.633 1 38.72 200 VAL B N 1
ATOM 5347 C CA . VAL B 1 200 ? 30.781 -18.719 -8.055 1 38.72 200 VAL B CA 1
ATOM 5348 C C . VAL B 1 200 ? 31.906 -17.766 -8.43 1 38.72 200 VAL B C 1
ATOM 5350 O O . VAL B 1 200 ? 31.734 -16.547 -8.414 1 38.72 200 VAL B O 1
ATOM 5353 N N . ASP B 1 201 ? 33 -18.078 -8.32 1 32.09 201 ASP B N 1
ATOM 5354 C CA . ASP B 1 201 ? 34.156 -17.484 -8.969 1 32.09 201 ASP B CA 1
ATOM 5355 C C . ASP B 1 201 ? 33.938 -17.297 -10.461 1 32.09 201 ASP B C 1
ATOM 5357 O O . ASP B 1 201 ? 34.312 -16.281 -11.039 1 32.09 201 ASP B O 1
ATOM 5361 N N . ASN B 1 202 ? 33.812 -18.531 -11.352 1 31.36 202 ASN B N 1
ATOM 5362 C CA . ASN B 1 202 ? 34.062 -18.453 -12.789 1 31.36 202 ASN B CA 1
ATOM 5363 C C . ASN B 1 202 ? 32.906 -17.812 -13.531 1 31.36 202 ASN B C 1
ATOM 5365 O O . ASN B 1 202 ? 32.812 -17.891 -14.758 1 31.36 202 ASN B O 1
ATOM 5369 N N . ALA B 1 203 ? 31.672 -18.094 -13.375 1 32.78 203 ALA B N 1
ATOM 5370 C CA . ALA B 1 203 ? 31.188 -17.062 -14.273 1 32.78 203 ALA B CA 1
ATOM 5371 C C . ALA B 1 203 ? 31.953 -15.758 -14.062 1 32.78 203 ALA B C 1
ATOM 5373 O O . ALA B 1 203 ? 32.312 -15.406 -12.93 1 32.78 203 ALA B O 1
ATOM 5374 N N . PRO B 1 204 ? 32.75 -15.344 -14.883 1 30.91 204 PRO B N 1
ATOM 5375 C CA . PRO B 1 204 ? 33.531 -14.148 -14.578 1 30.91 204 PRO B CA 1
ATOM 5376 C C . PRO B 1 204 ? 32.906 -13.297 -13.469 1 30.91 204 PRO B C 1
ATOM 5378 O O . PRO B 1 204 ? 31.703 -13.18 -13.391 1 30.91 204 PRO B O 1
ATOM 5381 N N . GLU B 1 205 ? 33.312 -13.445 -12.078 1 35.19 205 GLU B N 1
ATOM 5382 C CA . GLU B 1 205 ? 33 -12.422 -11.078 1 35.19 205 GLU B CA 1
ATOM 5383 C C . GLU B 1 205 ? 32.312 -11.219 -11.719 1 35.19 205 GLU B C 1
ATOM 5385 O O . GLU B 1 205 ? 32.969 -10.414 -12.391 1 35.19 205 GLU B O 1
ATOM 5390 N N . LYS B 1 206 ? 31.422 -11.5 -12.344 1 40.41 206 LYS B N 1
ATOM 5391 C CA . LYS B 1 206 ? 30.984 -10.211 -12.867 1 40.41 206 LYS B CA 1
ATOM 5392 C C . LYS B 1 206 ? 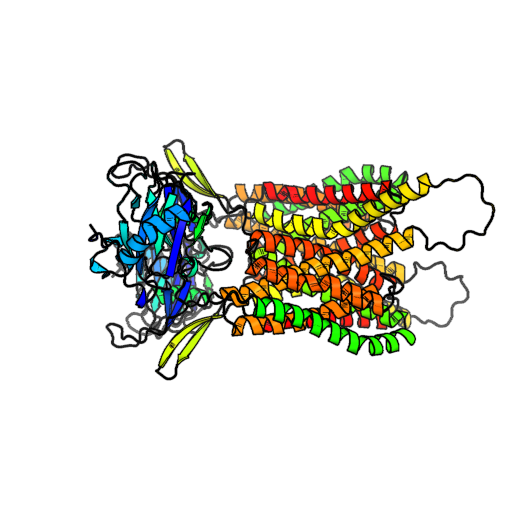31.312 -9.078 -11.891 1 40.41 206 LYS B C 1
ATOM 5394 O O . LYS B 1 206 ? 30.969 -9.156 -10.711 1 40.41 206 LYS B O 1
ATOM 5399 N N . GLU B 1 207 ? 32.594 -8.648 -11.82 1 58.53 207 GLU B N 1
ATOM 5400 C CA . GLU B 1 207 ? 33.031 -7.5 -11.039 1 58.53 207 GLU B CA 1
ATOM 5401 C C . GLU B 1 207 ? 31.859 -6.656 -10.562 1 58.53 207 GLU B C 1
ATOM 5403 O O . GLU B 1 207 ? 31.031 -6.227 -11.367 1 58.53 207 GLU B O 1
ATOM 5408 N N . LYS B 1 208 ? 31.484 -7.094 -9.117 1 74.19 208 LYS B N 1
ATOM 5409 C CA . LYS B 1 208 ? 30.469 -6.168 -8.617 1 74.19 208 LYS B CA 1
ATOM 5410 C C . LYS B 1 208 ? 30.672 -4.77 -9.195 1 74.19 208 LYS B C 1
ATOM 5412 O O . LYS B 1 208 ? 31.797 -4.293 -9.312 1 74.19 208 LYS B O 1
ATOM 5417 N N . PRO B 1 209 ? 29.609 -4.527 -9.648 1 84.81 209 PRO B N 1
ATOM 5418 C CA . PRO B 1 209 ? 29.734 -3.221 -10.305 1 84.81 209 PRO B CA 1
ATOM 5419 C C . PRO B 1 209 ? 29.938 -2.08 -9.305 1 84.81 209 PRO B C 1
ATOM 5421 O O . PRO B 1 209 ? 29.188 -1.105 -9.32 1 84.81 209 PRO B O 1
ATOM 5424 N N . TRP B 1 210 ? 30.969 -2.268 -8.445 1 90.19 210 TRP B N 1
ATOM 5425 C CA . TRP B 1 210 ? 31.25 -1.254 -7.438 1 90.19 210 TRP B CA 1
ATOM 5426 C C . TRP B 1 210 ? 31.406 0.123 -8.078 1 90.19 210 TRP B C 1
ATOM 5428 O O . TRP B 1 210 ? 30.781 1.091 -7.629 1 90.19 210 TRP B O 1
ATOM 5438 N N . GLY B 1 211 ? 32.188 0.12 -9.039 1 91.88 211 GLY B N 1
ATOM 5439 C CA . GLY B 1 211 ? 32.469 1.392 -9.695 1 91.88 211 GLY B CA 1
ATOM 5440 C C . GLY B 1 211 ? 31.203 2.018 -10.297 1 91.88 211 GLY B C 1
ATOM 5441 O O . GLY B 1 211 ? 30.969 3.213 -10.125 1 91.88 211 GLY B O 1
ATOM 5442 N N . LEU B 1 212 ? 30.484 1.211 -10.961 1 91.81 212 LEU B N 1
ATOM 5443 C CA . LEU B 1 212 ? 29.281 1.717 -11.609 1 91.81 212 LEU B CA 1
ATOM 5444 C C . LEU B 1 212 ? 28.25 2.145 -10.57 1 91.81 212 LEU B C 1
ATOM 5446 O O . LEU B 1 212 ? 27.656 3.219 -10.688 1 91.81 212 LEU B O 1
ATOM 5450 N N . ALA B 1 213 ? 28.078 1.355 -9.602 1 92.31 213 ALA B N 1
ATOM 5451 C CA . ALA B 1 213 ? 27.078 1.651 -8.578 1 92.31 213 ALA B CA 1
ATOM 5452 C C . ALA B 1 213 ? 27.453 2.904 -7.789 1 92.31 213 ALA B C 1
ATOM 5454 O O . ALA B 1 213 ? 26.641 3.803 -7.609 1 92.31 213 ALA B O 1
ATOM 5455 N N . ILE B 1 214 ? 28.641 2.982 -7.387 1 94.69 214 ILE B N 1
ATOM 5456 C CA . ILE B 1 214 ? 29.109 4.117 -6.605 1 94.69 214 ILE B CA 1
ATOM 5457 C C . ILE B 1 214 ? 29.188 5.359 -7.488 1 94.69 214 ILE B C 1
ATOM 5459 O O . ILE B 1 214 ? 28.719 6.434 -7.098 1 94.69 214 ILE B O 1
ATOM 5463 N N . GLY B 1 215 ? 29.703 5.152 -8.617 1 95.88 215 GLY B N 1
ATOM 5464 C CA . GLY B 1 215 ? 29.859 6.273 -9.531 1 95.88 215 GLY B CA 1
ATOM 5465 C C . GLY B 1 215 ? 28.547 6.902 -9.945 1 95.88 215 GLY B C 1
ATOM 5466 O O . GLY B 1 215 ? 28.406 8.125 -9.953 1 95.88 215 GLY B O 1
ATOM 5467 N N . THR B 1 216 ? 27.625 6.125 -10.25 1 95.12 216 THR B N 1
ATOM 5468 C CA . THR B 1 216 ? 26.344 6.656 -10.695 1 95.12 216 THR B CA 1
ATOM 5469 C C . THR B 1 216 ? 25.562 7.246 -9.523 1 95.12 216 THR B C 1
ATOM 5471 O O . THR B 1 216 ? 24.828 8.219 -9.688 1 95.12 216 THR B O 1
ATOM 5474 N N . SER B 1 217 ? 25.703 6.672 -8.391 1 95.44 217 SER B N 1
ATOM 5475 C CA . SER B 1 217 ? 25.078 7.258 -7.207 1 95.44 217 SER B CA 1
ATOM 5476 C C . SER B 1 217 ? 25.656 8.633 -6.902 1 95.44 217 SER B C 1
ATOM 5478 O O . SER B 1 217 ? 24.906 9.555 -6.547 1 95.44 217 SER B O 1
ATOM 5480 N N . PHE B 1 218 ? 26.906 8.672 -7.043 1 95.81 218 PHE B N 1
ATOM 5481 C CA . PHE B 1 218 ? 27.531 9.977 -6.867 1 95.81 218 PHE B CA 1
ATOM 5482 C C . PHE B 1 218 ? 27.062 10.953 -7.941 1 95.81 218 PHE B C 1
ATOM 5484 O O . PHE B 1 218 ? 26.859 12.133 -7.664 1 95.81 218 PHE B O 1
ATOM 5491 N N . LEU B 1 219 ? 26.938 10.469 -9.133 1 95.12 219 LEU B N 1
ATOM 5492 C CA . LEU B 1 219 ? 26.438 11.289 -10.234 1 95.12 219 LEU B CA 1
ATOM 5493 C C . LEU B 1 219 ? 25.047 11.844 -9.914 1 95.12 219 LEU B C 1
ATOM 5495 O O . LEU B 1 219 ? 24.766 13.008 -10.188 1 95.12 219 LEU B O 1
ATOM 5499 N N . VAL B 1 220 ? 24.234 11.055 -9.391 1 94 220 VAL B N 1
ATOM 5500 C CA . VAL B 1 220 ? 22.891 11.477 -9.023 1 94 220 VAL B CA 1
ATOM 5501 C C . VAL B 1 220 ? 22.969 12.641 -8.039 1 94 220 VAL B C 1
ATOM 5503 O O . VAL B 1 220 ? 22.312 13.672 -8.227 1 94 220 VAL B O 1
ATOM 5506 N N . ASN B 1 221 ? 23.75 12.453 -7.012 1 94.69 221 ASN B N 1
ATOM 5507 C CA . ASN B 1 221 ? 23.875 13.484 -5.984 1 94.69 221 ASN B CA 1
ATOM 5508 C C . ASN B 1 221 ? 24.5 14.758 -6.543 1 94.69 221 ASN B C 1
ATOM 5510 O O . ASN B 1 221 ? 24.062 15.859 -6.227 1 94.69 221 ASN B O 1
ATOM 5514 N N . ALA B 1 222 ? 25.469 14.578 -7.375 1 94.06 222 ALA B N 1
ATOM 5515 C CA . ALA B 1 222 ? 26.156 15.719 -7.969 1 94.06 222 ALA B CA 1
ATOM 5516 C C . ALA B 1 222 ? 25.25 16.484 -8.922 1 94.06 222 ALA B C 1
ATOM 5518 O O . ALA B 1 222 ? 25.203 17.719 -8.898 1 94.06 222 ALA B O 1
ATOM 5519 N N . CYS B 1 223 ? 24.547 15.805 -9.742 1 90.12 223 CYS B N 1
ATOM 5520 C CA . CYS B 1 223 ? 23.656 16.438 -10.703 1 90.12 223 CYS B CA 1
ATOM 5521 C C . CYS B 1 223 ? 22.562 17.234 -10 1 90.12 223 CYS B C 1
ATOM 5523 O O . CYS B 1 223 ? 22.203 18.328 -10.438 1 90.12 223 CYS B O 1
ATOM 5525 N N . THR B 1 224 ? 22.109 16.688 -8.977 1 89.19 224 THR B N 1
ATOM 5526 C CA . THR B 1 224 ? 21.031 17.344 -8.266 1 89.19 224 THR B CA 1
ATOM 5527 C C . THR B 1 224 ? 21.547 18.578 -7.527 1 89.19 224 THR B C 1
ATOM 5529 O O . THR B 1 224 ? 20.875 19.609 -7.477 1 89.19 224 THR B O 1
ATOM 5532 N N . LEU B 1 225 ? 22.734 18.406 -6.988 1 90.06 225 LEU B N 1
ATOM 5533 C CA . LEU B 1 225 ? 23.359 19.578 -6.383 1 90.06 225 LEU B CA 1
ATOM 5534 C C . LEU B 1 225 ? 23.547 20.688 -7.406 1 90.06 225 LEU B C 1
ATOM 5536 O O . LEU B 1 225 ? 23.203 21.844 -7.137 1 90.06 225 LEU B O 1
ATOM 5540 N N . ILE B 1 226 ? 24.016 20.359 -8.539 1 89.5 226 ILE B N 1
ATOM 5541 C CA . ILE B 1 226 ? 24.266 21.328 -9.602 1 89.5 226 ILE B CA 1
ATOM 5542 C C . ILE B 1 226 ? 22.953 21.969 -10.031 1 89.5 226 ILE B C 1
ATOM 5544 O O . ILE B 1 226 ? 22.875 23.188 -10.25 1 89.5 226 ILE B O 1
ATOM 5548 N N . GLY B 1 227 ? 21.938 21.203 -10.164 1 87.5 227 GLY B N 1
ATOM 5549 C CA . GLY B 1 227 ? 20.625 21.719 -10.516 1 87.5 227 GLY B CA 1
ATOM 5550 C C . GLY B 1 227 ? 20.109 22.75 -9.531 1 87.5 227 GLY B C 1
ATOM 5551 O O . GLY B 1 227 ? 19.609 23.797 -9.93 1 87.5 227 GLY B O 1
ATOM 5552 N N . VAL B 1 228 ? 20.297 22.469 -8.289 1 89.94 228 VAL B N 1
ATOM 5553 C CA . VAL B 1 228 ? 19.812 23.375 -7.258 1 89.94 228 VAL B CA 1
ATOM 5554 C C . VAL B 1 228 ? 20.656 24.641 -7.258 1 89.94 228 VAL B C 1
ATOM 5556 O O . VAL B 1 228 ? 20.141 25.75 -7.07 1 89.94 228 VAL B O 1
ATOM 5559 N N . ILE B 1 229 ? 22 24.484 -7.504 1 90.31 229 ILE B N 1
ATOM 5560 C CA . ILE B 1 229 ? 22.906 25.625 -7.562 1 90.31 229 ILE B CA 1
ATOM 5561 C C . ILE B 1 229 ? 22.484 26.562 -8.695 1 90.31 229 ILE B C 1
ATOM 5563 O O . ILE B 1 229 ? 22.516 27.781 -8.555 1 90.31 229 ILE B O 1
ATOM 5567 N N . PHE B 1 230 ? 22.047 26 -9.727 1 89.19 230 PHE B N 1
ATOM 5568 C CA . PHE B 1 230 ? 21.656 26.781 -10.891 1 89.19 230 PHE B CA 1
ATOM 5569 C C . PHE B 1 230 ? 20.344 27.516 -10.641 1 89.19 230 PHE B C 1
ATOM 5571 O O . PHE B 1 230 ? 20.125 28.609 -11.164 1 89.19 230 PHE B O 1
ATOM 5578 N N . LEU B 1 231 ? 19.5 26.969 -9.867 1 88.12 231 LEU B N 1
ATOM 5579 C CA . LEU B 1 231 ? 18.172 27.531 -9.648 1 88.12 231 LEU B CA 1
ATOM 5580 C C . LEU B 1 231 ? 18.188 28.5 -8.469 1 88.12 231 LEU B C 1
ATOM 5582 O O . LEU B 1 231 ? 17.312 29.359 -8.367 1 88.12 231 LEU B O 1
ATOM 5586 N N . ALA B 1 232 ? 19.156 28.391 -7.609 1 87.56 232 ALA B N 1
ATOM 5587 C CA . ALA B 1 232 ? 19.219 29.109 -6.34 1 87.56 232 ALA B CA 1
ATOM 5588 C C . ALA B 1 232 ? 19.219 30.625 -6.57 1 87.56 232 ALA B C 1
ATOM 5590 O O . ALA B 1 232 ? 18.5 31.359 -5.91 1 87.56 232 ALA B O 1
ATOM 5591 N N . PRO B 1 233 ? 19.984 31.125 -7.602 1 85 233 PRO B N 1
ATOM 5592 C CA . PRO B 1 233 ? 19.969 32.562 -7.816 1 85 233 PRO B CA 1
ATOM 5593 C C . PRO B 1 233 ? 18.609 33.094 -8.289 1 85 233 PRO B C 1
ATOM 5595 O O . PRO B 1 233 ? 18.188 34.156 -7.879 1 85 233 PRO B O 1
ATOM 5598 N N . ALA B 1 234 ? 17.984 32.312 -9.078 1 84 234 ALA B N 1
ATOM 5599 C CA . ALA B 1 234 ? 16.656 32.719 -9.555 1 84 234 ALA B CA 1
ATOM 5600 C C . ALA B 1 234 ? 15.641 32.719 -8.406 1 84 234 ALA B C 1
ATOM 5602 O O . ALA B 1 234 ? 14.797 33.594 -8.32 1 84 234 ALA B O 1
ATOM 5603 N N . ILE B 1 235 ? 15.703 31.781 -7.562 1 85.38 235 ILE B N 1
ATOM 5604 C CA . ILE B 1 235 ? 14.82 31.672 -6.406 1 85.38 235 ILE B CA 1
ATOM 5605 C C . ILE B 1 235 ? 15.055 32.844 -5.465 1 85.38 235 ILE B C 1
ATOM 5607 O O . ILE B 1 235 ? 14.102 33.469 -4.965 1 85.38 235 ILE B O 1
ATOM 5611 N N . LYS B 1 236 ? 16.297 33.188 -5.293 1 82.88 236 LYS B N 1
ATOM 5612 C CA . LYS B 1 236 ? 16.656 34.312 -4.422 1 82.88 236 LYS B CA 1
ATOM 5613 C C . LYS B 1 236 ? 16.125 35.625 -4.984 1 82.88 236 LYS B C 1
ATOM 5615 O O . LYS B 1 236 ? 15.633 36.469 -4.238 1 82.88 236 LYS B O 1
ATOM 5620 N N . LYS B 1 237 ? 16.234 35.781 -6.242 1 85.5 237 LYS B N 1
ATOM 5621 C CA . LYS B 1 237 ? 15.766 37.031 -6.891 1 85.5 237 LYS B CA 1
ATOM 5622 C C . LYS B 1 237 ? 14.266 37.188 -6.695 1 85.5 237 LYS B C 1
ATOM 5624 O O . LYS B 1 237 ? 13.805 38.312 -6.406 1 85.5 237 LYS B O 1
ATOM 5629 N N . VAL B 1 238 ? 13.531 36.156 -6.824 1 84.38 238 VAL B N 1
ATOM 5630 C CA . VAL B 1 238 ? 12.086 36.219 -6.668 1 84.38 238 VAL B CA 1
ATOM 5631 C C . VAL B 1 238 ? 11.727 36.406 -5.195 1 84.38 238 VAL B C 1
ATOM 5633 O O . VAL B 1 238 ? 10.797 37.125 -4.863 1 84.38 238 VAL B O 1
ATOM 5636 N N . ALA B 1 239 ? 12.422 35.781 -4.32 1 85.31 239 ALA B N 1
ATOM 5637 C CA . ALA B 1 239 ? 12.195 35.844 -2.881 1 85.31 239 ALA B CA 1
ATOM 5638 C C . ALA B 1 239 ? 12.453 37.25 -2.355 1 85.31 239 ALA B C 1
ATOM 5640 O O . ALA B 1 239 ? 11.781 37.719 -1.428 1 85.31 239 ALA B O 1
ATOM 5641 N N . ASP B 1 240 ? 13.438 37.969 -2.926 1 84.81 240 ASP B N 1
ATOM 5642 C CA . ASP B 1 240 ? 13.766 39.344 -2.504 1 84.81 240 ASP B CA 1
ATOM 5643 C C . ASP B 1 240 ? 12.656 40.312 -2.875 1 84.81 240 ASP B C 1
ATOM 5645 O O . ASP B 1 240 ? 12.406 41.281 -2.15 1 84.81 240 ASP B O 1
ATOM 5649 N N . LYS B 1 241 ? 11.961 40.062 -3.898 1 86.06 241 LYS B N 1
ATOM 5650 C CA . LYS B 1 241 ? 10.922 40.969 -4.371 1 86.06 241 LYS B CA 1
ATOM 5651 C C . LYS B 1 241 ? 9.617 40.781 -3.609 1 86.06 241 LYS B C 1
ATOM 5653 O O . LYS B 1 241 ? 8.953 41.75 -3.238 1 86.06 241 LYS B O 1
ATOM 5658 N N . ASN B 1 242 ? 9.234 39.562 -3.432 1 87.94 242 ASN B N 1
ATOM 5659 C CA . ASN B 1 242 ? 8.008 39.219 -2.73 1 87.94 242 ASN B CA 1
ATOM 5660 C C . ASN B 1 242 ? 8.188 38 -1.825 1 87.94 242 ASN B C 1
ATOM 5662 O O . ASN B 1 242 ? 7.703 36.938 -2.133 1 87.94 242 ASN B O 1
ATOM 5666 N N . PRO B 1 243 ? 8.812 38.25 -0.68 1 85.81 243 PRO B N 1
ATOM 5667 C CA . PRO B 1 243 ? 9.211 37.125 0.168 1 85.81 243 PRO B CA 1
ATOM 5668 C C . PRO B 1 243 ? 8.023 36.312 0.673 1 85.81 243 PRO B C 1
ATOM 5670 O O . PRO B 1 243 ? 8.055 35.094 0.655 1 85.81 243 PRO B O 1
ATOM 5673 N N . THR B 1 244 ? 6.941 37 1.078 1 85.06 244 THR B N 1
ATOM 5674 C CA . THR B 1 244 ? 5.805 36.281 1.653 1 85.06 244 THR B CA 1
ATOM 5675 C C . THR B 1 244 ? 5.152 35.375 0.614 1 85.06 244 THR B C 1
ATOM 5677 O O . THR B 1 244 ? 4.887 34.219 0.884 1 85.06 244 THR B O 1
ATOM 5680 N N . THR B 1 245 ? 4.961 35.969 -0.569 1 87.56 245 THR B N 1
ATOM 5681 C CA . THR B 1 245 ? 4.332 35.188 -1.642 1 87.56 245 THR B CA 1
ATOM 5682 C C . THR B 1 245 ? 5.25 34.062 -2.111 1 87.56 245 THR B C 1
ATOM 5684 O O . THR B 1 245 ? 4.793 32.938 -2.346 1 87.56 245 THR B O 1
ATOM 5687 N N . MET B 1 246 ? 6.469 34.406 -2.211 1 88.44 246 MET B N 1
ATOM 5688 C CA . MET B 1 246 ? 7.43 33.406 -2.703 1 88.44 246 MET B CA 1
ATOM 5689 C C . MET B 1 246 ? 7.531 32.219 -1.753 1 88.44 246 MET B C 1
ATOM 5691 O O . MET B 1 246 ? 7.516 31.078 -2.188 1 88.44 246 MET B O 1
ATOM 5695 N N . PHE B 1 247 ? 7.555 32.5 -0.508 1 88 247 PHE B N 1
ATOM 5696 C CA . PHE B 1 247 ? 7.75 31.406 0.438 1 88 247 PHE B CA 1
ATOM 5697 C C . PHE B 1 247 ? 6.461 30.609 0.62 1 88 247 PHE B C 1
ATOM 5699 O O . PHE B 1 247 ? 6.5 29.406 0.86 1 88 247 PHE B O 1
ATOM 5706 N N . ALA B 1 248 ? 5.348 31.25 0.467 1 90.5 248 ALA B N 1
ATOM 5707 C CA . ALA B 1 248 ? 4.09 30.5 0.473 1 90.5 248 ALA B CA 1
ATOM 5708 C C . ALA B 1 248 ? 4.02 29.531 -0.702 1 90.5 248 ALA B C 1
ATOM 5710 O O . ALA B 1 248 ? 3.648 28.375 -0.531 1 90.5 248 ALA B O 1
ATOM 5711 N N . LEU B 1 249 ? 4.414 30.031 -1.845 1 92.25 249 LEU B N 1
ATOM 5712 C CA . LEU B 1 249 ? 4.406 29.188 -3.045 1 92.25 249 LEU B CA 1
ATOM 5713 C C . LEU B 1 249 ? 5.469 28.109 -2.957 1 92.25 249 LEU B C 1
ATOM 5715 O O . LEU B 1 249 ? 5.227 26.969 -3.365 1 92.25 249 LEU B O 1
ATOM 5719 N N . ALA B 1 250 ? 6.566 28.516 -2.42 1 90.25 250 ALA B N 1
ATOM 5720 C CA . ALA B 1 250 ? 7.66 27.562 -2.266 1 90.25 250 ALA B CA 1
ATOM 5721 C C . ALA B 1 250 ? 7.262 26.422 -1.333 1 90.25 250 ALA B C 1
ATOM 5723 O O . ALA B 1 250 ? 7.527 25.25 -1.622 1 90.25 250 ALA B O 1
ATOM 5724 N N . ASN B 1 251 ? 6.66 26.766 -0.251 1 91.81 251 ASN B N 1
ATOM 5725 C CA . ASN B 1 251 ? 6.227 25.75 0.708 1 91.81 251 ASN B CA 1
ATOM 5726 C C . ASN B 1 251 ? 5.121 24.875 0.132 1 91.81 251 ASN B C 1
ATOM 5728 O O . ASN B 1 251 ? 5.059 23.688 0.42 1 91.81 251 ASN B O 1
ATOM 5732 N N . ALA B 1 252 ? 4.281 25.453 -0.628 1 95.25 252 ALA B N 1
ATOM 5733 C CA . ALA B 1 252 ? 3.229 24.672 -1.28 1 95.25 252 ALA B CA 1
ATOM 5734 C C . ALA B 1 252 ? 3.818 23.703 -2.291 1 95.25 252 ALA B C 1
ATOM 5736 O O . ALA B 1 252 ? 3.41 22.531 -2.348 1 95.25 252 ALA B O 1
ATOM 5737 N N . PHE B 1 253 ? 4.699 24.219 -3.074 1 94.56 253 PHE B N 1
ATOM 5738 C CA . PHE B 1 253 ? 5.398 23.375 -4.027 1 94.56 253 PHE B CA 1
ATOM 5739 C C . PHE B 1 253 ? 6.113 22.234 -3.307 1 94.56 253 PHE B C 1
ATOM 5741 O O . PHE B 1 253 ? 6.027 21.078 -3.721 1 94.56 253 PHE B O 1
ATOM 5748 N N . ALA B 1 254 ? 6.84 22.594 -2.271 1 91.44 254 ALA B N 1
ATOM 5749 C CA . ALA B 1 254 ? 7.586 21.594 -1.498 1 91.44 254 ALA B CA 1
ATOM 5750 C C . ALA B 1 254 ? 6.648 20.547 -0.903 1 91.44 254 ALA B C 1
ATOM 5752 O O . ALA B 1 254 ? 6.949 19.359 -0.925 1 91.44 254 ALA B O 1
ATOM 5753 N N . ALA B 1 255 ? 5.562 20.969 -0.346 1 95 255 ALA B N 1
ATOM 5754 C CA . ALA B 1 255 ? 4.586 20.047 0.225 1 95 255 ALA B CA 1
ATOM 5755 C C . ALA B 1 255 ? 4.082 19.062 -0.827 1 95 255 ALA B C 1
ATOM 5757 O O . ALA B 1 255 ? 4.012 17.859 -0.576 1 95 255 ALA B O 1
ATOM 5758 N N . GLY B 1 256 ? 3.742 19.594 -1.99 1 96.06 256 GLY B N 1
ATOM 5759 C CA . GLY B 1 256 ? 3.291 18.734 -3.074 1 96.06 256 GLY B CA 1
ATOM 5760 C C . GLY B 1 256 ? 4.336 17.719 -3.508 1 96.06 256 GLY B C 1
ATOM 5761 O O . GLY B 1 256 ? 4.031 16.531 -3.662 1 96.06 256 GLY B O 1
ATOM 5762 N N . ALA B 1 257 ? 5.5 18.219 -3.66 1 92.38 257 ALA B N 1
ATOM 5763 C CA . ALA B 1 257 ? 6.586 17.359 -4.125 1 92.38 257 ALA B CA 1
ATOM 5764 C C . ALA B 1 257 ? 6.93 16.297 -3.09 1 92.38 257 ALA B C 1
ATOM 5766 O O . ALA B 1 257 ? 7.086 15.117 -3.428 1 92.38 257 ALA B O 1
ATOM 5767 N N . LEU B 1 258 ? 7.023 16.688 -1.864 1 90.62 258 LEU B N 1
ATOM 5768 C CA . LEU B 1 258 ? 7.426 15.773 -0.807 1 90.62 258 LEU B CA 1
ATOM 5769 C C . LEU B 1 258 ? 6.34 14.734 -0.541 1 90.62 258 LEU B C 1
ATOM 5771 O O . LEU B 1 258 ? 6.637 13.562 -0.29 1 90.62 258 LEU B O 1
ATOM 5775 N N . LEU B 1 259 ? 5.094 15.172 -0.537 1 95.88 259 LEU B N 1
ATOM 5776 C CA . LEU B 1 259 ? 4.012 14.211 -0.367 1 95.88 259 LEU B CA 1
ATOM 5777 C C . LEU B 1 259 ? 3.959 13.234 -1.538 1 95.88 259 LEU B C 1
ATOM 5779 O O . LEU B 1 259 ? 3.693 12.047 -1.35 1 95.88 259 LEU B O 1
ATOM 5783 N N . ALA B 1 260 ? 4.16 13.781 -2.703 1 94.62 260 ALA B N 1
ATOM 5784 C CA . ALA B 1 260 ? 4.203 12.906 -3.869 1 94.62 260 ALA B CA 1
ATOM 5785 C C . ALA B 1 260 ? 5.336 11.891 -3.75 1 94.62 260 ALA B C 1
ATOM 5787 O O . ALA B 1 260 ? 5.16 10.711 -4.062 1 94.62 260 ALA B O 1
ATOM 5788 N N . ALA B 1 261 ? 6.461 12.336 -3.357 1 89.06 261 ALA B N 1
ATOM 5789 C CA . ALA B 1 261 ? 7.574 11.414 -3.146 1 89.06 261 ALA B CA 1
ATOM 5790 C C . ALA B 1 261 ? 7.219 10.352 -2.111 1 89.06 261 ALA B C 1
ATOM 5792 O O . ALA B 1 261 ? 7.535 9.172 -2.289 1 89.06 261 ALA B O 1
ATOM 5793 N N . ALA B 1 262 ? 6.582 10.766 -1.062 1 93.06 262 ALA B N 1
ATOM 5794 C CA . ALA B 1 262 ? 6.195 9.836 -0.001 1 93.06 262 ALA B CA 1
ATOM 5795 C C . ALA B 1 262 ? 5.207 8.797 -0.516 1 93.06 262 ALA B C 1
ATOM 5797 O O . ALA B 1 262 ? 5.395 7.594 -0.303 1 93.06 262 ALA B O 1
ATOM 5798 N N . PHE B 1 263 ? 4.223 9.234 -1.247 1 95 263 PHE B N 1
ATOM 5799 C CA . PHE B 1 263 ? 3.119 8.336 -1.559 1 95 263 PHE B CA 1
ATOM 5800 C C . PHE B 1 263 ? 3.373 7.602 -2.867 1 95 263 PHE B C 1
ATOM 5802 O O . PHE B 1 263 ? 3.016 6.43 -3.006 1 95 263 PHE B O 1
ATOM 5809 N N . TYR B 1 264 ? 3.992 8.266 -3.863 1 91 264 TYR B N 1
ATOM 5810 C CA . TYR B 1 264 ? 4.211 7.609 -5.148 1 91 264 TYR B CA 1
ATOM 5811 C C . TYR B 1 264 ? 5.426 6.688 -5.09 1 91 264 TYR B C 1
ATOM 5813 O O . TYR B 1 264 ? 5.414 5.602 -5.672 1 91 264 TYR B O 1
ATOM 5821 N N . LEU B 1 265 ? 6.395 7.121 -4.398 1 85.94 265 LEU B N 1
ATOM 5822 C CA . LEU B 1 265 ? 7.684 6.465 -4.59 1 85.94 265 LEU B CA 1
ATOM 5823 C C . LEU B 1 265 ? 8.07 5.66 -3.354 1 85.94 265 LEU B C 1
ATOM 5825 O O . LEU B 1 265 ? 8.711 4.613 -3.467 1 85.94 265 LEU B O 1
ATOM 5829 N N . MET B 1 266 ? 7.664 6.102 -2.18 1 90.06 266 MET B N 1
ATOM 5830 C CA . MET B 1 266 ? 8.203 5.473 -0.979 1 90.06 266 MET B CA 1
ATOM 5831 C C . MET B 1 266 ? 7.184 4.523 -0.358 1 90.06 266 MET B C 1
ATOM 5833 O O . MET B 1 266 ? 7.414 3.312 -0.299 1 90.06 266 MET B O 1
ATOM 5837 N N . LEU B 1 267 ? 6.047 5.035 -0.031 1 93.44 267 LEU B N 1
ATOM 5838 C CA . LEU B 1 267 ? 5.109 4.273 0.789 1 93.44 267 LEU B CA 1
ATOM 5839 C C . LEU B 1 267 ? 4.445 3.172 -0.027 1 93.44 267 LEU B C 1
ATOM 5841 O O . LEU B 1 267 ? 4.191 2.08 0.487 1 93.44 267 LEU B O 1
ATOM 5845 N N . TYR B 1 268 ? 4.117 3.455 -1.249 1 91 268 TYR B N 1
ATOM 5846 C CA . TYR B 1 268 ? 3.555 2.41 -2.094 1 91 268 TYR B CA 1
ATOM 5847 C C . TYR B 1 268 ? 4.539 1.259 -2.266 1 91 268 TYR B C 1
ATOM 5849 O O . TYR B 1 268 ? 4.172 0.091 -2.113 1 91 268 TYR B O 1
ATOM 5857 N N . GLU B 1 269 ? 5.75 1.578 -2.562 1 84.56 269 GLU B N 1
ATOM 5858 C CA . GLU B 1 269 ? 6.793 0.57 -2.73 1 84.56 269 GLU B CA 1
ATOM 5859 C C . GLU B 1 269 ? 7.023 -0.205 -1.436 1 84.56 269 GLU B C 1
ATOM 5861 O O . GLU B 1 269 ? 7.273 -1.412 -1.466 1 84.56 269 GLU B O 1
ATOM 5866 N N . ALA B 1 270 ? 6.953 0.445 -0.349 1 89.38 270 ALA B N 1
ATOM 5867 C CA . ALA B 1 270 ? 7.172 -0.182 0.952 1 89.38 270 ALA B CA 1
ATOM 5868 C C . ALA B 1 270 ? 6.16 -1.295 1.201 1 89.38 270 ALA B C 1
ATOM 5870 O O . ALA B 1 270 ? 6.477 -2.301 1.839 1 89.38 270 ALA B O 1
ATOM 5871 N N . THR B 1 271 ? 4.926 -1.113 0.721 1 87.81 271 THR B N 1
ATOM 5872 C CA . THR B 1 271 ? 3.914 -2.143 0.921 1 87.81 271 THR B CA 1
ATOM 5873 C C . THR B 1 271 ? 4.316 -3.439 0.221 1 87.81 271 THR B C 1
ATOM 5875 O O . THR B 1 271 ? 3.953 -4.527 0.667 1 87.81 271 THR B O 1
ATOM 5878 N N . HIS B 1 272 ? 5.047 -3.318 -0.798 1 77.62 272 HIS B N 1
ATOM 5879 C CA . HIS B 1 272 ? 5.445 -4.484 -1.581 1 77.62 272 HIS B CA 1
ATOM 5880 C C . HIS B 1 272 ? 6.715 -5.117 -1.021 1 77.62 272 HIS B C 1
ATOM 5882 O O . HIS B 1 272 ? 6.949 -6.312 -1.211 1 77.62 272 HIS B O 1
ATOM 5888 N N . LEU B 1 273 ? 7.5 -4.301 -0.385 1 76.06 273 LEU B N 1
ATOM 5889 C CA . LEU B 1 273 ? 8.773 -4.797 0.129 1 76.06 273 LEU B CA 1
ATOM 5890 C C . LEU B 1 273 ? 8.586 -5.461 1.488 1 76.06 273 LEU B C 1
ATOM 5892 O O . LEU B 1 273 ? 9.305 -6.406 1.823 1 76.06 273 LEU B O 1
ATOM 5896 N N . ILE B 1 274 ? 7.602 -5.008 2.248 1 80.25 274 ILE B N 1
ATOM 5897 C CA . ILE B 1 274 ? 7.332 -5.609 3.549 1 80.25 274 ILE B CA 1
ATOM 5898 C C . ILE B 1 274 ? 6.465 -6.855 3.373 1 80.25 274 ILE B C 1
ATOM 5900 O O . ILE B 1 274 ? 5.25 -6.75 3.18 1 80.25 274 ILE B O 1
ATOM 5904 N N . THR B 1 275 ? 7.129 -7.945 3.51 1 64.81 275 THR B N 1
ATOM 5905 C CA . THR B 1 275 ? 6.426 -9.195 3.23 1 64.81 275 THR B CA 1
ATOM 5906 C C . THR B 1 275 ? 6.34 -10.055 4.484 1 64.81 275 THR B C 1
ATOM 5908 O O . THR B 1 275 ? 5.695 -11.109 4.477 1 64.81 275 THR B O 1
ATOM 5911 N N . ASP B 1 276 ? 7.043 -9.672 5.547 1 61.84 276 ASP B N 1
ATOM 5912 C CA . ASP B 1 276 ? 6.977 -10.406 6.809 1 61.84 276 ASP B CA 1
ATOM 5913 C C . ASP B 1 276 ? 6.023 -9.727 7.789 1 61.84 276 ASP B C 1
ATOM 5915 O O . ASP B 1 276 ? 5.969 -8.5 7.863 1 61.84 276 ASP B O 1
ATOM 5919 N N . PRO B 1 277 ? 5.207 -10.469 8.594 1 59.59 277 PRO B N 1
ATOM 5920 C CA . PRO B 1 277 ? 5.164 -11.93 8.633 1 59.59 277 PRO B CA 1
ATOM 5921 C C . PRO B 1 277 ? 4.461 -12.539 7.422 1 59.59 277 PRO B C 1
ATOM 5923 O O . PRO B 1 277 ? 3.615 -11.891 6.805 1 59.59 277 PRO B O 1
ATOM 5926 N N . VAL B 1 278 ? 4.875 -13.656 7.176 1 46.81 278 VAL B N 1
ATOM 5927 C CA . VAL B 1 278 ? 4.336 -14.359 6.016 1 46.81 278 VAL B CA 1
ATOM 5928 C C . VAL B 1 278 ? 3.094 -15.148 6.422 1 46.81 278 VAL B C 1
ATOM 5930 O O . VAL B 1 278 ? 2.955 -15.547 7.582 1 46.81 278 VAL B O 1
ATOM 5933 N N . ASP B 1 279 ? 2.109 -15.164 5.555 1 45.16 279 ASP B N 1
ATOM 5934 C CA . ASP B 1 279 ? 0.908 -15.953 5.809 1 45.16 279 ASP B CA 1
ATOM 5935 C C . ASP B 1 279 ? 1.265 -17.391 6.199 1 45.16 279 ASP B C 1
ATOM 5937 O O . ASP B 1 279 ? 2.258 -17.938 5.719 1 45.16 279 ASP B O 1
ATOM 5941 N N . THR B 1 280 ? 0.552 -17.891 7.305 1 42.34 280 THR B N 1
ATOM 5942 C CA . THR B 1 280 ? 0.852 -19.234 7.816 1 42.34 280 THR B CA 1
ATOM 5943 C C . THR B 1 280 ? -0.313 -20.172 7.559 1 42.34 280 THR B C 1
ATOM 5945 O O . THR B 1 280 ? -1.474 -19.766 7.559 1 42.34 280 THR B O 1
ATOM 5948 N N . ALA B 1 281 ? -0.072 -21.406 7.293 1 39 281 ALA B N 1
ATOM 5949 C CA . ALA B 1 281 ? -1.085 -22.453 7.164 1 39 281 ALA B CA 1
ATOM 5950 C C . ALA B 1 281 ? -1.479 -23 8.531 1 39 281 ALA B C 1
ATOM 5952 O O . ALA B 1 281 ? -0.627 -23.172 9.406 1 39 281 ALA B O 1
ATOM 5953 N N . LYS B 1 282 ? -2.795 -22.969 8.898 1 46.19 282 LYS B N 1
ATOM 5954 C CA . LYS B 1 282 ? -3.326 -23.531 10.141 1 46.19 282 LYS B CA 1
ATOM 5955 C C . LYS B 1 282 ? -4.141 -24.797 9.867 1 46.19 282 LYS B C 1
ATOM 5957 O O . LYS B 1 282 ? -4.906 -24.844 8.898 1 46.19 282 LYS B O 1
ATOM 5962 N N . SER B 1 283 ? -3.84 -25.922 10.508 1 45.31 283 SER B N 1
ATOM 5963 C CA . SER B 1 283 ? -4.617 -27.156 10.391 1 45.31 283 SER B CA 1
ATOM 5964 C C . SER B 1 283 ? -5.473 -27.391 11.633 1 45.31 283 SER B C 1
ATOM 5966 O O . SER B 1 283 ? -5.051 -27.094 12.75 1 45.31 283 SER B O 1
ATOM 5968 N N . GLU B 1 284 ? -6.75 -27.484 11.453 1 50.69 284 GLU B N 1
ATOM 5969 C CA . GLU B 1 284 ? -7.637 -27.891 12.539 1 50.69 284 GLU B CA 1
ATOM 5970 C C . GLU B 1 284 ? -8.172 -29.297 12.32 1 50.69 284 GLU B C 1
ATOM 5972 O O . GLU B 1 284 ? -8.469 -29.688 11.188 1 50.69 284 GLU B O 1
ATOM 5977 N N . THR B 1 285 ? -7.953 -30.141 13.18 1 50.75 285 THR B N 1
ATOM 5978 C CA . THR B 1 285 ? -8.453 -31.516 13.141 1 50.75 285 THR B CA 1
ATOM 5979 C C . THR B 1 285 ? -9.812 -31.609 13.82 1 50.75 285 THR B C 1
ATOM 5981 O O . THR B 1 285 ? -9.977 -31.156 14.961 1 50.75 285 THR B O 1
ATOM 5984 N N . ASP B 1 286 ? -10.805 -31.906 13.07 1 46.78 286 ASP B N 1
ATOM 5985 C CA . ASP B 1 286 ? -12.109 -32.062 13.695 1 46.78 286 ASP B CA 1
ATOM 5986 C C . ASP B 1 286 ? -12.18 -33.375 14.508 1 46.78 286 ASP B C 1
ATOM 5988 O O . ASP B 1 286 ? -11.18 -34.062 14.633 1 46.78 286 ASP B O 1
ATOM 5992 N N . ALA B 1 287 ? -13.344 -33.562 15.312 1 60.53 287 ALA B N 1
ATOM 5993 C CA . ALA B 1 287 ? -13.562 -34.688 16.219 1 60.53 287 ALA B CA 1
ATOM 5994 C C . ALA B 1 287 ? -13.375 -36.031 15.484 1 60.53 287 ALA B C 1
ATOM 5996 O O . ALA B 1 287 ? -12.969 -37.031 16.094 1 60.53 287 ALA B O 1
ATOM 5997 N N . ASP B 1 288 ? -13.633 -36.031 14.242 1 53.66 288 ASP B N 1
ATOM 5998 C CA . ASP B 1 288 ? -13.578 -37.281 13.461 1 53.66 288 ASP B CA 1
ATOM 5999 C C . ASP B 1 288 ? -12.195 -37.5 12.867 1 53.66 288 ASP B C 1
ATOM 6001 O O . ASP B 1 288 ? -11.969 -38.469 12.148 1 53.66 288 ASP B O 1
ATOM 6005 N N . GLY B 1 289 ? -11.258 -36.562 13.234 1 47.12 289 GLY B N 1
ATOM 6006 C CA . GLY B 1 289 ? -9.867 -36.719 12.836 1 47.12 289 GLY B CA 1
ATOM 6007 C C . GLY B 1 289 ? -9.57 -36.094 11.477 1 47.12 289 GLY B C 1
ATOM 6008 O O . GLY B 1 289 ? -8.469 -36.25 10.945 1 47.12 289 GLY B O 1
ATOM 6009 N N . GLU B 1 290 ? -10.656 -35.562 10.797 1 44.62 290 GLU B N 1
ATOM 6010 C CA . GLU B 1 290 ? -10.445 -34.938 9.492 1 44.62 290 GLU B CA 1
ATOM 6011 C C . GLU B 1 290 ? -9.75 -33.594 9.641 1 44.62 290 GLU B C 1
ATOM 6013 O O . GLU B 1 290 ? -10.141 -32.781 10.469 1 44.62 290 GLU B O 1
ATOM 6018 N N . LYS B 1 291 ? -8.578 -33.438 9.117 1 40.06 291 LYS B N 1
ATOM 6019 C CA . LYS B 1 291 ? -7.805 -32.219 9.188 1 40.06 291 LYS B CA 1
ATOM 6020 C C . LYS B 1 291 ? -8.25 -31.219 8.117 1 40.06 291 LYS B C 1
ATOM 6022 O O . LYS B 1 291 ? -8.398 -31.578 6.949 1 40.06 291 LYS B O 1
ATOM 6027 N N . THR B 1 292 ? -8.773 -30.062 8.445 1 44.19 292 THR B N 1
ATOM 6028 C CA . THR B 1 292 ? -9.094 -28.953 7.562 1 44.19 292 THR B CA 1
ATOM 6029 C C . THR B 1 292 ? -8 -27.875 7.625 1 44.19 292 THR B C 1
ATOM 6031 O O . THR B 1 292 ? -7.434 -27.625 8.688 1 44.19 292 THR B O 1
ATOM 6034 N N . TRP B 1 293 ? -7.375 -27.594 6.508 1 36.12 293 TRP B N 1
ATOM 6035 C CA . TRP B 1 293 ? -6.309 -26.594 6.426 1 36.12 293 TRP B CA 1
ATOM 6036 C C . TRP B 1 293 ? -6.867 -25.234 6.035 1 36.12 293 TRP B C 1
ATOM 6038 O O . TRP B 1 293 ? -7.801 -25.141 5.234 1 36.12 293 TRP B O 1
ATOM 6048 N N . SER B 1 294 ? -6.535 -24.219 6.832 1 43.88 294 SER B N 1
ATOM 6049 C CA . SER B 1 294 ? -6.883 -22.844 6.496 1 43.88 294 SER B CA 1
ATOM 6050 C C . SER B 1 294 ? -5.648 -21.953 6.504 1 43.88 294 SER B C 1
ATOM 6052 O O . SER B 1 294 ? -4.617 -22.312 7.074 1 43.88 294 SER B O 1
ATOM 6054 N N . VAL B 1 295 ? -5.539 -20.984 5.535 1 37.59 295 VAL B N 1
ATOM 6055 C CA . VAL B 1 295 ? -4.477 -19.984 5.531 1 37.59 295 VAL B CA 1
ATOM 6056 C C . VAL B 1 295 ? -4.824 -18.859 6.508 1 37.59 295 VAL B C 1
ATOM 6058 O O . VAL B 1 295 ? -5.91 -18.281 6.441 1 37.59 295 VAL B O 1
ATOM 6061 N N . GLU B 1 296 ? -3.953 -18.812 7.445 1 49.75 296 GLU B N 1
ATOM 6062 C CA . GLU B 1 296 ? -4.074 -17.641 8.32 1 49.75 296 GLU B CA 1
ATOM 6063 C C . GLU B 1 296 ? -3.309 -16.453 7.754 1 49.75 296 GLU B C 1
ATOM 6065 O O . GLU B 1 296 ? -2.076 -16.453 7.711 1 49.75 296 GLU B O 1
ATOM 6070 N N . SER B 1 297 ? -4.062 -15.594 7.113 1 52.94 297 SER B N 1
ATOM 6071 C CA . SER B 1 297 ? -3.439 -14.391 6.566 1 52.94 297 SER B CA 1
ATOM 6072 C C . SER B 1 297 ? -2.812 -13.539 7.668 1 52.94 297 SER B C 1
ATOM 6074 O O . SER B 1 297 ? -3.422 -13.328 8.719 1 52.94 297 SER B O 1
ATOM 6076 N N . LYS B 1 298 ? -1.479 -13.258 7.367 1 61.66 298 LYS B N 1
ATOM 6077 C CA . LYS B 1 298 ? -0.798 -12.375 8.305 1 61.66 298 LYS B CA 1
ATOM 6078 C C . LYS B 1 298 ? -0.697 -10.961 7.754 1 61.66 298 LYS B C 1
ATOM 6080 O O . LYS B 1 298 ? 0.278 -10.25 8.016 1 61.66 298 LYS B O 1
ATOM 6085 N N . GLU B 1 299 ? -1.646 -10.648 6.879 1 68.88 299 GLU B N 1
ATOM 6086 C CA . GLU B 1 299 ? -1.713 -9.312 6.297 1 68.88 299 GLU B CA 1
ATOM 6087 C C . GLU B 1 299 ? -1.759 -8.242 7.383 1 68.88 299 GLU B C 1
ATOM 6089 O O . GLU B 1 299 ? -1.187 -7.16 7.219 1 68.88 299 GLU B O 1
ATOM 6094 N N . ALA B 1 300 ? -2.436 -8.602 8.453 1 75.56 300 ALA B N 1
ATOM 6095 C CA . ALA B 1 300 ? -2.529 -7.66 9.562 1 75.56 300 ALA B CA 1
ATOM 6096 C C . ALA B 1 300 ? -1.147 -7.324 10.117 1 75.56 300 ALA B C 1
ATOM 6098 O O . ALA B 1 300 ? -0.885 -6.18 10.5 1 75.56 300 ALA B O 1
ATOM 6099 N N . GLY B 1 301 ? -0.274 -8.336 10.141 1 81 301 GLY B N 1
ATOM 6100 C CA . GLY B 1 301 ? 1.087 -8.109 10.602 1 81 301 GLY B CA 1
ATOM 6101 C C . GLY B 1 301 ? 1.889 -7.215 9.672 1 81 301 GLY B C 1
ATOM 6102 O O . GLY B 1 301 ? 2.637 -6.348 10.125 1 81 301 GLY B O 1
ATOM 6103 N N . ARG B 1 302 ? 1.739 -7.387 8.438 1 81.31 302 ARG B N 1
ATOM 6104 C CA . ARG B 1 302 ? 2.434 -6.578 7.441 1 81.31 302 ARG B CA 1
ATOM 6105 C C . ARG B 1 302 ? 1.938 -5.137 7.465 1 81.31 302 ARG B C 1
ATOM 6107 O O . ARG B 1 302 ? 2.736 -4.199 7.41 1 81.31 302 ARG B O 1
ATOM 6114 N N . SER B 1 303 ? 0.615 -5.035 7.566 1 86.5 303 SER B N 1
ATOM 6115 C CA . SER B 1 303 ? 0.041 -3.697 7.68 1 86.5 303 SER B CA 1
ATOM 6116 C C . SER B 1 303 ? 0.516 -2.998 8.953 1 86.5 303 SER B C 1
ATOM 6118 O O . SER B 1 303 ? 0.736 -1.786 8.953 1 86.5 303 SER B O 1
ATOM 6120 N N . ALA B 1 304 ? 0.668 -3.758 10 1 89.25 304 ALA B N 1
ATOM 6121 C CA . ALA B 1 304 ? 1.143 -3.203 11.266 1 89.25 304 ALA B CA 1
ATOM 6122 C C . ALA B 1 304 ? 2.57 -2.682 11.133 1 89.25 304 ALA B C 1
ATOM 6124 O O . ALA B 1 304 ? 2.885 -1.589 11.609 1 89.25 304 ALA B O 1
ATOM 6125 N N . TRP B 1 305 ? 3.404 -3.496 10.523 1 90.56 305 TRP B N 1
ATOM 6126 C CA . TRP B 1 305 ? 4.781 -3.057 10.32 1 90.56 305 TRP B CA 1
ATOM 6127 C C . TRP B 1 305 ? 4.828 -1.799 9.461 1 90.56 305 TRP B C 1
ATOM 6129 O O . TRP B 1 305 ? 5.531 -0.84 9.789 1 90.56 305 TRP B O 1
ATOM 6139 N N . TRP B 1 306 ? 4.121 -1.823 8.367 1 93.31 306 TRP B N 1
ATOM 6140 C CA . TRP B 1 306 ? 4.082 -0.714 7.422 1 93.31 306 TRP B CA 1
ATOM 6141 C C . TRP B 1 306 ? 3.609 0.566 8.102 1 93.31 306 TRP B C 1
ATOM 6143 O O . TRP B 1 306 ? 4.305 1.585 8.07 1 93.31 306 TRP B O 1
ATOM 6153 N N . GLY B 1 307 ? 2.459 0.487 8.781 1 95.06 307 GLY B N 1
ATOM 6154 C CA . GLY B 1 307 ? 1.879 1.649 9.438 1 95.06 307 GLY B CA 1
ATOM 6155 C C . GLY B 1 307 ? 2.695 2.139 10.617 1 95.06 307 GLY B C 1
ATOM 6156 O O . GLY B 1 307 ? 2.859 3.344 10.805 1 95.06 307 GLY B O 1
ATOM 6157 N N . THR B 1 308 ? 3.221 1.244 11.398 1 95.5 308 THR B N 1
ATOM 6158 C CA . THR B 1 308 ? 3.99 1.618 12.586 1 95.5 308 THR B CA 1
ATOM 6159 C C . THR B 1 308 ? 5.262 2.363 12.188 1 95.5 308 THR B C 1
ATOM 6161 O O . THR B 1 308 ? 5.637 3.348 12.828 1 95.5 308 THR B O 1
ATOM 6164 N N . MET B 1 309 ? 5.926 1.88 11.164 1 94.69 309 MET B N 1
ATOM 6165 C CA . MET B 1 309 ? 7.145 2.551 10.711 1 94.69 309 MET B CA 1
ATOM 6166 C C . MET B 1 309 ? 6.836 3.957 10.211 1 94.69 309 MET B C 1
ATOM 6168 O O . MET B 1 309 ? 7.621 4.883 10.422 1 94.69 309 MET B O 1
ATOM 6172 N N . ILE B 1 310 ? 5.711 4.133 9.523 1 96.25 310 ILE B N 1
ATOM 6173 C CA . ILE B 1 310 ? 5.289 5.441 9.039 1 96.25 310 ILE B CA 1
ATOM 6174 C C . ILE B 1 310 ? 5.035 6.371 10.227 1 96.25 310 ILE B C 1
ATOM 6176 O O . ILE B 1 310 ? 5.504 7.512 10.242 1 96.25 310 ILE B O 1
ATOM 6180 N N . LEU B 1 311 ? 4.305 5.859 11.219 1 97.12 311 LEU B N 1
ATOM 6181 C CA . LEU B 1 311 ? 3.965 6.668 12.383 1 97.12 311 LEU B CA 1
ATOM 6182 C C . LEU B 1 311 ? 5.215 7.008 13.188 1 97.12 311 LEU B C 1
ATOM 6184 O O . LEU B 1 311 ? 5.328 8.117 13.719 1 97.12 311 LEU B O 1
ATOM 6188 N N . LEU B 1 312 ? 6.105 6.066 13.266 1 96.12 312 LEU B N 1
ATOM 6189 C CA . LEU B 1 312 ? 7.375 6.336 13.93 1 96.12 312 LEU B CA 1
ATOM 6190 C C . LEU B 1 312 ? 8.164 7.41 13.18 1 96.12 312 LEU B C 1
ATOM 6192 O O . LEU B 1 312 ? 8.781 8.273 13.805 1 96.12 312 LEU B O 1
ATOM 6196 N N . GLY B 1 313 ? 8.234 7.32 11.883 1 94.44 313 GLY B N 1
ATOM 6197 C CA . GLY B 1 313 ? 8.859 8.359 11.086 1 94.44 313 GLY B CA 1
ATOM 6198 C C . GLY B 1 313 ? 8.219 9.727 11.266 1 94.44 313 GLY B C 1
ATOM 6199 O O . GLY B 1 313 ? 8.914 10.727 11.422 1 94.44 313 GLY B O 1
ATOM 6200 N N . PHE B 1 314 ? 6.961 9.742 11.32 1 95.56 314 PHE B N 1
ATOM 6201 C CA . PHE B 1 314 ? 6.195 10.977 11.453 1 95.56 314 PHE B CA 1
ATOM 6202 C C . PHE B 1 314 ? 6.539 11.688 12.766 1 95.56 314 PHE B C 1
ATOM 6204 O O . PHE B 1 314 ? 6.723 12.906 12.781 1 95.56 314 PHE B O 1
ATOM 6211 N N . ILE B 1 315 ? 6.605 10.953 13.82 1 95.12 315 ILE B N 1
ATOM 6212 C CA . ILE B 1 315 ? 6.746 11.578 15.133 1 95.12 315 ILE B CA 1
ATOM 6213 C C . ILE B 1 315 ? 8.227 11.727 15.477 1 95.12 315 ILE B C 1
ATOM 6215 O O . ILE B 1 315 ? 8.578 12.375 16.469 1 95.12 315 ILE B O 1
ATOM 6219 N N . SER B 1 316 ? 9.156 11.242 14.695 1 92.56 316 SER B N 1
ATOM 6220 C CA . SER B 1 316 ? 10.586 11.219 14.992 1 92.56 316 SER B CA 1
ATOM 6221 C C . SER B 1 316 ? 11.141 12.633 15.141 1 92.56 316 SER B C 1
ATOM 6223 O O . SER B 1 316 ? 12.016 12.875 15.977 1 92.56 316 SER B O 1
ATOM 6225 N N . ALA B 1 317 ? 10.695 13.531 14.289 1 83.56 317 ALA B N 1
ATOM 6226 C CA . ALA B 1 317 ? 11.172 14.914 14.398 1 83.56 317 ALA B CA 1
ATOM 6227 C C . ALA B 1 317 ? 10.844 15.5 15.758 1 83.56 317 ALA B C 1
ATOM 6229 O O . ALA B 1 317 ? 11.656 16.219 16.344 1 83.56 317 ALA B O 1
ATOM 6230 N N . ASN B 1 318 ? 9.688 15.219 16.234 1 88.31 318 ASN B N 1
ATOM 6231 C CA . ASN B 1 318 ? 9.281 15.719 17.547 1 88.31 318 ASN B CA 1
ATOM 6232 C C . ASN B 1 318 ? 10.055 15.039 18.672 1 88.31 318 ASN B C 1
ATOM 6234 O O . ASN B 1 318 ? 10.336 15.648 19.703 1 88.31 318 ASN B O 1
ATOM 6238 N N . ILE B 1 319 ? 10.305 13.812 18.516 1 90.94 319 ILE B N 1
ATOM 6239 C CA . ILE B 1 319 ? 11.117 13.086 19.484 1 90.94 319 ILE B CA 1
ATOM 6240 C C . ILE B 1 319 ? 12.523 13.688 19.531 1 90.94 319 ILE B C 1
ATOM 6242 O O . ILE B 1 319 ? 13.062 13.93 20.609 1 90.94 319 ILE B O 1
ATOM 6246 N N . LEU B 1 320 ? 13.094 13.984 18.406 1 84 320 LEU B N 1
ATOM 6247 C CA . LEU B 1 320 ? 14.422 14.578 18.344 1 84 320 LEU B CA 1
ATOM 6248 C C . LEU B 1 320 ? 14.438 15.969 18.969 1 84 320 LEU B C 1
ATOM 6250 O O . LEU B 1 320 ? 15.391 16.328 19.656 1 84 320 LEU B O 1
ATOM 6254 N N . GLU B 1 321 ? 13.43 16.719 18.625 1 83.56 321 GLU B N 1
ATOM 6255 C CA . GLU B 1 321 ? 13.281 18.031 19.25 1 83.56 321 GLU B CA 1
ATOM 6256 C C . GLU B 1 321 ? 13.266 17.938 20.766 1 83.56 321 GLU B C 1
ATOM 6258 O O . GLU B 1 321 ? 13.898 18.734 21.453 1 83.56 321 GLU B O 1
ATOM 6263 N N . THR B 1 322 ? 12.57 17 21.25 1 86.56 322 THR B N 1
ATOM 6264 C CA . THR B 1 322 ? 12.461 16.781 22.688 1 86.56 322 THR B CA 1
ATOM 6265 C C . THR B 1 322 ? 13.805 16.375 23.281 1 86.56 322 THR B C 1
ATOM 6267 O O . THR B 1 322 ? 14.188 16.844 24.359 1 86.56 322 THR B O 1
ATOM 6270 N N . LEU B 1 323 ? 14.516 15.602 22.625 1 85.44 323 LEU B N 1
ATOM 6271 C CA . LEU B 1 323 ? 15.82 15.148 23.094 1 85.44 323 LEU B CA 1
ATOM 6272 C C . LEU B 1 323 ? 16.828 16.297 23.094 1 85.44 323 LEU B C 1
ATOM 6274 O O . LEU B 1 323 ? 17.625 16.422 24.016 1 85.44 323 LEU B O 1
ATOM 6278 N N . VAL B 1 324 ? 16.797 17.109 22.094 1 80.56 324 VAL B N 1
ATOM 6279 C CA . VAL B 1 324 ? 17.703 18.25 21.984 1 80.56 324 VAL B CA 1
ATOM 6280 C C . VAL B 1 324 ? 17.391 19.266 23.094 1 80.56 324 VAL B C 1
ATOM 6282 O O . VAL B 1 324 ? 18.297 19.812 23.719 1 80.56 324 VAL B O 1
ATOM 6285 N N . GLN B 1 325 ? 16.109 19.453 23.25 1 80.19 325 GLN B N 1
ATOM 6286 C CA . GLN B 1 325 ? 15.703 20.375 24.312 1 80.19 325 GLN B CA 1
ATOM 6287 C C . GLN B 1 325 ? 16.141 19.859 25.688 1 80.19 325 GLN B C 1
ATOM 6289 O O . GLN B 1 325 ? 16.562 20.641 26.547 1 80.19 325 GLN B O 1
ATOM 6294 N N . ALA B 1 326 ? 16.016 18.609 25.875 1 82.75 326 ALA B N 1
ATOM 6295 C CA . ALA B 1 326 ? 16.453 18 27.141 1 82.75 326 ALA B CA 1
ATOM 6296 C C . ALA B 1 326 ? 17.969 18.141 27.312 1 82.75 326 ALA B C 1
ATOM 6298 O O . ALA B 1 326 ? 18.438 18.344 28.438 1 82.75 326 ALA B O 1
ATOM 6299 N N . ALA B 1 327 ? 18.672 18.078 26.312 1 79.56 327 ALA B N 1
ATOM 6300 C CA . ALA B 1 327 ? 20.141 18.156 26.375 1 79.56 327 ALA B CA 1
ATOM 6301 C C . ALA B 1 327 ? 20.594 19.594 26.594 1 79.56 327 ALA B C 1
ATOM 6303 O O . ALA B 1 327 ? 21.578 19.844 27.312 1 79.56 327 ALA B O 1
ATOM 6304 N N . VAL B 1 328 ? 19.922 20.531 25.906 1 73.06 328 VAL B N 1
ATOM 6305 C CA . VAL B 1 328 ? 20.297 21.938 26.031 1 73.06 328 VAL B CA 1
ATOM 6306 C C . VAL B 1 328 ? 19.922 22.453 27.406 1 73.06 328 VAL B C 1
ATOM 6308 O O . VAL B 1 328 ? 20.656 23.25 28 1 73.06 328 VAL B O 1
ATOM 6311 N N . SER B 1 329 ? 18.703 22.094 27.797 1 67.12 329 SER B N 1
ATOM 6312 C CA . SER B 1 329 ? 18.281 22.531 29.125 1 67.12 329 SER B CA 1
ATOM 6313 C C . SER B 1 329 ? 19.234 22.016 30.203 1 67.12 329 SER B C 1
ATOM 6315 O O . SER B 1 329 ? 19.469 22.688 31.203 1 67.12 329 SER B O 1
ATOM 6317 N N . LYS B 1 330 ? 19.734 20.906 30.062 1 60.94 330 LYS B N 1
ATOM 6318 C CA . LYS B 1 330 ? 20.688 20.359 31.031 1 60.94 330 LYS B CA 1
ATOM 6319 C C . LYS B 1 330 ? 22 21.141 31.031 1 60.94 330 LYS B C 1
ATOM 6321 O O . LYS B 1 330 ? 22.609 21.328 32.094 1 60.94 330 LYS B O 1
ATOM 6326 N N . THR B 1 331 ? 22.266 21.562 29.906 1 56.66 331 THR B N 1
ATOM 6327 C CA . THR B 1 331 ? 23.516 22.297 29.844 1 56.66 331 THR B CA 1
ATOM 6328 C C . THR B 1 331 ? 23.328 23.703 30.391 1 56.66 331 THR B C 1
ATOM 6330 O O . THR B 1 331 ? 24.25 24.266 31 1 56.66 331 THR B O 1
ATOM 6333 N N . SER B 1 332 ? 22.172 24.312 30.109 1 52.38 332 SER B N 1
ATOM 6334 C CA . SER B 1 332 ? 21.953 25.656 30.625 1 52.38 332 SER B CA 1
ATOM 6335 C C . SER B 1 332 ? 21.797 25.641 32.156 1 52.38 332 SER B C 1
ATOM 6337 O O . SER B 1 332 ? 22.219 26.578 32.812 1 52.38 332 SER B O 1
ATOM 6339 N N . MET B 1 333 ? 21.188 24.688 32.688 1 48.75 333 MET B N 1
ATOM 6340 C CA . MET B 1 333 ? 21.062 24.656 34.156 1 48.75 333 MET B CA 1
ATOM 6341 C C . MET B 1 333 ? 22.422 24.484 34.812 1 48.75 333 MET B C 1
ATOM 6343 O O . MET B 1 333 ? 22.625 24.891 35.969 1 48.75 333 MET B O 1
ATOM 6347 N N . GLY B 1 334 ? 23.359 23.891 34.125 1 46.47 334 GLY B N 1
ATOM 6348 C CA . GLY B 1 334 ? 24.656 23.734 34.781 1 46.47 334 GLY B CA 1
ATOM 6349 C C . GLY B 1 334 ? 25.453 25.016 34.875 1 46.47 334 GLY B C 1
ATOM 6350 O O . GLY B 1 334 ? 26.438 25.094 35.594 1 46.47 334 GLY B O 1
ATOM 6351 N N . SER B 1 335 ? 25.312 25.875 33.875 1 42.44 335 SER B N 1
ATOM 6352 C CA . SER B 1 335 ? 26.234 27.016 33.938 1 42.44 335 SER B CA 1
ATOM 6353 C C . SER B 1 335 ? 25.625 28.156 34.75 1 42.44 335 SER B C 1
ATOM 6355 O O . SER B 1 335 ? 25.234 29.188 34.188 1 42.44 335 SER B O 1
ATOM 6357 N N . LYS B 1 336 ? 24.844 27.969 35.719 1 42.41 336 LYS B N 1
ATOM 6358 C CA . LYS B 1 336 ? 24.516 29.109 36.594 1 42.41 336 LYS B CA 1
ATOM 6359 C C . LYS B 1 336 ? 25.75 29.641 37.281 1 42.41 336 LYS B C 1
ATOM 6361 O O . LYS B 1 336 ? 26.156 29.125 38.344 1 42.41 336 LYS B O 1
ATOM 6366 N N . THR B 1 337 ? 26.797 30.062 36.562 1 38.59 337 THR B N 1
ATOM 6367 C CA . THR B 1 337 ? 27.625 30.922 37.406 1 38.59 337 THR B CA 1
ATOM 6368 C C . THR B 1 337 ? 26.859 32.156 37.875 1 38.59 337 THR B C 1
ATOM 6370 O O . THR B 1 337 ? 26.125 32.781 37.094 1 38.59 337 THR B O 1
ATOM 6373 N N . PRO B 1 338 ? 26.75 32.5 39.219 1 39.22 338 PRO B N 1
ATOM 6374 C CA . PRO B 1 338 ? 26.031 33.531 39.969 1 39.22 338 PRO B CA 1
ATOM 6375 C C . PRO B 1 338 ? 26.188 34.906 39.375 1 39.22 338 PRO B C 1
ATOM 6377 O O . PRO B 1 338 ? 25.391 35.812 39.656 1 39.22 338 PRO B O 1
ATOM 6380 N N . ASP B 1 339 ? 27.469 35.344 39.031 1 36.16 339 ASP B N 1
ATOM 6381 C CA . ASP B 1 339 ? 27.781 36.75 39.219 1 36.16 339 ASP B CA 1
ATOM 6382 C C . ASP B 1 339 ? 27.047 37.625 38.188 1 36.16 339 ASP B C 1
ATOM 6384 O O . ASP B 1 339 ? 26.922 38.812 38.375 1 36.16 339 ASP B O 1
ATOM 6388 N N . GLU B 1 340 ? 27.422 37.531 36.875 1 35.5 340 GLU B N 1
ATOM 6389 C CA . GLU B 1 340 ? 27.469 38.75 36.062 1 35.5 340 GLU B CA 1
ATOM 6390 C C . GLU B 1 340 ? 26.078 39.281 35.781 1 35.5 340 GLU B C 1
ATOM 6392 O O . GLU B 1 340 ? 25.141 38.469 35.562 1 35.5 340 GLU B O 1
ATOM 6397 N N . GLU B 1 341 ? 25.781 40.688 35.938 1 35.38 341 GLU B N 1
ATOM 6398 C CA . GLU B 1 341 ? 24.812 41.75 35.938 1 35.38 341 GLU B CA 1
ATOM 6399 C C . GLU B 1 341 ? 23.828 41.594 34.781 1 35.38 341 GLU B C 1
ATOM 6401 O O . GLU B 1 341 ? 24.078 40.844 33.812 1 35.38 341 GLU B O 1
ATOM 6406 N N . ASP B 1 342 ? 23.125 42.844 34.406 1 35.34 342 ASP B N 1
ATOM 6407 C CA . ASP B 1 342 ? 21.922 43.438 33.844 1 35.34 342 ASP B CA 1
ATOM 6408 C C . ASP B 1 342 ? 21.906 43.281 32.312 1 35.34 342 ASP B C 1
ATOM 6410 O O . ASP B 1 342 ? 21.297 44.094 31.625 1 35.34 342 ASP B O 1
ATOM 6414 N N . VAL B 1 343 ? 23.016 42.844 31.688 1 35.84 343 VAL B N 1
ATOM 6415 C CA . VAL B 1 343 ? 22.906 43.156 30.266 1 35.84 343 VAL B CA 1
ATOM 6416 C C . VAL B 1 343 ? 21.578 42.625 29.734 1 35.84 343 VAL B C 1
ATOM 6418 O O . VAL B 1 343 ? 21.125 41.562 30.109 1 35.84 343 VAL B O 1
ATOM 6421 N N . LYS B 1 344 ? 20.844 43.562 29.125 1 39.72 344 LYS B N 1
ATOM 6422 C CA . LYS B 1 344 ? 19.562 43.469 28.422 1 39.72 344 LYS B CA 1
ATOM 6423 C C . LYS B 1 344 ? 19.484 42.188 27.594 1 39.72 344 LYS B C 1
ATOM 6425 O O . LYS B 1 344 ? 20.391 41.906 26.812 1 39.72 344 LYS B O 1
ATOM 6430 N N . PRO B 1 345 ? 18.781 41.25 28.094 1 35.09 345 PRO B N 1
ATOM 6431 C CA . PRO B 1 345 ? 18.641 40 27.391 1 35.09 345 PRO B CA 1
ATOM 6432 C C . PRO B 1 345 ? 18.469 40.188 25.875 1 35.09 345 PRO B C 1
ATOM 6434 O O . PRO B 1 345 ? 17.516 40.812 25.438 1 35.09 345 PRO B O 1
ATOM 6437 N N . GLU B 1 346 ? 19.5 40.656 25.172 1 33.97 346 GLU B N 1
ATOM 6438 C CA . GLU B 1 346 ? 19.359 40.562 23.719 1 33.97 346 GLU B CA 1
ATOM 6439 C C . GLU B 1 346 ? 18.406 39.438 23.344 1 33.97 346 GLU B C 1
ATOM 6441 O O . GLU B 1 346 ? 18.375 38.375 24.016 1 33.97 346 GLU B O 1
ATOM 6446 N N . VAL B 1 347 ? 17.359 39.75 22.531 1 36.12 347 VAL B N 1
ATOM 6447 C CA . VAL B 1 347 ? 16.297 38.906 22.016 1 36.12 347 VAL B CA 1
ATOM 6448 C C . VAL B 1 347 ? 16.875 37.531 21.656 1 36.12 347 VAL B C 1
ATOM 6450 O O . VAL B 1 347 ? 17.578 37.406 20.656 1 36.12 347 VAL B O 1
ATOM 6453 N N . ALA B 1 348 ? 17.547 36.812 22.406 1 36.62 348 ALA B N 1
ATOM 6454 C CA . ALA B 1 348 ? 17.922 35.438 22.219 1 36.62 348 ALA B CA 1
ATOM 6455 C C . ALA B 1 348 ? 16.891 34.688 21.359 1 36.62 348 ALA B C 1
ATOM 6457 O O . ALA B 1 348 ? 15.688 34.875 21.547 1 36.62 348 ALA B O 1
ATOM 6458 N N . PRO B 1 349 ? 17.188 34.438 20.062 1 44.12 349 PRO B N 1
ATOM 6459 C CA . PRO B 1 349 ? 16.188 33.594 19.375 1 44.12 349 PRO B CA 1
ATOM 6460 C C . PRO B 1 349 ? 15.43 32.688 20.312 1 44.12 349 PRO B C 1
ATOM 6462 O O . PRO B 1 349 ? 16.047 32 21.156 1 44.12 349 PRO B O 1
ATOM 6465 N N . THR B 1 350 ? 14.273 33.062 20.781 1 48.38 350 THR B N 1
ATOM 6466 C CA . THR B 1 350 ? 13.445 32.344 21.734 1 48.38 350 THR B CA 1
ATOM 6467 C C . THR B 1 350 ? 13.602 30.828 21.562 1 48.38 350 THR B C 1
ATOM 6469 O O . THR B 1 350 ? 13.781 30.344 20.438 1 48.38 350 THR B O 1
ATOM 6472 N N . THR B 1 351 ? 14.086 30.109 22.609 1 50.31 351 THR B N 1
ATOM 6473 C CA . THR B 1 351 ? 14.188 28.656 22.734 1 50.31 351 THR B CA 1
ATOM 6474 C C . THR B 1 351 ? 13.18 27.969 21.844 1 50.31 351 THR B C 1
ATOM 6476 O O . THR B 1 351 ? 13.477 26.922 21.266 1 50.31 351 THR B O 1
ATOM 6479 N N . ALA B 1 352 ? 11.992 28.641 21.672 1 53.88 352 ALA B N 1
ATOM 6480 C CA . ALA B 1 352 ? 10.945 28.031 20.859 1 53.88 352 ALA B CA 1
ATOM 6481 C C . ALA B 1 352 ? 11.32 28.047 19.375 1 53.88 352 ALA B C 1
ATOM 6483 O O . ALA B 1 352 ? 11.086 27.078 18.656 1 53.88 352 ALA B O 1
ATOM 6484 N N . SER B 1 353 ? 12.016 29.203 19.031 1 61.91 353 SER B N 1
ATOM 6485 C CA . SER B 1 353 ? 12.414 29.328 17.641 1 61.91 353 SER B CA 1
ATOM 6486 C C . SER B 1 353 ? 13.523 28.344 17.281 1 61.91 353 SER B C 1
ATOM 6488 O O . SER B 1 353 ? 13.492 27.734 16.203 1 61.91 353 SER B O 1
ATOM 6490 N N . LEU B 1 354 ? 14.375 28.094 18.266 1 68.12 354 LEU B N 1
ATOM 6491 C CA . LEU B 1 354 ? 15.484 27.188 18.016 1 68.12 354 LEU B CA 1
ATOM 6492 C C . LEU B 1 354 ? 14.977 25.75 17.906 1 68.12 354 LEU B C 1
ATOM 6494 O O . LEU B 1 354 ? 15.438 24.984 17.047 1 68.12 354 LEU B O 1
ATOM 6498 N N . THR B 1 355 ? 14.023 25.516 18.703 1 70.56 355 THR B N 1
ATOM 6499 C CA . THR B 1 355 ? 13.523 24.141 18.734 1 70.56 355 THR B CA 1
ATOM 6500 C C . THR B 1 355 ? 12.75 23.828 17.453 1 70.56 355 THR B C 1
ATOM 6502 O O . THR B 1 355 ? 12.859 22.719 16.906 1 70.56 355 THR B O 1
ATOM 6505 N N . THR B 1 356 ? 12 24.812 16.969 1 74.31 356 THR B N 1
ATOM 6506 C CA . THR B 1 356 ? 11.289 24.609 15.711 1 74.31 356 THR B CA 1
ATOM 6507 C C . THR B 1 356 ? 12.266 24.422 14.555 1 74.31 356 THR B C 1
ATOM 6509 O O . THR B 1 356 ? 12.055 23.578 13.688 1 74.31 356 THR B O 1
ATOM 6512 N N . LYS B 1 357 ? 13.344 25.188 14.664 1 82.12 357 LYS B N 1
ATOM 6513 C CA . LYS B 1 357 ? 14.367 25.109 13.625 1 82.12 357 LYS B CA 1
ATOM 6514 C C . LYS B 1 357 ? 15.016 23.734 13.602 1 82.12 357 LYS B C 1
ATOM 6516 O O . LYS B 1 357 ? 15.219 23.141 12.531 1 82.12 357 LYS B O 1
ATOM 6521 N N . VAL B 1 358 ? 15.297 23.234 14.727 1 81.94 358 VAL B N 1
ATOM 6522 C CA . VAL B 1 358 ? 15.938 21.922 14.844 1 81.94 358 VAL B CA 1
ATOM 6523 C C . VAL B 1 358 ? 15 20.844 14.328 1 81.94 358 VAL B C 1
ATOM 6525 O O . VAL B 1 358 ? 15.43 19.906 13.648 1 81.94 358 VAL B O 1
ATOM 6528 N N . ARG B 1 359 ? 13.742 20.953 14.641 1 81.75 359 ARG B N 1
ATOM 6529 C CA . ARG B 1 359 ? 12.75 19.969 14.203 1 81.75 359 ARG B CA 1
ATOM 6530 C C . ARG B 1 359 ? 12.664 19.906 12.68 1 81.75 359 ARG B C 1
ATOM 6532 O O . ARG B 1 359 ? 12.695 18.828 12.094 1 81.75 359 ARG B O 1
ATOM 6539 N N . VAL B 1 360 ? 12.609 21.062 12.125 1 84.38 360 VAL B N 1
ATOM 6540 C CA . VAL B 1 360 ? 12.469 21.156 10.68 1 84.38 360 VAL B CA 1
ATOM 6541 C C . VAL B 1 360 ? 13.75 20.672 10.008 1 84.38 360 VAL B C 1
ATOM 6543 O O . VAL B 1 360 ? 13.711 19.891 9.062 1 84.38 360 VAL B O 1
ATOM 6546 N N . LEU B 1 361 ? 14.898 21.156 10.484 1 87.94 361 LEU B N 1
ATOM 6547 C CA . LEU B 1 361 ? 16.188 20.797 9.898 1 87.94 361 LEU B CA 1
ATOM 6548 C C . LEU B 1 361 ? 16.438 19.297 10.016 1 87.94 361 LEU B C 1
ATOM 6550 O O . LEU B 1 361 ? 16.766 18.641 9.023 1 87.94 361 LEU B O 1
ATOM 6554 N N . CYS B 1 362 ? 16.234 18.766 11.172 1 84.81 362 CYS B N 1
ATOM 6555 C CA . CYS B 1 362 ? 16.469 17.344 11.375 1 84.81 362 CYS B CA 1
ATOM 6556 C C . CYS B 1 362 ? 15.469 16.516 10.578 1 84.81 362 CYS B C 1
ATOM 6558 O O . CYS B 1 362 ? 15.836 15.477 10.023 1 84.81 362 CYS B O 1
ATOM 6560 N N . GLY B 1 363 ? 14.273 17 10.586 1 84.19 363 GLY B N 1
ATOM 6561 C CA . GLY B 1 363 ? 13.25 16.266 9.852 1 84.19 363 GLY B CA 1
ATOM 6562 C C . GLY B 1 363 ? 13.562 16.156 8.367 1 84.19 363 GLY B C 1
ATOM 6563 O O . GLY B 1 363 ? 13.562 15.047 7.816 1 84.19 363 GLY B O 1
ATOM 6564 N N . ILE B 1 364 ? 13.867 17.281 7.781 1 87.25 364 ILE B N 1
ATOM 6565 C CA . ILE B 1 364 ? 14.133 17.312 6.348 1 87.25 364 ILE B CA 1
ATOM 6566 C C . ILE B 1 364 ? 15.367 16.469 6.027 1 87.25 364 ILE B C 1
ATOM 6568 O O . ILE B 1 364 ? 15.367 15.688 5.078 1 87.25 364 ILE B O 1
ATOM 6572 N N . LEU B 1 365 ? 16.391 16.656 6.836 1 89.44 365 LEU B N 1
ATOM 6573 C CA . LEU B 1 365 ? 17.656 15.984 6.562 1 89.44 365 LEU B CA 1
ATOM 6574 C C . LEU B 1 365 ? 17.531 14.484 6.812 1 89.44 365 LEU B C 1
ATOM 6576 O O . LEU B 1 365 ? 18.109 13.68 6.074 1 89.44 365 LEU B O 1
ATOM 6580 N N . LEU B 1 366 ? 16.812 14.133 7.824 1 87.5 366 LEU B N 1
ATOM 6581 C CA . LEU B 1 366 ? 16.594 12.719 8.109 1 87.5 366 LEU B CA 1
ATOM 6582 C C . LEU B 1 366 ? 15.758 12.062 7.023 1 87.5 366 LEU B C 1
ATOM 6584 O O . LEU B 1 366 ? 16.078 10.969 6.559 1 87.5 366 LEU B O 1
ATOM 6588 N N . GLY B 1 367 ? 14.625 12.695 6.711 1 84.44 367 GLY B N 1
ATOM 6589 C CA . GLY B 1 367 ? 13.805 12.18 5.629 1 84.44 367 GLY B CA 1
ATOM 6590 C C . GLY B 1 367 ? 14.57 12.023 4.324 1 84.44 367 GLY B C 1
ATOM 6591 O O . GLY B 1 367 ? 14.469 10.992 3.66 1 84.44 367 GLY B O 1
ATOM 6592 N N . ASP B 1 368 ? 15.328 13.039 4.012 1 89.12 368 ASP B N 1
ATOM 6593 C CA . ASP B 1 368 ? 16.141 13.039 2.801 1 89.12 368 ASP B CA 1
ATOM 6594 C C . ASP B 1 368 ? 17.188 11.93 2.844 1 89.12 368 ASP B C 1
ATOM 6596 O O . ASP B 1 368 ? 17.438 11.258 1.84 1 89.12 368 ASP B O 1
ATOM 6600 N N . PHE B 1 369 ? 17.859 11.789 3.965 1 90.25 369 PHE B N 1
ATOM 6601 C CA . PHE B 1 369 ? 18.859 10.75 4.141 1 90.25 369 PHE B CA 1
ATOM 6602 C C . PHE B 1 369 ? 18.281 9.375 3.865 1 90.25 369 PHE B C 1
ATOM 6604 O O . PHE B 1 369 ? 18.859 8.578 3.129 1 90.25 369 PHE B O 1
ATOM 6611 N N . MET B 1 370 ? 17.172 9.078 4.461 1 85.81 370 MET B N 1
ATOM 6612 C CA . MET B 1 370 ? 16.562 7.762 4.312 1 85.81 370 MET B CA 1
ATOM 6613 C C . MET B 1 370 ? 16.141 7.516 2.865 1 85.81 370 MET B C 1
ATOM 6615 O O . MET B 1 370 ? 16.359 6.426 2.33 1 85.81 370 MET B O 1
ATOM 6619 N N . HIS B 1 371 ? 15.578 8.492 2.285 1 86.06 371 HIS B N 1
ATOM 6620 C CA . HIS B 1 371 ? 15.109 8.383 0.906 1 86.06 371 HIS B CA 1
ATOM 6621 C C . HIS B 1 371 ? 16.266 8.109 -0.046 1 86.06 371 HIS B C 1
ATOM 6623 O O . HIS B 1 371 ? 16.203 7.188 -0.864 1 86.06 371 HIS B O 1
ATOM 6629 N N . ASN B 1 372 ? 17.297 8.93 0.116 1 91.5 372 ASN B N 1
ATOM 6630 C CA . ASN B 1 372 ? 18.453 8.773 -0.753 1 91.5 372 ASN B CA 1
ATOM 6631 C C . ASN B 1 372 ? 19.188 7.461 -0.488 1 91.5 372 ASN B C 1
ATOM 6633 O O . ASN B 1 372 ? 19.75 6.859 -1.407 1 91.5 372 ASN B O 1
ATOM 6637 N N . LEU B 1 373 ? 19.203 7.035 0.729 1 91.06 373 LEU B N 1
ATOM 6638 C CA . LEU B 1 373 ? 19.812 5.75 1.066 1 91.06 373 LEU B CA 1
ATOM 6639 C C . LEU B 1 373 ? 19.156 4.621 0.275 1 91.06 373 LEU B C 1
ATOM 6641 O O . LEU B 1 373 ? 19.859 3.797 -0.324 1 91.06 373 LEU B O 1
ATOM 6645 N N . VAL B 1 374 ? 17.875 4.613 0.264 1 86.06 374 VAL B N 1
ATOM 6646 C CA . VAL B 1 374 ? 17.141 3.535 -0.396 1 86.06 374 VAL B CA 1
ATOM 6647 C C . VAL B 1 374 ? 17.266 3.682 -1.911 1 86.06 374 VAL B C 1
ATOM 6649 O O . VAL B 1 374 ? 17.328 2.684 -2.633 1 86.06 374 VAL B O 1
ATOM 6652 N N . ASP B 1 375 ? 17.266 4.957 -2.406 1 90.19 375 ASP B N 1
ATOM 6653 C CA . ASP B 1 375 ? 17.531 5.164 -3.826 1 90.19 375 ASP B CA 1
ATOM 6654 C C . ASP B 1 375 ? 18.859 4.504 -4.23 1 90.19 375 ASP B C 1
ATOM 6656 O O . ASP B 1 375 ? 18.938 3.869 -5.281 1 90.19 375 ASP B O 1
ATOM 6660 N N . GLY B 1 376 ? 19.875 4.668 -3.412 1 92.06 376 GLY B N 1
ATOM 6661 C CA . GLY B 1 376 ? 21.156 4.047 -3.67 1 92.06 376 GLY B CA 1
ATOM 6662 C C . GLY B 1 376 ? 21.094 2.531 -3.709 1 92.06 376 GLY B C 1
ATOM 6663 O O . GLY B 1 376 ? 21.75 1.897 -4.543 1 92.06 376 GLY B O 1
ATOM 6664 N N . ILE B 1 377 ? 20.391 2.016 -2.816 1 86.81 377 ILE B N 1
ATOM 6665 C CA . ILE B 1 377 ? 20.203 0.571 -2.777 1 86.81 377 ILE B CA 1
ATOM 6666 C C . ILE B 1 377 ? 19.547 0.102 -4.074 1 86.81 377 ILE B C 1
ATOM 6668 O O . ILE B 1 377 ? 19.984 -0.88 -4.68 1 86.81 377 ILE B O 1
ATOM 6672 N N . PHE B 1 378 ? 18.594 0.824 -4.605 1 84.81 378 PHE B N 1
ATOM 6673 C CA . PHE B 1 378 ? 17.891 0.442 -5.824 1 84.81 378 PHE B CA 1
ATOM 6674 C C . PHE B 1 378 ? 18.812 0.568 -7.039 1 84.81 378 PHE B C 1
ATOM 6676 O O . PHE B 1 378 ? 18.75 -0.264 -7.945 1 84.81 378 PHE B O 1
ATOM 6683 N N . ILE B 1 379 ? 19.547 1.622 -7.047 1 87.56 379 ILE B N 1
ATOM 6684 C CA . ILE B 1 379 ? 20.5 1.807 -8.133 1 87.56 379 ILE B CA 1
ATOM 6685 C C . ILE B 1 379 ? 21.516 0.657 -8.133 1 87.56 379 ILE B C 1
ATOM 6687 O O . ILE B 1 379 ? 21.734 0.017 -9.164 1 87.56 379 ILE B O 1
ATOM 6691 N N . GLY B 1 380 ? 22.094 0.402 -7.008 1 87.88 380 GLY B N 1
ATOM 6692 C CA . GLY B 1 380 ? 23.031 -0.703 -6.895 1 87.88 380 GLY B CA 1
ATOM 6693 C C . GLY B 1 380 ? 22.406 -2.045 -7.242 1 87.88 380 GLY B C 1
ATOM 6694 O O . GLY B 1 380 ? 23.031 -2.852 -7.949 1 87.88 380 GLY B O 1
ATOM 6695 N N . ALA B 1 381 ? 21.25 -2.254 -6.758 1 80.19 381 ALA B N 1
ATOM 6696 C CA . ALA B 1 381 ? 20.547 -3.506 -7.02 1 80.19 381 ALA B CA 1
ATOM 6697 C C . ALA B 1 381 ? 20.297 -3.689 -8.516 1 80.19 381 ALA B C 1
ATOM 6699 O O . ALA B 1 381 ? 20.359 -4.809 -9.031 1 80.19 381 ALA B O 1
ATOM 6700 N N . ALA B 1 382 ? 19.938 -2.592 -9.125 1 79.19 382 ALA B N 1
ATOM 6701 C CA . ALA B 1 382 ? 19.688 -2.652 -10.562 1 79.19 382 ALA B CA 1
ATOM 6702 C C . ALA B 1 382 ? 20.953 -3.064 -11.32 1 79.19 382 ALA B C 1
ATOM 6704 O O . ALA B 1 382 ? 20.891 -3.875 -12.25 1 79.19 382 ALA B O 1
ATOM 6705 N N . PHE B 1 383 ? 22.125 -2.578 -10.938 1 81.19 383 PHE B N 1
ATOM 6706 C CA . PHE B 1 383 ? 23.375 -2.902 -11.617 1 81.19 383 PHE B CA 1
ATOM 6707 C C . PHE B 1 383 ? 23.828 -4.309 -11.258 1 81.19 383 PHE B C 1
ATOM 6709 O O . PHE B 1 383 ? 24.453 -4.992 -12.078 1 81.19 383 PHE B O 1
ATOM 6716 N N . VAL B 1 384 ? 23.5 -4.672 -10.102 1 74.19 384 VAL B N 1
ATOM 6717 C CA . VAL B 1 384 ? 23.906 -6 -9.648 1 74.19 384 VAL B CA 1
ATOM 6718 C C . VAL B 1 384 ? 22.984 -7.051 -10.258 1 74.19 384 VAL B C 1
ATOM 6720 O O . VAL B 1 384 ? 23.438 -8.102 -10.719 1 74.19 384 VAL B O 1
ATOM 6723 N N . GLY B 1 385 ? 21.734 -6.742 -10.195 1 63.5 385 GLY B N 1
ATOM 6724 C CA . GLY B 1 385 ? 20.766 -7.797 -10.445 1 63.5 385 GLY B CA 1
ATOM 6725 C C . GLY B 1 385 ? 20.109 -7.691 -11.805 1 63.5 385 GLY B C 1
ATOM 6726 O O . GLY B 1 385 ? 19.516 -8.656 -12.289 1 63.5 385 GLY B O 1
ATOM 6727 N N . CYS B 1 386 ? 20.062 -6.633 -12.398 1 66.88 386 CYS B N 1
ATOM 6728 C CA . CYS B 1 386 ? 19.406 -6.461 -13.695 1 66.88 386 CYS B CA 1
ATOM 6729 C C . CYS B 1 386 ? 20.438 -6.297 -14.805 1 66.88 386 CYS B C 1
ATOM 6731 O O . CYS B 1 386 ? 21.203 -7.219 -15.094 1 66.88 386 CYS B O 1
ATOM 6733 N N . ASN B 1 387 ? 20.531 -5.344 -15.516 1 64.69 387 ASN B N 1
ATOM 6734 C CA . ASN B 1 387 ? 21.531 -5.004 -16.516 1 64.69 387 ASN B CA 1
ATOM 6735 C C . ASN B 1 387 ? 21.844 -3.51 -16.5 1 64.69 387 ASN B C 1
ATOM 6737 O O . ASN B 1 387 ? 21.219 -2.742 -15.773 1 64.69 387 ASN B O 1
ATOM 6741 N N . GLU B 1 388 ? 22.828 -3.199 -17.172 1 79.81 388 GLU B N 1
ATOM 6742 C CA . GLU B 1 388 ? 23.312 -1.823 -17.156 1 79.81 388 GLU B CA 1
ATOM 6743 C C . GLU B 1 388 ? 22.266 -0.861 -17.688 1 79.81 388 GLU B C 1
ATOM 6745 O O . GLU B 1 388 ? 22.156 0.281 -17.234 1 79.81 388 GLU B O 1
ATOM 6750 N N . THR B 1 389 ? 21.516 -1.338 -18.641 1 76.56 389 THR B N 1
ATOM 6751 C CA . THR B 1 389 ? 20.484 -0.484 -19.219 1 76.56 389 THR B CA 1
ATOM 6752 C C . THR B 1 389 ? 19.438 -0.114 -18.188 1 76.56 389 THR B C 1
ATOM 6754 O O . THR B 1 389 ? 19.047 1.054 -18.062 1 76.56 389 THR B O 1
ATOM 6757 N N . VAL B 1 390 ? 19.062 -1.128 -17.422 1 73.81 390 VAL B N 1
ATOM 6758 C CA . VAL B 1 390 ? 18.078 -0.887 -16.359 1 73.81 390 VAL B CA 1
ATOM 6759 C C . VAL B 1 390 ? 18.703 0.017 -15.297 1 73.81 390 VAL B C 1
ATOM 6761 O O . VAL B 1 390 ? 18.047 0.938 -14.805 1 73.81 390 VAL B O 1
ATOM 6764 N N . GLY B 1 391 ? 19.906 -0.239 -14.984 1 82.88 391 GLY B N 1
ATOM 6765 C CA . GLY B 1 391 ? 20.625 0.612 -14.039 1 82.88 391 GLY B CA 1
ATOM 6766 C C . GLY B 1 391 ? 20.609 2.076 -14.438 1 82.88 391 GLY B C 1
ATOM 6767 O O . GLY B 1 391 ? 20.25 2.939 -13.641 1 82.88 391 GLY B O 1
ATOM 6768 N N . TRP B 1 392 ? 20.906 2.322 -15.672 1 87.94 392 TRP B N 1
ATOM 6769 C CA . TRP B 1 392 ? 20.969 3.699 -16.156 1 87.94 392 TRP B CA 1
ATOM 6770 C C . TRP B 1 392 ? 19.578 4.316 -16.219 1 87.94 392 TRP B C 1
ATOM 6772 O O . TRP B 1 392 ? 19.422 5.516 -15.992 1 87.94 392 TRP B O 1
ATOM 6782 N N . THR B 1 393 ? 18.641 3.518 -16.531 1 81.56 393 THR B N 1
ATOM 6783 C CA . THR B 1 393 ? 17.266 4.023 -16.531 1 81.56 393 THR B CA 1
ATOM 6784 C C . THR B 1 393 ? 16.844 4.457 -15.133 1 81.56 393 THR B C 1
ATOM 6786 O O . THR B 1 393 ? 16.203 5.5 -14.969 1 81.56 393 THR B O 1
ATOM 6789 N N . ILE B 1 394 ? 17.234 3.68 -14.195 1 84.75 394 ILE B N 1
ATOM 6790 C CA . ILE B 1 394 ? 16.922 4.008 -12.805 1 84.75 394 ILE B CA 1
ATOM 6791 C C . ILE B 1 394 ? 17.688 5.254 -12.383 1 84.75 394 ILE B C 1
ATOM 6793 O O . ILE B 1 394 ? 17.156 6.117 -11.688 1 84.75 394 ILE B O 1
ATOM 6797 N N . VAL B 1 395 ? 18.891 5.359 -12.805 1 90.88 395 VAL B N 1
ATOM 6798 C CA . VAL B 1 395 ? 19.703 6.535 -12.508 1 90.88 395 VAL B CA 1
ATOM 6799 C C . VAL B 1 395 ? 19.031 7.785 -13.07 1 90.88 395 VAL B C 1
ATOM 6801 O O . VAL B 1 395 ? 18.906 8.797 -12.383 1 90.88 395 VAL B O 1
ATOM 6804 N N . ALA B 1 396 ? 18.562 7.703 -14.266 1 88.56 396 ALA B N 1
ATOM 6805 C CA . ALA B 1 396 ? 17.922 8.844 -14.906 1 88.56 396 ALA B CA 1
ATOM 6806 C C . ALA B 1 396 ? 16.641 9.234 -14.18 1 88.56 396 ALA B C 1
ATOM 6808 O O . ALA B 1 396 ? 16.375 10.414 -13.945 1 88.56 396 ALA B O 1
ATOM 6809 N N . ALA B 1 397 ? 15.898 8.25 -13.922 1 86.06 397 ALA B N 1
ATOM 6810 C CA . ALA B 1 397 ? 14.656 8.508 -13.195 1 86.06 397 ALA B CA 1
ATOM 6811 C C . ALA B 1 397 ? 14.938 9.109 -11.82 1 86.06 397 ALA B C 1
ATOM 6813 O O . ALA B 1 397 ? 14.211 10 -11.367 1 86.06 397 ALA B O 1
ATOM 6814 N N . THR B 1 398 ? 15.977 8.656 -11.164 1 89.69 398 THR B N 1
ATOM 6815 C CA . THR B 1 398 ? 16.344 9.133 -9.836 1 89.69 398 THR B CA 1
ATOM 6816 C C . THR B 1 398 ? 16.828 10.578 -9.898 1 89.69 398 THR B C 1
ATOM 6818 O O . THR B 1 398 ? 16.469 11.398 -9.047 1 89.69 398 THR B O 1
ATOM 6821 N N . ILE B 1 399 ? 17.641 10.836 -10.914 1 91.38 399 ILE B N 1
ATOM 6822 C CA . ILE B 1 399 ? 18.094 12.211 -11.078 1 91.38 399 ILE B CA 1
ATOM 6823 C C . ILE B 1 399 ? 16.891 13.133 -11.227 1 91.38 399 ILE B C 1
ATOM 6825 O O . ILE B 1 399 ? 16.844 14.211 -10.633 1 91.38 399 ILE B O 1
ATOM 6829 N N . TYR B 1 400 ? 15.969 12.703 -11.922 1 88.81 400 TYR B N 1
ATOM 6830 C CA . TYR B 1 400 ? 14.797 13.523 -12.211 1 88.81 400 TYR B CA 1
ATOM 6831 C C . TYR B 1 400 ? 14.023 13.836 -10.93 1 88.81 400 TYR B C 1
ATOM 6833 O O . TYR B 1 400 ? 13.797 15 -10.602 1 88.81 400 TYR B O 1
ATOM 6841 N N . HIS B 1 401 ? 13.625 12.844 -10.172 1 86.25 401 HIS B N 1
ATOM 6842 C CA . HIS B 1 401 ? 12.781 13.125 -9.008 1 86.25 401 HIS B CA 1
ATOM 6843 C C . HIS B 1 401 ? 13.609 13.703 -7.863 1 86.25 401 HIS B C 1
ATOM 6845 O O . HIS B 1 401 ? 13.078 14.438 -7.023 1 86.25 401 HIS B O 1
ATOM 6851 N N . GLU B 1 402 ? 14.883 13.422 -7.852 1 90.12 402 GLU B N 1
ATOM 6852 C CA . GLU B 1 402 ? 15.742 14 -6.824 1 90.12 402 GLU B CA 1
ATOM 6853 C C . GLU B 1 402 ? 15.914 15.5 -7.02 1 90.12 402 GLU B C 1
ATOM 6855 O O . GLU B 1 402 ? 16.047 16.25 -6.051 1 90.12 402 GLU B O 1
ATOM 6860 N N . LEU B 1 403 ? 15.953 15.906 -8.258 1 89.56 403 LEU B N 1
ATOM 6861 C CA . LEU B 1 403 ? 16.047 17.344 -8.5 1 89.56 403 LEU B CA 1
ATOM 6862 C C . LEU B 1 403 ? 14.883 18.078 -7.875 1 89.56 403 LEU B C 1
ATOM 6864 O O . LEU B 1 403 ? 15.07 19.078 -7.168 1 89.56 403 LEU B O 1
ATOM 6868 N N . ALA B 1 404 ? 13.703 17.594 -8.172 1 86.12 404 ALA B N 1
ATOM 6869 C CA . ALA B 1 404 ? 12.5 18.219 -7.621 1 86.12 404 ALA B CA 1
ATOM 6870 C C . ALA B 1 404 ? 12.5 18.156 -6.094 1 86.12 404 ALA B C 1
ATOM 6872 O O . ALA B 1 404 ? 12.148 19.141 -5.43 1 86.12 404 ALA B O 1
ATOM 6873 N N . GLN B 1 405 ? 12.922 17.109 -5.539 1 89.38 405 GLN B N 1
ATOM 6874 C CA . GLN B 1 405 ? 12.953 16.906 -4.094 1 89.38 405 GLN B CA 1
ATOM 6875 C C . GLN B 1 405 ? 14 17.797 -3.439 1 89.38 405 GLN B C 1
ATOM 6877 O O . GLN B 1 405 ? 13.727 18.438 -2.422 1 89.38 405 GLN B O 1
ATOM 6882 N N . GLU B 1 406 ? 15.164 17.875 -4.008 1 91.12 406 GLU B N 1
ATOM 6883 C CA . GLU B 1 406 ? 16.234 18.672 -3.426 1 91.12 406 GLU B CA 1
ATOM 6884 C C . GLU B 1 406 ? 15.93 20.156 -3.525 1 91.12 406 GLU B C 1
ATOM 6886 O O . GLU B 1 406 ? 16.312 20.938 -2.65 1 91.12 406 GLU B O 1
ATOM 6891 N N . VAL B 1 407 ? 15.305 20.5 -4.59 1 89.81 407 VAL B N 1
ATOM 6892 C CA . VAL B 1 407 ? 14.852 21.891 -4.672 1 89.81 407 VAL B CA 1
ATOM 6893 C C . VAL B 1 407 ? 13.875 22.188 -3.533 1 89.81 407 VAL B C 1
ATOM 6895 O O . VAL B 1 407 ? 13.961 23.219 -2.887 1 89.81 407 VAL B O 1
ATOM 6898 N N . SER B 1 408 ? 12.977 21.281 -3.34 1 90 408 SER B N 1
ATOM 6899 C CA . SER B 1 408 ? 12.016 21.438 -2.25 1 90 408 SER B CA 1
ATOM 6900 C C . SER B 1 408 ? 12.719 21.531 -0.903 1 90 408 SER B C 1
ATOM 6902 O O . SER B 1 408 ? 12.383 22.391 -0.078 1 90 408 SER B O 1
ATOM 6904 N N . ASP B 1 409 ? 13.688 20.672 -0.669 1 91.38 409 ASP B N 1
ATOM 6905 C CA . ASP B 1 409 ? 14.461 20.703 0.569 1 91.38 409 ASP B CA 1
ATOM 6906 C C . ASP B 1 409 ? 15.172 22.047 0.733 1 91.38 409 ASP B C 1
ATOM 6908 O O . ASP B 1 409 ? 15.156 22.641 1.817 1 91.38 409 ASP B O 1
ATOM 6912 N N . TYR B 1 410 ? 15.742 22.531 -0.336 1 90.81 410 TYR B N 1
ATOM 6913 C CA . TYR B 1 410 ? 16.484 23.781 -0.319 1 90.81 410 TYR B CA 1
ATOM 6914 C C . TYR B 1 410 ? 15.562 24.938 0.061 1 90.81 410 TYR B C 1
ATOM 6916 O O . TYR B 1 410 ? 15.938 25.812 0.849 1 90.81 410 TYR B O 1
ATOM 6924 N N . LEU B 1 411 ? 14.406 24.906 -0.545 1 89.38 411 LEU B N 1
ATOM 6925 C CA . LEU B 1 411 ? 13.438 25.969 -0.283 1 89.38 411 LEU B CA 1
ATOM 6926 C C . LEU B 1 411 ? 13.031 25.984 1.188 1 89.38 411 LEU B C 1
ATOM 6928 O O . LEU B 1 411 ? 12.922 27.047 1.792 1 89.38 411 LEU B O 1
ATOM 6932 N N . VAL B 1 412 ? 12.859 24.828 1.785 1 88.75 412 VAL B N 1
ATOM 6933 C CA . VAL B 1 412 ? 12.445 24.719 3.18 1 88.75 412 VAL B CA 1
ATOM 6934 C C . VAL B 1 412 ? 13.609 25.078 4.098 1 88.75 412 VAL B C 1
ATOM 6936 O O . VAL B 1 412 ? 13.43 25.766 5.102 1 88.75 412 VAL B O 1
ATOM 6939 N N . LEU B 1 413 ? 14.805 24.656 3.736 1 91.06 413 LEU B N 1
ATOM 6940 C CA . LEU B 1 413 ? 16 24.891 4.547 1 91.06 413 LEU B CA 1
ATOM 6941 C C . LEU B 1 413 ? 16.359 26.375 4.582 1 91.06 413 LEU B C 1
ATOM 6943 O O . LEU B 1 413 ? 16.875 26.859 5.582 1 91.06 413 LEU B O 1
ATOM 6947 N N . THR B 1 414 ? 16.016 27.141 3.529 1 90.38 414 THR B N 1
ATOM 6948 C CA . THR B 1 414 ? 16.422 28.531 3.439 1 90.38 414 THR B CA 1
ATOM 6949 C C . THR B 1 414 ? 15.281 29.453 3.855 1 90.38 414 THR B C 1
ATOM 6951 O O . THR B 1 414 ? 15.469 30.672 3.98 1 90.38 414 THR B O 1
ATOM 6954 N N . ASP B 1 415 ? 14.094 28.891 4.004 1 88.56 415 ASP B N 1
ATOM 6955 C CA . ASP B 1 415 ? 12.961 29.688 4.453 1 88.56 415 ASP B CA 1
ATOM 6956 C C . ASP B 1 415 ? 13.227 30.297 5.828 1 88.56 415 ASP B C 1
ATOM 6958 O O . ASP B 1 415 ? 13.469 29.578 6.797 1 88.56 415 ASP B O 1
ATOM 6962 N N . PRO B 1 416 ? 13.148 31.609 5.93 1 84.5 416 PRO B N 1
ATOM 6963 C CA . PRO B 1 416 ? 13.461 32.281 7.188 1 84.5 416 PRO B CA 1
ATOM 6964 C C . PRO B 1 416 ? 12.539 31.859 8.328 1 84.5 416 PRO B C 1
ATOM 6966 O O . PRO B 1 416 ? 12.906 31.984 9.5 1 84.5 416 PRO B O 1
ATOM 6969 N N . MET B 1 417 ? 11.406 31.359 8.039 1 80.56 417 MET B N 1
ATOM 6970 C CA . MET B 1 417 ? 10.445 30.984 9.07 1 80.56 417 MET B CA 1
ATOM 6971 C C . MET B 1 417 ? 10.539 29.5 9.383 1 80.56 417 MET B C 1
ATOM 6973 O O . MET B 1 417 ? 9.828 29 10.258 1 80.56 417 MET B O 1
ATOM 6977 N N . GLN B 1 418 ? 11.414 28.766 8.742 1 87.25 418 GLN B N 1
ATOM 6978 C CA . GLN B 1 418 ? 11.609 27.328 8.961 1 87.25 418 GLN B CA 1
ATOM 6979 C C . GLN B 1 418 ? 13.062 27.016 9.273 1 87.25 418 GLN B C 1
ATOM 6981 O O . GLN B 1 418 ? 13.555 27.328 10.367 1 87.25 418 GLN B O 1
ATOM 6986 N N . GLY B 1 419 ? 13.836 26.641 8.297 1 85.88 419 GLY B N 1
ATOM 6987 C CA . GLY B 1 419 ? 15.227 26.312 8.555 1 85.88 419 GLY B CA 1
ATOM 6988 C C . GLY B 1 419 ? 16.109 27.531 8.742 1 85.88 419 GLY B C 1
ATOM 6989 O O . GLY B 1 419 ? 17.047 27.516 9.539 1 85.88 419 GLY B O 1
ATOM 6990 N N . ASN B 1 420 ? 15.867 28.578 7.953 1 88.81 420 ASN B N 1
ATOM 6991 C CA . ASN B 1 420 ? 16.547 29.875 8.016 1 88.81 420 ASN B CA 1
ATOM 6992 C C . ASN B 1 420 ? 18.062 29.719 7.828 1 88.81 420 ASN B C 1
ATOM 6994 O O . ASN B 1 420 ? 18.844 30.344 8.539 1 88.81 420 ASN B O 1
ATOM 6998 N N . LEU B 1 421 ? 18.516 28.844 6.98 1 91.06 421 LEU B N 1
ATOM 6999 C CA . LEU B 1 421 ? 19.922 28.625 6.68 1 91.06 421 LEU B CA 1
ATOM 7000 C C . LEU B 1 421 ? 20.375 29.516 5.523 1 91.06 421 LEU B C 1
ATOM 7002 O O . LEU B 1 421 ? 19.578 29.859 4.652 1 91.06 421 LEU B O 1
ATOM 7006 N N . LYS B 1 422 ? 21.625 29.859 5.629 1 91.62 422 LYS B N 1
ATOM 7007 C CA . LYS B 1 422 ? 22.234 30.5 4.469 1 91.62 422 LYS B CA 1
ATOM 7008 C C . LYS B 1 422 ? 22.281 29.547 3.277 1 91.62 422 LYS B C 1
ATOM 7010 O O . LYS B 1 422 ? 22.391 28.328 3.451 1 91.62 422 LYS B O 1
ATOM 7015 N N . PRO B 1 423 ? 22.172 30.062 2.064 1 90.94 423 PRO B N 1
ATOM 7016 C CA . PRO B 1 423 ? 22.109 29.234 0.861 1 90.94 423 PRO B CA 1
ATOM 7017 C C . PRO B 1 423 ? 23.25 28.219 0.783 1 90.94 423 PRO B C 1
ATOM 7019 O O . PRO B 1 423 ? 23.016 27.047 0.498 1 90.94 423 PRO B O 1
ATOM 7022 N N . PHE B 1 424 ? 24.484 28.609 1.129 1 92.06 424 PHE B N 1
ATOM 7023 C CA . PHE B 1 424 ? 25.625 27.719 1.014 1 92.06 424 PHE B CA 1
ATOM 7024 C C . PHE B 1 424 ? 25.547 26.594 2.049 1 92.06 424 PHE B C 1
ATOM 7026 O O . PHE B 1 424 ? 25.922 25.453 1.768 1 92.06 424 PHE B O 1
ATOM 7033 N N . THR B 1 425 ? 25.141 26.922 3.172 1 93.19 425 THR B N 1
ATOM 7034 C CA . THR B 1 425 ? 25 25.922 4.227 1 93.19 425 THR B CA 1
ATOM 7035 C C . THR B 1 425 ? 23.875 24.938 3.885 1 93.19 425 THR B C 1
ATOM 7037 O O . THR B 1 425 ? 24.016 23.734 4.105 1 93.19 425 THR B O 1
ATOM 7040 N N . ALA B 1 426 ? 22.766 25.5 3.389 1 93.31 426 ALA B N 1
ATOM 7041 C CA . ALA B 1 426 ? 21.641 24.656 2.986 1 93.31 426 ALA B CA 1
ATOM 7042 C C . ALA B 1 426 ? 22.047 23.672 1.901 1 93.31 426 ALA B C 1
ATOM 7044 O O . ALA B 1 426 ? 21.719 22.484 1.969 1 93.31 426 ALA B O 1
ATOM 7045 N N . LEU B 1 427 ? 22.797 24.188 0.959 1 92.75 427 LEU B N 1
ATOM 7046 C CA . LEU B 1 427 ? 23.266 23.344 -0.141 1 92.75 427 LEU B CA 1
ATOM 7047 C C . LEU B 1 427 ? 24.219 22.266 0.364 1 92.75 427 LEU B C 1
ATOM 7049 O O . LEU B 1 427 ? 24.141 21.125 -0.073 1 92.75 427 LEU B O 1
ATOM 7053 N N . GLY B 1 428 ? 25.141 22.656 1.208 1 93.25 428 GLY B N 1
ATOM 7054 C CA . GLY B 1 428 ? 26.078 21.703 1.765 1 93.25 428 GLY B CA 1
ATOM 7055 C C . GLY B 1 428 ? 25.406 20.594 2.547 1 93.25 428 GLY B C 1
ATOM 7056 O O . GLY B 1 428 ? 25.75 19.422 2.379 1 93.25 428 GLY B O 1
ATOM 7057 N N . LEU B 1 429 ? 24.516 20.906 3.447 1 92.62 429 LEU B N 1
ATOM 7058 C CA . LEU B 1 429 ? 23.812 19.922 4.262 1 92.62 429 LEU B CA 1
ATOM 7059 C C . LEU B 1 429 ? 22.953 19 3.393 1 92.62 429 LEU B C 1
ATOM 7061 O O . LEU B 1 429 ? 22.875 17.797 3.645 1 92.62 429 LEU B O 1
ATOM 7065 N N . ASN B 1 430 ? 22.281 19.672 2.482 1 92.12 430 ASN B N 1
ATOM 7066 C CA . ASN B 1 430 ? 21.5 18.891 1.527 1 92.12 430 ASN B CA 1
ATOM 7067 C C . ASN B 1 430 ? 22.359 17.906 0.764 1 92.12 430 ASN B C 1
ATOM 7069 O O . ASN B 1 430 ? 21.953 16.766 0.518 1 92.12 430 ASN B O 1
ATOM 7073 N N . PHE B 1 431 ? 23.547 18.406 0.366 1 92.69 431 PHE B N 1
ATOM 7074 C CA . PHE B 1 431 ? 24.484 17.547 -0.341 1 92.69 431 PHE B CA 1
ATOM 7075 C C . PHE B 1 431 ? 24.938 16.391 0.549 1 92.69 431 PHE B C 1
ATOM 7077 O O . PHE B 1 431 ? 25.031 15.258 0.099 1 92.69 431 PHE B O 1
ATOM 7084 N N . ILE B 1 432 ? 25.25 16.625 1.774 1 93.38 432 ILE B N 1
ATOM 7085 C CA . ILE B 1 432 ? 25.719 15.625 2.719 1 93.38 432 ILE B CA 1
ATOM 7086 C C . ILE B 1 432 ? 24.609 14.586 2.961 1 93.38 432 ILE B C 1
ATOM 7088 O O . ILE B 1 432 ? 24.875 13.383 2.982 1 93.38 432 ILE B O 1
ATOM 7092 N N . SER B 1 433 ? 23.438 15.086 3.221 1 92.94 433 SER B N 1
ATOM 7093 C CA . SER B 1 433 ? 22.328 14.148 3.404 1 92.94 433 SER B CA 1
ATOM 7094 C C . SER B 1 433 ? 22.125 13.289 2.164 1 92.94 433 SER B C 1
ATOM 7096 O O . SER B 1 433 ? 21.828 12.094 2.273 1 92.94 433 SER B O 1
ATOM 7098 N N . GLY B 1 434 ? 22.266 13.914 0.979 1 93.88 434 GLY B N 1
ATOM 7099 C CA . GLY B 1 434 ? 22.094 13.219 -0.287 1 93.88 434 GLY B CA 1
ATOM 7100 C C . GLY B 1 434 ? 23.172 12.188 -0.552 1 93.88 434 GLY B C 1
ATOM 7101 O O . GLY B 1 434 ? 22.969 11.273 -1.358 1 93.88 434 GLY B O 1
ATOM 7102 N N . LEU B 1 435 ? 24.266 12.266 0.17 1 94.62 435 LEU B N 1
ATOM 7103 C CA . LEU B 1 435 ? 25.359 11.328 -0.017 1 94.62 435 LEU B CA 1
ATOM 7104 C C . LEU B 1 435 ? 24.969 9.938 0.469 1 94.62 435 LEU B C 1
ATOM 7106 O O . LEU B 1 435 ? 25.641 8.953 0.161 1 94.62 435 LEU B O 1
ATOM 7110 N N . SER B 1 436 ? 23.906 9.883 1.135 1 94.69 436 SER B N 1
ATOM 7111 C CA . SER B 1 436 ? 23.453 8.578 1.594 1 94.69 436 SER B CA 1
ATOM 7112 C C . SER B 1 436 ? 23.109 7.668 0.418 1 94.69 436 SER B C 1
ATOM 7114 O O . SER B 1 436 ? 23.062 6.445 0.567 1 94.69 436 SER B O 1
ATOM 7116 N N . VAL B 1 437 ? 22.859 8.258 -0.753 1 94.88 437 VAL B N 1
ATOM 7117 C CA . VAL B 1 437 ? 22.609 7.477 -1.958 1 94.88 437 VAL B CA 1
ATOM 7118 C C . VAL B 1 437 ? 23.812 6.602 -2.268 1 94.88 437 VAL B C 1
ATOM 7120 O O . VAL B 1 437 ? 23.672 5.449 -2.686 1 94.88 437 VAL B O 1
ATOM 7123 N N . VAL B 1 438 ? 25 7.145 -2.021 1 95.88 438 VAL B N 1
ATOM 7124 C CA . VAL B 1 438 ? 26.234 6.387 -2.225 1 95.88 438 VAL B CA 1
ATOM 7125 C C . VAL B 1 438 ? 26.344 5.281 -1.178 1 95.88 438 VAL B C 1
ATOM 7127 O O . VAL B 1 438 ? 26.703 4.152 -1.497 1 95.88 438 VAL B O 1
ATOM 7130 N N . LEU B 1 439 ? 26.062 5.625 0.026 1 94.44 439 LEU B N 1
ATOM 7131 C CA . LEU B 1 439 ? 26.078 4.645 1.105 1 94.44 439 LEU B CA 1
ATOM 7132 C C . LEU B 1 439 ? 25.141 3.482 0.798 1 94.44 439 LEU B C 1
ATOM 7134 O O . LEU B 1 439 ? 25.5 2.32 1.018 1 94.44 439 LEU B O 1
ATOM 7138 N N . GLY B 1 440 ? 23.969 3.789 0.35 1 93 440 GLY B N 1
ATOM 7139 C CA . GLY B 1 440 ? 23.016 2.75 -0.026 1 93 440 GLY B CA 1
ATOM 7140 C C . GLY B 1 440 ? 23.547 1.824 -1.105 1 93 440 GLY B C 1
ATOM 7141 O O . GLY B 1 440 ? 23.391 0.605 -1.016 1 93 440 GLY B O 1
ATOM 7142 N N . ALA B 1 441 ? 24.141 2.414 -2.127 1 93.31 441 ALA B N 1
ATOM 7143 C CA . ALA B 1 441 ? 24.734 1.627 -3.203 1 93.31 441 ALA B CA 1
ATOM 7144 C C . ALA B 1 441 ? 25.828 0.694 -2.664 1 93.31 441 ALA B C 1
ATOM 7146 O O . ALA B 1 441 ? 25.891 -0.475 -3.051 1 93.31 441 ALA B O 1
ATOM 7147 N N . ILE B 1 442 ? 26.609 1.216 -1.781 1 93.19 442 ILE B N 1
ATOM 7148 C CA . ILE B 1 442 ? 27.688 0.429 -1.179 1 93.19 442 ILE B CA 1
ATOM 7149 C C . ILE B 1 442 ? 27.094 -0.741 -0.398 1 93.19 442 ILE B C 1
ATOM 7151 O O . ILE B 1 442 ? 27.562 -1.872 -0.501 1 93.19 442 ILE B O 1
ATOM 7155 N N . ILE B 1 443 ? 26.109 -0.489 0.326 1 89.88 443 ILE B N 1
ATOM 7156 C CA . ILE B 1 443 ? 25.5 -1.49 1.19 1 89.88 443 ILE B CA 1
ATOM 7157 C C . ILE B 1 443 ? 24.938 -2.635 0.343 1 89.88 443 ILE B C 1
ATOM 7159 O O . ILE B 1 443 ? 25.234 -3.805 0.605 1 89.88 443 ILE B O 1
ATOM 7163 N N . VAL B 1 444 ? 24.219 -2.289 -0.681 1 84.69 444 VAL B N 1
ATOM 7164 C CA . VAL B 1 444 ? 23.516 -3.326 -1.428 1 84.69 444 VAL B CA 1
ATOM 7165 C C . VAL B 1 444 ? 24.516 -4.117 -2.275 1 84.69 444 VAL B C 1
ATOM 7167 O O . VAL B 1 444 ? 24.344 -5.316 -2.492 1 84.69 444 VAL B O 1
ATOM 7170 N N . VAL B 1 445 ? 25.5 -3.445 -2.816 1 84.56 445 VAL B N 1
ATOM 7171 C CA . VAL B 1 445 ? 26.531 -4.145 -3.592 1 84.56 445 VAL B CA 1
ATOM 7172 C C . VAL B 1 445 ? 27.328 -5.066 -2.678 1 84.56 445 VAL B C 1
ATOM 7174 O O . VAL B 1 445 ? 27.734 -6.16 -3.084 1 84.56 445 VAL B O 1
ATOM 7177 N N . GLY B 1 446 ? 27.547 -4.531 -1.478 1 85.12 446 GLY B N 1
ATOM 7178 C CA . GLY B 1 446 ? 28.219 -5.367 -0.5 1 85.12 446 GLY B CA 1
ATOM 7179 C C . GLY B 1 446 ? 27.359 -6.516 -0.001 1 85.12 446 GLY B C 1
ATOM 7180 O O . GLY B 1 446 ? 27.781 -7.676 -0.038 1 85.12 446 GLY B O 1
ATOM 7181 N N . ALA B 1 447 ? 26.203 -6.137 0.712 1 77.44 447 ALA B N 1
ATOM 7182 C CA . ALA B 1 447 ? 25.25 -7.113 1.232 1 77.44 447 ALA B CA 1
ATOM 7183 C C . ALA B 1 447 ? 23.828 -6.566 1.183 1 77.44 447 ALA B C 1
ATOM 7185 O O . ALA B 1 447 ? 23.516 -5.574 1.847 1 77.44 447 ALA B O 1
ATOM 7186 N N . ASP B 1 448 ? 22.984 -7.191 0.515 1 68.81 448 ASP B N 1
ATOM 7187 C CA . ASP B 1 448 ? 21.594 -6.738 0.38 1 68.81 448 ASP B CA 1
ATOM 7188 C C . ASP B 1 448 ? 20.844 -6.902 1.692 1 68.81 448 ASP B C 1
ATOM 7190 O O . ASP B 1 448 ? 20.641 -8.023 2.164 1 68.81 448 ASP B O 1
ATOM 7194 N N . PRO B 1 449 ? 20.5 -5.82 2.354 1 71.44 449 PRO B N 1
ATOM 7195 C CA . PRO B 1 449 ? 19.781 -5.895 3.623 1 71.44 449 PRO B CA 1
ATOM 7196 C C . PRO B 1 449 ? 18.453 -6.648 3.5 1 71.44 449 PRO B C 1
ATOM 7198 O O . PRO B 1 449 ? 17.859 -7.035 4.512 1 71.44 449 PRO B O 1
ATOM 7201 N N . GLY B 1 450 ? 17.984 -6.848 2.332 1 73.75 450 GLY B N 1
ATOM 7202 C CA . GLY B 1 450 ? 16.734 -7.547 2.117 1 73.75 450 GLY B CA 1
ATOM 7203 C C . GLY B 1 450 ? 15.547 -6.613 1.924 1 73.75 450 GLY B C 1
ATOM 7204 O O . GLY B 1 450 ? 15.602 -5.449 2.326 1 73.75 450 GLY B O 1
ATOM 7205 N N . ASP B 1 451 ? 14.539 -7.098 1.403 1 72.69 451 ASP B N 1
ATOM 7206 C CA . ASP B 1 451 ? 13.367 -6.324 1.021 1 72.69 451 ASP B CA 1
ATOM 7207 C C . ASP B 1 451 ? 12.648 -5.773 2.25 1 72.69 451 ASP B C 1
ATOM 7209 O O . ASP B 1 451 ? 12.219 -4.617 2.258 1 72.69 451 ASP B O 1
ATOM 7213 N N . ASN B 1 452 ? 12.562 -6.574 3.293 1 80.06 452 ASN B N 1
ATOM 7214 C CA . ASN B 1 452 ? 11.859 -6.141 4.492 1 80.06 452 ASN B CA 1
ATOM 7215 C C . ASN B 1 452 ? 12.531 -4.93 5.133 1 80.06 452 ASN B C 1
ATOM 7217 O O . ASN B 1 452 ? 11.867 -3.955 5.484 1 80.06 452 ASN B O 1
ATOM 7221 N N . ALA B 1 453 ? 13.828 -5.023 5.207 1 85.38 453 ALA B N 1
ATOM 7222 C CA . ALA B 1 453 ? 14.57 -3.908 5.789 1 85.38 453 ALA B CA 1
ATOM 7223 C C . ALA B 1 453 ? 14.422 -2.652 4.938 1 85.38 453 ALA B C 1
ATOM 7225 O O . ALA B 1 453 ? 14.195 -1.56 5.461 1 85.38 453 ALA B O 1
ATOM 7226 N N . ASN B 1 454 ? 14.523 -2.818 3.637 1 82.56 454 ASN B N 1
ATOM 7227 C CA . ASN B 1 454 ? 14.391 -1.692 2.719 1 82.56 454 ASN B CA 1
ATOM 7228 C C . ASN B 1 454 ? 12.992 -1.078 2.785 1 82.56 454 ASN B C 1
ATOM 7230 O O . ASN B 1 454 ? 12.852 0.146 2.77 1 82.56 454 ASN B O 1
ATOM 7234 N N . GLY B 1 455 ? 11.992 -1.998 2.85 1 88.62 455 GLY B N 1
ATOM 7235 C CA . GLY B 1 455 ? 10.617 -1.533 2.965 1 88.62 455 GLY B CA 1
ATOM 7236 C C . GLY B 1 455 ? 10.359 -0.749 4.238 1 88.62 455 GLY B C 1
ATOM 7237 O O . GLY B 1 455 ? 9.695 0.29 4.211 1 88.62 455 GLY B O 1
ATOM 7238 N N . ARG B 1 456 ? 10.914 -1.176 5.336 1 90.56 456 ARG B N 1
ATOM 7239 C CA . ARG B 1 456 ? 10.734 -0.507 6.621 1 90.56 456 ARG B CA 1
ATOM 7240 C C . ARG B 1 456 ? 11.43 0.854 6.629 1 90.56 456 ARG B C 1
ATOM 7242 O O . ARG B 1 456 ? 10.906 1.816 7.195 1 90.56 456 ARG B O 1
ATOM 7249 N N . LEU B 1 457 ? 12.578 0.906 5.977 1 87.94 457 LEU B N 1
ATOM 7250 C CA . LEU B 1 457 ? 13.289 2.176 5.879 1 87.94 457 LEU B CA 1
ATOM 7251 C C . LEU B 1 457 ? 12.516 3.172 5.027 1 87.94 457 LEU B C 1
ATOM 7253 O O . LEU B 1 457 ? 12.445 4.355 5.359 1 87.94 457 LEU B O 1
ATOM 7257 N N . LEU B 1 458 ? 11.945 2.672 3.92 1 89.06 458 LEU B N 1
ATOM 7258 C CA . LEU B 1 458 ? 11.125 3.52 3.059 1 89.06 458 LEU B CA 1
ATOM 7259 C C . LEU B 1 458 ? 9.891 4.02 3.801 1 89.06 458 LEU B C 1
ATOM 7261 O O . LEU B 1 458 ? 9.539 5.195 3.703 1 89.06 458 LEU B O 1
ATOM 7265 N N . ALA B 1 459 ? 9.258 3.07 4.539 1 93.81 459 ALA B N 1
ATOM 7266 C CA . ALA B 1 459 ? 8.07 3.443 5.309 1 93.81 459 ALA B CA 1
ATOM 7267 C C . ALA B 1 459 ? 8.406 4.504 6.352 1 93.81 459 ALA B C 1
ATOM 7269 O O . ALA B 1 459 ? 7.695 5.504 6.48 1 93.81 459 ALA B O 1
ATOM 7270 N N . PHE B 1 460 ? 9.516 4.352 7.055 1 93.25 460 PHE B N 1
ATOM 7271 C CA . PHE B 1 460 ? 9.961 5.32 8.047 1 93.25 460 PHE B CA 1
ATOM 7272 C C . PHE B 1 460 ? 10.242 6.668 7.391 1 93.25 460 PHE B C 1
ATOM 7274 O O . PHE B 1 460 ? 9.758 7.703 7.852 1 93.25 460 PHE B O 1
ATOM 7281 N N . GLY B 1 461 ? 11.016 6.605 6.312 1 89.56 461 GLY B N 1
ATOM 7282 C CA . GLY B 1 461 ? 11.32 7.832 5.594 1 89.56 461 GLY B CA 1
ATOM 7283 C C . GLY B 1 461 ? 10.086 8.531 5.059 1 89.56 461 GLY B C 1
ATOM 7284 O O . GLY B 1 461 ? 10 9.758 5.094 1 89.56 461 GLY B O 1
ATOM 7285 N N . GLY B 1 462 ? 9.125 7.746 4.48 1 93 462 GLY B N 1
ATOM 7286 C CA . GLY B 1 462 ? 7.859 8.305 4.023 1 93 462 GLY B CA 1
ATOM 7287 C C . GLY B 1 462 ? 7.094 9.023 5.121 1 93 462 GLY B C 1
ATOM 7288 O O . GLY B 1 462 ? 6.492 10.07 4.883 1 93 462 GLY B O 1
ATOM 7289 N N . GLY B 1 463 ? 7.102 8.469 6.348 1 95.25 463 GLY B N 1
ATOM 7290 C CA . GLY B 1 463 ? 6.48 9.117 7.492 1 95.25 463 GLY B CA 1
ATOM 7291 C C . GLY B 1 463 ? 7.105 10.461 7.828 1 95.25 463 GLY B C 1
ATOM 7292 O O . GLY B 1 463 ? 6.398 11.414 8.164 1 95.25 463 GLY B O 1
ATOM 7293 N N . VAL B 1 464 ? 8.406 10.547 7.734 1 90.81 464 VAL B N 1
ATOM 7294 C CA . VAL B 1 464 ? 9.117 11.797 7.98 1 90.81 464 VAL B CA 1
ATOM 7295 C C . VAL B 1 464 ? 8.688 12.844 6.961 1 90.81 464 VAL B C 1
ATOM 7297 O O . VAL B 1 464 ? 8.406 13.992 7.32 1 90.81 464 VAL B O 1
ATOM 7300 N N . TYR B 1 465 ? 8.609 12.422 5.711 1 90.62 465 TYR B N 1
ATOM 7301 C CA . TYR B 1 465 ? 8.227 13.344 4.648 1 90.62 465 TYR B CA 1
ATOM 7302 C C . TYR B 1 465 ? 6.789 13.82 4.832 1 90.62 465 TYR B C 1
ATOM 7304 O O . TYR B 1 465 ? 6.465 14.969 4.531 1 90.62 465 TYR B O 1
ATOM 7312 N N . VAL B 1 466 ? 5.941 12.922 5.305 1 95 466 VAL B N 1
ATOM 7313 C CA . VAL B 1 466 ? 4.562 13.312 5.566 1 95 466 VAL B CA 1
ATOM 7314 C C . VAL B 1 466 ? 4.531 14.398 6.645 1 95 466 VAL B C 1
ATOM 7316 O O . VAL B 1 466 ? 3.807 15.383 6.52 1 95 466 VAL B O 1
ATOM 7319 N N . GLN B 1 467 ? 5.316 14.188 7.66 1 93.31 467 GLN B N 1
ATOM 7320 C CA . GLN B 1 467 ? 5.371 15.156 8.75 1 93.31 467 GLN B CA 1
ATOM 7321 C C . GLN B 1 467 ? 5.867 16.516 8.25 1 93.31 467 GLN B C 1
ATOM 7323 O O . GLN B 1 467 ? 5.266 17.547 8.547 1 93.31 467 GLN B O 1
ATOM 7328 N N . ILE B 1 468 ? 6.914 16.531 7.527 1 87.5 468 ILE B N 1
ATOM 7329 C CA . ILE B 1 468 ? 7.516 17.781 7.066 1 87.5 468 ILE B CA 1
ATOM 7330 C C . ILE B 1 468 ? 6.59 18.453 6.059 1 87.5 468 ILE B C 1
ATOM 7332 O O . ILE B 1 468 ? 6.355 19.672 6.137 1 87.5 468 ILE B O 1
ATOM 7336 N N . ALA B 1 469 ? 6.102 17.719 5.109 1 93.38 469 ALA B N 1
ATOM 7337 C CA . ALA B 1 469 ? 5.285 18.266 4.031 1 93.38 469 ALA B CA 1
ATOM 7338 C C . ALA B 1 469 ? 3.939 18.766 4.559 1 93.38 469 ALA B C 1
ATOM 7340 O O . ALA B 1 469 ? 3.512 19.875 4.242 1 93.38 469 ALA B O 1
ATOM 7341 N N . ALA B 1 470 ? 3.291 17.922 5.344 1 94.81 470 ALA B N 1
ATOM 7342 C CA . ALA B 1 470 ? 1.925 18.234 5.766 1 94.81 470 ALA B CA 1
ATOM 7343 C C . ALA B 1 470 ? 1.917 19.188 6.957 1 94.81 470 ALA B C 1
ATOM 7345 O O . ALA B 1 470 ? 1.134 20.141 6.992 1 94.81 470 ALA B O 1
ATOM 7346 N N . THR B 1 471 ? 2.758 18.922 7.941 1 92.12 471 THR B N 1
ATOM 7347 C CA . THR B 1 471 ? 2.697 19.703 9.18 1 92.12 471 THR B CA 1
ATOM 7348 C C . THR B 1 471 ? 3.498 21 9.047 1 92.12 471 THR B C 1
ATOM 7350 O O . THR B 1 471 ? 2.99 22.078 9.344 1 92.12 471 THR B O 1
ATOM 7353 N N . GLU B 1 472 ? 4.68 20.891 8.594 1 87.31 472 GLU B N 1
ATOM 7354 C CA . GLU B 1 472 ? 5.555 22.062 8.602 1 87.31 472 GLU B CA 1
ATOM 7355 C C . GLU B 1 472 ? 5.312 22.938 7.375 1 87.31 472 GLU B C 1
ATOM 7357 O O . GLU B 1 472 ? 5.035 24.125 7.508 1 87.31 472 GLU B O 1
ATOM 7362 N N . CYS B 1 473 ? 5.406 22.328 6.16 1 90 473 CYS B N 1
ATOM 7363 C CA . CYS B 1 473 ? 5.281 23.125 4.941 1 90 473 CYS B CA 1
ATOM 7364 C C . CYS B 1 473 ? 3.85 23.594 4.738 1 90 473 CYS B C 1
ATOM 7366 O O . CYS B 1 473 ? 3.598 24.797 4.621 1 90 473 CYS B O 1
ATOM 7368 N N . PHE B 1 474 ? 2.967 22.641 4.75 1 91.88 474 PHE B N 1
ATOM 7369 C CA . PHE B 1 474 ? 1.599 23.031 4.414 1 91.88 474 PHE B CA 1
ATOM 7370 C C . PHE B 1 474 ? 0.951 23.797 5.562 1 91.88 474 PHE B C 1
ATOM 7372 O O . PHE B 1 474 ? 0.058 24.609 5.344 1 91.88 474 PHE B O 1
ATOM 7379 N N . GLY B 1 475 ? 1.327 23.516 6.84 1 88.12 475 GLY B N 1
ATOM 7380 C CA . GLY B 1 475 ? 0.912 24.359 7.953 1 88.12 475 GLY B CA 1
ATOM 7381 C C . GLY B 1 475 ? 1.254 25.828 7.758 1 88.12 475 GLY B C 1
ATOM 7382 O O . GLY B 1 475 ? 0.441 26.703 8.055 1 88.12 475 GLY B O 1
ATOM 7383 N N . ARG B 1 476 ? 2.396 26.047 7.242 1 85.44 476 ARG B N 1
ATOM 7384 C CA . ARG B 1 476 ? 2.836 27.406 6.973 1 85.44 476 ARG B CA 1
ATOM 7385 C C . ARG B 1 476 ? 2 28.047 5.871 1 85.44 476 ARG B C 1
ATOM 7387 O O . ARG B 1 476 ? 1.681 29.234 5.934 1 85.44 476 ARG B O 1
ATOM 7394 N N . VAL B 1 477 ? 1.738 27.25 4.863 1 90.62 477 VAL B N 1
ATOM 7395 C CA . VAL B 1 477 ? 0.894 27.75 3.777 1 90.62 477 VAL B CA 1
ATOM 7396 C C . VAL B 1 477 ? -0.451 28.203 4.332 1 90.62 477 VAL B C 1
ATOM 7398 O O . VAL B 1 477 ? -0.909 29.312 4.039 1 90.62 477 VAL B O 1
ATOM 7401 N N . ASN B 1 478 ? -1.039 27.406 5.199 1 87.31 478 ASN B N 1
ATOM 7402 C CA . ASN B 1 478 ? -2.355 27.703 5.754 1 87.31 478 ASN B CA 1
ATOM 7403 C C . ASN B 1 478 ? -2.324 28.953 6.637 1 87.31 478 ASN B C 1
ATOM 7405 O O . ASN B 1 478 ? -3.309 29.688 6.707 1 87.31 478 ASN B O 1
ATOM 7409 N N . ASN B 1 479 ? -1.227 29.203 7.234 1 83.31 479 ASN B N 1
ATOM 7410 C CA . ASN B 1 479 ? -1.103 30.344 8.141 1 83.31 479 ASN B CA 1
ATOM 7411 C C . ASN B 1 479 ? -0.765 31.625 7.387 1 83.31 479 ASN B C 1
ATOM 7413 O O . ASN B 1 479 ? -1.002 32.719 7.887 1 83.31 479 ASN B O 1
ATOM 7417 N N . THR B 1 480 ? -0.215 31.5 6.199 1 83.19 480 THR B N 1
ATOM 7418 C CA . THR B 1 480 ? 0.292 32.656 5.473 1 83.19 480 THR B CA 1
ATOM 7419 C C . THR B 1 480 ? -0.714 33.125 4.426 1 83.19 480 THR B C 1
ATOM 7421 O O . THR B 1 480 ? -0.799 34.312 4.129 1 83.19 480 THR B O 1
ATOM 7424 N N . VAL B 1 481 ? -1.401 32.219 3.838 1 85 481 VAL B N 1
ATOM 7425 C CA . VAL B 1 481 ? -2.283 32.531 2.715 1 85 481 VAL B CA 1
ATOM 7426 C C . VAL B 1 481 ? -3.555 33.188 3.221 1 85 481 VAL B C 1
ATOM 7428 O O . VAL B 1 481 ? -4.316 32.594 3.986 1 85 481 VAL B O 1
ATOM 7431 N N . LYS B 1 482 ? -3.729 34.469 2.734 1 78.62 482 LYS B N 1
ATOM 7432 C CA . LYS B 1 482 ? -4.871 35.25 3.205 1 78.62 482 LYS B CA 1
ATOM 7433 C C . LYS B 1 482 ? -5.723 35.75 2.037 1 78.62 482 LYS B C 1
ATOM 7435 O O . LYS B 1 482 ? -6.891 36.094 2.219 1 78.62 482 LYS B O 1
ATOM 7440 N N . THR B 1 483 ? -5.152 35.75 0.875 1 84.75 483 THR B N 1
ATOM 7441 C CA . THR B 1 483 ? -5.883 36.25 -0.283 1 84.75 483 THR B CA 1
ATOM 7442 C C . THR B 1 483 ? -6.285 35.094 -1.209 1 84.75 483 THR B C 1
ATOM 7444 O O . THR B 1 483 ? -5.691 34.031 -1.167 1 84.75 483 THR B O 1
ATOM 7447 N N . MET B 1 484 ? -7.301 35.344 -1.966 1 86.81 484 MET B N 1
ATOM 7448 C CA . MET B 1 484 ? -7.801 34.344 -2.914 1 86.81 484 MET B CA 1
ATOM 7449 C C . MET B 1 484 ? -6.734 34 -3.949 1 86.81 484 MET B C 1
ATOM 7451 O O . MET B 1 484 ? -6.586 32.844 -4.328 1 86.81 484 MET B O 1
ATOM 7455 N N . GLU B 1 485 ? -6.055 35 -4.418 1 89.12 485 GLU B N 1
ATOM 7456 C CA . GLU B 1 485 ? -5.012 34.781 -5.414 1 89.12 485 GLU B CA 1
ATOM 7457 C C . GLU B 1 485 ? -3.918 33.875 -4.879 1 89.12 485 GLU B C 1
ATOM 7459 O O . GLU B 1 485 ? -3.459 32.969 -5.586 1 89.12 485 GLU B O 1
ATOM 7464 N N . MET B 1 486 ? -3.568 34.094 -3.654 1 90.25 486 MET B N 1
ATOM 7465 C CA . MET B 1 486 ? -2.533 33.281 -3.037 1 90.25 486 MET B CA 1
ATOM 7466 C C . MET B 1 486 ? -3.035 31.859 -2.805 1 90.25 486 MET B C 1
ATOM 7468 O O . MET B 1 486 ? -2.266 30.891 -2.898 1 90.25 486 MET B O 1
ATOM 7472 N N . ARG B 1 487 ? -4.312 31.812 -2.498 1 91 487 ARG B N 1
ATOM 7473 C CA . ARG B 1 487 ? -4.895 30.484 -2.275 1 91 487 ARG B CA 1
ATOM 7474 C C . ARG B 1 487 ? -4.852 29.641 -3.549 1 91 487 ARG B C 1
ATOM 7476 O O . ARG B 1 487 ? -4.426 28.484 -3.52 1 91 487 ARG B O 1
ATOM 7483 N N . VAL B 1 488 ? -5.277 30.172 -4.57 1 93.56 488 VAL B N 1
ATOM 7484 C CA . VAL B 1 488 ? -5.27 29.469 -5.852 1 93.56 488 VAL B CA 1
ATOM 7485 C C . VAL B 1 488 ? -3.83 29.172 -6.27 1 93.56 488 VAL B C 1
ATOM 7487 O O . VAL B 1 488 ? -3.531 28.094 -6.77 1 93.56 488 VAL B O 1
ATOM 7490 N N . GLY B 1 489 ? -2.984 30.203 -6.078 1 94.44 489 GLY B N 1
ATOM 7491 C CA . GLY B 1 489 ? -1.579 30.016 -6.398 1 94.44 489 GLY B CA 1
ATOM 7492 C C . GLY B 1 489 ? -0.94 28.859 -5.648 1 94.44 489 GLY B C 1
ATOM 7493 O O . GLY B 1 489 ? -0.158 28.094 -6.223 1 94.44 489 GLY B O 1
ATOM 7494 N N . THR B 1 490 ? -1.234 28.75 -4.387 1 94.62 490 THR B N 1
ATOM 7495 C CA . THR B 1 490 ? -0.621 27.703 -3.574 1 94.62 490 THR B CA 1
ATOM 7496 C C . THR B 1 490 ? -1.181 26.328 -3.943 1 94.62 490 THR B C 1
ATOM 7498 O O . THR B 1 490 ? -0.468 25.328 -3.887 1 94.62 490 THR B O 1
ATOM 7501 N N . ILE B 1 491 ? -2.451 26.234 -4.297 1 95.31 491 ILE B N 1
ATOM 7502 C CA . ILE B 1 491 ? -3.029 24.984 -4.758 1 95.31 491 ILE B CA 1
ATOM 7503 C C . ILE B 1 491 ? -2.344 24.547 -6.051 1 95.31 491 ILE B C 1
ATOM 7505 O O . ILE B 1 491 ? -1.993 23.375 -6.207 1 95.31 491 ILE B O 1
ATOM 7509 N N . LEU B 1 492 ? -2.137 25.453 -6.945 1 96.12 492 LEU B N 1
ATOM 7510 C CA . LEU B 1 492 ? -1.474 25.156 -8.211 1 96.12 492 LEU B CA 1
ATOM 7511 C C . LEU B 1 492 ? -0.013 24.781 -7.984 1 96.12 492 LEU B C 1
ATOM 7513 O O . LEU B 1 492 ? 0.512 23.875 -8.648 1 96.12 492 LEU B O 1
ATOM 7517 N N . ALA B 1 493 ? 0.675 25.531 -7.094 1 95.12 493 ALA B N 1
ATOM 7518 C CA . ALA B 1 493 ? 2.059 25.203 -6.758 1 95.12 493 ALA B CA 1
ATOM 7519 C C . ALA B 1 493 ? 2.166 23.797 -6.172 1 95.12 493 ALA B C 1
ATOM 7521 O O . ALA B 1 493 ? 3.105 23.062 -6.477 1 95.12 493 ALA B O 1
ATOM 7522 N N . PHE B 1 494 ? 1.226 23.469 -5.305 1 96.44 494 PHE B N 1
ATOM 7523 C CA . PHE B 1 494 ? 1.151 22.125 -4.742 1 96.44 494 PHE B CA 1
ATOM 7524 C C . PHE B 1 494 ? 1.014 21.078 -5.848 1 96.44 494 PHE B C 1
ATOM 7526 O O . PHE B 1 494 ? 1.737 20.078 -5.859 1 96.44 494 PHE B O 1
ATOM 7533 N N . ALA B 1 495 ? 0.099 21.344 -6.723 1 96.56 495 ALA B N 1
ATOM 7534 C CA . ALA B 1 495 ? -0.139 20.422 -7.836 1 96.56 495 ALA B CA 1
ATOM 7535 C C . ALA B 1 495 ? 1.099 20.297 -8.719 1 96.56 495 ALA B C 1
ATOM 7537 O O . ALA B 1 495 ? 1.417 19.219 -9.211 1 96.56 495 ALA B O 1
ATOM 7538 N N . PHE B 1 496 ? 1.73 21.375 -8.938 1 95.69 496 PHE B N 1
ATOM 7539 C CA . PHE B 1 496 ? 2.936 21.375 -9.758 1 95.69 496 PHE B CA 1
ATOM 7540 C C . PHE B 1 496 ? 4.031 20.547 -9.102 1 95.69 496 PHE B C 1
ATOM 7542 O O . PHE B 1 496 ? 4.715 19.766 -9.773 1 95.69 496 PHE B O 1
ATOM 7549 N N . GLY B 1 497 ? 4.273 20.734 -7.832 1 94.25 497 GLY B N 1
ATOM 7550 C CA . GLY B 1 497 ? 5.238 19.922 -7.113 1 94.25 497 GLY B CA 1
ATOM 7551 C C . GLY B 1 497 ? 4.914 18.438 -7.16 1 94.25 497 GLY B C 1
ATOM 7552 O O . GLY B 1 497 ? 5.797 17.609 -7.418 1 94.25 497 GLY B O 1
ATOM 7553 N N . ALA B 1 498 ? 3.65 18.141 -6.945 1 95.69 498 ALA B N 1
ATOM 7554 C CA . ALA B 1 498 ? 3.207 16.75 -6.969 1 95.69 498 ALA B CA 1
ATOM 7555 C C . ALA B 1 498 ? 3.4 16.141 -8.352 1 95.69 498 ALA B C 1
ATOM 7557 O O . ALA B 1 498 ? 3.852 15 -8.477 1 95.69 498 ALA B O 1
ATOM 7558 N N . THR B 1 499 ? 3.068 16.875 -9.367 1 93.5 499 THR B N 1
ATOM 7559 C CA . THR B 1 499 ? 3.158 16.391 -10.742 1 93.5 499 THR B CA 1
ATOM 7560 C C . THR B 1 499 ? 4.613 16.172 -11.141 1 93.5 499 THR B C 1
ATOM 7562 O O . THR B 1 499 ? 4.93 15.234 -11.867 1 93.5 499 THR B O 1
ATOM 7565 N N . ALA B 1 500 ? 5.48 17.062 -10.695 1 90.75 500 ALA B N 1
ATOM 7566 C CA . ALA B 1 500 ? 6.902 16.938 -11.016 1 90.75 500 ALA B CA 1
ATOM 7567 C C . ALA B 1 500 ? 7.465 15.602 -10.547 1 90.75 500 ALA B C 1
ATOM 7569 O O . ALA B 1 500 ? 8.289 14.992 -11.234 1 90.75 500 ALA B O 1
ATOM 7570 N N . ILE B 1 501 ? 7.043 15.18 -9.414 1 89.81 501 ILE B N 1
ATOM 7571 C CA . ILE B 1 501 ? 7.508 13.906 -8.891 1 89.81 501 ILE B CA 1
ATOM 7572 C C . ILE B 1 501 ? 6.734 12.766 -9.555 1 89.81 501 ILE B C 1
ATOM 7574 O O . ILE B 1 501 ? 7.316 11.742 -9.914 1 89.81 501 ILE B O 1
ATOM 7578 N N . GLY B 1 502 ? 5.434 12.977 -9.727 1 89.25 502 GLY B N 1
ATOM 7579 C CA . GLY B 1 502 ? 4.566 11.938 -10.266 1 89.25 502 GLY B CA 1
ATOM 7580 C C . GLY B 1 502 ? 4.945 11.5 -11.664 1 89.25 502 GLY B C 1
ATOM 7581 O O . GLY B 1 502 ? 4.707 10.359 -12.055 1 89.25 502 GLY B O 1
ATOM 7582 N N . LEU B 1 503 ? 5.543 12.266 -12.406 1 85.56 503 LEU B N 1
ATOM 7583 C CA . LEU B 1 503 ? 5.898 11.977 -13.789 1 85.56 503 LEU B CA 1
ATOM 7584 C C . LEU B 1 503 ? 6.961 10.883 -13.867 1 85.56 503 LEU B C 1
ATOM 7586 O O . LEU B 1 503 ? 7.133 10.25 -14.906 1 85.56 503 LEU B O 1
ATOM 7590 N N . VAL B 1 504 ? 7.613 10.695 -12.805 1 82.31 504 VAL B N 1
ATOM 7591 C CA . VAL B 1 504 ? 8.625 9.648 -12.773 1 82.31 504 VAL B CA 1
ATOM 7592 C C . VAL B 1 504 ? 7.957 8.281 -12.922 1 82.31 504 VAL B C 1
ATOM 7594 O O . VAL B 1 504 ? 8.578 7.324 -13.383 1 82.31 504 VAL B O 1
ATOM 7597 N N . LEU B 1 505 ? 6.758 8.188 -12.492 1 73.81 505 LEU B N 1
ATOM 7598 C CA . LEU B 1 505 ? 6.031 6.926 -12.547 1 73.81 505 LEU B CA 1
ATOM 7599 C C . LEU B 1 505 ? 5.832 6.477 -13.992 1 73.81 505 LEU B C 1
ATOM 7601 O O . LEU B 1 505 ? 5.609 5.289 -14.25 1 73.81 505 LEU B O 1
ATOM 7605 N N . LEU B 1 506 ? 5.859 7.348 -14.93 1 66.31 506 LEU B N 1
ATOM 7606 C CA . LEU B 1 506 ? 5.656 7.023 -16.344 1 66.31 506 LEU B CA 1
ATOM 7607 C C . LEU B 1 506 ? 6.789 6.148 -16.859 1 66.31 506 LEU B C 1
ATOM 7609 O O . LEU B 1 506 ? 6.574 5.312 -17.734 1 66.31 506 LEU B O 1
ATOM 7613 N N . ASP B 1 507 ? 7.93 6.277 -16.359 1 59.56 507 ASP B N 1
ATOM 7614 C CA . ASP B 1 507 ? 9.094 5.559 -16.875 1 59.56 507 ASP B CA 1
ATOM 7615 C C . ASP B 1 507 ? 9.609 4.547 -15.852 1 59.56 507 ASP B C 1
ATOM 7617 O O . ASP B 1 507 ? 10.773 4.152 -15.898 1 59.56 507 ASP B O 1
ATOM 7621 N N . HIS B 1 508 ? 8.727 4.254 -14.969 1 56.03 508 HIS B N 1
ATOM 7622 C CA . HIS B 1 508 ? 9.25 3.41 -13.898 1 56.03 508 HIS B CA 1
ATOM 7623 C C . HIS B 1 508 ? 9.344 1.954 -14.344 1 56.03 508 HIS B C 1
ATOM 7625 O O . HIS B 1 508 ? 8.336 1.347 -14.703 1 56.03 508 HIS B O 1
ATOM 7631 N N . GLU B 1 509 ? 10.625 1.583 -14.812 1 49.06 509 GLU B N 1
ATOM 7632 C CA . GLU B 1 509 ? 10.922 0.2 -15.172 1 49.06 509 GLU B CA 1
ATOM 7633 C C . GLU B 1 509 ? 11.383 -0.604 -13.961 1 49.06 509 GLU B C 1
ATOM 7635 O O . GLU B 1 509 ? 12.07 -0.077 -13.086 1 49.06 509 GLU B O 1
ATOM 7640 N N . HIS B 1 510 ? 10.586 -1.48 -13.547 1 47.22 510 HIS B N 1
ATOM 7641 C CA . HIS B 1 510 ? 11.07 -2.363 -12.492 1 47.22 510 HIS B CA 1
ATOM 7642 C C . HIS B 1 510 ? 12.039 -3.4 -13.055 1 47.22 510 HIS B C 1
ATOM 7644 O O . HIS B 1 510 ? 11.922 -3.807 -14.211 1 47.22 510 HIS B O 1
ATOM 7650 N N . CYS B 1 511 ? 13.234 -3.408 -12.383 1 44.59 511 CYS B N 1
ATOM 7651 C CA . CYS B 1 511 ? 14.117 -4.543 -12.641 1 44.59 511 CYS B CA 1
ATOM 7652 C C . CYS B 1 511 ? 13.344 -5.855 -12.578 1 44.59 511 CYS B C 1
ATOM 7654 O O . CYS B 1 511 ? 12.773 -6.195 -11.539 1 44.59 511 CYS B O 1
ATOM 7656 N N . VAL B 1 512 ? 12.672 -6.219 -13.594 1 36.78 512 VAL B N 1
ATOM 7657 C CA . VAL B 1 512 ? 12.32 -7.633 -13.586 1 36.78 512 VAL B CA 1
ATOM 7658 C C . VAL B 1 512 ? 13.586 -8.484 -13.695 1 36.78 512 VAL B C 1
ATOM 7660 O O . VAL B 1 512 ? 14.461 -8.195 -14.516 1 36.78 512 VAL B O 1
ATOM 7663 N N . PRO B 1 513 ? 14.039 -8.977 -12.719 1 30.56 513 PRO B N 1
ATOM 7664 C CA . PRO B 1 513 ? 15.211 -9.812 -13 1 30.56 513 PRO B CA 1
ATOM 7665 C C . PRO B 1 513 ? 15.211 -10.375 -14.422 1 30.56 513 PRO B C 1
ATOM 7667 O O . PRO B 1 513 ? 14.156 -10.766 -14.93 1 30.56 513 PRO B O 1
ATOM 7670 N N . ASP B 1 514 ? 16.016 -9.914 -15.258 1 29.5 514 ASP B N 1
ATOM 7671 C CA . ASP B 1 514 ? 16.312 -10.531 -16.547 1 29.5 514 ASP B CA 1
ATOM 7672 C C . ASP B 1 514 ? 16.203 -12.047 -16.469 1 29.5 514 ASP B C 1
ATOM 7674 O O . ASP B 1 514 ? 16.891 -12.688 -15.664 1 29.5 514 ASP B O 1
ATOM 7678 N N . GLY B 1 515 ? 15.227 -12.734 -16.594 1 27.78 515 GLY B N 1
ATOM 7679 C CA . GLY B 1 515 ? 15.477 -13.984 -17.281 1 27.78 515 GLY B CA 1
ATOM 7680 C C . GLY B 1 515 ? 16.516 -13.859 -18.391 1 27.78 515 GLY B C 1
ATOM 7681 O O . GLY B 1 515 ? 16.312 -13.094 -19.328 1 27.78 515 GLY B O 1
ATOM 7682 N N . GLY B 1 516 ? 17.734 -13.758 -18.109 1 26.56 516 GLY B N 1
ATOM 7683 C CA . GLY B 1 516 ? 18.688 -14.125 -19.156 1 26.56 516 GLY B CA 1
ATOM 7684 C C . GLY B 1 516 ? 18.141 -15.148 -20.125 1 26.56 516 GLY B C 1
ATOM 7685 O O . GLY B 1 516 ? 17.891 -16.297 -19.75 1 26.56 516 GLY B O 1
ATOM 7686 N N . GLY B 1 517 ? 17.25 -14.969 -20.969 1 24 517 GLY B N 1
ATOM 7687 C CA . GLY B 1 517 ? 17.5 -15.695 -22.203 1 24 517 GLY B CA 1
ATOM 7688 C C . GLY B 1 517 ? 18.969 -15.727 -22.594 1 24 517 GLY B C 1
ATOM 7689 O O . GLY B 1 517 ? 19.625 -14.68 -22.656 1 24 517 GLY B O 1
ATOM 7690 N N . HIS B 1 518 ? 19.672 -16.609 -21.969 1 22.05 518 HIS B N 1
ATOM 7691 C CA . HIS B 1 518 ? 20.906 -17.109 -22.578 1 22.05 518 HIS B CA 1
ATOM 7692 C C . HIS B 1 518 ? 20.828 -17.094 -24.094 1 22.05 518 HIS B C 1
ATOM 7694 O O . HIS B 1 518 ? 19.906 -17.672 -24.688 1 22.05 518 HIS B O 1
ATOM 7700 N N . ALA B 1 519 ? 21.094 -16.062 -24.781 1 19.95 519 ALA B N 1
ATOM 7701 C CA . ALA B 1 519 ? 21.719 -16.438 -26.047 1 19.95 519 ALA B CA 1
ATOM 7702 C C . ALA B 1 519 ? 22.719 -17.578 -25.859 1 19.95 519 ALA B C 1
ATOM 7704 O O . ALA B 1 519 ? 23.625 -17.484 -25.016 1 19.95 519 ALA B O 1
ATOM 7705 N N . HIS B 1 520 ? 22.312 -18.812 -26.016 1 16.09 520 HIS B N 1
ATOM 7706 C CA . HIS B 1 520 ? 23.328 -19.703 -26.562 1 16.09 520 HIS B CA 1
ATOM 7707 C C . HIS B 1 520 ? 24.031 -19.062 -27.766 1 16.09 520 HIS B C 1
ATOM 7709 O O . HIS B 1 520 ? 23.375 -18.453 -28.609 1 16.09 520 HIS B O 1
#

Foldseek 3Di:
DQDQPLADDPVVAQQFQWKFKFFLPVDQKKKFKFFFDQDQDAAQDQDVVGHGPGGDRWSDQLDQKKKKKKAFFDDQDPVRRVVSVRRRRRSSRDDLVSAAEDEFQEEDEQDACDDDRRGDIHIYTYGYDRVDRMGMYMYGRVNGRMIMMTMRDDRVSRFFPWALTFARMFNFPCVVPTRVVNSLSRLVTDDTDGSGMDNSPPVPSPPLVLVVLLVLLLVLLVLLLVLLVVCVVVLVVVCVVPVLLSLLLLLLLLLLQLLLCLPVPFLVLLLGLACPPGWDWDWDQDPVRDIDIDTDDPSVVSVCLLVVLLQCLQCVLVVVLVVVLVVVVVVVVPPPPPDDDDPDPPPPVPSVQVSQLSSLLCLLLLLLLLSLLLLSLQLLCCVVQFNVVSSVLSSVLSSQSSNLNLSSQLSQCCRCSGNVDDSVVSSVSSSVSNSSSSVNSVCNSVPNPGSNVSSSSSSSSSSSSNNNSVPPSVVSSVVSDDDPVSVVSSNVSSVVSNVSNVVSVVSDDDRRRPSPPPPD/DQDQPLADDPVQAQQFPWKFKFFLPVDQKKKFKFFFDQDQDAAQDQDVVGHGPGTDRWRDTLDQKKKKKKAFFDDQDPVRRVVSVRRRRRSSRDDLVSAAEDEFQEEDEQDACDDDRRGDIHIYTYGADRVDRMGMYMYGRVNGRMIMMTMRDDRVSRFFPWALTFARMFNFNCVVPTRVRNSLSRLVTDDTDGSGMDNSVPVPVPPLVLVQLLVLLLVLLVLLLVLLVVCVVVLVVVCVVPVLLSLLLLLLLLLLQLLLCLPVPFLVLLLGLACPPTWHWDWDQDPVRDTDIDTRDPSVVSVCLLVVLLQCLQCVLVVVLVVVLVVVVVVVVPPPPPDDDDPDPDPPVPSVQVSQLSSLLCLLLLLLLLSLLLLSLQLSCCVVFFNVVSSVLSSVLSSQSSNLNLSSQLSQCCRCSYNVDDSVVSSVSSSVSNSSSSVNSVCNSVPNPGSNVSSSSSSSSSSSSNNNSVPPSVVSSVVSDDDPVSVVSSNVSSVVSNVSNVVSVVSDDDRPRPSPPPPD

Organism: Emiliania huxleyi (strain CCMP1516) (NCBI:txid280463)

Solvent-accessible surface area (backbone atoms only — not comparable to full-atom values): 50036 Å² total; per-residue (Å²): 124,55,75,84,39,57,57,57,66,70,89,78,36,61,57,36,48,25,31,30,29,31,65,40,57,89,43,47,19,34,30,41,33,35,23,24,40,80,33,36,37,33,36,73,55,56,40,99,82,65,42,52,33,34,62,24,22,31,36,35,41,72,49,62,52,40,47,35,32,45,29,41,23,75,56,58,52,65,64,42,46,62,73,43,39,45,32,50,36,11,49,57,59,43,64,74,83,50,28,46,78,37,55,53,43,38,76,44,76,47,51,28,39,74,67,89,60,15,83,49,73,44,48,30,33,39,32,50,37,59,84,33,54,60,24,29,34,37,34,36,27,56,72,22,50,10,35,31,38,35,21,50,51,47,54,70,63,18,32,36,74,69,83,83,41,41,58,36,36,18,49,24,86,39,84,55,34,55,48,51,15,45,56,52,34,42,57,64,21,47,66,57,67,64,60,30,65,53,66,42,52,53,66,66,57,68,65,72,45,54,64,58,26,39,50,50,29,45,46,36,45,49,51,30,51,50,53,41,61,66,44,45,62,59,52,48,56,50,33,71,74,39,44,70,62,38,50,34,33,45,25,18,19,23,19,19,22,35,40,29,42,18,39,50,60,22,38,53,48,15,62,56,28,35,57,59,52,48,50,40,72,42,65,46,63,47,98,87,55,54,32,48,26,40,64,42,75,24,58,43,47,25,36,46,52,48,29,49,29,20,52,50,22,35,48,41,31,59,53,49,32,51,51,51,49,54,54,49,51,53,51,55,66,66,62,65,73,87,75,84,81,78,71,70,75,64,84,58,78,50,71,66,56,52,42,52,22,49,23,48,44,50,27,53,43,48,20,43,23,40,47,25,20,51,51,10,26,51,38,14,41,22,48,67,57,44,37,64,68,57,18,50,51,49,46,52,48,47,37,53,39,44,34,59,46,50,44,29,49,43,50,47,30,42,30,75,90,46,37,49,33,56,68,68,57,32,50,51,51,52,48,58,28,35,47,26,11,30,53,18,10,50,39,34,66,71,53,65,79,47,49,46,55,52,12,47,43,28,15,19,21,22,14,19,26,42,34,45,16,33,21,55,26,37,32,47,29,66,73,65,52,83,45,70,69,49,45,54,48,26,54,49,27,17,49,49,22,21,48,62,36,50,56,46,43,78,71,62,73,72,74,57,62,64,67,62,74,69,78,125,126,52,75,84,40,58,56,55,65,70,90,80,33,49,56,32,46,26,32,31,28,31,64,39,57,92,41,47,17,32,32,39,33,35,24,24,42,76,28,24,30,20,37,59,52,55,40,100,82,64,43,53,32,36,64,25,30,34,36,36,42,59,49,62,53,40,48,35,32,45,28,40,23,73,55,58,53,65,63,41,46,61,72,44,40,45,32,52,35,11,49,58,59,44,65,74,82,51,30,47,80,38,55,53,44,37,76,44,75,48,50,29,39,75,66,91,58,15,81,50,74,44,48,30,33,40,32,49,39,58,84,31,52,60,24,33,33,37,34,37,26,56,72,22,47,9,36,32,40,35,21,48,51,47,55,70,66,19,31,38,77,63,85,83,40,38,60,36,37,19,50,23,84,39,84,54,33,56,49,49,15,45,56,48,31,41,58,58,23,47,66,57,66,64,61,29,64,51,66,44,55,36,50,69,54,67,66,73,46,55,64,58,27,39,49,49,28,46,46,36,44,50,51,29,49,50,52,40,60,67,45,46,61,59,51,49,57,51,32,72,76,39,44,71,62,40,49,35,33,46,26,19,19,24,19,20,22,35,39,29,42,19,38,52,61,22,37,53,50,15,60,52,28,36,57,60,53,55,45,36,77,43,74,47,63,46,98,88,64,54,34,47,34,43,74,43,74,26,59,44,48,24,37,46,52,49,29,50,29,20,54,50,22,35,47,40,30,57,52,49,33,50,51,50,49,54,53,50,52,54,51,56,67,66,62,67,73,87,72,85,81,78,73,70,78,65,84,55,78,48,71,66,56,53,44,52,22,48,22,47,45,49,27,54,44,49,19,43,22,39,49,26,20,51,51,10,26,51,38,13,41,21,48,67,56,39,38,65,67,55,18,51,50,48,46,52,46,46,36,54,38,43,34,59,45,49,42,29,49,43,52,46,29,41,30,76,90,46,37,47,34,56,69,69,58,32,50,49,52,51,48,57,28,34,46,27,11,30,53,18,9,50,40,33,66,72,52,65,79,46,48,46,54,52,12,46,45,28,16,20,21,22,14,19,26,43,33,45,17,35,20,54,26,36,31,47,30,66,72,64,52,82,46,69,68,49,46,54,47,26,53,51,27,17,48,49,21,21,47,62,35,52,56,46,43,77,69,60,72,71,74,56,64,61,61,57,72,68,78,124

Nearest PDB structures (foldseek):
  8tgn-assembly1_A  TM=1.854E-01  e=6.933E-02  Homo sapiens
  6kkk-assembly3_C  TM=2.020E-01  e=2.320E+00  Escherichia coli K-12
  4whj-assembly1_A  TM=2.667E-01  e=2.046E+00  Homo sapiens
  6kkk-assembly3_C  TM=1.920E-01  e=3.754E+00  Escherichia coli K-12

InterPro domains:
  IPR003689 Zinc/iron permease [PF02535] (213-501)

Secondary structure (DSSP, 8-state):
---------GGG--S-SEEEEEE--S-SEEEEEEE-EEEEEEEEEEPTTSSEEEEEEEEE-SSSEEEEEEEEES-SSHHHHHHHHHHHHHHHHS-GGGSEEEETT-EEEPPPSSSGGGG--EEEEEE--TT-SEEEEEEE-TT--EEEEEESS-GGGGSPPSTT---SEEE---TT--HHHHHHHHHHSEEPPEEEEE---TTT----THHHHHHHHHHHHHHHHHHHHHHHHHHHHHHHH-HHHHHHHHHHHHHHHHHHIIIIIIIHHHHHH--PSPPEEEEEE-TTS-EEEEEE--HHHHHHHHHHHHHHHHHHHHHHHHHHHHHHHHHHHH---S------------HHHHHHHHHHHHHHHHHHHHHHHHHHHHHHHHHHHS-HHHHHHHHHHHHHHHHHHHHHHHHHHH-TTTT---HHHHHHHHHHHHTHHHHHHHHHHH----HHHHHHHHHHHHHHHHIIIIIIIHHHHHHH--SHHHHHHHHHHHHHHHHHHHGGGGG-------------/---------GGG--S-SEEEEEE-TT-SEEEEEEE-EEEEEEEEEEPTTSSEEEEEEEEE-SSSEEEEEEEEES-SSHHHHHHHHHHHHHHHHS-GGGSEEEETT-EEEPPPSSSGGGG--EEEEEE--TT-SEEEEEEE-TT--EEEEEESS-GGGGSPPSTT---SEEE---TT--HHHHHHHHHHSEEPPEEEEE---TTT----THHHHHHHHHHHHHHHHHHHHHHHHHHHHHHHH-HHHHHHHHHHHHHHHHHHIIIIIIIHHHHHH--PSPPEEEEEE-TTSPEEEEEE--HHHHHHHHHHHHHHHHHHHHHHHHHHHHHHHHHHHH---S------------HHHHHHHHHHHHHHHHHHHHHHHHHHHHHHHHHHHS-HHHHHHHHHHHHHHHHHHHHHHHHHHH-TTTT---HHHHHHHHHHHHTHHHHHHHHHHH----HHHHHHHHHHHHHHHHIIIIIIIHHHHHHH--SHHHHHHHHHHHHHHHHHHHGGGGG-------------